Protein AF-0000000066935089 (afdb_homodimer)

Solvent-accessible surface area (backbone atoms only — not comparable to full-atom values): 57295 Å² total; per-residue (Å²): 132,79,81,62,76,50,26,33,34,59,46,14,50,44,38,32,64,67,64,48,69,61,46,70,82,61,66,73,55,67,68,45,55,60,48,58,78,60,52,41,53,31,62,72,82,40,58,59,60,66,89,52,32,62,53,59,51,23,47,38,30,21,49,51,43,51,36,40,41,48,39,36,50,42,25,19,66,72,67,73,44,64,66,49,42,40,36,31,28,44,53,54,31,38,52,53,38,47,36,53,79,55,26,24,44,86,85,35,43,61,85,33,65,86,49,37,59,75,40,49,83,29,39,74,33,48,48,80,41,50,59,40,44,60,40,46,37,39,38,52,19,52,75,71,40,46,28,34,40,38,17,75,67,46,28,60,55,56,29,57,74,59,72,43,77,92,73,51,78,90,37,55,47,80,88,31,43,67,60,43,42,47,54,50,41,57,48,43,34,74,35,42,45,69,55,52,35,45,47,30,40,38,42,56,63,31,33,51,31,48,49,26,42,51,69,57,24,52,67,36,76,36,36,55,46,46,70,73,51,61,65,46,49,80,42,84,36,63,70,84,27,50,49,46,77,81,57,88,67,97,51,92,40,43,36,50,32,38,72,39,30,34,38,35,42,44,56,75,46,28,42,28,36,20,51,28,52,39,9,30,33,32,22,48,30,41,30,57,34,41,91,89,45,58,56,65,68,45,42,60,47,44,24,32,24,35,45,24,16,63,44,53,58,90,39,69,70,40,33,50,48,50,52,58,48,55,74,68,34,39,32,41,41,40,34,52,56,70,64,50,51,36,76,60,20,61,28,69,70,40,51,52,47,51,20,57,75,67,59,41,40,37,35,40,36,39,41,46,21,58,31,92,50,51,83,54,29,68,42,59,58,42,51,69,42,26,32,24,38,57,9,52,10,36,53,39,12,46,62,74,73,41,98,48,44,18,70,64,57,52,60,45,50,24,44,50,36,6,46,50,47,35,38,51,47,52,51,46,52,52,44,20,40,73,65,18,12,23,30,47,30,46,40,18,30,30,34,41,50,53,52,50,58,69,72,43,61,57,52,70,67,50,41,51,52,16,44,66,54,32,76,80,67,77,81,48,42,64,54,49,55,72,60,38,36,50,43,52,54,54,35,43,43,69,63,52,27,55,44,89,89,31,67,45,18,68,83,50,43,41,72,41,54,31,49,70,84,48,84,90,34,48,29,39,30,66,36,74,50,66,22,55,45,46,32,29,84,86,64,46,70,67,47,46,63,46,60,92,41,32,22,44,33,83,43,73,39,71,86,66,79,75,88,126,131,78,81,63,76,48,27,33,34,60,46,13,50,44,40,32,64,68,64,48,69,60,44,68,82,60,66,71,55,66,69,46,55,60,47,58,77,61,52,42,54,32,60,72,82,40,58,59,58,66,89,50,32,61,53,58,49,22,48,37,30,22,49,51,45,51,38,38,40,50,39,35,50,44,26,19,66,74,65,72,44,65,65,48,42,40,36,31,28,42,52,54,31,38,51,52,38,48,36,54,78,54,26,23,44,85,86,34,42,59,84,34,63,86,49,38,59,75,38,50,83,30,38,74,32,48,48,82,41,50,58,40,44,60,40,45,35,39,37,51,20,52,74,70,40,44,28,34,42,39,18,74,68,45,29,62,57,56,29,56,74,59,71,47,76,92,74,50,80,91,37,55,49,79,89,32,44,65,61,44,41,48,54,50,41,57,47,44,35,73,35,42,44,69,55,52,33,46,46,30,41,38,43,57,64,31,33,52,31,48,50,27,41,51,70,56,23,50,68,36,77,36,36,55,48,44,70,73,51,61,67,44,46,81,41,83,36,63,72,84,27,50,51,48,77,81,56,87,64,98,49,92,40,44,36,52,32,37,73,39,30,33,38,34,41,43,57,74,46,28,40,27,36,19,50,28,52,40,8,30,32,33,21,48,29,42,29,56,33,39,92,89,46,60,57,62,68,45,42,60,46,45,24,31,25,35,45,23,17,62,45,53,58,89,39,68,71,41,33,49,48,50,52,59,49,54,72,67,35,40,32,40,40,40,35,52,57,67,63,50,51,36,76,61,20,62,27,71,70,41,52,51,48,49,19,59,76,67,58,39,39,35,37,40,35,40,42,47,21,57,29,92,51,50,84,54,30,69,42,57,59,43,51,67,42,23,32,25,38,58,9,51,10,37,52,40,12,46,63,72,74,41,98,46,45,17,70,61,55,52,60,43,49,24,43,48,37,6,46,50,47,35,38,51,48,52,51,46,53,51,44,20,39,74,66,18,12,22,30,46,30,46,40,19,29,30,34,42,51,54,51,51,57,70,72,43,62,57,52,71,68,49,42,52,52,16,44,67,52,33,73,80,68,77,80,49,43,64,54,49,54,71,60,37,37,50,42,52,54,56,36,44,43,69,63,50,27,54,46,88,89,28,67,47,17,67,83,52,42,42,72,40,54,32,50,70,86,48,84,90,34,49,30,38,30,65,37,72,51,66,22,53,46,46,30,29,84,85,66,45,70,67,46,46,61,46,56,90,44,34,22,45,34,83,43,73,38,71,86,66,80,78,88,125

Sequence (1128 aa):
MEDLKGSLCKGAAQVLLDHLITIKELDLPEEVVQGAKQVTFVPKNACTFLPTSLRMAESSAALWAAIGLFAGQISSHRYDLPPQSVTIDVYSATLFLMSSFLFKSQGKTIADPHLVNRCLPMDLGKIRETYRGPATNIYRARDAKFYHLHGSLNTTPILRMLGLPQHRPDLEGRENYDRVRQIYRDAVAQHDSTWLDIESNEYWRSAGTICYTPEEFQETSHGKVISQEPLYTVNLVSPELPPVPWVTVDDDRRRPLAGVRVLDLSRVVAGPTISSVLALLGAEVLRISSDKLPDTVLLYDTQIGKRDTRLHLKNPEEKGKLKRLVEEADVLVDAYRPGALERLGFGRRELQEIAKRRNKGIVHVRENCYGWKGEWSHRSGWQQIADAVSGVTWVQGEFLGLKEPIIPLLPNSDYQTGLIGAMAICQALWKRHRVGGSYNVDISLTQYNLWLMKLGIHDQETCGKIRSLNPRFKARHDTELPSLLTQVKEESKISLGVGPGKLWDPARFTTSKMRWGFPDEEASHLDWRTIISFESSHGAKEVALGYDRGSCAPGSDEPIWLTGMEDLKGSLCKGAAQVLLDHLITIKELDLPEEVVQGAKQVTFVPKNACTFLPTSLRMAESSAALWAAIGLFAGQISSHRYDLPPQSVTIDVYSATLFLMSSFLFKSQGKTIADPHLVNRCLPMDLGKIRETYRGPATNIYRARDAKFYHLHGSLNTTPILRMLGLPQHRPDLEGRENYDRVRQIYRDAVAQHDSTWLDIESNEYWRSAGTICYTPEEFQETSHGKVISQEPLYTVNLVSPELPPVPWVTVDDDRRRPLAGVRVLDLSRVVAGPTISSVLALLGAEVLRISSDKLPDTVLLYDTQIGKRDTRLHLKNPEEKGKLKRLVEEADVLVDAYRPGALERLGFGRRELQEIAKRRNKGIVHVRENCYGWKGEWSHRSGWQQIADAVSGVTWVQGEFLGLKEPIIPLLPNSDYQTGLIGAMAICQALWKRHRVGGSYNVDISLTQYNLWLMKLGIHDQETCGKIRSLNPRFKARHDTELPSLLTQVKEESKISLGVGPGKLWDPARFTTSKMRWGFPDEEASHLDWRTIISFESSHGAKEVALGYDRGSCAPGSDEPIWLTG

Foldseek 3Di:
DPCCAQWLFVLLLCCQLPQPLPPVQLVFDPQLNVLSVQEAEDDRRDGDFALAQFSLLSLLLNLVSLLQSLFQVLLCVQVVAFRKHKYFYSLLSNVLLFFLQFKDFPRHTLPDCVLAVLQVLQLPQVCVFLLQVLQAFWEQAQVRFIKGGHCPSHNQLVCVLLVHDSDDPVQGDPVNNVVSNVVVNVSRHDHDQVCVCCCACPVSLHDMHTQDALVRLCPDQLVVPCLPDAQKHKDFDPLVFAFDAQDDDPDQQSFSNAPAEEEQEDADFQRLLLVVVSLLSHYAYEYEDESVHHHGSSLQRSQFQYHFAYADLVDPVSVVLVVVSLLPHAEYEAEDQPCPVVVSPDDPVSSQVSCVVSSAAHEYEYEAAR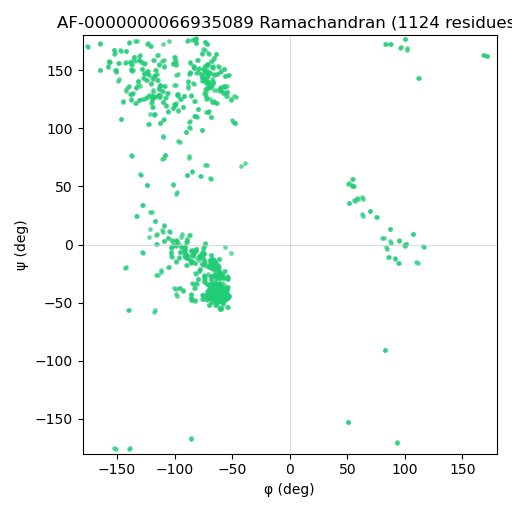WCDGDCNRGHDALQSLCRSNNVQCSRCVLVVHRAGAGRQGSSLSNSLSSVSNSSSSSNSVCCNVRNGYIYMYHYSNSVVSSSVVSPTRDPVSSVVNCVLQVPQDDDSGDDNVNSNVSSVVSLCVSQHCDPPTSNDLVQKDKFAEASPDPRIMMITGDSQNRMFIARPVGDRSHGTDRPHHRYDHNPDDSDDDDD/DPCCAQWLFVLLLCCQLPQPLPPVQLVFDPQLNVLSVQEAEDDRRDGHFALAQFSLLSLLLNLVSLLQSLFQVLLCVQVVAFRKHKYFYSLLSNVLLFFLQFKDFPRHTLPDCVLAVLQVLQLPQVCVFLLQVLQAFWEQAQVRFIKGGHCPSHNQLVCVLLVHDSDDPVQGDPVNNVVSNVVVNVSRHDHDQVCVCCCACPVSLHDMHTQDALVRLCPDQLVVPCLPDAQKHKDFDPLVFAFDAQDDDDDQQSFSNAPAEEEQEAADFQRLLLVVVSLLSHYAYEYEDESVHHHGSSLQRSQFQYHFAYADLVDPVSVVLVVVSLLPHAEYEAEDQPCPVVVSPDDPVSSQVSCVVSSAAHEYEYEAARWCDGDCNRGHDALQSLCRSNNVQCSRCVLVVHRAGAGRQGSSLSNSLSSVSNSSSSSQSVCCNVRNGYIYMYHYSNSVVSSSVVSPTRDPVSSVVNCVLQVPQDDDSGDDNVNSNVSSVVSLCVRQHCDPPTSNDLVQKDKFAEASPDPRIMMITGDSQNRMFIARPVGDRSHGTDRPHHRYDHNPDDSDDDDD

Structure (mmCIF, N/CA/C/O backbone):
data_AF-0000000066935089-model_v1
#
loop_
_entity.id
_entity.type
_entity.pdbx_description
1 polymer 'Uncharacterized protein'
#
loop_
_atom_site.group_PDB
_atom_site.id
_atom_site.type_symbol
_atom_site.label_atom_id
_atom_site.label_alt_id
_atom_site.label_comp_id
_atom_site.label_asym_id
_atom_site.label_entity_id
_atom_site.label_seq_id
_atom_site.pdbx_PDB_ins_code
_atom_site.Cartn_x
_atom_site.Cartn_y
_atom_site.Cartn_z
_atom_site.occupancy
_atom_site.B_iso_or_equiv
_atom_site.auth_seq_id
_atom_site.auth_comp_id
_atom_site.auth_asym_id
_atom_site.auth_atom_id
_atom_site.pdbx_PDB_model_num
ATOM 1 N N . MET A 1 1 ? -2.635 58.656 -0.502 1 25.3 1 MET A N 1
ATOM 2 C CA . MET A 1 1 ? -2.834 57.312 -1.021 1 25.3 1 MET A CA 1
ATOM 3 C C . MET A 1 1 ? -1.858 56.344 -0.378 1 25.3 1 MET A C 1
ATOM 5 O O . MET A 1 1 ? -0.651 56.406 -0.612 1 25.3 1 MET A O 1
ATOM 9 N N . GLU A 1 2 ? -2.01 55.969 0.896 1 36.09 2 GLU A N 1
ATOM 10 C CA . GLU A 1 2 ? -1.146 55.375 1.925 1 36.09 2 GLU A CA 1
ATOM 11 C C . GLU A 1 2 ? -0.403 54.156 1.403 1 36.09 2 GLU A C 1
ATOM 13 O O . GLU A 1 2 ? -0.976 53.344 0.685 1 36.09 2 GLU A O 1
ATOM 18 N N . ASP A 1 3 ? 0.779 54.219 1.144 1 39.56 3 ASP A N 1
ATOM 19 C CA . ASP A 1 3 ? 1.782 53.312 0.576 1 39.56 3 ASP A CA 1
ATOM 20 C C . ASP A 1 3 ? 1.582 51.875 1.071 1 39.56 3 ASP A C 1
ATOM 22 O O . ASP A 1 3 ? 1.802 51.594 2.248 1 39.56 3 ASP A O 1
ATOM 26 N N . LEU A 1 4 ? 0.475 51.156 0.632 1 44.5 4 LEU A N 1
ATOM 27 C CA . LEU A 1 4 ? -0.163 49.875 0.775 1 44.5 4 LEU A CA 1
ATOM 28 C C . LEU A 1 4 ? 0.842 48.75 0.549 1 44.5 4 LEU A C 1
ATOM 30 O O . LEU A 1 4 ? 0.505 47.562 0.694 1 44.5 4 LEU A O 1
ATOM 34 N N . LYS A 1 5 ? 2.023 49.125 0.129 1 57.59 5 LYS A N 1
ATOM 35 C CA . LYS A 1 5 ? 3.105 48.188 -0.115 1 57.59 5 LYS A CA 1
ATOM 36 C C . LYS A 1 5 ? 3.68 47.656 1.197 1 57.59 5 LYS A C 1
ATOM 38 O O . LYS A 1 5 ? 3.949 48.438 2.119 1 57.59 5 LYS A O 1
ATOM 43 N N . GLY A 1 6 ? 3.549 46.469 1.46 1 68.69 6 GLY A N 1
ATOM 44 C CA . GLY A 1 6 ? 4.047 45.781 2.645 1 68.69 6 GLY A CA 1
ATOM 45 C C . GLY A 1 6 ? 2.977 45.562 3.697 1 68.69 6 GLY A C 1
ATOM 46 O O . GLY A 1 6 ? 3.252 45.031 4.762 1 68.69 6 GLY A O 1
ATOM 47 N N . SER A 1 7 ? 1.763 46.094 3.324 1 87.5 7 SER A N 1
ATOM 48 C CA . SER A 1 7 ? 0.672 45.875 4.27 1 87.5 7 SER A CA 1
ATOM 49 C C . SER A 1 7 ? 0.266 44.406 4.32 1 87.5 7 SER A C 1
ATOM 51 O O . SER A 1 7 ? -0.091 43.844 3.299 1 87.5 7 SER A O 1
ATOM 53 N N . LEU A 1 8 ? 0.307 43.938 5.477 1 95.75 8 LEU A N 1
ATOM 54 C CA . LEU A 1 8 ? -0.075 42.531 5.691 1 95.75 8 LEU A CA 1
ATOM 55 C C . LEU A 1 8 ? -1.562 42.344 5.422 1 95.75 8 LEU A C 1
ATOM 57 O O . LEU A 1 8 ? -1.959 41.312 4.828 1 95.75 8 LEU A O 1
ATOM 61 N N . CYS A 1 9 ? -2.43 43.281 5.754 1 97.12 9 CYS A N 1
ATOM 62 C CA . CYS A 1 9 ? -3.873 43.188 5.566 1 97.12 9 CYS A CA 1
ATOM 63 C C . CYS A 1 9 ? -4.234 43.188 4.086 1 97.12 9 CYS A C 1
ATOM 65 O O . CYS A 1 9 ? -5.07 42.406 3.635 1 97.12 9 CYS A O 1
ATOM 67 N N . LYS A 1 10 ? -3.633 44.094 3.377 1 95.75 10 LYS A N 1
ATOM 68 C CA . LYS A 1 10 ? -3.887 44.156 1.941 1 95.75 10 LYS A CA 1
ATOM 69 C C . LYS A 1 10 ? -3.428 42.875 1.251 1 95.75 10 LYS A C 1
ATOM 71 O O . LYS A 1 10 ? -4.102 42.375 0.346 1 95.75 10 LYS A O 1
ATOM 76 N N . GLY A 1 11 ? -2.232 42.438 1.677 1 96.5 11 GLY A N 1
ATOM 77 C CA . GLY A 1 11 ? -1.749 41.188 1.129 1 96.5 11 GLY A CA 1
ATOM 78 C C . GLY A 1 11 ? -2.674 40 1.41 1 96.5 11 GLY A C 1
ATOM 79 O O . GLY A 1 11 ? -2.916 39.188 0.533 1 96.5 11 GLY A O 1
ATOM 80 N N . ALA A 1 12 ? -3.154 39.938 2.625 1 98.25 12 ALA A N 1
ATOM 81 C CA . ALA A 1 12 ? -4.07 38.844 3.014 1 98.25 12 ALA A CA 1
ATOM 82 C C . ALA A 1 12 ? -5.359 38.906 2.195 1 98.25 12 ALA A C 1
ATOM 84 O O . ALA A 1 12 ? -5.859 37.875 1.747 1 98.25 12 ALA A O 1
ATOM 85 N N . ALA A 1 13 ? -5.891 40.062 2.02 1 97.88 13 ALA A N 1
ATOM 86 C CA . ALA A 1 13 ? -7.094 40.25 1.214 1 97.88 13 ALA A CA 1
ATOM 87 C C . ALA A 1 13 ? -6.863 39.812 -0.229 1 97.88 13 ALA A C 1
ATOM 89 O O . ALA A 1 13 ? -7.723 39.188 -0.836 1 97.88 13 ALA A O 1
ATOM 90 N N . GLN A 1 14 ? -5.73 40.219 -0.754 1 97.5 14 GLN A N 1
ATOM 91 C CA . GLN A 1 14 ? -5.387 39.812 -2.117 1 97.5 14 GLN A CA 1
ATOM 92 C C . GLN A 1 14 ? -5.309 38.312 -2.256 1 97.5 14 GLN A C 1
ATOM 94 O O . GLN A 1 14 ? -5.793 37.719 -3.238 1 97.5 14 GLN A O 1
ATOM 99 N N . VAL A 1 15 ? -4.645 37.656 -1.301 1 98.31 15 VAL A N 1
ATOM 100 C CA . VAL A 1 15 ? -4.531 36.219 -1.344 1 98.31 15 VAL A CA 1
ATOM 101 C C . VAL A 1 15 ? -5.922 35.562 -1.32 1 98.31 15 VAL A C 1
ATOM 103 O O . VAL A 1 15 ? -6.215 34.656 -2.102 1 98.31 15 VAL A O 1
ATOM 106 N N . LEU A 1 16 ? -6.785 36.031 -0.434 1 98.62 16 LEU A N 1
ATOM 107 C CA . LEU A 1 16 ? -8.133 35.5 -0.312 1 98.62 16 LEU A CA 1
ATOM 108 C C . LEU A 1 16 ? -8.914 35.688 -1.606 1 98.62 16 LEU A C 1
ATOM 110 O O . LEU A 1 16 ? -9.477 34.719 -2.146 1 98.62 16 LEU A O 1
ATOM 114 N N . LEU A 1 17 ? -8.898 36.906 -2.18 1 98.19 17 LEU A N 1
ATOM 115 C CA . LEU A 1 17 ? -9.797 37.312 -3.252 1 98.19 17 LEU A CA 1
ATOM 116 C C . LEU A 1 17 ? -9.258 36.875 -4.609 1 98.19 17 LEU A C 1
ATOM 118 O O . LEU A 1 17 ? -10.023 36.531 -5.504 1 98.19 17 LEU A O 1
ATOM 122 N N . ASP A 1 18 ? -7.945 36.875 -4.758 1 97.75 18 ASP A N 1
ATOM 123 C CA . ASP A 1 18 ? -7.383 36.656 -6.09 1 97.75 18 ASP A CA 1
ATOM 124 C C . ASP A 1 18 ? -6.797 35.25 -6.234 1 97.75 18 ASP A C 1
ATOM 126 O O . ASP A 1 18 ? -6.637 34.75 -7.348 1 97.75 18 ASP A O 1
ATOM 130 N N . HIS A 1 19 ? -6.504 34.594 -5.113 1 97.88 19 HIS A N 1
ATOM 131 C CA . HIS A 1 19 ? -5.703 33.375 -5.25 1 97.88 19 HIS A CA 1
ATOM 132 C C . HIS A 1 19 ? -6.363 32.188 -4.551 1 97.88 19 HIS A C 1
ATOM 134 O O . HIS A 1 19 ? -5.902 31.062 -4.676 1 97.88 19 HIS A O 1
ATOM 140 N N . LEU A 1 20 ? -7.41 32.406 -3.834 1 98.31 20 LEU A N 1
ATOM 141 C CA . LEU A 1 20 ? -8.039 31.297 -3.141 1 98.31 20 LEU A CA 1
ATOM 142 C C . LEU A 1 20 ? -9.461 31.078 -3.65 1 98.31 20 LEU A C 1
ATOM 144 O O . LEU A 1 20 ? -9.75 30.031 -4.25 1 98.31 20 LEU A O 1
ATOM 148 N N . ILE A 1 21 ? -10.344 32.094 -3.598 1 97.25 21 ILE A N 1
ATOM 149 C CA . ILE A 1 21 ? -11.758 31.891 -3.908 1 97.25 21 ILE A CA 1
ATOM 150 C C . ILE A 1 21 ? -11.945 31.828 -5.422 1 97.25 21 ILE A C 1
ATOM 152 O O . ILE A 1 21 ? -13.023 31.453 -5.906 1 97.25 21 ILE A O 1
ATOM 156 N N . THR A 1 22 ? -10.922 32.156 -6.184 1 96.19 22 THR A N 1
ATOM 157 C CA . THR A 1 22 ? -10.992 32.156 -7.641 1 96.19 22 THR A CA 1
ATOM 158 C C . THR A 1 22 ? -10.602 30.781 -8.203 1 96.19 22 THR A C 1
ATOM 160 O O . THR A 1 22 ? -10.719 30.547 -9.406 1 96.19 22 THR A O 1
ATOM 163 N N . ILE A 1 23 ? -10.086 29.906 -7.371 1 97.12 23 ILE A N 1
ATOM 164 C CA . ILE A 1 23 ? -9.742 28.578 -7.844 1 97.12 23 ILE A CA 1
ATOM 165 C C . ILE A 1 23 ? -11.008 27.797 -8.195 1 97.12 23 ILE A C 1
ATOM 167 O O . ILE A 1 23 ? -11.703 27.297 -7.309 1 97.12 23 ILE A O 1
ATOM 171 N N . LYS A 1 24 ? -11.242 27.562 -9.422 1 95.81 24 LYS A N 1
ATOM 172 C CA . LYS A 1 24 ? -12.492 26.984 -9.914 1 95.81 24 LYS A CA 1
ATOM 173 C C . LYS A 1 24 ? -12.656 25.547 -9.438 1 95.81 24 LYS A C 1
ATOM 175 O O . LYS A 1 24 ? -13.766 25.109 -9.109 1 95.81 24 LYS A O 1
ATOM 180 N N . GLU A 1 25 ? -11.516 24.844 -9.352 1 96.06 25 GLU A N 1
ATOM 181 C CA . GLU A 1 25 ? -11.531 23.422 -9.031 1 96.06 25 GLU A CA 1
ATOM 182 C C . GLU A 1 25 ? -12.008 23.172 -7.602 1 96.06 25 GLU A C 1
ATOM 184 O O . GLU A 1 25 ? -12.422 22.062 -7.262 1 96.06 25 GLU A O 1
ATOM 189 N N . LEU A 1 26 ? -11.969 24.203 -6.77 1 97.38 26 LEU A N 1
ATOM 190 C CA . LEU A 1 26 ? -12.391 24.016 -5.383 1 97.38 26 LEU A CA 1
ATOM 191 C C . LEU A 1 26 ? -13.906 24 -5.273 1 97.38 26 LEU A C 1
ATOM 193 O O . LEU A 1 26 ? -14.453 23.5 -4.285 1 97.38 26 LEU A O 1
ATOM 197 N N . ASP A 1 27 ? -14.609 24.531 -6.219 1 96.25 27 ASP A N 1
ATOM 198 C CA . ASP A 1 27 ? -16.062 24.531 -6.262 1 96.25 27 ASP A CA 1
ATOM 199 C C . ASP A 1 27 ? -16.656 25.047 -4.957 1 96.25 27 ASP A C 1
ATOM 201 O O . ASP A 1 27 ? -17.484 24.391 -4.324 1 96.25 27 ASP A O 1
ATOM 205 N N . LEU A 1 28 ? -16.188 26.25 -4.535 1 97.12 28 LEU A N 1
ATOM 206 C CA . LEU A 1 28 ? -16.641 26.844 -3.287 1 97.12 28 LEU A CA 1
ATOM 207 C C . LEU A 1 28 ? -18.078 27.312 -3.406 1 97.12 28 LEU A C 1
ATOM 209 O O . LEU A 1 28 ? -18.5 27.766 -4.473 1 97.12 28 LEU A O 1
ATOM 213 N N . PRO A 1 29 ? -18.875 27.25 -2.35 1 94.19 29 PRO A N 1
ATOM 214 C CA . PRO A 1 29 ? -20.234 27.781 -2.379 1 94.19 29 PRO A CA 1
ATOM 215 C C . PRO A 1 29 ? -20.281 29.266 -2.676 1 94.19 29 PRO A C 1
ATOM 217 O O . PRO A 1 29 ? -19.422 30.031 -2.205 1 94.19 29 PRO A O 1
ATOM 220 N N . GLU A 1 30 ? -21.359 29.625 -3.322 1 93.38 30 GLU A N 1
ATOM 221 C CA . GLU A 1 30 ? -21.516 31.031 -3.725 1 93.38 30 GLU A CA 1
ATOM 222 C C . GLU A 1 30 ? -21.531 31.953 -2.512 1 93.38 30 GLU A C 1
ATOM 224 O O . GLU A 1 30 ? -21.016 33.062 -2.572 1 93.38 30 GLU A O 1
ATOM 229 N N . GLU A 1 31 ? -22.094 31.516 -1.461 1 91 31 GLU A N 1
ATOM 230 C CA . GLU A 1 31 ? -22.203 32.344 -0.25 1 91 31 GLU A CA 1
ATOM 231 C C . GLU A 1 31 ? -20.812 32.656 0.316 1 91 31 GLU A C 1
ATOM 233 O O . GLU A 1 31 ? -20.594 33.75 0.825 1 91 31 GLU A O 1
ATOM 238 N N . VAL A 1 32 ? -19.953 31.672 0.23 1 94 32 VAL A N 1
ATOM 239 C CA . VAL A 1 32 ? -18.594 31.859 0.729 1 94 32 VAL A CA 1
ATOM 240 C C . VAL A 1 32 ? -17.828 32.812 -0.18 1 94 32 VAL A C 1
ATOM 242 O O . VAL A 1 32 ? -17.141 33.719 0.3 1 94 32 VAL A O 1
ATOM 245 N N . VAL A 1 33 ? -18.016 32.688 -1.493 1 95.88 33 VAL A N 1
ATOM 246 C CA . VAL A 1 33 ? -17.328 33.531 -2.469 1 95.88 33 VAL A CA 1
ATOM 247 C C . VAL A 1 33 ? -17.797 34.969 -2.309 1 95.88 33 VAL A C 1
ATOM 249 O O . VAL A 1 33 ? -16.984 35.906 -2.291 1 95.88 33 VAL A O 1
ATOM 252 N N . GLN A 1 34 ? -19.047 35.219 -2.113 1 94.19 34 GLN A N 1
ATOM 253 C CA . GLN A 1 34 ? -19.594 36.562 -1.943 1 94.19 34 GLN A CA 1
ATOM 254 C C . GLN A 1 34 ? -19.172 37.156 -0.608 1 94.19 34 GLN A C 1
ATOM 256 O O . GLN A 1 34 ? -18.875 38.344 -0.526 1 94.19 34 GLN A O 1
ATOM 261 N N . GLY A 1 35 ? -19.156 36.312 0.393 1 94.81 35 GLY A N 1
ATOM 262 C CA . GLY A 1 35 ? -18.734 36.781 1.708 1 94.81 35 GLY A CA 1
ATOM 263 C C . GLY A 1 35 ? -17.297 37.219 1.757 1 94.81 35 GLY A C 1
ATOM 264 O O . GLY A 1 35 ? -16.922 38.094 2.566 1 94.81 35 GLY A O 1
ATOM 265 N N . ALA A 1 36 ? -16.469 36.625 0.94 1 97 36 ALA A N 1
ATOM 266 C CA . ALA A 1 36 ? -15.039 36.906 0.931 1 97 36 ALA A CA 1
ATOM 267 C C . ALA A 1 36 ? -14.773 38.406 0.683 1 97 36 ALA A C 1
ATOM 269 O O . ALA A 1 36 ? -13.805 38.969 1.212 1 97 36 ALA A O 1
ATOM 270 N N . LYS A 1 37 ? -15.617 39.062 -0.003 1 94.25 37 LYS A N 1
ATOM 271 C CA . LYS A 1 37 ? -15.445 40.469 -0.356 1 94.25 37 LYS A CA 1
ATOM 272 C C . LYS A 1 37 ? -15.672 41.375 0.852 1 94.25 37 LYS A C 1
ATOM 274 O O . LYS A 1 37 ? -15.289 42.531 0.84 1 94.25 37 LYS A O 1
ATOM 279 N N . GLN A 1 38 ? -16.25 40.812 1.875 1 93.94 38 GLN A N 1
ATOM 280 C CA . GLN A 1 38 ? -16.625 41.625 3.033 1 93.94 38 GLN A CA 1
ATOM 281 C C . GLN A 1 38 ? -15.734 41.312 4.234 1 93.94 38 GLN A C 1
ATOM 283 O O . GLN A 1 38 ? -15.945 41.844 5.324 1 93.94 38 GLN A O 1
ATOM 288 N N . VAL A 1 39 ? -14.781 40.469 4.055 1 97.69 39 VAL A N 1
ATOM 289 C CA . VAL A 1 39 ? -13.898 40.094 5.156 1 97.69 39 VAL A CA 1
ATOM 290 C C . VAL A 1 39 ? -13.008 41.281 5.516 1 97.69 39 VAL A C 1
ATOM 292 O O . VAL A 1 39 ? -12.508 42 4.633 1 97.69 39 VAL A O 1
ATOM 295 N N . THR A 1 40 ? -12.867 41.531 6.773 1 97.44 40 THR A N 1
ATOM 296 C CA . THR A 1 40 ? -11.977 42.594 7.266 1 97.44 40 THR A CA 1
ATOM 297 C C . THR A 1 40 ? -10.75 41.969 7.934 1 97.44 40 THR A C 1
ATOM 299 O O . THR A 1 40 ? -10.859 41 8.695 1 97.44 40 THR A O 1
ATOM 302 N N . PHE A 1 41 ? -9.594 42.562 7.609 1 98.06 41 PHE A N 1
ATOM 303 C CA . PHE A 1 41 ? -8.344 42.156 8.242 1 98.06 41 PHE A CA 1
ATOM 304 C C . PHE A 1 41 ? -7.824 43.25 9.156 1 98.06 41 PHE A C 1
ATOM 306 O O . PHE A 1 41 ? -7.828 44.438 8.789 1 98.06 41 PHE A O 1
ATOM 313 N N . VAL A 1 42 ? -7.441 42.875 10.383 1 97.12 42 VAL A N 1
ATOM 314 C CA . VAL A 1 42 ? -6.992 43.844 11.383 1 97.12 42 VAL A CA 1
ATOM 315 C C . VAL A 1 42 ? -5.742 43.312 12.078 1 97.12 42 VAL A C 1
ATOM 317 O O . VAL A 1 42 ? -5.504 42.094 12.109 1 97.12 42 VAL A O 1
ATOM 320 N N . PRO A 1 43 ? -4.934 44.219 12.695 1 95.5 43 PRO A N 1
ATOM 321 C CA . PRO A 1 43 ? -5.035 45.656 12.609 1 95.5 43 PRO A CA 1
ATOM 322 C C . PRO A 1 43 ? -4.613 46.219 11.25 1 95.5 43 PRO A C 1
ATOM 324 O O . PRO A 1 43 ? -3.744 45.625 10.594 1 95.5 43 PRO A O 1
ATOM 327 N N . LYS A 1 44 ? -5.078 47.281 10.883 1 92.5 44 LYS A N 1
ATOM 328 C CA . LYS A 1 44 ? -4.922 47.812 9.531 1 92.5 44 LYS A CA 1
ATOM 329 C C . LYS A 1 44 ? -3.479 48.219 9.258 1 92.5 44 LYS A C 1
ATOM 331 O O . LYS A 1 44 ? -3.014 48.156 8.117 1 92.5 44 LYS A O 1
ATOM 336 N N . ASN A 1 45 ? -2.75 48.562 10.258 1 89.31 45 ASN A N 1
ATOM 337 C CA . ASN A 1 45 ? -1.395 49.062 10.086 1 89.31 45 ASN A CA 1
ATOM 338 C C . ASN A 1 45 ? -0.356 47.969 10.203 1 89.31 45 ASN A C 1
ATOM 340 O O . ASN A 1 45 ? 0.846 48.219 10.242 1 89.31 45 ASN A O 1
ATOM 344 N N . ALA A 1 46 ? -0.837 46.75 10.25 1 92.75 46 ALA A N 1
ATOM 345 C CA . ALA A 1 46 ? 0.103 45.625 10.367 1 92.75 46 ALA A CA 1
ATOM 346 C C . ALA A 1 46 ? 0.973 45.5 9.117 1 92.75 46 ALA A C 1
ATOM 348 O O . ALA A 1 46 ? 0.469 45.594 7.996 1 92.75 46 ALA A O 1
ATOM 349 N N . CYS A 1 47 ? 2.268 45.344 9.289 1 89.38 47 CYS A N 1
ATOM 350 C CA . CYS A 1 47 ? 3.197 45.156 8.18 1 89.38 47 CYS A CA 1
ATOM 351 C C . CYS A 1 47 ? 3.73 43.719 8.141 1 89.38 47 CYS A C 1
ATOM 353 O O . CYS A 1 47 ? 3.717 43.031 9.148 1 89.38 47 CYS A O 1
ATOM 355 N N . THR A 1 48 ? 4.168 43.438 6.98 1 90.81 48 THR A N 1
ATOM 356 C CA . THR A 1 48 ? 4.832 42.125 6.836 1 90.81 48 THR A CA 1
ATOM 357 C C . THR A 1 48 ? 6.18 42.125 7.551 1 90.81 48 THR A C 1
ATOM 359 O O . THR A 1 48 ? 6.934 43.094 7.465 1 90.81 48 THR A O 1
ATOM 362 N N . PHE A 1 49 ? 6.488 40.969 8.297 1 93.88 49 PHE A N 1
ATOM 363 C CA . PHE A 1 49 ? 7.668 41.094 9.141 1 93.88 49 PHE A CA 1
ATOM 364 C C . PHE A 1 49 ? 8.453 39.781 9.164 1 93.88 49 PHE A C 1
ATOM 366 O O . PHE A 1 49 ? 9.609 39.75 9.578 1 93.88 49 PHE A O 1
ATOM 373 N N . LEU A 1 50 ? 7.84 38.625 8.812 1 96.38 50 LEU A N 1
ATOM 374 C CA . LEU A 1 50 ? 8.562 37.375 8.875 1 96.38 50 LEU A CA 1
ATOM 375 C C . LEU A 1 50 ? 9.789 37.406 7.969 1 96.38 50 LEU A C 1
ATOM 377 O O . LEU A 1 50 ? 9.703 37.844 6.82 1 96.38 50 LEU A O 1
ATOM 381 N N . PRO A 1 51 ? 10.914 36.938 8.438 1 96.69 51 PRO A N 1
ATOM 382 C CA . PRO A 1 51 ? 12.133 37 7.629 1 96.69 51 PRO A CA 1
ATOM 383 C C . PRO A 1 51 ? 12.141 36 6.48 1 96.69 51 PRO A C 1
ATOM 385 O O . PRO A 1 51 ? 13 35.125 6.43 1 96.69 51 PRO A O 1
ATOM 388 N N . THR A 1 52 ? 11.32 36.219 5.559 1 97.38 52 THR A N 1
ATOM 389 C CA . THR A 1 52 ? 11.156 35.406 4.355 1 97.38 52 THR A CA 1
ATOM 390 C C . THR A 1 52 ? 10.5 36.219 3.246 1 97.38 52 THR A C 1
ATOM 392 O O . THR A 1 52 ? 9.836 37.219 3.516 1 97.38 52 THR A O 1
ATOM 395 N N . SER A 1 53 ? 10.758 35.875 2 1 97 53 SER A N 1
ATOM 396 C CA . SER A 1 53 ? 10.078 36.5 0.875 1 97 53 SER A CA 1
ATOM 397 C C . SER A 1 53 ? 8.734 35.844 0.599 1 97 53 SER A C 1
ATOM 399 O O . SER A 1 53 ? 7.938 36.344 -0.197 1 97 53 SER A O 1
ATOM 401 N N . LEU A 1 54 ? 8.461 34.719 1.259 1 97.62 54 LEU A N 1
ATOM 402 C CA . LEU A 1 54 ? 7.219 33.969 1.066 1 97.62 54 LEU A CA 1
ATOM 403 C C . LEU A 1 54 ? 6.059 34.656 1.789 1 97.62 54 LEU A C 1
ATOM 405 O O . LEU A 1 54 ? 6.238 35.188 2.881 1 97.62 54 LEU A O 1
ATOM 409 N N . ARG A 1 55 ? 4.922 34.562 1.241 1 97.5 55 ARG A N 1
ATOM 410 C CA . ARG A 1 55 ? 3.744 35.219 1.798 1 97.5 55 ARG A CA 1
ATOM 411 C C . ARG A 1 55 ? 3.039 34.312 2.805 1 97.5 55 ARG A C 1
ATOM 413 O O . ARG A 1 55 ? 1.84 34.062 2.684 1 97.5 55 ARG A O 1
ATOM 420 N N . MET A 1 56 ? 3.781 33.938 3.844 1 97.81 56 MET A N 1
ATOM 421 C CA . MET A 1 56 ? 3.316 33 4.848 1 97.81 56 MET A CA 1
ATOM 422 C C . MET A 1 56 ? 2.238 33.625 5.73 1 97.81 56 MET A C 1
ATOM 424 O O . MET A 1 56 ? 1.206 33 5.988 1 97.81 56 MET A O 1
ATOM 428 N N . ALA A 1 57 ? 2.449 34.844 6.156 1 97.75 57 ALA A N 1
ATOM 429 C CA . ALA A 1 57 ? 1.483 35.5 7.023 1 97.75 57 ALA A CA 1
ATOM 430 C C . ALA A 1 57 ? 0.186 35.781 6.277 1 97.75 57 ALA A C 1
ATOM 432 O O . ALA A 1 57 ? -0.906 35.594 6.816 1 97.75 57 ALA A O 1
ATOM 433 N N . GLU A 1 58 ? 0.322 36.25 5.043 1 98.06 58 GLU A N 1
ATOM 434 C CA . GLU A 1 58 ? -0.839 36.562 4.219 1 98.06 58 GLU A CA 1
ATOM 435 C C . GLU A 1 58 ? -1.688 35.344 3.939 1 98.06 58 GLU A C 1
ATOM 437 O O . GLU A 1 58 ? -2.916 35.375 4.031 1 98.06 58 GLU A O 1
ATOM 442 N N . SER A 1 59 ? -1.001 34.25 3.613 1 98.62 59 SER A N 1
ATOM 443 C CA . SER A 1 59 ? -1.733 33.031 3.312 1 98.62 59 SER A CA 1
ATOM 444 C C . SER A 1 59 ? -2.426 32.469 4.555 1 98.62 59 SER A C 1
ATOM 446 O O . SER A 1 59 ? -3.555 31.984 4.48 1 98.62 59 SER A O 1
ATOM 448 N N . SER A 1 60 ? -1.76 32.531 5.711 1 98.75 60 SER A N 1
ATOM 449 C CA . SER A 1 60 ? -2.379 32.094 6.957 1 98.75 60 SER A CA 1
ATOM 450 C C . SER A 1 60 ? -3.656 32.875 7.246 1 98.75 60 SER A C 1
ATOM 452 O O . SER A 1 60 ? -4.699 32.281 7.539 1 98.75 60 SER A O 1
ATOM 454 N N . ALA A 1 61 ? -3.592 34.188 7.129 1 98.81 61 ALA A N 1
ATOM 455 C CA . ALA A 1 61 ? -4.75 35.031 7.379 1 98.81 61 ALA A CA 1
ATOM 456 C C . ALA A 1 61 ? -5.879 34.719 6.395 1 98.81 61 ALA A C 1
ATOM 458 O O . ALA A 1 61 ? -7.047 34.656 6.785 1 98.81 61 ALA A O 1
ATOM 459 N N . ALA A 1 62 ? -5.527 34.562 5.156 1 98.81 62 ALA A N 1
ATOM 460 C CA . ALA A 1 62 ? -6.523 34.281 4.125 1 98.81 62 ALA A CA 1
ATOM 461 C C . ALA A 1 62 ? -7.223 32.938 4.387 1 98.81 62 ALA A C 1
ATOM 463 O O . ALA A 1 62 ? -8.438 32.844 4.203 1 98.81 62 ALA A O 1
ATOM 464 N N . LEU A 1 63 ? -6.461 31.938 4.754 1 98.94 63 LEU A N 1
ATOM 465 C CA . LEU A 1 63 ? -7.043 30.625 5.016 1 98.94 63 LEU A CA 1
ATOM 466 C C . LEU A 1 63 ? -7.941 30.672 6.246 1 98.94 63 LEU A C 1
ATOM 468 O O . LEU A 1 63 ? -9.008 30.047 6.262 1 98.94 63 LEU A O 1
ATOM 472 N N . TRP A 1 64 ? -7.539 31.406 7.262 1 98.88 64 TRP A N 1
ATOM 473 C CA . TRP A 1 64 ? -8.406 31.594 8.414 1 98.88 64 TRP A CA 1
ATOM 474 C C . TRP A 1 64 ? -9.68 32.344 8.016 1 98.88 64 TRP A C 1
ATOM 476 O O . TRP A 1 64 ? -10.758 32.062 8.547 1 98.88 64 TRP A O 1
ATOM 486 N N . ALA A 1 65 ? -9.539 33.312 7.117 1 98.81 65 ALA A N 1
ATOM 487 C CA . ALA A 1 65 ? -10.719 34 6.609 1 98.81 65 ALA A CA 1
ATOM 488 C C . ALA A 1 65 ? -11.688 33.031 5.949 1 98.81 65 ALA A C 1
ATOM 490 O O . ALA A 1 65 ? -12.898 33.094 6.172 1 98.81 65 ALA A O 1
ATOM 491 N N . ALA A 1 66 ? -11.141 32.156 5.141 1 98.56 66 ALA A N 1
ATOM 492 C CA . ALA A 1 66 ? -11.977 31.172 4.469 1 98.56 66 ALA A CA 1
ATOM 493 C C . ALA A 1 66 ? -12.688 30.281 5.48 1 98.56 66 ALA A C 1
ATOM 495 O O . ALA A 1 66 ? -13.875 29.969 5.324 1 98.56 66 ALA A O 1
ATOM 496 N N . ILE A 1 67 ? -12 29.828 6.488 1 98.5 67 ILE A N 1
ATOM 497 C CA . ILE A 1 67 ? -12.594 29.016 7.551 1 98.5 67 ILE A CA 1
ATOM 498 C C . ILE A 1 67 ? -13.703 29.812 8.242 1 98.5 67 ILE A C 1
ATOM 500 O O . ILE A 1 67 ? -14.781 29.281 8.508 1 98.5 67 ILE A O 1
ATOM 504 N N . GLY A 1 68 ? -13.414 31.109 8.523 1 97.88 68 GLY A N 1
ATOM 505 C CA . GLY A 1 68 ? -14.422 31.969 9.125 1 97.88 68 GLY A CA 1
ATOM 506 C C . GLY A 1 68 ? -15.672 32.094 8.273 1 97.88 68 GLY A C 1
ATOM 507 O O . GLY A 1 68 ? -16.781 32.125 8.797 1 97.88 68 GLY A O 1
ATOM 508 N N . LEU A 1 69 ? -15.477 32.25 7.008 1 97.19 69 LEU A N 1
ATOM 509 C CA . LEU A 1 69 ? -16.594 32.375 6.086 1 97.19 69 LEU A CA 1
ATOM 510 C C . LEU A 1 69 ? -17.469 31.125 6.105 1 97.19 69 LEU A C 1
ATOM 512 O O . LEU A 1 69 ? -18.688 31.203 6.18 1 97.19 69 LEU A O 1
ATOM 516 N N . PHE A 1 70 ? -16.844 29.953 6.047 1 97 70 PHE A N 1
ATOM 517 C CA . PHE A 1 70 ? -17.594 28.703 6.145 1 97 70 PHE A CA 1
ATOM 518 C C . PHE A 1 70 ? -18.312 28.609 7.484 1 97 70 PHE A C 1
ATOM 520 O O . PHE A 1 70 ? -19.5 28.281 7.535 1 97 70 PHE A O 1
ATOM 527 N N . ALA A 1 71 ? -17.562 28.875 8.531 1 96.25 71 ALA A N 1
ATOM 528 C CA . ALA A 1 71 ? -18.125 28.812 9.875 1 96.25 71 ALA A CA 1
ATOM 529 C C . ALA A 1 71 ? -19.328 29.75 10.023 1 96.25 71 ALA A C 1
ATOM 531 O O . ALA A 1 71 ? -20.359 29.359 10.586 1 96.25 71 ALA A O 1
ATOM 532 N N . GLY A 1 72 ? -19.156 30.969 9.562 1 93.75 72 GLY A N 1
ATOM 533 C CA . GLY A 1 72 ? -20.234 31.938 9.609 1 93.75 72 GLY A CA 1
ATOM 534 C C . GLY A 1 72 ? -21.469 31.484 8.852 1 93.75 72 GLY A C 1
ATOM 535 O O . GLY A 1 72 ? -22.594 31.672 9.32 1 93.75 72 GLY A O 1
ATOM 536 N N . GLN A 1 73 ? -21.219 30.953 7.703 1 92.5 73 GLN A N 1
ATOM 537 C CA . GLN A 1 73 ? -22.328 30.469 6.883 1 92.5 73 GLN A CA 1
ATOM 538 C C . GLN A 1 73 ? -23.031 29.297 7.555 1 92.5 73 GLN A C 1
ATOM 540 O O . GLN A 1 73 ? -24.266 29.219 7.559 1 92.5 73 GLN A O 1
ATOM 545 N N . ILE A 1 74 ? -22.312 28.359 8.07 1 94.81 74 ILE A N 1
ATOM 546 C CA . ILE A 1 74 ? -22.875 27.203 8.758 1 94.81 74 ILE A CA 1
ATOM 547 C C . ILE A 1 74 ? -23.688 27.656 9.961 1 94.81 74 ILE A C 1
ATOM 549 O O . ILE A 1 74 ? -24.828 27.219 10.156 1 94.81 74 ILE A O 1
ATOM 553 N N . SER A 1 75 ? -23.141 28.562 10.719 1 92.75 75 SER A N 1
ATOM 554 C CA . SER A 1 75 ? -23.828 29.047 11.914 1 92.75 75 SER A CA 1
ATOM 555 C C . SER A 1 75 ? -25.109 29.797 11.547 1 92.75 75 SER A C 1
ATOM 557 O O . SER A 1 75 ? -26.141 29.641 12.211 1 92.75 75 SER A O 1
ATOM 559 N N . SER A 1 76 ? -25 30.625 10.5 1 90.25 76 SER A N 1
ATOM 560 C CA . SER A 1 76 ? -26.188 31.359 10.062 1 90.25 76 SER A CA 1
ATOM 561 C C . SER A 1 76 ? -27.312 30.406 9.68 1 90.25 76 SER A C 1
ATOM 563 O O . SER A 1 76 ? -28.469 30.641 10.055 1 90.25 76 SER A O 1
ATOM 565 N N . HIS A 1 77 ? -27 29.453 9.016 1 89.31 77 HIS A N 1
ATOM 566 C CA . HIS A 1 77 ? -27.984 28.484 8.57 1 89.31 77 HIS A CA 1
ATOM 567 C C . HIS A 1 77 ? -28.484 27.625 9.727 1 89.31 77 HIS A C 1
ATOM 569 O O . HIS A 1 77 ? -29.688 27.391 9.852 1 89.31 77 HIS A O 1
ATOM 575 N N . ARG A 1 78 ? -27.609 27.219 10.508 1 91.81 78 ARG A N 1
ATOM 576 C CA . ARG A 1 78 ? -27.891 26.297 11.602 1 91.81 78 ARG A CA 1
ATOM 577 C C . ARG A 1 78 ? -28.734 26.969 12.68 1 91.81 78 ARG A C 1
ATOM 579 O O . ARG A 1 78 ? -29.641 26.359 13.25 1 91.81 78 ARG A O 1
ATOM 586 N N . TYR A 1 79 ? -28.5 28.188 12.922 1 90.81 79 TYR A N 1
ATOM 587 C CA . TYR A 1 79 ? -29.094 28.844 14.078 1 90.81 79 TYR A CA 1
ATOM 588 C C . TYR A 1 79 ? -30.047 29.969 13.633 1 90.81 79 TYR A C 1
ATOM 590 O O . TYR A 1 79 ? -30.484 30.766 14.461 1 90.81 79 TYR A O 1
ATOM 598 N N . ASP A 1 80 ? -30.281 30.031 12.336 1 89.38 80 ASP A N 1
ATOM 599 C CA . ASP A 1 80 ? -31.188 31.047 11.766 1 89.38 80 ASP A CA 1
ATOM 600 C C . ASP A 1 80 ? -30.75 32.438 12.156 1 89.38 80 ASP A C 1
ATOM 602 O O . ASP A 1 80 ? -31.531 33.219 12.711 1 89.38 80 ASP A O 1
ATOM 606 N N . LEU A 1 81 ? -29.5 32.719 11.938 1 89.75 81 LEU A N 1
ATOM 607 C CA . LEU A 1 81 ? -28.906 34.031 12.219 1 89.75 81 LEU A CA 1
ATOM 608 C C . LEU A 1 81 ? -28.766 34.844 10.938 1 89.75 81 LEU A C 1
ATOM 610 O O . LEU A 1 81 ? -28.656 34.281 9.844 1 89.75 81 LEU A O 1
ATOM 614 N N . PRO A 1 82 ? -28.75 36.125 11.156 1 87.88 82 PRO A N 1
ATOM 615 C CA . PRO A 1 82 ? -28.375 36.938 10 1 87.88 82 PRO A CA 1
ATOM 616 C C . PRO A 1 82 ? -26.953 36.688 9.523 1 87.88 82 PRO A C 1
ATOM 618 O O . PRO A 1 82 ? -26.156 36.094 10.242 1 87.88 82 PRO A O 1
ATOM 621 N N . PRO A 1 83 ? -26.719 37.156 8.305 1 84 83 PRO A N 1
ATOM 622 C CA . PRO A 1 83 ? -25.359 36.969 7.785 1 84 83 PRO A CA 1
ATOM 623 C C . PRO A 1 83 ? -24.297 37.562 8.703 1 84 83 PRO A C 1
ATOM 625 O O . PRO A 1 83 ? -24.484 38.625 9.273 1 84 83 PRO A O 1
ATOM 628 N N . GLN A 1 84 ? -23.234 36.781 8.906 1 87.75 84 GLN A N 1
ATOM 629 C CA . GLN A 1 84 ? -22.125 37.188 9.781 1 87.75 84 GLN A CA 1
ATOM 630 C C . GLN A 1 84 ? -20.984 37.781 8.977 1 87.75 84 GLN A C 1
ATOM 632 O O . GLN A 1 84 ? -20.531 37.219 7.984 1 87.75 84 GLN A O 1
ATOM 637 N N . SER A 1 85 ? -20.578 38.938 9.383 1 91.19 85 SER A N 1
ATOM 638 C CA . SER A 1 85 ? -19.297 39.438 8.867 1 91.19 85 SER A CA 1
ATOM 639 C C . SER A 1 85 ? -18.125 38.812 9.602 1 91.19 85 SER A C 1
ATOM 641 O O . SER A 1 85 ? -18.219 38.5 10.789 1 91.19 85 SER A O 1
ATOM 643 N N . VAL A 1 86 ? -17.031 38.656 8.859 1 96.56 86 VAL A N 1
ATOM 644 C CA . VAL A 1 86 ? -15.852 37.969 9.406 1 96.56 86 VAL A CA 1
ATOM 645 C C . VAL A 1 86 ? -14.695 38.969 9.508 1 96.56 86 VAL A C 1
ATOM 647 O O . VAL A 1 86 ? -14.391 39.688 8.539 1 96.56 86 VAL A O 1
ATOM 650 N N . THR A 1 87 ? -14.094 39.062 10.625 1 97.5 87 THR A N 1
ATOM 651 C CA . THR A 1 87 ? -12.883 39.844 10.844 1 97.5 87 THR A CA 1
ATOM 652 C C . THR A 1 87 ? -11.727 38.969 11.289 1 97.5 87 THR A C 1
ATOM 654 O O . THR A 1 87 ? -11.891 38.125 12.195 1 97.5 87 THR A O 1
ATOM 657 N N . ILE A 1 88 ? -10.578 39.125 10.664 1 98.5 88 ILE A N 1
ATOM 658 C CA . ILE A 1 88 ? -9.414 38.312 10.945 1 98.5 88 ILE A CA 1
ATOM 659 C C . ILE A 1 88 ? -8.32 39.156 11.594 1 98.5 88 ILE A C 1
ATOM 661 O O . ILE A 1 88 ? -7.922 40.188 11.055 1 98.5 88 ILE A O 1
ATOM 665 N N . ASP A 1 89 ? -7.824 38.719 12.711 1 98.31 89 ASP A N 1
ATOM 666 C CA . ASP A 1 89 ? -6.625 39.312 13.297 1 98.31 89 ASP A CA 1
ATOM 667 C C . ASP A 1 89 ? -5.363 38.719 12.68 1 98.31 89 ASP A C 1
ATOM 669 O O . ASP A 1 89 ? -4.996 37.562 12.969 1 98.31 89 ASP A O 1
ATOM 673 N N . VAL A 1 90 ? -4.645 39.5 11.914 1 98.12 90 VAL A N 1
ATOM 674 C CA . VAL A 1 90 ? -3.547 38.969 11.109 1 98.12 90 VAL A CA 1
ATOM 675 C C . VAL A 1 90 ? -2.35 38.656 12 1 98.12 90 VAL A C 1
ATOM 677 O O . VAL A 1 90 ? -1.514 37.812 11.656 1 98.12 90 VAL A O 1
ATOM 680 N N . TYR A 1 91 ? -2.213 39.344 13.164 1 97.69 91 TYR A N 1
ATOM 681 C CA . TYR A 1 91 ? -1.131 39.062 14.094 1 97.69 91 TYR A CA 1
ATOM 682 C C . TYR A 1 91 ? -1.325 37.688 14.727 1 97.69 91 TYR A C 1
ATOM 684 O O . TYR A 1 91 ? -0.417 36.844 14.703 1 97.69 91 TYR A O 1
ATOM 692 N N . SER A 1 92 ? -2.516 37.438 15.219 1 98.19 92 SER A N 1
ATOM 693 C CA . SER A 1 92 ? -2.818 36.125 15.805 1 98.19 92 SER A CA 1
ATOM 694 C C . SER A 1 92 ? -2.717 35 14.758 1 98.19 92 SER A C 1
ATOM 696 O O . SER A 1 92 ? -2.23 33.906 15.047 1 98.19 92 SER A O 1
ATOM 698 N N . ALA A 1 93 ? -3.17 35.312 13.539 1 98.69 93 ALA A N 1
ATOM 699 C CA . ALA A 1 93 ? -3.092 34.344 12.445 1 98.69 93 ALA A CA 1
ATOM 700 C C . ALA A 1 93 ? -1.641 34 12.125 1 98.69 93 ALA A C 1
ATOM 702 O O . ALA A 1 93 ? -1.336 32.875 11.719 1 98.69 93 ALA A O 1
ATOM 703 N N . THR A 1 94 ? -0.731 34.938 12.242 1 98.06 94 THR A N 1
ATOM 704 C CA . THR A 1 94 ? 0.688 34.719 11.992 1 98.06 94 THR A CA 1
ATOM 705 C C . THR A 1 94 ? 1.315 33.938 13.141 1 98.06 94 THR A C 1
ATOM 707 O O . THR A 1 94 ? 2.059 32.969 12.914 1 98.06 94 THR A O 1
ATOM 710 N N . LEU A 1 95 ? 0.993 34.312 14.406 1 98 95 LEU A N 1
ATOM 711 C CA . LEU A 1 95 ? 1.53 33.625 15.57 1 98 95 LEU A CA 1
ATOM 712 C C . LEU A 1 95 ? 1.069 32.188 15.602 1 98 95 LEU A C 1
ATOM 714 O O . LEU A 1 95 ? 1.785 31.312 16.094 1 98 95 LEU A O 1
ATOM 718 N N . PHE A 1 96 ? -0.077 31.969 14.984 1 98.25 96 PHE A N 1
ATOM 719 C CA . PHE A 1 96 ? -0.614 30.609 14.844 1 98.25 96 PHE A CA 1
ATOM 720 C C . PHE A 1 96 ? 0.416 29.688 14.203 1 98.25 96 PHE A C 1
ATOM 722 O O . PHE A 1 96 ? 0.52 28.516 14.578 1 98.25 96 PHE A O 1
ATOM 729 N N . LEU A 1 97 ? 1.26 30.172 13.398 1 98.12 97 LEU A N 1
ATOM 730 C CA . LEU A 1 97 ? 2.221 29.375 12.641 1 98.12 97 LEU A CA 1
ATOM 731 C C . LEU A 1 97 ? 3.35 28.875 13.539 1 98.12 97 LEU A C 1
ATOM 733 O O . LEU A 1 97 ? 4.156 28.047 13.125 1 98.12 97 LEU A O 1
ATOM 737 N N . MET A 1 98 ? 3.418 29.297 14.75 1 96.56 98 MET A N 1
ATOM 738 C CA . MET A 1 98 ? 4.395 28.781 15.711 1 96.56 98 MET A CA 1
ATOM 739 C C . MET A 1 98 ? 3.725 28.438 17.031 1 96.56 98 MET A C 1
ATOM 741 O O . MET A 1 98 ? 4.363 28.469 18.094 1 96.56 98 MET A O 1
ATOM 745 N N . SER A 1 99 ? 2.441 28.156 17 1 97.44 99 SER A N 1
ATOM 746 C CA . SER A 1 99 ? 1.594 28 18.172 1 97.44 99 SER A CA 1
ATOM 747 C C . SER A 1 99 ? 2.176 26.984 19.141 1 97.44 99 SER A C 1
ATOM 749 O O . SER A 1 99 ? 2.26 27.234 20.344 1 97.44 99 SER A O 1
ATOM 751 N N . SER A 1 100 ? 2.615 25.844 18.656 1 96.56 100 SER A N 1
ATOM 752 C CA . SER A 1 100 ? 3.111 24.766 19.516 1 96.56 100 SER A CA 1
ATOM 753 C C . SER A 1 100 ? 4.32 25.219 20.328 1 96.56 100 SER A C 1
ATOM 755 O O . SER A 1 100 ? 4.535 24.766 21.453 1 96.56 100 SER A O 1
ATOM 757 N N . PHE A 1 101 ? 5.031 26.172 19.781 1 95.75 101 PHE A N 1
ATOM 758 C CA . PHE A 1 101 ? 6.273 26.609 20.422 1 95.75 101 PHE A CA 1
ATOM 759 C C . PHE A 1 101 ? 6.016 27.75 21.391 1 95.75 101 PHE A C 1
ATOM 761 O O . PHE A 1 101 ? 6.93 28.188 22.094 1 95.75 101 PHE A O 1
ATOM 768 N N . LEU A 1 102 ? 4.77 28.156 21.469 1 97.38 102 LEU A N 1
ATOM 769 C CA . LEU A 1 102 ? 4.387 29.219 22.406 1 97.38 102 LEU A CA 1
ATOM 770 C C . LEU A 1 102 ? 3.695 28.641 23.625 1 97.38 102 LEU A C 1
ATOM 772 O O . LEU A 1 102 ? 3.354 29.375 24.562 1 97.38 102 LEU A O 1
ATOM 776 N N . PHE A 1 103 ? 3.514 27.328 23.641 1 97.88 103 PHE A N 1
ATOM 777 C CA . PHE A 1 103 ? 2.844 26.641 24.75 1 97.88 103 PHE A CA 1
ATOM 778 C C . PHE A 1 103 ? 3.727 26.625 25.984 1 97.88 103 PHE A C 1
ATOM 780 O O . PHE A 1 103 ? 4.926 26.344 25.906 1 97.88 103 PHE A O 1
ATOM 787 N N . LYS A 1 104 ? 3.119 26.938 27.109 1 97.19 104 LYS A N 1
ATOM 788 C CA . LYS A 1 104 ? 3.82 26.875 28.391 1 97.19 104 LYS A CA 1
ATOM 789 C C . LYS A 1 104 ? 2.953 26.234 29.469 1 97.19 104 LYS A C 1
ATOM 791 O O . LYS A 1 104 ? 1.724 26.297 29.406 1 97.19 104 LYS A O 1
ATOM 796 N N . SER A 1 105 ? 3.562 25.641 30.344 1 95.62 105 SER A N 1
ATOM 797 C CA . SER A 1 105 ? 2.957 25.203 31.594 1 95.62 105 SER A CA 1
ATOM 798 C C . SER A 1 105 ? 3.762 25.672 32.781 1 95.62 105 SER A C 1
ATOM 800 O O . SER A 1 105 ? 4.973 25.453 32.875 1 95.62 105 SER A O 1
ATOM 802 N N . GLN A 1 106 ? 3.041 26.375 33.688 1 91.12 106 GLN A N 1
ATOM 803 C CA . GLN A 1 106 ? 3.691 26.953 34.875 1 91.12 106 GLN A CA 1
ATOM 804 C C . GLN A 1 106 ? 4.91 27.781 34.469 1 91.12 106 GLN A C 1
ATOM 806 O O . GLN A 1 106 ? 5.984 27.641 35.062 1 91.12 106 GLN A O 1
ATOM 811 N N . GLY A 1 107 ? 4.766 28.406 33.375 1 92.06 107 GLY A N 1
ATOM 812 C CA . GLY A 1 107 ? 5.805 29.312 32.906 1 92.06 107 GLY A CA 1
ATOM 813 C C . GLY A 1 107 ? 6.914 28.609 32.156 1 92.06 107 GLY A C 1
ATOM 814 O O . GLY A 1 107 ? 7.828 29.25 31.641 1 92.06 107 GLY A O 1
ATOM 815 N N . LYS A 1 108 ? 6.836 27.344 32.062 1 95.25 108 LYS A N 1
ATOM 816 C CA . LYS A 1 108 ? 7.879 26.578 31.406 1 95.25 108 LYS A CA 1
ATOM 817 C C . LYS A 1 108 ? 7.477 26.203 29.969 1 95.25 108 LYS A C 1
ATOM 819 O O . LYS A 1 108 ? 6.332 25.828 29.719 1 95.25 108 LYS A O 1
ATOM 824 N N . THR A 1 109 ? 8.477 26.344 29.062 1 95.38 109 THR A N 1
ATOM 825 C CA . THR A 1 109 ? 8.211 26.078 27.656 1 95.38 109 THR A CA 1
ATOM 826 C C . THR A 1 109 ? 8.273 24.578 27.359 1 95.38 109 THR A C 1
ATOM 828 O O . THR A 1 109 ? 8.648 23.797 28.234 1 95.38 109 THR A O 1
ATOM 831 N N . ILE A 1 110 ? 8.008 24.156 26.141 1 95.12 110 ILE A N 1
ATOM 832 C CA . ILE A 1 110 ? 7.961 22.766 25.75 1 95.12 110 ILE A CA 1
ATOM 833 C C . ILE A 1 110 ? 9.383 22.203 25.641 1 95.12 110 ILE A C 1
ATOM 835 O O . ILE A 1 110 ? 9.57 21 25.516 1 95.12 110 ILE A O 1
ATOM 839 N N . ALA A 1 111 ? 10.391 23.078 25.672 1 92.31 111 ALA A N 1
ATOM 840 C CA . ALA A 1 111 ? 11.781 22.641 25.641 1 92.31 111 ALA A CA 1
ATOM 841 C C . ALA A 1 111 ? 12.289 22.344 27.047 1 92.31 111 ALA A C 1
ATOM 843 O O . ALA A 1 111 ? 13.344 21.719 27.219 1 92.31 111 ALA A O 1
ATOM 844 N N . ASP A 1 112 ? 11.539 22.766 28.094 1 94.5 112 ASP A N 1
ATOM 845 C CA . ASP A 1 112 ? 11.953 22.578 29.484 1 94.5 112 ASP A CA 1
ATOM 846 C C . ASP A 1 112 ? 11.766 21.125 29.922 1 94.5 112 ASP A C 1
ATOM 848 O O . ASP A 1 112 ? 10.773 20.484 29.562 1 94.5 112 ASP A O 1
ATOM 852 N N . PRO A 1 113 ? 12.68 20.625 30.688 1 93.19 113 PRO A N 1
ATOM 853 C CA . PRO A 1 113 ? 12.578 19.25 31.172 1 93.19 113 PRO A CA 1
ATOM 854 C C . PRO A 1 113 ? 11.258 18.969 31.891 1 93.19 113 PRO A C 1
ATOM 856 O O . PRO A 1 113 ? 10.789 17.828 31.891 1 93.19 113 PRO A O 1
ATOM 859 N N . HIS A 1 114 ? 10.664 20 32.469 1 91.75 114 HIS A N 1
ATOM 860 C CA . HIS A 1 114 ? 9.375 19.859 33.125 1 91.75 114 HIS A CA 1
ATOM 861 C C . HIS A 1 114 ? 8.336 19.266 32.188 1 91.75 114 HIS A C 1
ATOM 863 O O . HIS A 1 114 ? 7.523 18.438 32.594 1 91.75 114 HIS A O 1
ATOM 869 N N . LEU A 1 115 ? 8.328 19.625 30.984 1 94.75 115 LEU A N 1
ATOM 870 C CA . LEU A 1 115 ? 7.367 19.141 30 1 94.75 115 LEU A CA 1
ATOM 871 C C . LEU A 1 115 ? 7.969 18.031 29.156 1 94.75 115 LEU A C 1
ATOM 873 O O . LEU A 1 115 ? 7.312 17.016 28.891 1 94.75 115 LEU A O 1
ATOM 877 N N . VAL A 1 116 ? 9.227 18.156 28.828 1 93.88 116 VAL A N 1
ATOM 878 C CA . VAL A 1 116 ? 9.875 17.234 27.906 1 93.88 116 VAL A CA 1
ATOM 879 C C . VAL A 1 116 ? 9.922 15.836 28.516 1 93.88 116 VAL A C 1
ATOM 881 O O . VAL A 1 116 ? 9.68 14.844 27.828 1 93.88 116 VAL A O 1
ATOM 884 N N . ASN A 1 117 ? 10.219 15.703 29.719 1 92.94 117 ASN A N 1
ATOM 885 C CA . ASN A 1 117 ? 10.422 14.414 30.375 1 92.94 117 ASN A CA 1
ATOM 886 C C . ASN A 1 117 ? 9.125 13.602 30.422 1 92.94 117 ASN A C 1
ATOM 888 O O . ASN A 1 117 ? 9.164 12.367 30.422 1 92.94 117 ASN A O 1
ATOM 892 N N . ARG A 1 118 ? 8.016 14.281 30.406 1 92.94 118 ARG A N 1
ATOM 893 C CA . ARG A 1 118 ? 6.723 13.609 30.469 1 92.94 118 ARG A CA 1
ATOM 894 C C . ARG A 1 118 ? 6.398 12.938 29.141 1 92.94 118 ARG A C 1
ATOM 896 O O . ARG A 1 118 ? 5.547 12.047 29.078 1 92.94 118 ARG A O 1
ATOM 903 N N . CYS A 1 119 ? 7.09 13.344 28.109 1 94.06 119 CYS A N 1
ATOM 904 C CA . CYS A 1 119 ? 6.848 12.789 26.781 1 94.06 119 CYS A CA 1
ATOM 905 C C . CYS A 1 119 ? 7.914 11.766 26.406 1 94.06 119 CYS A C 1
ATOM 907 O O . CYS A 1 119 ? 7.871 11.18 25.328 1 94.06 119 CYS A O 1
ATOM 909 N N . LEU A 1 120 ? 8.867 11.445 27.328 1 93.31 120 LEU A N 1
ATOM 910 C CA . LEU A 1 120 ? 9.984 10.555 27.031 1 93.31 120 LEU A CA 1
ATOM 911 C C . LEU A 1 120 ? 9.492 9.148 26.703 1 93.31 120 LEU A C 1
ATOM 913 O O . LEU A 1 120 ? 10.055 8.477 25.844 1 93.31 120 LEU A O 1
ATOM 917 N N . PRO A 1 121 ? 8.422 8.703 27.391 1 93.94 121 PRO A N 1
ATOM 918 C CA . PRO A 1 121 ? 7.934 7.355 27.078 1 93.94 121 PRO A CA 1
ATOM 919 C C . PRO A 1 121 ? 7.441 7.238 25.641 1 93.94 121 PRO A C 1
ATOM 921 O O . PRO A 1 121 ? 7.391 6.133 25.078 1 93.94 121 PRO A O 1
ATOM 924 N N . MET A 1 122 ? 7.152 8.336 24.984 1 95.19 122 MET A N 1
ATOM 925 C CA . MET A 1 122 ? 6.645 8.336 23.625 1 95.19 122 MET A CA 1
ATOM 926 C C . MET A 1 122 ? 7.789 8.43 22.609 1 95.19 122 MET A C 1
ATOM 928 O O . MET A 1 122 ? 7.57 8.32 21.406 1 95.19 122 MET A O 1
ATOM 932 N N . ASP A 1 123 ? 9.023 8.633 23.109 1 95.94 123 ASP A N 1
ATOM 933 C CA . ASP A 1 123 ? 10.188 8.742 22.234 1 95.94 123 ASP A CA 1
ATOM 934 C C . ASP A 1 123 ? 10.742 7.359 21.891 1 95.94 123 ASP A C 1
ATOM 936 O O . ASP A 1 123 ? 11.922 7.09 22.109 1 95.94 123 ASP A O 1
ATOM 940 N N . LEU A 1 124 ? 9.969 6.57 21.25 1 95.12 124 LEU A N 1
ATOM 941 C CA . LEU A 1 124 ? 10.305 5.184 20.938 1 95.12 124 LEU A CA 1
ATOM 942 C C . LEU A 1 124 ? 11.445 5.117 19.938 1 95.12 124 LEU A C 1
ATOM 944 O O . LEU A 1 124 ? 12.195 4.137 19.906 1 95.12 124 LEU A O 1
ATOM 948 N N . GLY A 1 125 ? 11.617 6.148 19.094 1 93.81 125 GLY A N 1
ATOM 949 C CA . GLY A 1 125 ? 12.664 6.188 18.078 1 93.81 125 GLY A CA 1
ATOM 950 C C . GLY A 1 125 ? 13.922 6.906 18.547 1 93.81 125 GLY A C 1
ATOM 951 O O . GLY A 1 125 ? 14.859 7.09 17.766 1 93.81 125 GLY A O 1
ATOM 952 N N . LYS A 1 126 ? 13.883 7.434 19.812 1 93.31 126 LYS A N 1
ATOM 953 C CA . LYS A 1 126 ? 15.016 8.047 20.484 1 93.31 126 LYS A CA 1
ATOM 954 C C . LYS A 1 126 ? 15.5 9.289 19.75 1 93.31 126 LYS A C 1
ATOM 956 O O . LYS A 1 126 ? 16.703 9.508 19.594 1 93.31 126 LYS A O 1
ATOM 961 N N . ILE A 1 127 ? 14.625 10.031 19.297 1 93.69 127 ILE A N 1
ATOM 962 C CA . ILE A 1 127 ? 14.961 11.203 18.5 1 93.69 127 ILE A CA 1
ATOM 963 C C . ILE A 1 127 ? 15.484 12.312 19.406 1 93.69 127 ILE A C 1
ATOM 965 O O . ILE A 1 127 ? 16.031 13.305 18.922 1 93.69 127 ILE A O 1
ATOM 969 N N . ARG A 1 128 ? 15.422 12.18 20.719 1 91.94 128 ARG A N 1
ATOM 970 C CA . ARG A 1 128 ? 15.852 13.203 21.672 1 91.94 128 ARG A CA 1
ATOM 971 C C . ARG A 1 128 ? 17.344 13.117 21.938 1 91.94 128 ARG A C 1
ATOM 973 O O . ARG A 1 128 ? 17.938 14.039 22.516 1 91.94 128 ARG A O 1
ATOM 980 N N . GLU A 1 129 ? 17.922 11.984 21.531 1 94.69 129 GLU A N 1
ATOM 981 C CA . GLU A 1 129 ? 19.375 11.898 21.641 1 94.69 129 GLU A CA 1
ATOM 982 C C . GLU A 1 129 ? 20.047 12.977 20.797 1 94.69 129 GLU A C 1
ATOM 984 O O . GLU A 1 129 ? 19.703 13.172 19.641 1 94.69 129 GLU A O 1
ATOM 989 N N . THR A 1 130 ? 21.047 13.664 21.453 1 95.44 130 THR A N 1
ATOM 990 C CA . THR A 1 130 ? 21.75 14.734 20.75 1 95.44 130 THR A CA 1
ATOM 991 C C . THR A 1 130 ? 22.344 14.227 19.438 1 95.44 130 THR A C 1
ATOM 993 O O . THR A 1 130 ? 22.266 14.914 18.406 1 95.44 130 THR A O 1
ATOM 996 N N . TYR A 1 131 ? 22.844 13 19.5 1 96.75 131 TYR A N 1
ATOM 997 C CA . TYR A 1 131 ? 23.5 12.352 18.375 1 96.75 131 TYR A CA 1
ATOM 998 C C . TYR A 1 131 ? 22.531 12.141 17.219 1 96.75 131 TYR A C 1
ATOM 1000 O O . TYR A 1 131 ? 22.938 12.156 16.047 1 96.75 131 TYR A O 1
ATOM 1008 N N . ARG A 1 132 ? 21.219 12.031 17.469 1 97 132 ARG A N 1
ATOM 1009 C CA . ARG A 1 132 ? 20.219 11.641 16.469 1 97 132 ARG A CA 1
ATOM 1010 C C . ARG A 1 132 ? 19.516 12.859 15.906 1 97 132 ARG A C 1
ATOM 1012 O O . ARG A 1 132 ? 18.906 12.789 14.828 1 97 132 ARG A O 1
ATOM 1019 N N . GLY A 1 133 ? 19.641 14.023 16.547 1 94.12 133 GLY A N 1
ATOM 1020 C CA . GLY A 1 133 ? 18.953 15.234 16.156 1 94.12 133 GLY A CA 1
ATOM 1021 C C . GLY A 1 133 ? 19.312 15.695 14.75 1 94.12 133 GLY A C 1
ATOM 1022 O O . GLY A 1 133 ? 18.422 15.867 13.906 1 94.12 133 GLY A O 1
ATOM 1023 N N . PRO A 1 134 ? 20.625 15.703 14.461 1 95.75 134 PRO A N 1
ATOM 1024 C CA . PRO A 1 134 ? 21.078 16.25 13.18 1 95.75 134 PRO A CA 1
ATOM 1025 C C . PRO A 1 134 ? 20.766 15.328 12.008 1 95.75 134 PRO A C 1
ATOM 1027 O O . PRO A 1 134 ? 21.047 15.672 10.852 1 95.75 134 PRO A O 1
ATOM 1030 N N . ALA A 1 135 ? 20.109 14.18 12.32 1 96.94 135 ALA A N 1
ATOM 1031 C CA . ALA A 1 135 ? 19.625 13.336 11.234 1 96.94 135 ALA A CA 1
ATOM 1032 C C . ALA A 1 135 ? 18.516 14.031 10.453 1 96.94 135 ALA A C 1
ATOM 1034 O O . ALA A 1 135 ? 18.156 13.602 9.359 1 96.94 135 ALA A O 1
ATOM 1035 N N . THR A 1 136 ? 17.984 15.062 10.992 1 96.81 136 THR A N 1
ATOM 1036 C CA . THR A 1 136 ? 17 15.898 10.312 1 96.81 136 THR A CA 1
ATOM 1037 C C . THR A 1 136 ? 17.609 17.266 9.961 1 96.81 136 THR A C 1
ATOM 1039 O O . THR A 1 136 ? 17.578 18.188 10.773 1 96.81 136 THR A O 1
ATOM 1042 N N . ASN A 1 137 ? 18.125 17.312 8.773 1 97.25 137 ASN A N 1
ATOM 1043 C CA . ASN A 1 137 ? 18.797 18.531 8.344 1 97.25 137 ASN A CA 1
ATOM 1044 C C . ASN A 1 137 ? 19.234 18.438 6.887 1 97.25 137 ASN A C 1
ATOM 1046 O O . ASN A 1 137 ? 19.141 17.375 6.27 1 97.25 137 ASN A O 1
ATOM 1050 N N . ILE A 1 138 ? 19.688 19.594 6.324 1 98.5 138 ILE A N 1
ATOM 1051 C CA . ILE A 1 138 ? 20.156 19.656 4.945 1 98.5 138 ILE A CA 1
ATOM 1052 C C . ILE A 1 138 ? 21.672 19.547 4.906 1 98.5 138 ILE A C 1
ATOM 1054 O O . ILE A 1 138 ? 22.375 20.281 5.629 1 98.5 138 ILE A O 1
ATOM 1058 N N . TYR A 1 139 ? 22.203 18.703 4.129 1 98.5 139 TYR A N 1
ATOM 1059 C CA . TYR A 1 139 ? 23.641 18.516 3.945 1 98.5 139 TYR A CA 1
ATOM 1060 C C . TYR A 1 139 ? 24 18.484 2.467 1 98.5 139 TYR A C 1
ATOM 1062 O O . TYR A 1 139 ? 23.125 18.281 1.612 1 98.5 139 TYR A O 1
ATOM 1070 N N . ARG A 1 140 ? 25.234 18.75 2.17 1 98.31 140 ARG A N 1
ATOM 1071 C CA . ARG A 1 140 ? 25.719 18.656 0.799 1 98.31 140 ARG A CA 1
ATOM 1072 C C . ARG A 1 140 ? 26.156 17.234 0.472 1 98.31 140 ARG A C 1
ATOM 1074 O O . ARG A 1 140 ? 26.953 16.625 1.21 1 98.31 140 ARG A O 1
ATOM 1081 N N . ALA A 1 141 ? 25.641 16.719 -0.632 1 98.56 141 ALA A N 1
ATOM 1082 C CA . ALA A 1 141 ? 25.984 15.375 -1.087 1 98.56 141 ALA A CA 1
ATOM 1083 C C . ALA A 1 141 ? 27.266 15.383 -1.896 1 98.56 141 ALA A C 1
ATOM 1085 O O . ALA A 1 141 ? 27.875 16.438 -2.113 1 98.56 141 ALA A O 1
ATOM 1086 N N . ARG A 1 142 ? 27.688 14.203 -2.283 1 98.31 142 ARG A N 1
ATOM 1087 C CA . ARG A 1 142 ? 28.938 14.055 -3.02 1 98.31 142 ARG A CA 1
ATOM 1088 C C . ARG A 1 142 ? 28.875 14.805 -4.348 1 98.31 142 ARG A C 1
ATOM 1090 O O . ARG A 1 142 ? 29.891 15.367 -4.785 1 98.31 142 ARG A O 1
ATOM 1097 N N . ASP A 1 143 ? 27.766 14.883 -5.027 1 98.06 143 ASP A N 1
ATOM 1098 C CA . ASP A 1 143 ? 27.594 15.516 -6.328 1 98.06 143 ASP A CA 1
ATOM 1099 C C . ASP A 1 143 ? 27.312 17.016 -6.184 1 98.06 143 ASP A C 1
ATOM 1101 O O . ASP A 1 143 ? 26.797 17.641 -7.105 1 98.06 143 ASP A O 1
ATOM 1105 N N . ALA A 1 144 ? 27.422 17.562 -4.988 1 97.25 144 ALA A N 1
ATOM 1106 C CA . ALA A 1 144 ? 27.344 18.984 -4.664 1 97.25 144 ALA A CA 1
ATOM 1107 C C . ALA A 1 144 ? 25.891 19.453 -4.598 1 97.25 144 ALA A C 1
ATOM 1109 O O . ALA A 1 144 ? 25.641 20.656 -4.422 1 97.25 144 ALA A O 1
ATOM 1110 N N . LYS A 1 145 ? 25.016 18.516 -4.719 1 98.31 145 LYS A N 1
ATOM 1111 C CA . LYS A 1 145 ? 23.625 18.859 -4.477 1 98.31 145 LYS A CA 1
ATOM 1112 C C . LYS A 1 145 ? 23.297 18.828 -2.988 1 98.31 145 LYS A C 1
ATOM 1114 O O . LYS A 1 145 ? 23.984 18.156 -2.211 1 98.31 145 LYS A O 1
ATOM 1119 N N . PHE A 1 146 ? 22.328 19.594 -2.652 1 98.81 146 PHE A N 1
ATOM 1120 C CA . PHE A 1 146 ? 21.859 19.578 -1.269 1 98.81 146 PHE A CA 1
ATOM 1121 C C . PHE A 1 146 ? 20.781 18.516 -1.068 1 98.81 146 PHE A C 1
ATOM 1123 O O . PHE A 1 146 ? 19.922 18.328 -1.925 1 98.81 146 PHE A O 1
ATOM 1130 N N . TYR A 1 147 ? 20.906 17.766 0.005 1 98.75 147 TYR A N 1
ATOM 1131 C CA . TYR A 1 147 ? 19.953 16.719 0.367 1 98.75 147 TYR A CA 1
ATOM 1132 C C . TYR A 1 147 ? 19.406 16.953 1.771 1 98.75 147 TYR A C 1
ATOM 1134 O O . TYR A 1 147 ? 20.172 17.156 2.717 1 98.75 147 TYR A O 1
ATOM 1142 N N . HIS A 1 148 ? 18.109 16.984 1.915 1 98.69 148 HIS A N 1
ATOM 1143 C CA . HIS A 1 148 ? 17.469 17.062 3.229 1 98.69 148 HIS A CA 1
ATOM 1144 C C . HIS A 1 148 ? 17.266 15.664 3.816 1 98.69 148 HIS A C 1
ATOM 1146 O O . HIS A 1 148 ? 16.281 14.992 3.492 1 98.69 148 HIS A O 1
ATOM 1152 N N . LEU A 1 149 ? 18.109 15.328 4.676 1 97.69 149 LEU A N 1
ATOM 1153 C CA . LEU A 1 149 ? 17.938 14.125 5.484 1 97.69 149 LEU A CA 1
ATOM 1154 C C . LEU A 1 149 ? 16.828 14.32 6.516 1 97.69 149 LEU A C 1
ATOM 1156 O O . LEU A 1 149 ? 16.688 15.406 7.082 1 97.69 149 LEU A O 1
ATOM 1160 N N . HIS A 1 150 ? 16.078 13.258 6.777 1 97.69 150 HIS A N 1
ATOM 1161 C CA . HIS A 1 150 ? 15.062 13.398 7.816 1 97.69 150 HIS A CA 1
ATOM 1162 C C . HIS A 1 150 ? 15.016 12.156 8.703 1 97.69 150 HIS A C 1
ATOM 1164 O O . HIS A 1 150 ? 14.75 11.055 8.227 1 97.69 150 HIS A O 1
ATOM 1170 N N . GLY A 1 151 ? 15.164 12.367 9.977 1 96.31 151 GLY A N 1
ATOM 1171 C CA . GLY A 1 151 ? 15.219 11.273 10.938 1 96.31 151 GLY A CA 1
ATOM 1172 C C . GLY A 1 151 ? 13.844 10.797 11.367 1 96.31 151 GLY A C 1
ATOM 1173 O O . GLY A 1 151 ? 13.719 9.766 12.031 1 96.31 151 GLY A O 1
ATOM 1174 N N . SER A 1 152 ? 12.82 11.492 10.977 1 95.31 152 SER A N 1
ATOM 1175 C CA . SER A 1 152 ? 11.445 11.148 11.328 1 95.31 152 SER A CA 1
ATOM 1176 C C . SER A 1 152 ? 11.289 10.922 12.828 1 95.31 152 SER A C 1
ATOM 1178 O O . SER A 1 152 ? 11.914 11.625 13.633 1 95.31 152 SER A O 1
ATOM 1180 N N . LEU A 1 153 ? 10.312 10.094 13.305 1 96.06 153 LEU A N 1
ATOM 1181 C CA . LEU A 1 153 ? 10.117 9.797 14.719 1 96.06 153 LEU A CA 1
ATOM 1182 C C . LEU A 1 153 ? 10.945 8.586 15.133 1 96.06 153 LEU A C 1
ATOM 1184 O O . LEU A 1 153 ? 10.859 8.133 16.281 1 96.06 153 LEU A O 1
ATOM 1188 N N . ASN A 1 154 ? 11.68 8.062 14.227 1 96.06 154 ASN A N 1
ATOM 1189 C CA . ASN A 1 154 ? 12.633 6.969 14.406 1 96.06 154 ASN A CA 1
ATOM 1190 C C . ASN A 1 154 ? 13.836 7.117 13.477 1 96.06 154 ASN A C 1
ATOM 1192 O O . ASN A 1 154 ? 13.766 6.781 12.297 1 96.06 154 ASN A O 1
ATOM 1196 N N . THR A 1 155 ? 14.969 7.453 14.031 1 97.12 155 THR A N 1
ATOM 1197 C CA . THR A 1 155 ? 16.156 7.816 13.266 1 97.12 155 THR A CA 1
ATOM 1198 C C . THR A 1 155 ? 16.953 6.574 12.875 1 97.12 155 THR A C 1
ATOM 1200 O O . THR A 1 155 ? 17.891 6.652 12.07 1 97.12 155 THR A O 1
ATOM 1203 N N . THR A 1 156 ? 16.609 5.402 13.312 1 97.19 156 THR A N 1
ATOM 1204 C CA . THR A 1 156 ? 17.375 4.172 13.195 1 97.19 156 THR A CA 1
ATOM 1205 C C . THR A 1 156 ? 17.641 3.838 11.727 1 97.19 156 THR A C 1
ATOM 1207 O O . THR A 1 156 ? 18.781 3.553 11.344 1 97.19 156 THR A O 1
ATOM 1210 N N . PRO A 1 157 ? 16.641 3.936 10.867 1 96.44 157 PRO A N 1
ATOM 1211 C CA . PRO A 1 157 ? 16.906 3.57 9.469 1 96.44 157 PRO A CA 1
ATOM 1212 C C . PRO A 1 157 ? 17.922 4.488 8.805 1 96.44 157 PRO A C 1
ATOM 1214 O O . PRO A 1 157 ? 18.734 4.031 7.984 1 96.44 157 PRO A O 1
ATOM 1217 N N . ILE A 1 158 ? 17.906 5.762 9.133 1 97.44 158 ILE A N 1
ATOM 1218 C CA . ILE A 1 158 ? 18.828 6.719 8.531 1 97.44 158 ILE A CA 1
ATOM 1219 C C . ILE A 1 158 ? 20.266 6.414 8.984 1 97.44 158 ILE A C 1
ATOM 1221 O O . ILE A 1 158 ? 21.203 6.484 8.188 1 97.44 158 ILE A O 1
ATOM 1225 N N . LEU A 1 159 ? 20.406 6.117 10.273 1 98.19 159 LEU A N 1
ATOM 1226 C CA . LEU A 1 159 ? 21.719 5.77 10.797 1 98.19 159 LEU A CA 1
ATOM 1227 C C . LEU A 1 159 ? 22.25 4.508 10.125 1 98.19 159 LEU A C 1
ATOM 1229 O O . LEU A 1 159 ? 23.438 4.438 9.773 1 98.19 159 LEU A O 1
ATOM 1233 N N . ARG A 1 160 ? 21.422 3.529 9.906 1 96.94 160 ARG A N 1
ATOM 1234 C CA . ARG A 1 160 ? 21.812 2.314 9.195 1 96.94 160 ARG A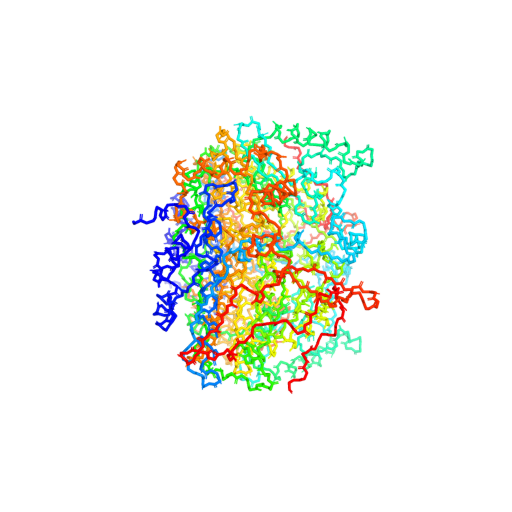 CA 1
ATOM 1235 C C . ARG A 1 160 ? 22.219 2.621 7.758 1 96.94 160 ARG A C 1
ATOM 1237 O O . ARG A 1 160 ? 23.234 2.125 7.27 1 96.94 160 ARG A O 1
ATOM 1244 N N . MET A 1 161 ? 21.422 3.436 7.113 1 97.19 161 MET A N 1
ATOM 1245 C CA . MET A 1 161 ? 21.688 3.814 5.727 1 97.19 161 MET A CA 1
ATOM 1246 C C . MET A 1 161 ? 23.062 4.441 5.578 1 97.19 161 MET A C 1
ATOM 1248 O O . MET A 1 161 ? 23.781 4.148 4.625 1 97.19 161 MET A O 1
ATOM 1252 N N . LEU A 1 162 ? 23.453 5.23 6.562 1 98.12 162 LEU A N 1
ATOM 1253 C CA . LEU A 1 162 ? 24.688 5.996 6.484 1 98.12 162 LEU A CA 1
ATOM 1254 C C . LEU A 1 162 ? 25.844 5.219 7.09 1 98.12 162 LEU A C 1
ATOM 1256 O O . LEU A 1 162 ? 26.984 5.707 7.121 1 98.12 162 LEU A O 1
ATOM 1260 N N . GLY A 1 163 ? 25.594 4.043 7.633 1 96.44 163 GLY A N 1
ATOM 1261 C CA . GLY A 1 163 ? 26.625 3.242 8.258 1 96.44 163 GLY A CA 1
ATOM 1262 C C . GLY A 1 163 ? 27.125 3.832 9.562 1 96.44 163 GLY A C 1
ATOM 1263 O O . GLY A 1 163 ? 28.312 3.695 9.898 1 96.44 163 GLY A O 1
ATOM 1264 N N . LEU A 1 164 ? 26.25 4.551 10.234 1 98.06 164 LEU A N 1
ATOM 1265 C CA . LEU A 1 164 ? 26.625 5.211 11.477 1 98.06 164 LEU A CA 1
ATOM 1266 C C . LEU A 1 164 ? 26.172 4.395 12.688 1 98.06 164 LEU A C 1
ATOM 1268 O O . LEU A 1 164 ? 25.188 3.662 12.609 1 98.06 164 LEU A O 1
ATOM 1272 N N . PRO A 1 165 ? 26.859 4.562 13.867 1 97.62 165 PRO A N 1
ATOM 1273 C CA . PRO A 1 165 ? 26.422 3.881 15.086 1 97.62 165 PRO A CA 1
ATOM 1274 C C . PRO A 1 165 ? 25.016 4.309 15.516 1 97.62 165 PRO A C 1
ATOM 1276 O O . PRO A 1 165 ? 24.625 5.465 15.32 1 97.62 165 PRO A O 1
ATOM 1279 N N . GLN A 1 166 ? 24.375 3.402 16.203 1 96.38 166 GLN A N 1
ATOM 1280 C CA . GLN A 1 166 ? 23 3.664 16.609 1 96.38 166 GLN A CA 1
ATOM 1281 C C . GLN A 1 166 ? 22.953 4.523 17.875 1 96.38 166 GLN A C 1
ATOM 1283 O O . GLN A 1 166 ? 21.938 5.156 18.156 1 96.38 166 GLN A O 1
ATOM 1288 N N . HIS A 1 167 ? 24.016 4.473 18.656 1 96.19 167 HIS A N 1
ATOM 1289 C CA . HIS A 1 167 ? 24.094 5.227 19.906 1 96.19 167 HIS A CA 1
ATOM 1290 C C . HIS A 1 167 ? 25.5 5.809 20.109 1 96.19 167 HIS A C 1
ATOM 1292 O O . HIS A 1 167 ? 26.5 5.156 19.797 1 96.19 167 HIS A O 1
ATOM 1298 N N . ARG A 1 168 ? 25.484 7.043 20.516 1 97.19 168 ARG A N 1
ATOM 1299 C CA . ARG A 1 168 ? 26.719 7.719 20.859 1 97.19 168 ARG A CA 1
ATOM 1300 C C . ARG A 1 168 ? 26.578 8.539 22.141 1 97.19 168 ARG A C 1
ATOM 1302 O O . ARG A 1 168 ? 26.531 9.773 22.078 1 97.19 168 ARG A O 1
ATOM 1309 N N . PRO A 1 169 ? 26.578 7.887 23.281 1 96.25 169 PRO A N 1
ATOM 1310 C CA . PRO A 1 169 ? 26.422 8.602 24.547 1 96.25 169 PRO A CA 1
ATOM 1311 C C . PRO A 1 169 ? 27.531 9.609 24.797 1 96.25 169 PRO A C 1
ATOM 1313 O O . PRO A 1 169 ? 27.344 10.586 25.531 1 96.25 169 PRO A O 1
ATOM 1316 N N . ASP A 1 170 ? 28.688 9.406 24.203 1 97.12 170 ASP A N 1
ATOM 1317 C CA . ASP A 1 170 ? 29.844 10.289 24.344 1 97.12 170 ASP A CA 1
ATOM 1318 C C . ASP A 1 170 ? 29.578 11.656 23.734 1 97.12 170 ASP A C 1
ATOM 1320 O O . ASP A 1 170 ? 30.281 12.625 24.016 1 97.12 170 ASP A O 1
ATOM 1324 N N . LEU A 1 171 ? 28.531 11.734 22.938 1 97.62 171 LEU A N 1
ATOM 1325 C CA . LEU A 1 171 ? 28.25 12.969 22.219 1 97.62 171 LEU A CA 1
ATOM 1326 C C . LEU A 1 171 ? 27 13.648 22.781 1 97.62 171 LEU A C 1
ATOM 1328 O O . LEU A 1 171 ? 26.469 14.57 22.156 1 97.62 171 LEU A O 1
ATOM 1332 N N . GLU A 1 172 ? 26.531 13.188 23.891 1 96 172 GLU A N 1
ATOM 1333 C CA . GLU A 1 172 ? 25.344 13.797 24.5 1 96 172 GLU A CA 1
ATOM 1334 C C . GLU A 1 172 ? 25.625 15.219 24.969 1 96 172 GLU A C 1
ATOM 1336 O O . GLU A 1 172 ? 26.703 15.5 25.5 1 96 172 GLU A O 1
ATOM 1341 N N . GLY A 1 173 ? 24.625 16.172 24.781 1 93 173 GLY A N 1
ATOM 1342 C CA . GLY A 1 173 ? 24.766 17.547 25.219 1 93 173 GLY A CA 1
ATOM 1343 C C . GLY A 1 173 ? 24.859 18.531 24.078 1 93 173 GLY A C 1
ATOM 1344 O O . GLY A 1 173 ? 25.469 18.234 23.047 1 93 173 GLY A O 1
ATOM 1345 N N . ARG A 1 174 ? 24.266 19.672 24.266 1 87.88 174 ARG A N 1
ATOM 1346 C CA . ARG A 1 174 ? 24.203 20.703 23.25 1 87.88 174 ARG A CA 1
ATOM 1347 C C . ARG A 1 174 ? 25.594 21.141 22.797 1 87.88 174 ARG A C 1
ATOM 1349 O O . ARG A 1 174 ? 25.781 21.562 21.656 1 87.88 174 ARG A O 1
ATOM 1356 N N . GLU A 1 175 ? 26.547 21.016 23.656 1 93.31 175 GLU A N 1
ATOM 1357 C CA . GLU A 1 175 ? 27.922 21.422 23.359 1 93.31 175 GLU A CA 1
ATOM 1358 C C . GLU A 1 175 ? 28.531 20.562 22.25 1 93.31 175 GLU A C 1
ATOM 1360 O O . GLU A 1 175 ? 29.5 20.969 21.609 1 93.31 175 GLU A O 1
ATOM 1365 N N . ASN A 1 176 ? 27.969 19.406 22.031 1 95.25 176 ASN A N 1
ATOM 1366 C CA . ASN A 1 176 ? 28.516 18.484 21.047 1 95.25 176 ASN A CA 1
ATOM 1367 C C . ASN A 1 176 ? 27.766 18.562 19.734 1 95.25 176 ASN A C 1
ATOM 1369 O O . ASN A 1 176 ? 28.062 17.812 18.797 1 95.25 176 ASN A O 1
ATOM 1373 N N . TYR A 1 177 ? 26.875 19.438 19.672 1 92.56 177 TYR A N 1
ATOM 1374 C CA . TYR A 1 177 ? 25.969 19.484 18.531 1 92.56 177 TYR A CA 1
ATOM 1375 C C . TYR A 1 177 ? 26.75 19.703 17.234 1 92.56 177 TYR A C 1
ATOM 1377 O O . TYR A 1 177 ? 26.453 19.094 16.203 1 92.56 177 TYR A O 1
ATOM 1385 N N . ASP A 1 178 ? 27.719 20.562 17.219 1 94.31 178 ASP A N 1
ATOM 1386 C CA . ASP A 1 178 ? 28.516 20.844 16.031 1 94.31 178 ASP A CA 1
ATOM 1387 C C . ASP A 1 178 ? 29.328 19.609 15.609 1 94.31 178 ASP A C 1
ATOM 1389 O O . ASP A 1 178 ? 29.469 19.344 14.414 1 94.31 178 ASP A O 1
ATOM 1393 N N . ARG A 1 179 ? 29.812 18.953 16.578 1 96.81 179 ARG A N 1
ATOM 1394 C CA . ARG A 1 179 ? 30.547 17.719 16.297 1 96.81 179 ARG A CA 1
ATOM 1395 C C . ARG A 1 179 ? 29.641 16.672 15.648 1 96.81 179 ARG A C 1
ATOM 1397 O O . ARG A 1 179 ? 30.062 16 14.703 1 96.81 179 ARG A O 1
ATOM 1404 N N . VAL A 1 180 ? 28.5 16.578 16.172 1 97.56 180 VAL A N 1
ATOM 1405 C CA . VAL A 1 180 ? 27.547 15.609 15.633 1 97.56 180 VAL A CA 1
ATOM 1406 C C . VAL A 1 180 ? 27.172 16 14.203 1 97.56 180 VAL A C 1
ATOM 1408 O O . VAL A 1 180 ? 27.125 15.148 13.312 1 97.56 180 VAL A O 1
ATOM 1411 N N . ARG A 1 181 ? 26.906 17.266 13.961 1 96.94 181 ARG A N 1
ATOM 1412 C CA . ARG A 1 181 ? 26.578 17.734 12.625 1 96.94 181 ARG A CA 1
ATOM 1413 C C . ARG A 1 181 ? 27.672 17.391 11.625 1 96.94 181 ARG A C 1
ATOM 1415 O O . ARG A 1 181 ? 27.391 17.031 10.484 1 96.94 181 ARG A O 1
ATOM 1422 N N . GLN A 1 182 ? 28.922 17.516 12.07 1 97.94 182 GLN A N 1
ATOM 1423 C CA . GLN A 1 182 ? 30.047 17.188 11.203 1 97.94 182 GLN A CA 1
ATOM 1424 C C . GLN A 1 182 ? 30.047 15.719 10.805 1 97.94 182 GLN A C 1
ATOM 1426 O O . GLN A 1 182 ? 30.375 15.375 9.672 1 97.94 182 GLN A O 1
ATOM 1431 N N . ILE A 1 183 ? 29.672 14.875 11.734 1 98.38 183 ILE A N 1
ATOM 1432 C CA . ILE A 1 183 ? 29.578 13.445 11.453 1 98.38 183 ILE A CA 1
ATOM 1433 C C . ILE A 1 183 ? 28.594 13.211 10.312 1 98.38 183 ILE A C 1
ATOM 1435 O O . ILE A 1 183 ? 28.891 12.469 9.375 1 98.38 183 ILE A O 1
ATOM 1439 N N . TYR A 1 184 ? 27.453 13.828 10.359 1 98.38 184 TYR A N 1
ATOM 1440 C CA . TYR A 1 184 ? 26.438 13.664 9.328 1 98.38 184 TYR A CA 1
ATOM 1441 C C . TYR A 1 184 ? 26.875 14.297 8.016 1 98.38 184 TYR A C 1
ATOM 1443 O O . TYR A 1 184 ? 26.625 13.75 6.934 1 98.38 184 TYR A O 1
ATOM 1451 N N . ARG A 1 185 ? 27.547 15.5 8.109 1 98.19 185 ARG A N 1
ATOM 1452 C CA . ARG A 1 185 ? 28.094 16.141 6.918 1 98.19 185 ARG A CA 1
ATOM 1453 C C . ARG A 1 185 ? 29.031 15.211 6.172 1 98.19 185 ARG A C 1
ATOM 1455 O O . ARG A 1 185 ? 28.922 15.055 4.953 1 98.19 185 ARG A O 1
ATOM 1462 N N . ASP A 1 186 ? 29.922 14.578 6.934 1 98.5 186 ASP A N 1
ATOM 1463 C CA . ASP A 1 186 ? 30.922 13.688 6.348 1 98.5 186 ASP A CA 1
ATOM 1464 C C . ASP A 1 186 ? 30.266 12.453 5.746 1 98.5 186 ASP A C 1
ATOM 1466 O O . ASP A 1 186 ? 30.656 11.992 4.668 1 98.5 186 ASP A O 1
ATOM 1470 N N . ALA A 1 187 ? 29.297 11.938 6.438 1 98.69 187 ALA A N 1
ATOM 1471 C CA . ALA A 1 187 ? 28.625 10.719 5.984 1 98.69 187 ALA A CA 1
ATOM 1472 C C . ALA A 1 187 ? 27.844 10.969 4.707 1 98.69 187 ALA A C 1
ATOM 1474 O O . ALA A 1 187 ? 27.906 10.172 3.764 1 98.69 187 ALA A O 1
ATOM 1475 N N . VAL A 1 188 ? 27.062 12.07 4.617 1 98.69 188 VAL A N 1
ATOM 1476 C CA . VAL A 1 188 ? 26.234 12.391 3.469 1 98.69 188 VAL A CA 1
ATOM 1477 C C . VAL A 1 188 ? 27.109 12.695 2.258 1 98.69 188 VAL A C 1
ATOM 1479 O O . VAL A 1 188 ? 26.781 12.312 1.131 1 98.69 188 VAL A O 1
ATOM 1482 N N . ALA A 1 189 ? 28.234 13.297 2.496 1 98.5 189 ALA A N 1
ATOM 1483 C CA . ALA A 1 189 ? 29.141 13.719 1.435 1 98.5 189 ALA A CA 1
ATOM 1484 C C . ALA A 1 189 ? 29.766 12.516 0.74 1 98.5 189 ALA A C 1
ATOM 1486 O O . ALA A 1 189 ? 30.391 12.648 -0.311 1 98.5 189 ALA A O 1
ATOM 1487 N N . GLN A 1 190 ? 29.578 11.32 1.261 1 98.25 190 GLN A N 1
ATOM 1488 C CA . GLN A 1 190 ? 30.141 10.109 0.667 1 98.25 190 GLN A CA 1
ATOM 1489 C C . GLN A 1 190 ? 29.234 9.562 -0.427 1 98.25 190 GLN A C 1
ATOM 1491 O O . GLN A 1 190 ? 29.641 8.672 -1.179 1 98.25 190 GLN A O 1
ATOM 1496 N N . HIS A 1 191 ? 28.031 10.133 -0.547 1 97.88 191 HIS A N 1
ATOM 1497 C CA . HIS A 1 191 ? 27.047 9.539 -1.444 1 97.88 191 HIS A CA 1
ATOM 1498 C C . HIS A 1 191 ? 26.484 10.578 -2.404 1 97.88 191 HIS A C 1
ATOM 1500 O O . HIS A 1 191 ? 26.391 11.766 -2.061 1 97.88 191 HIS A O 1
ATOM 1506 N N . ASP A 1 192 ? 26.078 10.133 -3.578 1 97.31 192 ASP A N 1
ATOM 1507 C CA . ASP A 1 192 ? 25.359 11 -4.504 1 97.31 192 ASP A CA 1
ATOM 1508 C C . ASP A 1 192 ? 23.922 11.234 -4.035 1 97.31 192 ASP A C 1
ATOM 1510 O O . ASP A 1 192 ? 23.328 10.359 -3.4 1 97.31 192 ASP A O 1
ATOM 1514 N N . SER A 1 193 ? 23.391 12.398 -4.383 1 98.19 193 SER A N 1
ATOM 1515 C CA . SER A 1 193 ? 22.047 12.758 -3.951 1 98.19 193 SER A CA 1
ATOM 1516 C C . SER A 1 193 ? 21.016 11.758 -4.457 1 98.19 193 SER A C 1
ATOM 1518 O O . SER A 1 193 ? 20.047 11.445 -3.752 1 98.19 193 SER A O 1
ATOM 1520 N N . THR A 1 194 ? 21.203 11.266 -5.66 1 95.69 194 THR A N 1
ATOM 1521 C CA . THR A 1 194 ? 20.25 10.305 -6.223 1 95.69 194 THR A CA 1
ATOM 1522 C C . THR A 1 194 ? 20.297 8.992 -5.449 1 95.69 194 THR A C 1
ATOM 1524 O O . THR A 1 194 ? 19.266 8.344 -5.262 1 95.69 194 THR A O 1
ATOM 1527 N N . TRP A 1 195 ? 21.5 8.586 -5.02 1 96.06 195 TRP A N 1
ATOM 1528 C CA . TRP A 1 195 ? 21.625 7.395 -4.188 1 96.06 195 TRP A CA 1
ATOM 1529 C C . TRP A 1 195 ? 20.906 7.59 -2.85 1 96.06 195 TRP A C 1
ATOM 1531 O O . TRP A 1 195 ? 20.141 6.73 -2.414 1 96.06 195 TRP A O 1
ATOM 1541 N N . LEU A 1 196 ? 21.156 8.695 -2.248 1 98.12 196 LEU A N 1
ATOM 1542 C CA . LEU A 1 196 ? 20.516 9 -0.967 1 98.12 196 LEU A CA 1
ATOM 1543 C C . LEU A 1 196 ? 19 8.953 -1.08 1 98.12 196 LEU A C 1
ATOM 1545 O O . LEU A 1 196 ? 18.328 8.375 -0.22 1 98.12 196 LEU A O 1
ATOM 1549 N N . ASP A 1 197 ? 18.547 9.539 -2.146 1 98.06 197 ASP A N 1
ATOM 1550 C CA . ASP A 1 197 ? 17.109 9.672 -2.326 1 98.06 197 ASP A CA 1
ATOM 1551 C C . ASP A 1 197 ? 16.438 8.305 -2.465 1 98.06 197 ASP A C 1
ATOM 1553 O O . ASP A 1 197 ? 15.438 8.023 -1.806 1 98.06 197 ASP A O 1
ATOM 1557 N N . ILE A 1 198 ? 16.953 7.461 -3.275 1 96.81 198 ILE A N 1
ATOM 1558 C CA . ILE A 1 198 ? 16.375 6.145 -3.521 1 96.81 198 ILE A CA 1
ATOM 1559 C C . ILE A 1 198 ? 16.562 5.262 -2.291 1 96.81 198 ILE A C 1
ATOM 1561 O O . ILE A 1 198 ? 15.625 4.605 -1.838 1 96.81 198 ILE A O 1
ATOM 1565 N N . GLU A 1 199 ? 17.812 5.258 -1.717 1 97 199 GLU A N 1
ATOM 1566 C CA . GLU A 1 199 ? 18.094 4.418 -0.559 1 97 199 GLU A CA 1
ATOM 1567 C C . GLU A 1 199 ? 17.203 4.777 0.623 1 97 199 GLU A C 1
ATOM 1569 O O . GLU A 1 199 ? 16.656 3.895 1.293 1 97 199 GLU A O 1
ATOM 1574 N N . SER A 1 200 ? 17 6.043 0.848 1 97.94 200 SER A N 1
ATOM 1575 C CA . SER A 1 200 ? 16.203 6.492 1.981 1 97.94 200 SER A CA 1
ATOM 1576 C C . SER A 1 200 ? 14.727 6.164 1.783 1 97.94 200 SER A C 1
ATOM 1578 O O . SER A 1 200 ? 14.102 5.535 2.643 1 97.94 200 SER A O 1
ATOM 1580 N N . ASN A 1 201 ? 14.172 6.555 0.638 1 98 201 ASN A N 1
ATOM 1581 C CA . ASN A 1 201 ? 12.727 6.523 0.438 1 98 201 ASN A CA 1
ATOM 1582 C C . ASN A 1 201 ? 12.25 5.133 0.029 1 98 201 ASN A C 1
ATOM 1584 O O . ASN A 1 201 ? 11.156 4.711 0.413 1 98 201 ASN A O 1
ATOM 1588 N N . GLU A 1 202 ? 13.039 4.438 -0.791 1 97 202 GLU A N 1
ATOM 1589 C CA . GLU A 1 202 ? 12.555 3.203 -1.399 1 97 202 GLU A CA 1
ATOM 1590 C C . GLU A 1 202 ? 13.031 1.978 -0.626 1 97 202 GLU A C 1
ATOM 1592 O O . GLU A 1 202 ? 12.25 1.073 -0.335 1 97 202 GLU A O 1
ATOM 1597 N N . TYR A 1 203 ? 14.352 1.912 -0.194 1 97 203 TYR A N 1
ATOM 1598 C CA . TYR A 1 203 ? 14.891 0.751 0.5 1 97 203 TYR A CA 1
ATOM 1599 C C . TYR A 1 203 ? 14.609 0.825 1.995 1 97 203 TYR A C 1
ATOM 1601 O O . TYR A 1 203 ? 14.094 -0.129 2.584 1 97 203 TYR A O 1
ATOM 1609 N N . TRP A 1 204 ? 14.875 1.979 2.611 1 96.94 204 TRP A N 1
ATOM 1610 C CA . TRP A 1 204 ? 14.742 2.1 4.059 1 96.94 204 TRP A CA 1
ATOM 1611 C C . TRP A 1 204 ? 13.383 2.678 4.434 1 96.94 204 TRP A C 1
ATOM 1613 O O . TRP A 1 204 ? 13.008 2.691 5.609 1 96.94 204 TRP A O 1
ATOM 1623 N N . ARG A 1 205 ? 12.617 3.193 3.482 1 94.81 205 ARG A N 1
ATOM 1624 C CA . ARG A 1 205 ? 11.281 3.74 3.672 1 94.81 205 ARG A CA 1
ATOM 1625 C C . ARG A 1 205 ? 11.297 4.887 4.68 1 94.81 205 ARG A C 1
ATOM 1627 O O . ARG A 1 205 ? 10.445 4.949 5.566 1 94.81 205 ARG A O 1
ATOM 1634 N N . SER A 1 206 ? 12.312 5.672 4.578 1 95.94 206 SER A N 1
ATOM 1635 C CA . SER A 1 206 ? 12.445 6.855 5.418 1 95.94 206 SER A CA 1
ATOM 1636 C C . SER A 1 206 ? 12.43 8.133 4.586 1 95.94 206 SER A C 1
ATOM 1638 O O . SER A 1 206 ? 12.945 8.156 3.465 1 95.94 206 SER A O 1
ATOM 1640 N N . ALA A 1 207 ? 11.953 9.156 5.184 1 97.62 207 ALA A N 1
ATOM 1641 C CA . ALA A 1 207 ? 11.75 10.406 4.457 1 97.62 207 ALA A CA 1
ATOM 1642 C C . ALA A 1 207 ? 13.086 11.062 4.121 1 97.62 207 ALA A C 1
ATOM 1644 O O . ALA A 1 207 ? 14.047 10.953 4.883 1 97.62 207 ALA A O 1
ATOM 1645 N N . GLY A 1 208 ? 13.18 11.773 3.047 1 98.31 208 GLY A N 1
ATOM 1646 C CA . GLY A 1 208 ? 14.281 12.578 2.543 1 98.31 208 GLY A CA 1
ATOM 1647 C C . GLY A 1 208 ? 14.086 13.023 1.104 1 98.31 208 GLY A C 1
ATOM 1648 O O . GLY A 1 208 ? 13.203 12.523 0.41 1 98.31 208 GLY A O 1
ATOM 1649 N N . THR A 1 209 ? 14.875 14.023 0.73 1 98.69 209 THR A N 1
ATOM 1650 C CA . THR A 1 209 ? 14.719 14.445 -0.656 1 98.69 209 THR A CA 1
ATOM 1651 C C . THR A 1 209 ? 15.898 15.32 -1.088 1 98.69 209 THR A C 1
ATOM 1653 O O . THR A 1 209 ? 16.531 15.977 -0.257 1 98.69 209 THR A O 1
ATOM 1656 N N . ILE A 1 210 ? 16.172 15.234 -2.301 1 98.75 210 ILE A N 1
ATOM 1657 C CA . ILE A 1 210 ? 17 16.266 -2.922 1 98.75 210 ILE A CA 1
ATOM 1658 C C . ILE A 1 210 ? 16.328 17.625 -2.803 1 98.75 210 ILE A C 1
ATOM 1660 O O . ILE A 1 210 ? 15.109 17.734 -2.99 1 98.75 210 ILE A O 1
ATOM 1664 N N . CYS A 1 211 ? 17.094 18.625 -2.426 1 98.88 211 CYS A N 1
ATOM 1665 C CA . CYS A 1 211 ? 16.562 19.969 -2.422 1 98.88 211 CYS A CA 1
ATOM 1666 C C . CYS A 1 211 ? 16.484 20.531 -3.836 1 98.88 211 CYS A C 1
ATOM 1668 O O . CYS A 1 211 ? 17.453 21.109 -4.336 1 98.88 211 CYS A O 1
ATOM 1670 N N . TYR A 1 212 ? 15.336 20.469 -4.41 1 98.75 212 TYR A N 1
ATOM 1671 C CA . TYR A 1 212 ? 15.141 20.969 -5.77 1 98.75 212 TYR A CA 1
ATOM 1672 C C . TYR A 1 212 ? 14.82 22.453 -5.762 1 98.75 212 TYR A C 1
ATOM 1674 O O . TYR A 1 212 ? 14.172 22.953 -4.84 1 98.75 212 TYR A O 1
ATOM 1682 N N . THR A 1 213 ? 15.266 23.156 -6.805 1 98.5 213 THR A N 1
ATOM 1683 C CA . THR A 1 213 ? 14.68 24.469 -7.078 1 98.5 213 THR A CA 1
ATOM 1684 C C . THR A 1 213 ? 13.25 24.312 -7.598 1 98.5 213 THR A C 1
ATOM 1686 O O . THR A 1 213 ? 12.836 23.234 -7.996 1 98.5 213 THR A O 1
ATOM 1689 N N . PRO A 1 214 ? 12.516 25.438 -7.57 1 98 214 PRO A N 1
ATOM 1690 C CA . PRO A 1 214 ? 11.164 25.344 -8.125 1 98 214 PRO A CA 1
ATOM 1691 C C . PRO A 1 214 ? 11.156 24.844 -9.57 1 98 214 PRO A C 1
ATOM 1693 O O . PRO A 1 214 ? 10.312 24.031 -9.945 1 98 214 PRO A O 1
ATOM 1696 N N . GLU A 1 215 ? 12.102 25.266 -10.391 1 97.94 215 GLU A N 1
ATOM 1697 C CA . GLU A 1 215 ? 12.18 24.875 -11.797 1 97.94 215 GLU A CA 1
ATOM 1698 C C . GLU A 1 215 ? 12.539 23.406 -11.945 1 97.94 215 GLU A C 1
ATOM 1700 O O . GLU A 1 215 ? 11.945 22.688 -12.75 1 97.94 215 GLU A O 1
ATOM 1705 N N . GLU A 1 216 ? 13.516 22.984 -11.133 1 98.19 216 GLU A N 1
ATOM 1706 C CA . GLU A 1 216 ? 13.93 21.578 -11.18 1 98.19 216 GLU A CA 1
ATOM 1707 C C . GLU A 1 216 ? 12.773 20.656 -10.797 1 98.19 216 GLU A C 1
ATOM 1709 O O . GLU A 1 216 ? 12.586 19.609 -11.422 1 98.19 216 GLU A O 1
ATOM 1714 N N . PHE A 1 217 ? 12.07 21.016 -9.781 1 98.25 217 PHE A N 1
ATOM 1715 C CA . PHE A 1 217 ? 10.945 20.203 -9.336 1 98.25 217 PHE A CA 1
ATOM 1716 C C . PHE A 1 217 ? 9.914 20.047 -10.445 1 98.25 217 PHE A C 1
ATOM 1718 O O . PHE A 1 217 ? 9.406 18.953 -10.68 1 98.25 217 PHE A O 1
ATOM 1725 N N . GLN A 1 218 ? 9.555 21.094 -11.141 1 97.19 218 GLN A N 1
ATOM 1726 C CA . GLN A 1 218 ? 8.547 21.094 -12.195 1 97.19 218 GLN A CA 1
ATOM 1727 C C . GLN A 1 218 ? 8.953 20.188 -13.344 1 97.19 218 GLN A C 1
ATOM 1729 O O . GLN A 1 218 ? 8.109 19.719 -14.109 1 97.19 218 GLN A O 1
ATOM 1734 N N . GLU A 1 219 ? 10.227 19.906 -13.414 1 97.62 219 GLU A N 1
ATOM 1735 C CA . GLU A 1 219 ? 10.734 19.078 -14.5 1 97.62 219 GLU A CA 1
ATOM 1736 C C . GLU A 1 219 ? 10.719 17.609 -14.117 1 97.62 219 GLU A C 1
ATOM 1738 O O . GLU A 1 219 ? 10.836 16.734 -14.984 1 97.62 219 GLU A O 1
ATOM 1743 N N . THR A 1 220 ? 10.625 17.328 -12.828 1 97.12 220 THR A N 1
ATOM 1744 C CA . THR A 1 220 ? 10.555 15.93 -12.414 1 97.12 220 THR A CA 1
ATOM 1745 C C . THR A 1 220 ? 9.242 15.297 -12.867 1 97.12 220 THR A C 1
ATOM 1747 O O . THR A 1 220 ? 8.266 16 -13.148 1 97.12 220 THR A O 1
ATOM 1750 N N . SER A 1 221 ? 9.227 13.984 -12.961 1 95.56 221 SER A N 1
ATOM 1751 C CA . SER A 1 221 ? 8.008 13.273 -13.328 1 95.56 221 SER A CA 1
ATOM 1752 C C . SER A 1 221 ? 6.895 13.523 -12.312 1 95.56 221 SER A C 1
ATOM 1754 O O . SER A 1 221 ? 5.73 13.688 -12.688 1 95.56 221 SER A O 1
ATOM 1756 N N . HIS A 1 222 ? 7.246 13.625 -11.062 1 97.69 222 HIS A N 1
ATOM 1757 C CA . HIS A 1 222 ? 6.258 13.859 -10.016 1 97.69 222 HIS A CA 1
ATOM 1758 C C . HIS A 1 222 ? 5.73 15.289 -10.062 1 97.69 222 HIS A C 1
ATOM 1760 O O . HIS A 1 222 ? 4.523 15.516 -9.953 1 97.69 222 HIS A O 1
ATOM 1766 N N . GLY A 1 223 ? 6.648 16.266 -10.18 1 98.25 223 GLY A N 1
ATOM 1767 C CA . GLY A 1 223 ? 6.246 17.656 -10.25 1 98.25 223 GLY A CA 1
ATOM 1768 C C . GLY A 1 223 ? 5.273 17.938 -11.375 1 98.25 223 GLY A C 1
ATOM 1769 O O . GLY A 1 223 ? 4.316 18.703 -11.203 1 98.25 223 GLY A O 1
ATOM 1770 N N . LYS A 1 224 ? 5.445 17.297 -12.539 1 98.06 224 LYS A N 1
ATOM 1771 C CA . LYS A 1 224 ? 4.582 17.484 -13.703 1 98.06 224 LYS A CA 1
ATOM 1772 C C . LYS A 1 224 ? 3.162 17 -13.414 1 98.06 224 LYS A C 1
ATOM 1774 O O . LYS A 1 224 ? 2.191 17.609 -13.867 1 98.06 224 LYS A O 1
ATOM 1779 N N . VAL A 1 225 ? 3.078 16.016 -12.609 1 98 225 VAL A N 1
ATOM 1780 C CA . VAL A 1 225 ? 1.775 15.43 -12.312 1 98 225 VAL A CA 1
ATOM 1781 C C . VAL A 1 225 ? 1.069 16.25 -11.234 1 98 225 VAL A C 1
ATOM 1783 O O . VAL A 1 225 ? -0.078 16.672 -11.414 1 98 225 VAL A O 1
ATOM 1786 N N . ILE A 1 226 ? 1.727 16.578 -10.188 1 97.5 226 ILE A N 1
ATOM 1787 C CA . ILE A 1 226 ? 1.071 17.141 -9.008 1 97.5 226 ILE A CA 1
ATOM 1788 C C . ILE A 1 226 ? 0.771 18.609 -9.234 1 97.5 226 ILE A C 1
ATOM 1790 O O . ILE A 1 226 ? -0.14 19.172 -8.617 1 97.5 226 ILE A O 1
ATOM 1794 N N . SER A 1 227 ? 1.502 19.234 -10.133 1 96.94 227 SER A N 1
ATOM 1795 C CA . SER A 1 227 ? 1.264 20.641 -10.438 1 96.94 227 SER A CA 1
ATOM 1796 C C . SER A 1 227 ? -0.084 20.828 -11.125 1 96.94 227 SER A C 1
ATOM 1798 O O . SER A 1 227 ? -0.606 21.953 -11.172 1 96.94 227 SER A O 1
ATOM 1800 N N . GLN A 1 228 ? -0.67 19.766 -11.656 1 96.88 228 GLN A N 1
ATOM 1801 C CA . GLN A 1 228 ? -1.96 19.844 -12.328 1 96.88 228 GLN A CA 1
ATOM 1802 C C . GLN A 1 228 ? -3.109 19.625 -11.352 1 96.88 228 GLN A C 1
ATOM 1804 O O . GLN A 1 228 ? -4.277 19.812 -11.703 1 96.88 228 GLN A O 1
ATOM 1809 N N . GLU A 1 229 ? -2.834 19.25 -10.172 1 97.5 229 GLU A N 1
ATOM 1810 C CA . GLU A 1 229 ? -3.855 19 -9.156 1 97.5 229 GLU A CA 1
ATOM 1811 C C . GLU A 1 229 ? -4.223 20.281 -8.422 1 97.5 229 GLU A C 1
ATOM 1813 O O . GLU A 1 229 ? -3.381 21.172 -8.242 1 97.5 229 GLU A O 1
ATOM 1818 N N . PRO A 1 230 ? -5.461 20.422 -7.992 1 97.69 230 PRO A N 1
ATOM 1819 C CA . PRO A 1 230 ? -5.863 21.609 -7.223 1 97.69 230 PRO A CA 1
ATOM 1820 C C . PRO A 1 230 ? -5.289 21.609 -5.809 1 97.69 230 PRO A C 1
ATOM 1822 O O . PRO A 1 230 ? -4.664 20.641 -5.387 1 97.69 230 PRO A O 1
ATOM 1825 N N . LEU A 1 231 ? -5.492 22.734 -5.129 1 98.5 231 LEU A N 1
ATOM 1826 C CA . LEU A 1 231 ? -5.023 22.922 -3.76 1 98.5 231 LEU A CA 1
ATOM 1827 C C . LEU A 1 231 ? -5.5 21.797 -2.859 1 98.5 231 LEU A C 1
ATOM 1829 O O . LEU A 1 231 ? -4.738 21.297 -2.027 1 98.5 231 LEU A O 1
ATOM 1833 N N . TYR A 1 232 ? -6.75 21.406 -2.977 1 98.62 232 TYR A N 1
ATOM 1834 C CA . TYR A 1 232 ? -7.336 20.234 -2.346 1 98.62 232 TYR A CA 1
ATOM 1835 C C . TYR A 1 232 ? -8.508 19.703 -3.162 1 98.62 232 TYR A C 1
ATOM 1837 O O . TYR A 1 232 ? -8.945 20.344 -4.117 1 98.62 232 TYR A O 1
ATOM 1845 N N . THR A 1 233 ? -8.977 18.5 -2.844 1 98.44 233 THR A N 1
ATOM 1846 C CA . THR A 1 233 ? -10.148 17.953 -3.525 1 98.44 233 THR A CA 1
ATOM 1847 C C . THR A 1 233 ? -11.234 17.578 -2.52 1 98.44 233 THR A C 1
ATOM 1849 O O . THR A 1 233 ? -10.93 17.156 -1.403 1 98.44 233 THR A O 1
ATOM 1852 N N . VAL A 1 234 ? -12.461 17.812 -2.84 1 98.5 234 VAL A N 1
ATOM 1853 C CA . VAL A 1 234 ? -13.656 17.328 -2.162 1 98.5 234 VAL A CA 1
ATOM 1854 C C . VAL A 1 234 ? -14.531 16.547 -3.145 1 98.5 234 VAL A C 1
ATOM 1856 O O . VAL A 1 234 ? -15.273 17.141 -3.934 1 98.5 234 VAL A O 1
ATOM 1859 N N . ASN A 1 235 ? -14.5 15.219 -3.037 1 98.19 235 ASN A N 1
ATOM 1860 C CA . ASN A 1 235 ? -15.18 14.375 -4.016 1 98.19 235 ASN A CA 1
ATOM 1861 C C . ASN A 1 235 ? -16.391 13.688 -3.406 1 98.19 235 ASN A C 1
ATOM 1863 O O . ASN A 1 235 ? -16.281 12.977 -2.404 1 98.19 235 ASN A O 1
ATOM 1867 N N . LEU A 1 236 ? -17.562 13.914 -4.012 1 98.25 236 LEU A N 1
ATOM 1868 C CA . LEU A 1 236 ? -18.781 13.227 -3.613 1 98.25 236 LEU A CA 1
ATOM 1869 C C . LEU A 1 236 ? -18.703 11.734 -3.936 1 98.25 236 LEU A C 1
ATOM 1871 O O . LEU A 1 236 ? -18.391 11.359 -5.07 1 98.25 236 LEU A O 1
ATOM 1875 N N . VAL A 1 237 ? -18.875 11.016 -2.9 1 97.06 237 VAL A N 1
ATOM 1876 C CA . VAL A 1 237 ? -19.016 9.578 -3.062 1 97.06 237 VAL A CA 1
ATOM 1877 C C . VAL A 1 237 ? -20.297 9.094 -2.391 1 97.06 237 VAL A C 1
ATOM 1879 O O . VAL A 1 237 ? -20.875 9.805 -1.564 1 97.06 237 VAL A O 1
ATOM 1882 N N . SER A 1 238 ? -20.859 7.996 -2.779 1 96.5 238 SER A N 1
ATOM 1883 C CA . SER A 1 238 ? -22.125 7.457 -2.279 1 96.5 238 SER A CA 1
ATOM 1884 C C . SER A 1 238 ? -23.25 8.477 -2.404 1 96.5 238 SER A C 1
ATOM 1886 O O . SER A 1 238 ? -23.922 8.789 -1.42 1 96.5 238 SER A O 1
ATOM 1888 N N . PRO A 1 239 ? -23.516 8.984 -3.545 1 97.31 239 PRO A N 1
ATOM 1889 C CA . PRO A 1 239 ? -24.516 10.039 -3.744 1 97.31 239 PRO A CA 1
ATOM 1890 C C . PRO A 1 239 ? -25.922 9.609 -3.352 1 97.31 239 PRO A C 1
ATOM 1892 O O . PRO A 1 239 ? -26.828 10.445 -3.238 1 97.31 239 PRO A O 1
ATOM 1895 N N . GLU A 1 240 ? -26.125 8.336 -3.133 1 97.12 240 GLU A N 1
ATOM 1896 C CA . GLU A 1 240 ? -27.438 7.812 -2.789 1 97.12 240 GLU A CA 1
ATOM 1897 C C . GLU A 1 240 ? -27.797 8.117 -1.337 1 97.12 240 GLU A C 1
ATOM 1899 O O . GLU A 1 240 ? -28.953 8.008 -0.939 1 97.12 240 GLU A O 1
ATOM 1904 N N . LEU A 1 241 ? -26.875 8.477 -0.465 1 98.56 241 LEU A N 1
ATOM 1905 C CA . LEU A 1 241 ? -27.125 8.758 0.944 1 98.56 241 LEU A CA 1
ATOM 1906 C C . LEU A 1 241 ? -27.828 10.102 1.108 1 98.56 241 LEU A C 1
ATOM 1908 O O . LEU A 1 241 ? -27.5 11.07 0.418 1 98.56 241 LEU A O 1
ATOM 1912 N N . PRO A 1 242 ? -28.734 10.281 1.967 1 98.38 242 PRO A N 1
ATOM 1913 C CA . PRO A 1 242 ? -29.516 11.508 2.123 1 98.38 242 PRO A CA 1
ATOM 1914 C C . PRO A 1 242 ? -28.75 12.625 2.812 1 98.38 242 PRO A C 1
ATOM 1916 O O . PRO A 1 242 ? -27.703 12.367 3.434 1 98.38 242 PRO A O 1
ATOM 1919 N N . PRO A 1 243 ? -29.266 13.852 2.703 1 98.31 243 PRO A N 1
ATOM 1920 C CA . PRO A 1 243 ? -28.688 14.953 3.477 1 98.31 243 PRO A CA 1
ATOM 1921 C C . PRO A 1 243 ? -28.672 14.68 4.98 1 98.31 243 PRO A C 1
ATOM 1923 O O . PRO A 1 243 ? -29.594 14.031 5.496 1 98.31 243 PRO A O 1
ATOM 1926 N N . VAL A 1 244 ? -27.703 15.125 5.652 1 97.75 244 VAL A N 1
ATOM 1927 C CA . VAL A 1 244 ? -27.578 14.945 7.094 1 97.75 244 VAL A CA 1
ATOM 1928 C C . VAL A 1 244 ? -27.875 16.266 7.809 1 97.75 244 VAL A C 1
ATOM 1930 O O . VAL A 1 244 ? -27.109 17.219 7.688 1 97.75 244 VAL A O 1
ATOM 1933 N N . PRO A 1 245 ? -28.891 16.359 8.547 1 95.69 245 PRO A N 1
ATOM 1934 C CA . PRO A 1 245 ? -29.203 17.594 9.273 1 95.69 245 PRO A CA 1
ATOM 1935 C C . PRO A 1 245 ? -28.172 17.906 10.352 1 95.69 245 PRO A C 1
ATOM 1937 O O . PRO A 1 245 ? -27.531 17 10.898 1 95.69 245 PRO A O 1
ATOM 1940 N N . TRP A 1 246 ? -28.031 19.203 10.625 1 93.88 246 TRP A N 1
ATOM 1941 C CA . TRP A 1 246 ? -27.203 19.594 11.758 1 93.88 246 TRP A CA 1
ATOM 1942 C C . TRP A 1 246 ? -27.812 19.156 13.078 1 93.88 246 TRP A C 1
ATOM 1944 O O . TRP A 1 246 ? -29.031 19.219 13.258 1 93.88 246 TRP A O 1
ATOM 1954 N N . VAL A 1 247 ? -27 18.703 13.93 1 88.88 247 VAL A N 1
ATOM 1955 C CA . VAL A 1 247 ? -27.469 18.266 15.242 1 88.88 247 VAL A CA 1
ATOM 1956 C C . VAL A 1 247 ? -27.812 19.484 16.094 1 88.88 247 VAL A C 1
ATOM 1958 O O . VAL A 1 247 ? -27.078 20.469 16.109 1 88.88 247 VAL A O 1
ATOM 1961 N N . THR A 1 248 ? -28.906 19.453 16.719 1 85.5 248 THR A N 1
ATOM 1962 C CA . THR A 1 248 ? -29.312 20.516 17.625 1 85.5 248 THR A CA 1
ATOM 1963 C C . THR A 1 248 ? -28.609 20.359 18.984 1 85.5 248 THR A C 1
ATOM 1965 O O . THR A 1 248 ? -28.688 19.281 19.594 1 85.5 248 THR A O 1
ATOM 1968 N N . VAL A 1 249 ? -27.828 21.359 19.25 1 82.5 249 VAL A N 1
ATOM 1969 C CA . VAL A 1 249 ? -27.141 21.297 20.547 1 82.5 249 VAL A CA 1
ATOM 1970 C C . VAL A 1 249 ? -27.469 22.562 21.359 1 82.5 249 VAL A C 1
ATOM 1972 O O . VAL A 1 249 ? -27.797 23.609 20.781 1 82.5 249 VAL A O 1
ATOM 1975 N N . ASP A 1 250 ? -27.469 22.359 22.656 1 80.69 250 ASP A N 1
ATOM 1976 C CA . ASP A 1 250 ? -27.641 23.484 23.562 1 80.69 250 ASP A CA 1
ATOM 1977 C C . ASP A 1 250 ? -26.297 24.141 23.891 1 80.69 250 ASP A C 1
ATOM 1979 O O . ASP A 1 250 ? -25.703 23.844 24.938 1 80.69 250 ASP A O 1
ATOM 1983 N N . ASP A 1 251 ? -25.812 24.859 23.031 1 77.12 251 ASP A N 1
ATOM 1984 C CA . ASP A 1 251 ? -24.562 25.594 23.172 1 77.12 251 ASP A CA 1
ATOM 1985 C C . ASP A 1 251 ? -24.781 27.094 23 1 77.12 251 ASP A C 1
ATOM 1987 O O . ASP A 1 251 ? -25.078 27.547 21.891 1 77.12 251 ASP A O 1
ATOM 1991 N N . ASP A 1 252 ? -24.625 27.875 24.047 1 82.19 252 ASP A N 1
ATOM 1992 C CA . ASP A 1 252 ? -24.875 29.328 24.031 1 82.19 252 ASP A CA 1
ATOM 1993 C C . ASP A 1 252 ? -23.891 30.031 23.094 1 82.19 252 ASP A C 1
ATOM 1995 O O . ASP A 1 252 ? -24.156 31.156 22.656 1 82.19 252 ASP A O 1
ATOM 1999 N N . ARG A 1 253 ? -22.859 29.375 22.703 1 85.62 253 ARG A N 1
ATOM 2000 C CA . ARG A 1 253 ? -21.859 30 21.844 1 85.62 253 ARG A CA 1
ATOM 2001 C C . ARG A 1 253 ? -22.25 29.875 20.375 1 85.62 253 ARG A C 1
ATOM 2003 O O . ARG A 1 253 ? -21.719 30.594 19.531 1 85.62 253 ARG A O 1
ATOM 2010 N N . ARG A 1 254 ? -23.203 28.984 20.125 1 91.75 254 ARG A N 1
ATOM 2011 C CA . ARG A 1 254 ? -23.688 28.781 18.766 1 91.75 254 ARG A CA 1
ATOM 2012 C C . ARG A 1 254 ? -22.547 28.469 17.812 1 91.75 254 ARG A C 1
ATOM 2014 O O . ARG A 1 254 ? -22.422 29.109 16.766 1 91.75 254 ARG A O 1
ATOM 2021 N N . ARG A 1 255 ? -21.734 27.516 18.188 1 94 255 ARG A N 1
ATOM 2022 C CA . ARG A 1 255 ? -20.562 27.172 17.391 1 94 255 ARG A CA 1
ATOM 2023 C C . ARG A 1 255 ? -20.953 26.375 16.156 1 94 255 ARG A C 1
ATOM 2025 O O . ARG A 1 255 ? -21.844 25.516 16.203 1 94 255 ARG A O 1
ATOM 2032 N N . PRO A 1 256 ? -20.266 26.609 15.094 1 95.12 256 PRO A N 1
ATOM 2033 C CA . PRO A 1 256 ? -20.672 26.094 13.781 1 95.12 256 PRO A CA 1
ATOM 2034 C C . PRO A 1 256 ? -20.703 24.562 13.742 1 95.12 256 PRO A C 1
ATOM 2036 O O . PRO A 1 256 ? -21.578 23.969 13.102 1 95.12 256 PRO A O 1
ATOM 2039 N N . LEU A 1 257 ? -19.797 23.828 14.5 1 97 257 LEU A N 1
ATOM 2040 C CA . LEU A 1 257 ? -19.703 22.391 14.328 1 97 257 LEU A CA 1
ATOM 2041 C C . LEU A 1 257 ? -20.094 21.656 15.609 1 97 257 LEU A C 1
ATOM 2043 O O . LEU A 1 257 ? -19.688 20.516 15.828 1 97 257 LEU A O 1
ATOM 2047 N N . ALA A 1 258 ? -20.828 22.391 16.453 1 95.31 258 ALA A N 1
ATOM 2048 C CA . ALA A 1 258 ? -21.328 21.719 17.656 1 95.31 258 ALA A CA 1
ATOM 2049 C C . ALA A 1 258 ? -22.109 20.469 17.297 1 95.31 258 ALA A C 1
ATOM 2051 O O . ALA A 1 258 ? -22.984 20.484 16.422 1 95.31 258 ALA A O 1
ATOM 2052 N N . GLY A 1 259 ? -21.703 19.359 17.953 1 94.12 259 GLY A N 1
ATOM 2053 C CA . GLY A 1 259 ? -22.406 18.109 17.719 1 94.12 259 GLY A CA 1
ATOM 2054 C C . GLY A 1 259 ? -21.766 17.234 16.656 1 94.12 259 GLY A C 1
ATOM 2055 O O . GLY A 1 259 ? -22.094 16.062 16.516 1 94.12 259 GLY A O 1
ATOM 2056 N N . VAL A 1 260 ? -20.875 17.781 15.828 1 97.19 260 VAL A N 1
ATOM 2057 C CA . VAL A 1 260 ? -20.156 17.016 14.82 1 97.19 260 VAL A CA 1
ATOM 2058 C C . VAL A 1 260 ? -19.109 16.125 15.484 1 97.19 260 VAL A C 1
ATOM 2060 O O . VAL A 1 260 ? -18.344 16.594 16.344 1 97.19 260 VAL A O 1
ATOM 2063 N N . ARG A 1 261 ? -19.062 14.891 15.156 1 98.31 261 ARG A N 1
ATOM 2064 C CA . ARG A 1 261 ? -18.125 13.938 15.742 1 98.31 261 ARG A CA 1
ATOM 2065 C C . ARG A 1 261 ? -16.938 13.695 14.812 1 98.31 261 ARG A C 1
ATOM 2067 O O . ARG A 1 261 ? -17.109 13.219 13.688 1 98.31 261 ARG A O 1
ATOM 2074 N N . VAL A 1 262 ? -15.734 13.977 15.312 1 98.81 262 VAL A N 1
ATOM 2075 C CA . VAL A 1 262 ? -14.516 13.875 14.523 1 98.81 262 VAL A CA 1
ATOM 2076 C C . VAL A 1 262 ? -13.57 12.859 15.156 1 98.81 262 VAL A C 1
ATOM 2078 O O . VAL A 1 262 ? -13.211 12.984 16.328 1 98.81 262 VAL A O 1
ATOM 2081 N N . LEU A 1 263 ? -13.195 11.852 14.406 1 98.88 263 LEU A N 1
ATOM 2082 C CA . LEU A 1 263 ? -12.117 10.945 14.781 1 98.88 263 LEU A CA 1
ATOM 2083 C C . LEU A 1 263 ? -10.789 11.422 14.211 1 98.88 263 LEU A C 1
ATOM 2085 O O . LEU A 1 263 ? -10.68 11.68 13.008 1 98.88 263 LEU A O 1
ATOM 2089 N N . ASP A 1 264 ? -9.828 11.523 15.07 1 98.75 264 ASP A N 1
ATOM 2090 C CA . ASP A 1 264 ? -8.523 12.047 14.688 1 98.75 264 ASP A CA 1
ATOM 2091 C C . ASP A 1 264 ? -7.457 10.953 14.766 1 98.75 264 ASP A C 1
ATOM 2093 O O . ASP A 1 264 ? -7.016 10.586 15.852 1 98.75 264 ASP A O 1
ATOM 2097 N N . LEU A 1 265 ? -7.059 10.453 13.617 1 98.38 265 LEU A N 1
ATOM 2098 C CA . LEU A 1 265 ? -5.926 9.539 13.523 1 98.38 265 LEU A CA 1
ATOM 2099 C C . LEU A 1 265 ? -4.73 10.227 12.867 1 98.38 265 LEU A C 1
ATOM 2101 O O . LEU A 1 265 ? -4.457 10.008 11.68 1 98.38 265 LEU A O 1
ATOM 2105 N N . SER A 1 266 ? -4.086 11.016 13.586 1 96.38 266 SER A N 1
ATOM 2106 C CA . SER A 1 266 ? -2.977 11.828 13.086 1 96.38 266 SER A CA 1
ATOM 2107 C C . SER A 1 266 ? -1.918 12.031 14.164 1 96.38 266 SER A C 1
ATOM 2109 O O . SER A 1 266 ? -2.131 11.68 15.328 1 96.38 266 SER A O 1
ATOM 2111 N N . ARG A 1 267 ? -0.768 12.508 13.695 1 93.69 267 ARG A N 1
ATOM 2112 C CA . ARG A 1 267 ? 0.332 12.812 14.602 1 93.69 267 ARG A CA 1
ATOM 2113 C C . ARG A 1 267 ? 1.081 14.062 14.164 1 93.69 267 ARG A C 1
ATOM 2115 O O . ARG A 1 267 ? 0.967 14.484 13.016 1 93.69 267 ARG A O 1
ATOM 2122 N N . VAL A 1 268 ? 1.726 14.664 15.078 1 94.06 268 VAL A N 1
ATOM 2123 C CA . VAL A 1 268 ? 2.754 15.688 14.922 1 94.06 268 VAL A CA 1
ATOM 2124 C C . VAL A 1 268 ? 2.102 17.062 14.727 1 94.06 268 VAL A C 1
ATOM 2126 O O . VAL A 1 268 ? 1.691 17.688 15.703 1 94.06 268 VAL A O 1
ATOM 2129 N N . VAL A 1 269 ? 1.802 17.531 13.383 1 97.44 269 VAL A N 1
ATOM 2130 C CA . VAL A 1 269 ? 1.344 18.922 13.344 1 97.44 269 VAL A CA 1
ATOM 2131 C C . VAL A 1 269 ? 0.211 19.062 12.336 1 97.44 269 VAL A C 1
ATOM 2133 O O . VAL A 1 269 ? -0.902 19.453 12.688 1 97.44 269 VAL A O 1
ATOM 2136 N N . ALA A 1 270 ? 0.362 18.703 11.055 1 98.25 270 ALA A N 1
ATOM 2137 C CA . ALA A 1 270 ? -0.62 19 10.016 1 98.25 270 ALA A CA 1
ATOM 2138 C C . ALA A 1 270 ? -1.963 18.344 10.328 1 98.25 270 ALA A C 1
ATOM 2140 O O . ALA A 1 270 ? -2.988 19.031 10.414 1 98.25 270 ALA A O 1
ATOM 2141 N N . GLY A 1 271 ? -1.92 17.062 10.547 1 97.94 271 GLY A N 1
ATOM 2142 C CA . GLY A 1 271 ? -3.135 16.328 10.883 1 97.94 271 GLY A CA 1
ATOM 2143 C C . GLY A 1 271 ? -3.801 16.844 12.148 1 97.94 271 GLY A C 1
ATOM 2144 O O . GLY A 1 271 ? -4.965 17.25 12.125 1 97.94 271 GLY A O 1
ATOM 2145 N N . PRO A 1 272 ? -3.059 16.891 13.234 1 98 272 PRO A N 1
ATOM 2146 C CA . PRO A 1 272 ? -3.633 17.344 14.5 1 98 272 PRO A CA 1
ATOM 2147 C C . PRO A 1 272 ? -4.156 18.781 14.422 1 98 272 PRO A C 1
ATOM 2149 O O . PRO A 1 272 ? -5.105 19.125 15.125 1 98 272 PRO A O 1
ATOM 2152 N N . THR A 1 273 ? -3.541 19.578 13.562 1 98.56 273 THR A N 1
ATOM 2153 C CA . THR A 1 273 ? -4.035 20.953 13.375 1 98.56 273 THR A CA 1
ATOM 2154 C C . THR A 1 273 ? -5.441 20.938 12.781 1 98.56 273 THR A C 1
ATOM 2156 O O . THR A 1 273 ? -6.297 21.719 13.188 1 98.56 273 THR A O 1
ATOM 2159 N N . ILE A 1 274 ? -5.695 20.031 11.859 1 98.81 274 ILE A N 1
ATOM 2160 C CA . ILE A 1 274 ? -7.027 19.906 11.266 1 98.81 274 ILE A CA 1
ATOM 2161 C C . ILE A 1 274 ? -8.062 19.75 12.375 1 98.81 274 ILE A C 1
ATOM 2163 O O . ILE A 1 274 ? -9.008 20.531 12.469 1 98.81 274 ILE A O 1
ATOM 2167 N N . SER A 1 275 ? -7.848 18.797 13.219 1 98.56 275 SER A N 1
ATOM 2168 C CA . SER A 1 275 ? -8.852 18.422 14.203 1 98.56 275 SER A CA 1
ATOM 2169 C C . SER A 1 275 ? -8.938 19.438 15.328 1 98.56 275 SER A C 1
ATOM 2171 O O . SER A 1 275 ? -10 19.656 15.914 1 98.56 275 SER A O 1
ATOM 2173 N N . SER A 1 276 ? -7.836 20.125 15.617 1 98.5 276 SER A N 1
ATOM 2174 C CA . SER A 1 276 ? -7.879 21.188 16.625 1 98.5 276 SER A CA 1
ATOM 2175 C C . SER A 1 276 ? -8.711 22.375 16.141 1 98.5 276 SER A C 1
ATOM 2177 O O . SER A 1 276 ? -9.422 23 16.938 1 98.5 276 SER A O 1
ATOM 2179 N N . VAL A 1 277 ? -8.57 22.688 14.898 1 98.81 277 VAL A N 1
ATOM 2180 C CA . VAL A 1 277 ? -9.383 23.766 14.344 1 98.81 277 VAL A CA 1
ATOM 2181 C C . VAL A 1 277 ? -10.859 23.375 14.383 1 98.81 277 VAL A C 1
ATOM 2183 O O . VAL A 1 277 ? -11.719 24.188 14.727 1 98.81 277 VAL A O 1
ATOM 2186 N N . LEU A 1 278 ? -11.148 22.109 14.062 1 98.81 278 LEU A N 1
ATOM 2187 C CA . LEU A 1 278 ? -12.531 21.641 14.109 1 98.81 278 LEU A CA 1
ATOM 2188 C C . LEU A 1 278 ? -13.07 21.688 15.539 1 98.81 278 LEU A C 1
ATOM 2190 O O . LEU A 1 278 ? -14.234 22.016 15.758 1 98.81 278 LEU A O 1
ATOM 2194 N N . ALA A 1 279 ? -12.234 21.359 16.469 1 98.5 279 ALA A N 1
ATOM 2195 C CA . ALA A 1 279 ? -12.625 21.469 17.875 1 98.5 279 ALA A CA 1
ATOM 2196 C C . ALA A 1 279 ? -12.93 22.906 18.25 1 98.5 279 ALA A C 1
ATOM 2198 O O . ALA A 1 279 ? -13.875 23.188 19 1 98.5 279 ALA A O 1
ATOM 2199 N N . LEU A 1 280 ? -12.117 23.812 17.766 1 98.19 280 LEU A N 1
ATOM 2200 C CA . LEU A 1 280 ? -12.328 25.234 17.984 1 98.19 280 LEU A CA 1
ATOM 2201 C C . LEU A 1 280 ? -13.703 25.656 17.484 1 98.19 280 LEU A C 1
ATOM 2203 O O . LEU A 1 280 ? -14.352 26.516 18.078 1 98.19 280 LEU A O 1
ATOM 2207 N N . LEU A 1 281 ? -14.125 25.031 16.406 1 97.75 281 LEU A N 1
ATOM 2208 C CA . LEU A 1 281 ? -15.414 25.344 15.805 1 97.75 281 LEU A CA 1
ATOM 2209 C C . LEU A 1 281 ? -16.547 24.609 16.516 1 97.75 281 LEU A C 1
ATOM 2211 O O . LEU A 1 281 ? -17.719 24.766 16.141 1 97.75 281 LEU A O 1
ATOM 2215 N N . GLY A 1 282 ? -16.203 23.734 17.469 1 96.5 282 GLY A N 1
ATOM 2216 C CA . GLY A 1 282 ? -17.234 23.172 18.312 1 96.5 282 GLY A CA 1
ATOM 2217 C C . GLY A 1 282 ? -17.375 21.656 18.156 1 96.5 282 GLY A C 1
ATOM 2218 O O . GLY A 1 282 ? -18.156 21.031 18.875 1 96.5 282 GLY A O 1
ATOM 2219 N N . ALA A 1 283 ? -16.641 21.047 17.312 1 97.5 283 ALA A N 1
ATOM 2220 C CA . ALA A 1 283 ? -16.75 19.609 17.078 1 97.5 283 ALA A CA 1
ATOM 2221 C C . ALA A 1 283 ? -16.25 18.812 18.281 1 97.5 283 ALA A C 1
ATOM 2223 O O . ALA A 1 283 ? -15.375 19.266 19 1 97.5 283 ALA A O 1
ATOM 2224 N N . GLU A 1 284 ? -16.844 17.688 18.5 1 97.44 284 GLU A N 1
ATOM 2225 C CA . GLU A 1 284 ? -16.281 16.703 19.438 1 97.44 284 GLU A CA 1
ATOM 2226 C C . GLU A 1 284 ? -15.188 15.867 18.781 1 97.44 284 GLU A C 1
ATOM 2228 O O . GLU A 1 284 ? -15.469 15.039 17.906 1 97.44 284 GLU A O 1
ATOM 2233 N N . VAL A 1 285 ? -13.977 16.094 19.219 1 98.69 285 VAL A N 1
ATOM 2234 C CA . VAL A 1 285 ? -12.844 15.414 18.578 1 98.69 285 VAL A CA 1
ATOM 2235 C C . VAL A 1 285 ? -12.297 14.344 19.531 1 98.69 285 VAL A C 1
ATOM 2237 O O . VAL A 1 285 ? -12 14.625 20.688 1 98.69 285 VAL A O 1
ATOM 2240 N N . LEU A 1 286 ? -12.195 13.156 19.078 1 98.81 286 LEU A N 1
ATOM 2241 C CA . LEU A 1 286 ? -11.547 12.047 19.766 1 98.81 286 LEU A CA 1
ATOM 2242 C C . LEU A 1 286 ? -10.344 11.531 18.984 1 98.81 286 LEU A C 1
ATOM 2244 O O . LEU A 1 286 ? -10.5 11.023 17.859 1 98.81 286 LEU A O 1
ATOM 2248 N N . ARG A 1 287 ? -9.195 11.719 19.5 1 98.62 287 ARG A N 1
ATOM 2249 C CA . ARG A 1 287 ? -7.965 11.227 18.875 1 98.62 287 ARG A CA 1
ATOM 2250 C C . ARG A 1 287 ? -7.656 9.805 19.328 1 98.62 287 ARG A C 1
ATOM 2252 O O . ARG A 1 287 ? -7.867 9.453 20.484 1 98.62 287 ARG A O 1
ATOM 2259 N N . ILE A 1 288 ? -7.18 8.984 18.375 1 98.56 288 ILE A N 1
ATOM 2260 C CA . ILE A 1 288 ? -6.746 7.621 18.641 1 98.56 288 ILE A CA 1
ATOM 2261 C C . ILE A 1 288 ? -5.227 7.574 18.766 1 98.56 288 ILE A C 1
ATOM 2263 O O . ILE A 1 288 ? -4.512 7.926 17.828 1 98.56 288 ILE A O 1
ATOM 2267 N N . SER A 1 289 ? -4.781 7.16 19.891 1 96.75 289 SER A N 1
ATOM 2268 C CA . SER A 1 289 ? -3.346 7.035 20.109 1 96.75 289 SER A CA 1
ATOM 2269 C C . SER A 1 289 ? -2.963 5.602 20.469 1 96.75 289 SER A C 1
ATOM 2271 O O . SER A 1 289 ? -3.83 4.73 20.562 1 96.75 289 SER A O 1
ATOM 2273 N N . SER A 1 290 ? -1.657 5.309 20.516 1 96.06 290 SER A N 1
ATOM 2274 C CA . SER A 1 290 ? -1.109 4.023 20.938 1 96.06 290 SER A CA 1
ATOM 2275 C C . SER A 1 290 ? 0.25 4.191 21.594 1 96.06 290 SER A C 1
ATOM 2277 O O . SER A 1 290 ? 1.067 5.004 21.156 1 96.06 290 SER A O 1
ATOM 2279 N N . ASP A 1 291 ? 0.462 3.42 22.625 1 94.5 291 ASP A N 1
ATOM 2280 C CA . ASP A 1 291 ? 1.762 3.465 23.281 1 94.5 291 ASP A CA 1
ATOM 2281 C C . ASP A 1 291 ? 2.826 2.748 22.453 1 94.5 291 ASP A C 1
ATOM 2283 O O . ASP A 1 291 ? 4.008 2.771 22.797 1 94.5 291 ASP A O 1
ATOM 2287 N N . LYS A 1 292 ? 2.373 2.203 21.359 1 94.44 292 LYS A N 1
ATOM 2288 C CA . LYS A 1 292 ? 3.305 1.513 20.484 1 94.44 292 LYS A CA 1
ATOM 2289 C C . LYS A 1 292 ? 3.725 2.408 19.312 1 94.44 292 LYS A C 1
ATOM 2291 O O . LYS A 1 292 ? 4.531 2.006 18.469 1 94.44 292 LYS A O 1
ATOM 2296 N N . LEU A 1 293 ? 3.211 3.553 19.281 1 94.38 293 LEU A N 1
ATOM 2297 C CA . LEU A 1 293 ? 3.564 4.535 18.266 1 94.38 293 LEU A CA 1
ATOM 2298 C C . LEU A 1 293 ? 4.281 5.73 18.891 1 94.38 293 LEU A C 1
ATOM 2300 O O . LEU A 1 293 ? 3.875 6.219 19.938 1 94.38 293 LEU A O 1
ATOM 2304 N N . PRO A 1 294 ? 5.359 6.129 18.266 1 95.56 294 PRO A N 1
ATOM 2305 C CA . PRO A 1 294 ? 6.059 7.301 18.797 1 95.56 294 PRO A CA 1
ATOM 2306 C C . PRO A 1 294 ? 5.281 8.602 18.578 1 95.56 294 PRO A C 1
ATOM 2308 O O . PRO A 1 294 ? 4.43 8.68 17.688 1 95.56 294 PRO A O 1
ATOM 2311 N N . ASP A 1 295 ? 5.523 9.562 19.391 1 94.56 295 ASP A N 1
ATOM 2312 C CA . ASP A 1 295 ? 4.984 10.914 19.281 1 94.56 295 ASP A CA 1
ATOM 2313 C C . ASP A 1 295 ? 5.93 11.938 19.891 1 94.56 295 ASP A C 1
ATOM 2315 O O . ASP A 1 295 ? 7.055 11.609 20.266 1 94.56 295 ASP A O 1
ATOM 2319 N N . THR A 1 296 ? 5.473 13.234 19.906 1 93.56 296 THR A N 1
ATOM 2320 C CA . THR A 1 296 ? 6.395 14.297 20.297 1 93.56 296 THR A CA 1
ATOM 2321 C C . THR A 1 296 ? 5.742 15.242 21.312 1 93.56 296 THR A C 1
ATOM 2323 O O . THR A 1 296 ? 4.547 15.117 21.594 1 93.56 296 THR A O 1
ATOM 2326 N N . VAL A 1 297 ? 6.508 16.188 21.812 1 94.94 297 VAL A N 1
ATOM 2327 C CA . VAL A 1 297 ? 6.105 17.188 22.797 1 94.94 297 VAL A CA 1
ATOM 2328 C C . VAL A 1 297 ? 5.129 18.172 22.172 1 94.94 297 VAL A C 1
ATOM 2330 O O . VAL A 1 297 ? 4.402 18.875 22.875 1 94.94 297 VAL A O 1
ATOM 2333 N N . LEU A 1 298 ? 5.02 18.156 20.891 1 95.62 298 LEU A N 1
ATOM 2334 C CA . LEU A 1 298 ? 4.129 19.078 20.203 1 95.62 298 LEU A CA 1
ATOM 2335 C C . LEU A 1 298 ? 2.67 18.781 20.531 1 95.62 298 LEU A C 1
ATOM 2337 O O . LEU A 1 298 ? 1.795 19.625 20.312 1 95.62 298 LEU A O 1
ATOM 2341 N N . LEU A 1 299 ? 2.428 17.641 21.141 1 94.88 299 LEU A N 1
ATOM 2342 C CA . LEU A 1 299 ? 1.084 17.203 21.516 1 94.88 299 LEU A CA 1
ATOM 2343 C C . LEU A 1 299 ? 0.45 18.172 22.516 1 94.88 299 LEU A C 1
ATOM 2345 O O . LEU A 1 299 ? -0.773 18.312 22.547 1 94.88 299 LEU A O 1
ATOM 2349 N N . TYR A 1 300 ? 1.288 18.812 23.297 1 97.19 300 TYR A N 1
ATOM 2350 C CA . TYR A 1 300 ? 0.743 19.703 24.312 1 97.19 300 TYR A CA 1
ATOM 2351 C C . TYR A 1 300 ? -0.198 20.734 23.703 1 97.19 300 TYR A C 1
ATOM 2353 O O . TYR A 1 300 ? -1.279 20.984 24.234 1 97.19 300 TYR A O 1
ATOM 2361 N N . ASP A 1 301 ? 0.213 21.25 22.625 1 97.44 301 ASP A N 1
ATOM 2362 C CA . ASP A 1 301 ? -0.583 22.266 21.953 1 97.44 301 ASP A CA 1
ATOM 2363 C C . ASP A 1 301 ? -1.632 21.641 21.031 1 97.44 301 ASP A C 1
ATOM 2365 O O . ASP A 1 301 ? -2.797 22.047 21.047 1 97.44 301 ASP A O 1
ATOM 2369 N N . THR A 1 302 ? -1.285 20.625 20.281 1 96.81 302 THR A N 1
ATOM 2370 C CA . THR A 1 302 ? -2.152 20.094 19.234 1 96.81 302 THR A CA 1
ATOM 2371 C C . THR A 1 302 ? -3.283 19.266 19.828 1 96.81 302 THR A C 1
ATOM 2373 O O . THR A 1 302 ? -4.242 18.922 19.125 1 96.81 302 THR A O 1
ATOM 2376 N N . GLN A 1 303 ? -3.23 19.031 21.141 1 97.62 303 GLN A N 1
ATOM 2377 C CA . GLN A 1 303 ? -4.27 18.25 21.797 1 97.62 303 GLN A CA 1
ATOM 2378 C C . GLN A 1 303 ? -5.336 19.156 22.406 1 97.62 303 GLN A C 1
ATOM 2380 O O . GLN A 1 303 ? -6.348 18.672 22.938 1 97.62 303 GLN A O 1
ATOM 2385 N N . ILE A 1 304 ? -5.125 20.438 22.391 1 97.69 304 ILE A N 1
ATOM 2386 C CA . ILE A 1 304 ? -6.094 21.359 22.969 1 97.69 304 ILE A CA 1
ATOM 2387 C C . ILE A 1 304 ? -7.453 21.172 22.297 1 97.69 304 ILE A C 1
ATOM 2389 O O . ILE A 1 304 ? -7.547 21.141 21.062 1 97.69 304 ILE A O 1
ATOM 2393 N N . GLY A 1 305 ? -8.453 21.031 23.062 1 97.5 305 GLY A N 1
ATOM 2394 C CA . GLY A 1 305 ? -9.82 20.906 22.594 1 97.5 305 GLY A CA 1
ATOM 2395 C C . GLY A 1 305 ? -10.219 19.484 22.281 1 97.5 305 GLY A C 1
ATOM 2396 O O . GLY A 1 305 ? -11.367 19.219 21.922 1 97.5 305 GLY A O 1
ATOM 2397 N N . LYS A 1 306 ? -9.32 18.516 22.516 1 98.19 306 LYS A N 1
ATOM 2398 C CA . LYS A 1 306 ? -9.586 17.141 22.078 1 98.19 306 LYS A CA 1
ATOM 2399 C C . LYS A 1 306 ? -9.633 16.188 23.266 1 98.19 306 LYS A C 1
ATOM 2401 O O . LYS A 1 306 ? -9.18 16.531 24.359 1 98.19 306 LYS A O 1
ATOM 2406 N N . ARG A 1 307 ? -10.258 15.07 23.062 1 98.25 307 ARG A N 1
ATOM 2407 C CA . ARG A 1 307 ? -10.07 13.875 23.891 1 98.25 307 ARG A CA 1
ATOM 2408 C C . ARG A 1 307 ? -9.125 12.891 23.203 1 98.25 307 ARG A C 1
ATOM 2410 O O . ARG A 1 307 ? -8.891 12.984 22 1 98.25 307 ARG A O 1
ATOM 2417 N N . ASP A 1 308 ? -8.562 12.031 24.031 1 98.25 308 ASP A N 1
ATOM 2418 C CA . ASP A 1 308 ? -7.617 11.055 23.484 1 98.25 308 ASP A CA 1
ATOM 2419 C C . ASP A 1 308 ? -7.824 9.68 24.109 1 98.25 308 ASP A C 1
ATOM 2421 O O . ASP A 1 308 ? -7.914 9.555 25.344 1 98.25 308 ASP A O 1
ATOM 2425 N N . THR A 1 309 ? -7.938 8.68 23.266 1 98.44 309 THR A N 1
ATOM 2426 C CA . THR A 1 309 ? -8.055 7.312 23.781 1 98.44 309 THR A CA 1
ATOM 2427 C C . THR A 1 309 ? -7.004 6.41 23.156 1 98.44 309 THR A C 1
ATOM 2429 O O . THR A 1 309 ? -6.609 6.609 22 1 98.44 309 THR A O 1
ATOM 2432 N N . ARG A 1 310 ? -6.547 5.434 23.938 1 97.81 310 ARG A N 1
ATOM 2433 C CA . ARG A 1 310 ? -5.523 4.508 23.469 1 97.81 310 ARG A CA 1
ATOM 2434 C C . ARG A 1 310 ? -6.156 3.256 22.859 1 97.81 310 ARG A C 1
ATOM 2436 O O . ARG A 1 310 ? -6.879 2.529 23.547 1 97.81 310 ARG A O 1
ATOM 2443 N N . LEU A 1 311 ? -5.887 3.049 21.562 1 98.25 311 LEU A N 1
ATOM 2444 C CA . LEU A 1 311 ? -6.273 1.825 20.875 1 98.25 311 LEU A CA 1
ATOM 2445 C C . LEU A 1 311 ? -5.117 1.289 20.031 1 98.25 311 LEU A C 1
ATOM 2447 O O . LEU A 1 311 ? -4.559 2.01 19.203 1 98.25 311 LEU A O 1
ATOM 2451 N N . HIS A 1 312 ? -4.738 0.064 20.328 1 97.19 312 HIS A N 1
ATOM 2452 C CA . HIS A 1 312 ? -3.783 -0.63 19.469 1 97.19 312 HIS A CA 1
ATOM 2453 C C . HIS A 1 312 ? -4.488 -1.351 18.328 1 97.19 312 HIS A C 1
ATOM 2455 O O . HIS A 1 312 ? -5.02 -2.449 18.5 1 97.19 312 HIS A O 1
ATOM 2461 N N . LEU A 1 313 ? -4.398 -0.838 17.109 1 96.88 313 LEU A N 1
ATOM 2462 C CA . LEU A 1 313 ? -5.293 -1.209 16.031 1 96.88 313 LEU A CA 1
ATOM 2463 C C . LEU A 1 313 ? -4.844 -2.51 15.367 1 96.88 313 LEU A C 1
ATOM 2465 O O . LEU A 1 313 ? -5.559 -3.07 14.539 1 96.88 313 LEU A O 1
ATOM 2469 N N . LYS A 1 314 ? -3.664 -3.076 15.742 1 94.31 314 LYS A N 1
ATOM 2470 C CA . LYS A 1 314 ? -3.27 -4.406 15.289 1 94.31 314 LYS A CA 1
ATOM 2471 C C . LYS A 1 314 ? -3.922 -5.492 16.141 1 94.31 314 LYS A C 1
ATOM 2473 O O . LYS A 1 314 ? -3.902 -6.672 15.766 1 94.31 314 LYS A O 1
ATOM 2478 N N . ASN A 1 315 ? -4.426 -5.078 17.281 1 95.44 315 ASN A N 1
ATOM 2479 C CA . ASN A 1 315 ? -5.242 -5.961 18.109 1 95.44 315 ASN A CA 1
ATOM 2480 C C . ASN A 1 315 ? -6.695 -5.988 17.625 1 95.44 315 ASN A C 1
ATOM 2482 O O . ASN A 1 315 ? -7.371 -4.957 17.625 1 95.44 315 ASN A O 1
ATOM 2486 N N . PRO A 1 316 ? -7.238 -7.156 17.312 1 94.31 316 PRO A N 1
ATOM 2487 C CA . PRO A 1 316 ? -8.578 -7.23 16.734 1 94.31 316 PRO A CA 1
ATOM 2488 C C . PRO A 1 316 ? -9.656 -6.668 17.641 1 94.31 316 PRO A C 1
ATOM 2490 O O . PRO A 1 316 ? -10.625 -6.062 17.172 1 94.31 316 PRO A O 1
ATOM 2493 N N . GLU A 1 317 ? -9.562 -6.883 18.938 1 95.62 317 GLU A N 1
ATOM 2494 C CA . GLU A 1 317 ? -10.562 -6.371 19.875 1 95.62 317 GLU A CA 1
ATOM 2495 C C . GLU A 1 317 ? -10.547 -4.844 19.906 1 95.62 317 GLU A C 1
ATOM 2497 O O . GLU A 1 317 ? -11.609 -4.211 19.922 1 95.62 317 GLU A O 1
ATOM 2502 N N . GLU A 1 318 ? -9.391 -4.25 19.953 1 97.56 318 GLU A N 1
ATOM 2503 C CA . GLU A 1 318 ? -9.258 -2.797 19.969 1 97.56 318 GLU A CA 1
ATOM 2504 C C . GLU A 1 318 ? -9.633 -2.189 18.625 1 97.56 318 GLU A C 1
ATOM 2506 O O . GLU A 1 318 ? -10.203 -1.098 18.562 1 97.56 318 GLU A O 1
ATOM 2511 N N . LYS A 1 319 ? -9.32 -2.928 17.594 1 97.25 319 LYS A N 1
ATOM 2512 C CA . LYS A 1 319 ? -9.773 -2.545 16.25 1 97.25 319 LYS A CA 1
ATOM 2513 C C . LYS A 1 319 ? -11.297 -2.469 16.188 1 97.25 319 LYS A C 1
ATOM 2515 O O . LYS A 1 319 ? -11.852 -1.565 15.562 1 97.25 319 LYS A O 1
ATOM 2520 N N . GLY A 1 320 ? -11.969 -3.426 16.844 1 97.31 320 GLY A N 1
ATOM 2521 C CA . GLY A 1 320 ? -13.422 -3.42 16.922 1 97.31 320 GLY A CA 1
ATOM 2522 C C . GLY A 1 320 ? -13.977 -2.197 17.641 1 97.31 320 GLY A C 1
ATOM 2523 O O . GLY A 1 320 ? -15.031 -1.679 17.266 1 97.31 320 GLY A O 1
ATOM 2524 N N . LYS A 1 321 ? -13.273 -1.75 18.656 1 98.06 321 LYS A N 1
ATOM 2525 C CA . LYS A 1 321 ? -13.688 -0.538 19.359 1 98.06 321 LYS A CA 1
ATOM 2526 C C . LYS A 1 321 ? -13.633 0.676 18.438 1 98.06 321 LYS A C 1
ATOM 2528 O O . LYS A 1 321 ? -14.539 1.515 18.453 1 98.06 321 LYS A O 1
ATOM 2533 N N . LEU A 1 322 ? -12.586 0.767 17.641 1 98.56 322 LEU A N 1
ATOM 2534 C CA . LEU A 1 322 ? -12.516 1.862 16.688 1 98.56 322 LEU A CA 1
ATOM 2535 C C . LEU A 1 322 ? -13.664 1.787 15.68 1 98.56 322 LEU A C 1
ATOM 2537 O O . LEU A 1 322 ? -14.242 2.812 15.312 1 98.56 322 LEU A O 1
ATOM 2541 N N . LYS A 1 323 ? -13.93 0.572 15.188 1 97.94 323 LYS A N 1
ATOM 2542 C CA . LYS A 1 323 ? -15.016 0.408 14.227 1 97.94 323 LYS A CA 1
ATOM 2543 C C . LYS A 1 323 ? -16.328 0.96 14.781 1 97.94 323 LYS A C 1
ATOM 2545 O O . LYS A 1 323 ? -17.062 1.647 14.07 1 97.94 323 LYS A O 1
ATOM 2550 N N . ARG A 1 324 ? -16.641 0.695 16.078 1 97.75 324 ARG A N 1
ATOM 2551 C CA . ARG A 1 324 ? -17.844 1.208 16.703 1 97.75 324 ARG A CA 1
ATOM 2552 C C . ARG A 1 324 ? -17.828 2.732 16.75 1 97.75 324 ARG A C 1
ATOM 2554 O O . ARG A 1 324 ? -18.859 3.371 16.547 1 97.75 324 ARG A O 1
ATOM 2561 N N . LEU A 1 325 ? -16.719 3.303 17.016 1 98.56 325 LEU A N 1
ATOM 2562 C CA . LEU A 1 325 ? -16.594 4.758 17.016 1 98.56 325 LEU A CA 1
ATOM 2563 C C . LEU A 1 325 ? -16.828 5.328 15.633 1 98.56 325 LEU A C 1
ATOM 2565 O O . LEU A 1 325 ? -17.5 6.355 15.484 1 98.56 325 LEU A O 1
ATOM 2569 N N . VAL A 1 326 ? -16.297 4.668 14.586 1 98.56 326 VAL A N 1
ATOM 2570 C CA . VAL A 1 326 ? -16.438 5.121 13.211 1 98.56 326 VAL A CA 1
ATOM 2571 C C . VAL A 1 326 ? -17.922 5.098 12.812 1 98.56 326 VAL A C 1
ATOM 2573 O O . VAL A 1 326 ? -18.375 5.965 12.07 1 98.56 326 VAL A O 1
ATOM 2576 N N . GLU A 1 327 ? -18.656 4.164 13.312 1 97.94 327 GLU A N 1
ATOM 2577 C CA . GLU A 1 327 ? -20.078 4.004 12.992 1 97.94 327 GLU A CA 1
ATOM 2578 C C . GLU A 1 327 ? -20.875 5.23 13.406 1 97.94 327 GLU A C 1
ATOM 2580 O O . GLU A 1 327 ? -21.969 5.469 12.891 1 97.94 327 GLU A O 1
ATOM 2585 N N . GLU A 1 328 ? -20.297 6.008 14.305 1 97.5 328 GLU A N 1
ATOM 2586 C CA . GLU A 1 328 ? -21.016 7.176 14.789 1 97.5 328 GLU A CA 1
ATOM 2587 C C . GLU A 1 328 ? -20.312 8.469 14.391 1 97.5 328 GLU A C 1
ATOM 2589 O O . GLU A 1 328 ? -20.797 9.562 14.695 1 97.5 328 GLU A O 1
ATOM 2594 N N . ALA A 1 329 ? -19.25 8.391 13.711 1 98.44 329 ALA A N 1
ATOM 2595 C CA . ALA A 1 329 ? -18.438 9.562 13.398 1 98.44 329 ALA A CA 1
ATOM 2596 C C . ALA A 1 329 ? -18.984 10.305 12.188 1 98.44 329 ALA A C 1
ATOM 2598 O O . ALA A 1 329 ? -19.594 9.695 11.297 1 98.44 329 ALA A O 1
ATOM 2599 N N . ASP A 1 330 ? -18.766 11.586 12.117 1 98.62 330 ASP A N 1
ATOM 2600 C CA . ASP A 1 330 ? -19.062 12.422 10.961 1 98.62 330 ASP A CA 1
ATOM 2601 C C . ASP A 1 330 ? -17.828 12.602 10.078 1 98.62 330 ASP A C 1
ATOM 2603 O O . ASP A 1 330 ? -17.938 12.719 8.859 1 98.62 330 ASP A O 1
ATOM 2607 N N . VAL A 1 331 ? -16.703 12.719 10.68 1 98.88 331 VAL A N 1
ATOM 2608 C CA . VAL A 1 331 ? -15.445 12.992 10 1 98.88 331 VAL A CA 1
ATOM 2609 C C . VAL A 1 331 ? -14.367 12.047 10.516 1 98.88 331 VAL A C 1
ATOM 2611 O O . VAL A 1 331 ? -14.281 11.781 11.719 1 98.88 331 VAL A O 1
ATOM 2614 N N . LEU A 1 332 ? -13.594 11.484 9.664 1 98.88 332 LEU A N 1
ATOM 2615 C CA . LEU A 1 332 ? -12.383 10.734 9.992 1 98.88 332 LEU A CA 1
ATOM 2616 C C . LEU A 1 332 ? -11.156 11.375 9.352 1 98.88 332 LEU A C 1
ATOM 2618 O O . LEU A 1 332 ? -11.07 11.469 8.125 1 98.88 332 LEU A O 1
ATOM 2622 N N . VAL A 1 333 ? -10.227 11.82 10.156 1 98.81 333 VAL A N 1
ATOM 2623 C CA . VAL A 1 333 ? -8.984 12.43 9.703 1 98.81 333 VAL A CA 1
ATOM 2624 C C . VAL A 1 333 ? -7.867 11.383 9.695 1 98.81 333 VAL A C 1
ATOM 2626 O O . VAL A 1 333 ? -7.5 10.852 10.75 1 98.81 333 VAL A O 1
ATOM 2629 N N . ASP A 1 334 ? -7.391 11.109 8.492 1 98.12 334 ASP A N 1
ATOM 2630 C CA . ASP A 1 334 ? -6.309 10.156 8.273 1 98.12 334 ASP A CA 1
ATOM 2631 C C . ASP A 1 334 ? -5.023 10.875 7.863 1 98.12 334 ASP A C 1
ATOM 2633 O O . ASP A 1 334 ? -4.895 11.328 6.723 1 98.12 334 ASP A O 1
ATOM 2637 N N . ALA A 1 335 ? -4.047 10.914 8.773 1 96.81 335 ALA A N 1
ATOM 2638 C CA . ALA A 1 335 ? -2.758 11.523 8.445 1 96.81 335 ALA A CA 1
ATOM 2639 C C . ALA A 1 335 ? -1.606 10.578 8.781 1 96.81 335 ALA A C 1
ATOM 2641 O O . ALA A 1 335 ? -0.564 11.008 9.281 1 96.81 335 ALA A O 1
ATOM 2642 N N . TYR A 1 336 ? -1.832 9.25 8.625 1 94.88 336 TYR A N 1
ATOM 2643 C CA . TYR A 1 336 ? -0.778 8.242 8.625 1 94.88 336 TYR A CA 1
ATOM 2644 C C . TYR A 1 336 ? -0.098 8.156 7.266 1 94.88 336 TYR A C 1
ATOM 2646 O O . TYR A 1 336 ? -0.499 8.836 6.32 1 94.88 336 TYR A O 1
ATOM 2654 N N . ARG A 1 337 ? 0.984 7.352 7.207 1 94.19 337 ARG A N 1
ATOM 2655 C CA . ARG A 1 337 ? 1.618 7.082 5.918 1 94.19 337 ARG A CA 1
ATOM 2656 C C . ARG A 1 337 ? 0.602 6.574 4.902 1 94.19 337 ARG A C 1
ATOM 2658 O O . ARG A 1 337 ? -0.342 5.867 5.262 1 94.19 337 ARG A O 1
ATOM 2665 N N . PRO A 1 338 ? 0.803 6.938 3.654 1 94.38 338 PRO A N 1
ATOM 2666 C CA . PRO A 1 338 ? -0.152 6.484 2.639 1 94.38 338 PRO A CA 1
ATOM 2667 C C . PRO A 1 338 ? -0.402 4.977 2.695 1 94.38 338 PRO A C 1
ATOM 2669 O O . PRO A 1 338 ? 0.548 4.191 2.701 1 94.38 338 PRO A O 1
ATOM 2672 N N . GLY A 1 339 ? -1.707 4.613 2.826 1 93.25 339 GLY A N 1
ATOM 2673 C CA . GLY A 1 339 ? -2.111 3.217 2.777 1 93.25 339 GLY A CA 1
ATOM 2674 C C . GLY A 1 339 ? -2.141 2.555 4.145 1 93.25 339 GLY A C 1
ATOM 2675 O O . GLY A 1 339 ? -2.68 1.457 4.293 1 93.25 339 GLY A O 1
ATOM 2676 N N . ALA A 1 340 ? -1.597 3.162 5.18 1 94.56 340 ALA A N 1
ATOM 2677 C CA . ALA A 1 340 ? -1.457 2.537 6.492 1 94.56 340 ALA A CA 1
ATOM 2678 C C . ALA A 1 340 ? -2.822 2.242 7.105 1 94.56 340 ALA A C 1
ATOM 2680 O O . ALA A 1 340 ? -3.066 1.135 7.59 1 94.56 340 ALA A O 1
ATOM 2681 N N . LEU A 1 341 ? -3.723 3.195 7.125 1 96.25 341 LEU A N 1
ATOM 2682 C CA . LEU A 1 341 ? -5.035 2.992 7.73 1 96.25 341 LEU A CA 1
ATOM 2683 C C . LEU A 1 341 ? -5.848 1.979 6.934 1 96.25 341 LEU A C 1
ATOM 2685 O O . LEU A 1 341 ? -6.629 1.215 7.508 1 96.25 341 LEU A O 1
ATOM 2689 N N . GLU A 1 342 ? -5.656 1.995 5.613 1 94.31 342 GLU A N 1
ATOM 2690 C CA . GLU A 1 342 ? -6.305 1.005 4.762 1 94.31 342 GLU A CA 1
ATOM 2691 C C . GLU A 1 342 ? -5.879 -0.412 5.137 1 94.31 342 GLU A C 1
ATOM 2693 O O . GLU A 1 342 ? -6.711 -1.319 5.203 1 94.31 342 GLU A O 1
ATOM 2698 N N . ARG A 1 343 ? -4.633 -0.607 5.395 1 93.69 343 ARG A N 1
ATOM 2699 C CA . ARG A 1 343 ? -4.102 -1.918 5.754 1 93.69 343 ARG A CA 1
ATOM 2700 C C . ARG A 1 343 ? -4.617 -2.363 7.121 1 93.69 343 ARG A C 1
ATOM 2702 O O . ARG A 1 343 ? -4.613 -3.555 7.434 1 93.69 343 ARG A O 1
ATOM 2709 N N . LEU A 1 344 ? -5.078 -1.384 7.91 1 96 344 LEU A N 1
ATOM 2710 C CA . LEU A 1 344 ? -5.637 -1.691 9.227 1 96 344 LEU A CA 1
ATOM 2711 C C . LEU A 1 344 ? -7.141 -1.926 9.133 1 96 344 LEU A C 1
ATOM 2713 O O . LEU A 1 344 ? -7.789 -2.197 10.148 1 96 344 LEU A O 1
ATOM 2717 N N . GLY A 1 345 ? -7.707 -1.726 7.949 1 96.38 345 GLY A N 1
ATOM 2718 C CA . GLY A 1 345 ? -9.102 -2.088 7.742 1 96.38 345 GLY A CA 1
ATOM 2719 C C . GLY A 1 345 ? -10.023 -0.885 7.652 1 96.38 345 GLY A C 1
ATOM 2720 O O . GLY A 1 345 ? -11.242 -1.033 7.625 1 96.38 345 GLY A O 1
ATOM 2721 N N . PHE A 1 346 ? -9.43 0.279 7.594 1 97.69 346 PHE A N 1
ATOM 2722 C CA . PHE A 1 346 ? -10.242 1.487 7.602 1 97.69 346 PHE A CA 1
ATOM 2723 C C . PHE A 1 346 ? -9.945 2.35 6.383 1 97.69 346 PHE A C 1
ATOM 2725 O O . PHE A 1 346 ? -9.688 3.549 6.512 1 97.69 346 PHE A O 1
ATOM 2732 N N . GLY A 1 347 ? -10 1.69 5.238 1 95.38 347 GLY A N 1
ATOM 2733 C CA . GLY A 1 347 ? -9.898 2.404 3.977 1 95.38 347 GLY A CA 1
ATOM 2734 C C . GLY A 1 347 ? -11.219 3.016 3.527 1 95.38 347 GLY A C 1
ATOM 2735 O O . GLY A 1 347 ? -12.25 2.82 4.172 1 95.38 347 GLY A O 1
ATOM 2736 N N . ARG A 1 348 ? -11.211 3.713 2.477 1 96.44 348 ARG A N 1
ATOM 2737 C CA . ARG A 1 348 ? -12.359 4.461 1.98 1 96.44 348 ARG A CA 1
ATOM 2738 C C . ARG A 1 348 ? -13.516 3.525 1.645 1 96.44 348 ARG A C 1
ATOM 2740 O O . ARG A 1 348 ? -14.68 3.865 1.866 1 96.44 348 ARG A O 1
ATOM 2747 N N . ARG A 1 349 ? -13.227 2.34 1.137 1 94.12 349 ARG A N 1
ATOM 2748 C CA . ARG A 1 349 ? -14.289 1.408 0.786 1 94.12 349 ARG A CA 1
ATOM 2749 C C . ARG A 1 349 ? -15.039 0.936 2.029 1 94.12 349 ARG A C 1
ATOM 2751 O O . ARG A 1 349 ? -16.266 0.854 2.027 1 94.12 349 ARG A O 1
ATOM 2758 N N . GLU A 1 350 ? -14.281 0.611 3.057 1 96 350 GLU A N 1
ATOM 2759 C CA . GLU A 1 350 ? -14.898 0.231 4.324 1 96 350 GLU A CA 1
ATOM 2760 C C . GLU A 1 350 ? -15.719 1.382 4.906 1 96 350 GLU A C 1
ATOM 2762 O O . GLU A 1 350 ? -16.828 1.177 5.375 1 96 350 GLU A O 1
ATOM 2767 N N . LEU A 1 351 ? -15.219 2.559 4.855 1 97.94 351 LEU A N 1
ATOM 2768 C CA . LEU A 1 351 ? -15.898 3.727 5.402 1 97.94 351 LEU A CA 1
ATOM 2769 C C . LEU A 1 351 ? -17.188 4.004 4.645 1 97.94 351 LEU A C 1
ATOM 2771 O O . LEU A 1 351 ? -18.203 4.352 5.246 1 97.94 351 LEU A O 1
ATOM 2775 N N . GLN A 1 352 ? -17.156 3.902 3.328 1 95.88 352 GLN A N 1
ATOM 2776 C CA . GLN A 1 352 ? -18.359 4.094 2.51 1 95.88 352 GLN A CA 1
ATOM 2777 C C . GLN A 1 352 ? -19.422 3.062 2.854 1 95.88 352 GLN A C 1
ATOM 2779 O O . GLN A 1 352 ? -20.609 3.389 2.908 1 95.88 352 GLN A O 1
ATOM 2784 N N . GLU A 1 353 ? -18.938 1.891 3.09 1 95.25 353 GLU A N 1
ATOM 2785 C CA . GLU A 1 353 ? -19.891 0.843 3.439 1 95.25 353 GLU A CA 1
ATOM 2786 C C . GLU A 1 353 ? -20.531 1.11 4.797 1 95.25 353 GLU A C 1
ATOM 2788 O O . GLU A 1 353 ? -21.734 0.907 4.973 1 95.25 353 GLU A O 1
ATOM 2793 N N . ILE A 1 354 ? -19.75 1.489 5.758 1 96.94 354 ILE A N 1
ATOM 2794 C CA . ILE A 1 354 ? -20.281 1.847 7.066 1 96.94 354 ILE A CA 1
ATOM 2795 C C . ILE A 1 354 ? -21.312 2.963 6.918 1 96.94 354 ILE A C 1
ATOM 2797 O O . ILE A 1 354 ? -22.391 2.906 7.516 1 96.94 354 ILE A O 1
ATOM 2801 N N . ALA A 1 355 ? -21.016 3.965 6.121 1 98.31 355 ALA A N 1
ATOM 2802 C CA . ALA A 1 355 ? -21.938 5.078 5.871 1 98.31 355 ALA A CA 1
ATOM 2803 C C . ALA A 1 355 ? -23.25 4.59 5.266 1 98.31 355 ALA A C 1
ATOM 2805 O O . ALA A 1 355 ? -24.328 5.012 5.684 1 98.31 355 ALA A O 1
ATOM 2806 N N . LYS A 1 356 ? -23.125 3.717 4.309 1 96.5 356 LYS A N 1
ATOM 2807 C CA . LYS A 1 356 ? -24.312 3.166 3.654 1 96.5 356 LYS A CA 1
ATOM 2808 C C . LYS A 1 356 ? -25.188 2.408 4.648 1 96.5 356 LYS A C 1
ATOM 2810 O O . LYS A 1 356 ? -26.406 2.584 4.672 1 96.5 356 LYS A O 1
ATOM 2815 N N . ARG A 1 357 ? -24.562 1.644 5.461 1 95.19 357 ARG A N 1
ATOM 2816 C CA . ARG A 1 357 ? -25.281 0.812 6.414 1 95.19 357 ARG A CA 1
ATOM 2817 C C . ARG A 1 357 ? -26.016 1.668 7.445 1 95.19 357 ARG A C 1
ATOM 2819 O O . ARG A 1 357 ? -27.109 1.326 7.875 1 95.19 357 ARG A O 1
ATOM 2826 N N . ARG A 1 358 ? -25.406 2.756 7.805 1 96.75 358 ARG A N 1
ATOM 2827 C CA . ARG A 1 358 ? -26.031 3.604 8.812 1 96.75 358 ARG A CA 1
ATOM 2828 C C . ARG A 1 358 ? -26.875 4.699 8.156 1 96.75 358 ARG A C 1
ATOM 2830 O O . ARG A 1 358 ? -27.469 5.531 8.852 1 96.75 358 ARG A O 1
ATOM 2837 N N . ASN A 1 359 ? -26.875 4.73 6.805 1 97.56 359 ASN A N 1
ATOM 2838 C CA . ASN A 1 359 ? -27.641 5.684 6.008 1 97.56 359 ASN A CA 1
ATOM 2839 C C . ASN A 1 359 ? -27.297 7.125 6.371 1 97.56 359 ASN A C 1
ATOM 2841 O O . ASN A 1 359 ? -28.172 7.969 6.516 1 97.56 359 ASN A O 1
ATOM 2845 N N . LYS A 1 360 ? -26.078 7.367 6.641 1 98.25 360 LYS A N 1
ATOM 2846 C CA . LYS A 1 360 ? -25.516 8.672 6.992 1 98.25 360 LYS A CA 1
ATOM 2847 C C . LYS A 1 360 ? -24.109 8.844 6.43 1 98.25 360 LYS A C 1
ATOM 2849 O O . LYS A 1 360 ? -23.219 8.062 6.746 1 98.25 360 LYS A O 1
ATOM 2854 N N . GLY A 1 361 ? -23.922 9.852 5.664 1 98.62 361 GLY A N 1
ATOM 2855 C CA . GLY A 1 361 ? -22.641 10.078 5.004 1 98.62 361 GLY A CA 1
ATOM 2856 C C . GLY A 1 361 ? -21.516 10.406 5.969 1 98.62 361 GLY A C 1
ATOM 2857 O O . GLY A 1 361 ? -21.766 10.969 7.039 1 98.62 361 GLY A O 1
ATOM 2858 N N . ILE A 1 362 ? -20.281 10.094 5.555 1 98.75 362 ILE A N 1
ATOM 2859 C CA . ILE A 1 362 ? -19.094 10.375 6.332 1 98.75 362 ILE A CA 1
ATOM 2860 C C . ILE A 1 362 ? -18.109 11.195 5.492 1 98.75 362 ILE A C 1
ATOM 2862 O O . ILE A 1 362 ? -18.125 11.117 4.262 1 98.75 362 ILE A O 1
ATOM 2866 N N . VAL A 1 363 ? -17.359 12.055 6.078 1 98.88 363 VAL A N 1
ATOM 2867 C CA . VAL A 1 363 ? -16.266 12.789 5.445 1 98.88 363 VAL A CA 1
ATOM 2868 C C . VAL A 1 363 ? -14.93 12.148 5.824 1 98.88 363 VAL A C 1
ATOM 2870 O O . VAL A 1 363 ? -14.586 12.062 7.008 1 98.88 363 VAL A O 1
ATOM 2873 N N . HIS A 1 364 ? -14.227 11.656 4.867 1 98.81 364 HIS A N 1
ATOM 2874 C CA . HIS A 1 364 ? -12.898 11.109 5.074 1 98.81 364 HIS A CA 1
ATOM 2875 C C . HIS A 1 364 ? -11.82 12.023 4.5 1 98.81 364 HIS A C 1
ATOM 2877 O O . HIS A 1 364 ? -11.805 12.289 3.295 1 98.81 364 HIS A O 1
ATOM 2883 N N . VAL A 1 365 ? -10.93 12.5 5.32 1 98.75 365 VAL A N 1
ATOM 2884 C CA . VAL A 1 365 ? -9.844 13.367 4.879 1 98.75 365 VAL A CA 1
ATOM 2885 C C . VAL A 1 365 ? -8.508 12.648 5.047 1 98.75 365 VAL A C 1
ATOM 2887 O O . VAL A 1 365 ? -8.234 12.078 6.105 1 98.75 365 VAL A O 1
ATOM 2890 N N . ARG A 1 366 ? -7.777 12.641 4 1 98.44 366 ARG A N 1
ATOM 2891 C CA . ARG A 1 366 ? -6.426 12.109 4.121 1 98.44 366 ARG A CA 1
ATOM 2892 C C . ARG A 1 366 ? -5.383 13.156 3.75 1 98.44 366 ARG A C 1
ATOM 2894 O O . ARG A 1 366 ? -5.605 13.961 2.846 1 98.44 366 ARG A O 1
ATOM 2901 N N . GLU A 1 367 ? -4.336 13.195 4.523 1 98.44 367 GLU A N 1
ATOM 2902 C CA . GLU A 1 367 ? -3.236 14.148 4.402 1 98.44 367 GLU A CA 1
ATOM 2903 C C . GLU A 1 367 ? -1.902 13.438 4.215 1 98.44 367 GLU A C 1
ATOM 2905 O O . GLU A 1 367 ? -1.62 12.445 4.895 1 98.44 367 GLU A O 1
ATOM 2910 N N . ASN A 1 368 ? -1.104 13.836 3.135 1 98.25 368 ASN A N 1
ATOM 2911 C CA . ASN A 1 368 ? 0.244 13.297 2.996 1 98.25 368 ASN A CA 1
ATOM 2912 C C . ASN A 1 368 ? 1.237 14.367 2.559 1 98.25 368 ASN A C 1
ATOM 2914 O O . ASN A 1 368 ? 0.924 15.562 2.592 1 98.25 368 ASN A O 1
ATOM 2918 N N . CYS A 1 369 ? 2.453 14.008 2.311 1 98.5 369 CYS A N 1
ATOM 2919 C CA . CYS A 1 369 ? 3.523 14.945 1.991 1 98.5 369 CYS A CA 1
ATOM 2920 C C . CYS A 1 369 ? 3.541 15.266 0.501 1 98.5 369 CYS A C 1
ATOM 2922 O O . CYS A 1 369 ? 3.389 16.422 0.108 1 98.5 369 CYS A O 1
ATOM 2924 N N . TYR A 1 370 ? 3.443 14.336 -0.399 1 98.56 370 TYR A N 1
ATOM 2925 C CA . TYR A 1 370 ? 3.848 14.477 -1.793 1 98.56 370 TYR A CA 1
ATOM 2926 C C . TYR A 1 370 ? 2.635 14.664 -2.697 1 98.56 370 TYR A C 1
ATOM 2928 O O . TYR A 1 370 ? 2.779 14.93 -3.893 1 98.56 370 TYR A O 1
ATOM 2936 N N . GLY A 1 371 ? 1.437 14.531 -2.148 1 98.38 371 GLY A N 1
ATOM 2937 C CA . GLY A 1 371 ? 0.241 14.477 -2.975 1 98.38 371 GLY A CA 1
ATOM 2938 C C . GLY A 1 371 ? -0.218 13.055 -3.26 1 98.38 371 GLY A C 1
ATOM 2939 O O . GLY A 1 371 ? 0.509 12.094 -2.994 1 98.38 371 GLY A O 1
ATOM 2940 N N . TRP A 1 372 ? -1.362 12.898 -3.801 1 97.62 372 TRP A N 1
ATOM 2941 C CA . TRP A 1 372 ? -1.993 11.586 -3.881 1 97.62 372 TRP A CA 1
ATOM 2942 C C . TRP A 1 372 ? -1.931 11.039 -5.305 1 97.62 372 TRP A C 1
ATOM 2944 O O . TRP A 1 372 ? -2.553 10.016 -5.609 1 97.62 372 TRP A O 1
ATOM 2954 N N . LYS A 1 373 ? -1.251 11.727 -6.18 1 97 373 LYS A N 1
ATOM 2955 C CA . LYS A 1 373 ? -0.921 11.266 -7.523 1 97 373 LYS A CA 1
ATOM 2956 C C . LYS A 1 373 ? 0.57 11.422 -7.809 1 97 373 LYS A C 1
ATOM 2958 O O . LYS A 1 373 ? 1.263 12.18 -7.121 1 97 373 LYS A O 1
ATOM 2963 N N . GLY A 1 374 ? 1.019 10.625 -8.766 1 95.81 374 GLY A N 1
ATOM 2964 C CA . GLY A 1 374 ? 2.402 10.758 -9.188 1 95.81 374 GLY A CA 1
ATOM 2965 C C . GLY A 1 374 ? 3.316 9.703 -8.586 1 95.81 374 GLY A C 1
ATOM 2966 O O . GLY A 1 374 ? 2.91 8.961 -7.688 1 95.81 374 GLY A O 1
ATOM 2967 N N . GLU A 1 375 ? 4.562 9.734 -8.977 1 93.75 375 GLU A N 1
ATOM 2968 C CA . GLU A 1 375 ? 5.555 8.695 -8.734 1 93.75 375 GLU A CA 1
ATOM 2969 C C . GLU A 1 375 ? 5.914 8.609 -7.254 1 93.75 375 GLU A C 1
ATOM 2971 O O . GLU A 1 375 ? 6.203 7.523 -6.742 1 93.75 375 GLU A O 1
ATOM 2976 N N . TRP A 1 376 ? 5.848 9.758 -6.492 1 97.19 376 TRP A N 1
ATOM 2977 C CA . TRP A 1 376 ? 6.359 9.805 -5.125 1 97.19 376 TRP A CA 1
ATOM 2978 C C . TRP A 1 376 ? 5.215 9.789 -4.117 1 97.19 376 TRP A C 1
ATOM 2980 O O . TRP A 1 376 ? 5.434 9.961 -2.918 1 97.19 376 TRP A O 1
ATOM 2990 N N . SER A 1 377 ? 3.945 9.484 -4.598 1 96.88 377 SER A N 1
ATOM 2991 C CA . SER A 1 377 ? 2.758 9.609 -3.758 1 96.88 377 SER A CA 1
ATOM 2992 C C . SER A 1 377 ? 2.795 8.625 -2.598 1 96.88 377 SER A C 1
ATOM 2994 O O . SER A 1 377 ? 2.152 8.844 -1.567 1 96.88 377 SER A O 1
ATOM 2996 N N . HIS A 1 378 ? 3.615 7.547 -2.66 1 95.12 378 HIS A N 1
ATOM 2997 C CA . HIS A 1 378 ? 3.656 6.508 -1.642 1 95.12 378 HIS A CA 1
ATOM 2998 C C . HIS A 1 378 ? 4.688 6.832 -0.564 1 95.12 378 HIS A C 1
ATOM 3000 O O . HIS A 1 378 ? 4.715 6.188 0.488 1 95.12 378 HIS A O 1
ATOM 3006 N N . ARG A 1 379 ? 5.527 7.832 -0.784 1 97 379 ARG A N 1
ATOM 3007 C CA . ARG A 1 379 ? 6.648 8.141 0.104 1 97 379 ARG A CA 1
ATOM 3008 C C . ARG A 1 379 ? 6.16 8.781 1.398 1 97 379 ARG A C 1
ATOM 3010 O O . ARG A 1 379 ? 5.141 9.477 1.408 1 97 379 ARG A O 1
ATOM 3017 N N . SER A 1 380 ? 6.914 8.484 2.455 1 95.62 380 SER A N 1
ATOM 3018 C CA . SER A 1 380 ? 6.723 9.234 3.693 1 95.62 380 SER A CA 1
ATOM 3019 C C . SER A 1 380 ? 7.289 10.648 3.574 1 95.62 380 SER A C 1
ATOM 3021 O O . SER A 1 380 ? 8.156 10.906 2.74 1 95.62 380 SER A O 1
ATOM 3023 N N . GLY A 1 381 ? 6.664 11.484 4.406 1 96.12 381 GLY A N 1
ATOM 3024 C CA . GLY A 1 381 ? 7.203 12.828 4.34 1 96.12 381 GLY A CA 1
ATOM 3025 C C . GLY A 1 381 ? 6.773 13.703 5.508 1 96.12 381 GLY A C 1
ATOM 3026 O O . GLY A 1 381 ? 5.977 13.273 6.344 1 96.12 381 GLY A O 1
ATOM 3027 N N . TRP A 1 382 ? 7.348 14.875 5.543 1 97.06 382 TRP A N 1
ATOM 3028 C CA . TRP A 1 382 ? 7.215 15.93 6.543 1 97.06 382 TRP A CA 1
ATOM 3029 C C . TRP A 1 382 ? 7.227 17.312 5.887 1 97.06 382 TRP A C 1
ATOM 3031 O O . TRP A 1 382 ? 7.527 17.438 4.699 1 97.06 382 TRP A O 1
ATOM 3041 N N . GLN A 1 383 ? 6.848 18.312 6.637 1 97.12 383 GLN A N 1
ATOM 3042 C CA . GLN A 1 383 ? 6.852 19.656 6.07 1 97.12 383 GLN A CA 1
ATOM 3043 C C . GLN A 1 383 ? 8.211 20 5.461 1 97.12 383 GLN A C 1
ATOM 3045 O O . GLN A 1 383 ? 8.281 20.547 4.359 1 97.12 383 GLN A O 1
ATOM 3050 N N . GLN A 1 384 ? 9.336 19.672 6.184 1 97.44 384 GLN A N 1
ATOM 3051 C CA . GLN A 1 384 ? 10.656 20.047 5.699 1 97.44 384 GLN A CA 1
ATOM 3052 C C . GLN A 1 384 ? 10.961 19.391 4.355 1 97.44 384 GLN A C 1
ATOM 3054 O O . GLN A 1 384 ? 11.641 19.984 3.51 1 97.44 384 GLN A O 1
ATOM 3059 N N . ILE A 1 385 ? 10.461 18.172 4.258 1 98.44 385 ILE A N 1
ATOM 3060 C CA . ILE A 1 385 ? 10.656 17.422 3.016 1 98.44 385 ILE A CA 1
ATOM 3061 C C . ILE A 1 385 ? 9.828 18.078 1.902 1 98.44 385 ILE A C 1
ATOM 3063 O O . ILE A 1 385 ? 10.32 18.266 0.787 1 98.44 385 ILE A O 1
ATOM 3067 N N . ALA A 1 386 ? 8.617 18.438 2.211 1 98.69 386 ALA A N 1
ATOM 3068 C CA . ALA A 1 386 ? 7.781 19.125 1.235 1 98.69 386 ALA A CA 1
ATOM 3069 C C . ALA A 1 386 ? 8.398 20.453 0.822 1 98.69 386 ALA A C 1
ATOM 3071 O O . ALA A 1 386 ? 8.367 20.828 -0.355 1 98.69 386 ALA A O 1
ATOM 3072 N N . ASP A 1 387 ? 8.969 21.188 1.782 1 98.62 387 ASP A N 1
ATOM 3073 C CA . ASP A 1 387 ? 9.617 22.469 1.505 1 98.62 387 ASP A CA 1
ATOM 3074 C C . ASP A 1 387 ? 10.812 22.281 0.575 1 98.62 387 ASP A C 1
ATOM 3076 O O . ASP A 1 387 ? 11 23.062 -0.363 1 98.62 387 ASP A O 1
ATOM 3080 N N . ALA A 1 388 ? 11.57 21.266 0.851 1 98.69 388 ALA A N 1
ATOM 3081 C CA . ALA A 1 388 ? 12.797 21.031 0.101 1 98.69 388 ALA A CA 1
ATOM 3082 C C . ALA A 1 388 ? 12.492 20.547 -1.313 1 98.69 388 ALA A C 1
ATOM 3084 O O . ALA A 1 388 ? 13.117 20.984 -2.277 1 98.69 388 ALA A O 1
ATOM 3085 N N . VAL A 1 389 ? 11.492 19.672 -1.428 1 98.62 389 VAL A N 1
ATOM 3086 C CA . VAL A 1 389 ? 11.234 19.047 -2.723 1 98.62 389 VAL A CA 1
ATOM 3087 C C . VAL A 1 389 ? 10.57 20.062 -3.656 1 98.62 389 VAL A C 1
ATOM 3089 O O . VAL A 1 389 ? 10.812 20.047 -4.867 1 98.62 389 VAL A O 1
ATOM 3092 N N . SER A 1 390 ? 9.758 20.984 -3.127 1 98.31 390 SER A N 1
ATOM 3093 C CA . SER A 1 390 ? 8.961 21.891 -3.947 1 98.31 390 SER A CA 1
ATOM 3094 C C . SER A 1 390 ? 9.734 23.156 -4.289 1 98.31 390 SER A C 1
ATOM 3096 O O . SER A 1 390 ? 9.266 23.984 -5.066 1 98.31 390 SER A O 1
ATOM 3098 N N . GLY A 1 391 ? 10.875 23.375 -3.658 1 98.44 391 GLY A N 1
ATOM 3099 C CA . GLY A 1 391 ? 11.711 24.516 -3.988 1 98.44 391 GLY A CA 1
ATOM 3100 C C . GLY A 1 391 ? 11.57 25.656 -3.008 1 98.44 391 GLY A C 1
ATOM 3101 O O . GLY A 1 391 ? 12.289 26.656 -3.098 1 98.44 391 GLY A O 1
ATOM 3102 N N . VAL A 1 392 ? 10.781 25.547 -2.021 1 98.5 392 VAL A N 1
ATOM 3103 C CA . VAL A 1 392 ? 10.539 26.594 -1.028 1 98.5 392 VAL A CA 1
ATOM 3104 C C . VAL A 1 392 ? 11.836 26.906 -0.287 1 98.5 392 VAL A C 1
ATOM 3106 O O . VAL A 1 392 ? 12.102 28.062 0.033 1 98.5 392 VAL A O 1
ATOM 3109 N N . THR A 1 393 ? 12.656 25.906 -0.061 1 98.56 393 THR A N 1
ATOM 3110 C CA . THR A 1 393 ? 13.891 26.109 0.689 1 98.56 393 THR A CA 1
ATOM 3111 C C . THR A 1 393 ? 14.859 26.984 -0.09 1 98.56 393 THR A C 1
ATOM 3113 O O . THR A 1 393 ? 15.594 27.781 0.5 1 98.56 393 THR A O 1
ATOM 3116 N N . TRP A 1 394 ? 14.883 26.844 -1.394 1 98.56 394 TRP A N 1
ATOM 3117 C CA . TRP A 1 394 ? 15.766 27.672 -2.215 1 98.56 394 TRP A CA 1
ATOM 3118 C C . TRP A 1 394 ? 15.289 29.125 -2.23 1 98.56 394 TRP A C 1
ATOM 3120 O O . TRP A 1 394 ? 16.094 30.047 -2.221 1 98.56 394 TRP A O 1
ATOM 3130 N N . VAL A 1 395 ? 13.984 29.297 -2.25 1 98.19 395 VAL A N 1
ATOM 3131 C CA . VAL A 1 395 ? 13.422 30.641 -2.193 1 98.19 395 VAL A CA 1
ATOM 3132 C C . VAL A 1 395 ? 13.828 31.312 -0.888 1 98.19 395 VAL A C 1
ATOM 3134 O O . VAL A 1 395 ? 14.188 32.5 -0.878 1 98.19 395 VAL A O 1
ATOM 3137 N N . GLN A 1 396 ? 13.773 30.578 0.176 1 97.94 396 GLN A N 1
ATOM 3138 C CA . GLN A 1 396 ? 14.195 31.109 1.472 1 97.94 396 GLN A CA 1
ATOM 3139 C C . GLN A 1 396 ? 15.68 31.469 1.468 1 97.94 396 GLN A C 1
ATOM 3141 O O . GLN A 1 396 ? 16.078 32.469 2.033 1 97.94 396 GLN A O 1
ATOM 3146 N N . GLY A 1 397 ? 16.5 30.578 0.887 1 98.19 397 GLY A N 1
ATOM 3147 C CA . GLY A 1 397 ? 17.922 30.891 0.753 1 98.19 397 GLY A CA 1
ATOM 3148 C C . GLY A 1 397 ? 18.188 32.156 -0.024 1 98.19 397 GLY A C 1
ATOM 3149 O O . GLY A 1 397 ? 19.016 32.969 0.376 1 98.19 397 GLY A O 1
ATOM 3150 N N . GLU A 1 398 ? 17.484 32.344 -1.106 1 97.56 398 GLU A N 1
ATOM 3151 C CA . GLU A 1 398 ? 17.625 33.531 -1.951 1 97.56 398 GLU A CA 1
ATOM 3152 C C . GLU A 1 398 ? 17.25 34.812 -1.19 1 97.56 398 GLU A C 1
ATOM 3154 O O . GLU A 1 398 ? 17.875 35.844 -1.377 1 97.56 398 GLU A O 1
ATOM 3159 N N . PHE A 1 399 ? 16.234 34.75 -0.404 1 97.25 399 PHE A N 1
ATOM 3160 C CA . PHE A 1 399 ? 15.844 35.906 0.425 1 97.25 399 PHE A CA 1
ATOM 3161 C C . PHE A 1 399 ? 17.016 36.375 1.273 1 97.25 399 PHE A C 1
ATOM 3163 O O . PHE A 1 399 ? 17.172 37.594 1.491 1 97.25 399 PHE A O 1
ATOM 3170 N N . LEU A 1 400 ? 17.781 35.406 1.726 1 96.5 400 LEU A N 1
ATOM 3171 C CA . LEU A 1 400 ? 18.891 35.75 2.604 1 96.5 400 LEU A CA 1
ATOM 3172 C C . LEU A 1 400 ? 20.141 36.031 1.796 1 96.5 400 LEU A C 1
ATOM 3174 O O . LEU A 1 400 ? 21.234 36.219 2.363 1 96.5 400 LEU A O 1
ATOM 3178 N N . GLY A 1 401 ? 20.031 36.031 0.478 1 96.25 401 GLY A N 1
ATOM 3179 C CA . GLY A 1 401 ? 21.156 36.312 -0.401 1 96.25 401 GLY A CA 1
ATOM 3180 C C . GLY A 1 401 ? 22.141 35.156 -0.509 1 96.25 401 GLY A C 1
ATOM 3181 O O . GLY A 1 401 ? 23.328 35.375 -0.793 1 96.25 401 GLY A O 1
ATOM 3182 N N . LEU A 1 402 ? 21.672 33.969 -0.237 1 97.25 402 LEU A N 1
ATOM 3183 C CA . LEU A 1 402 ? 22.547 32.812 -0.23 1 97.25 402 LEU A CA 1
ATOM 3184 C C . LEU A 1 402 ? 22.25 31.906 -1.41 1 97.25 402 LEU A C 1
ATOM 3186 O O . LEU A 1 402 ? 21.125 31.891 -1.916 1 97.25 402 LEU A O 1
ATOM 3190 N N . LYS A 1 403 ? 23.266 31.156 -1.839 1 96.88 403 LYS A N 1
ATOM 3191 C CA . LYS A 1 403 ? 23.109 30.156 -2.885 1 96.88 403 LYS A CA 1
ATOM 3192 C C . LYS A 1 403 ? 23.031 28.75 -2.289 1 96.88 403 LYS A C 1
ATOM 3194 O O . LYS A 1 403 ? 23.797 27.859 -2.674 1 96.88 403 LYS A O 1
ATOM 3199 N N . GLU A 1 404 ? 22.172 28.578 -1.367 1 98.12 404 GLU A N 1
ATOM 3200 C CA . GLU A 1 404 ? 21.891 27.297 -0.7 1 98.12 404 GLU A CA 1
ATOM 3201 C C . GLU A 1 404 ? 20.453 27.25 -0.2 1 98.12 404 GLU A C 1
ATOM 3203 O O . GLU A 1 404 ? 19.844 28.297 0.049 1 98.12 404 GLU A O 1
ATOM 3208 N N . PRO A 1 405 ? 19.875 26.094 -0.148 1 98.62 405 PRO A N 1
ATOM 3209 C CA . PRO A 1 405 ? 18.531 25.969 0.418 1 98.62 405 PRO A CA 1
ATOM 3210 C C . PRO A 1 405 ? 18.5 26.125 1.937 1 98.62 405 PRO A C 1
ATOM 3212 O O . PRO A 1 405 ? 19.422 25.672 2.621 1 98.62 405 PRO A O 1
ATOM 3215 N N . ILE A 1 406 ? 17.531 26.781 2.436 1 97.88 406 ILE A N 1
ATOM 3216 C CA . ILE A 1 406 ? 17.297 26.969 3.863 1 97.88 406 ILE A CA 1
ATOM 3217 C C . ILE A 1 406 ? 15.844 26.641 4.199 1 97.88 406 ILE A C 1
ATOM 3219 O O . ILE A 1 406 ? 14.922 27.141 3.553 1 97.88 406 ILE A O 1
ATOM 3223 N N . ILE A 1 407 ? 15.672 25.703 5.156 1 94 407 ILE A N 1
ATOM 3224 C CA . ILE A 1 407 ? 14.297 25.375 5.52 1 94 407 ILE A CA 1
ATOM 3225 C C . ILE A 1 407 ? 13.57 26.641 5.98 1 94 407 ILE A C 1
ATOM 3227 O O . ILE A 1 407 ? 14.18 27.547 6.551 1 94 407 ILE A O 1
ATOM 3231 N N . PRO A 1 408 ? 12.266 26.641 5.758 1 85.69 408 PRO A N 1
ATOM 3232 C CA . PRO A 1 408 ? 11.547 27.828 6.23 1 85.69 408 PRO A CA 1
ATOM 3233 C C . PRO A 1 408 ? 11.562 27.969 7.75 1 85.69 408 PRO A C 1
ATOM 3235 O O . PRO A 1 408 ? 11.812 26.984 8.461 1 85.69 408 PRO A O 1
ATOM 3238 N N . LEU A 1 409 ? 11.312 29.109 8.242 1 91.25 409 LEU A N 1
ATOM 3239 C CA . LEU A 1 409 ? 11.586 29.547 9.602 1 91.25 409 LEU A CA 1
ATOM 3240 C C . LEU A 1 409 ? 10.523 29.016 10.562 1 91.25 409 LEU A C 1
ATOM 3242 O O . LEU A 1 409 ? 10.719 29.031 11.781 1 91.25 409 LEU A O 1
ATOM 3246 N N . LEU A 1 410 ? 9.391 28.5 10.062 1 93.94 410 LEU A N 1
ATOM 3247 C CA . LEU A 1 410 ? 8.281 28.016 10.867 1 93.94 410 LEU A CA 1
ATOM 3248 C C . LEU A 1 410 ? 7.715 26.719 10.305 1 93.94 410 LEU A C 1
ATOM 3250 O O . LEU A 1 410 ? 7.973 26.375 9.148 1 93.94 410 LEU A O 1
ATOM 3254 N N . PRO A 1 411 ? 7.02 25.922 11.203 1 96.44 411 PRO A N 1
ATOM 3255 C CA . PRO A 1 411 ? 6.25 24.812 10.633 1 96.44 411 PRO A CA 1
ATOM 3256 C C . PRO A 1 411 ? 5.043 25.281 9.82 1 96.44 411 PRO A C 1
ATOM 3258 O O . PRO A 1 411 ? 3.92 24.828 10.062 1 96.44 411 PRO A O 1
ATOM 3261 N N . ASN A 1 412 ? 5.359 26.094 8.852 1 97.12 412 ASN A N 1
ATOM 3262 C CA . ASN A 1 412 ? 4.379 26.828 8.055 1 97.12 412 ASN A CA 1
ATOM 3263 C C . ASN A 1 412 ? 3.5 25.891 7.242 1 97.12 412 ASN A C 1
ATOM 3265 O O . ASN A 1 412 ? 2.271 25.953 7.316 1 97.12 412 ASN A O 1
ATOM 3269 N N . SER A 1 413 ? 4.105 24.984 6.484 1 98.06 413 SER A N 1
ATOM 3270 C CA . SER A 1 413 ? 3.34 24.094 5.621 1 98.06 413 SER A CA 1
ATOM 3271 C C . SER A 1 413 ? 2.465 23.156 6.438 1 98.06 413 SER A C 1
ATOM 3273 O O . SER A 1 413 ? 1.354 22.812 6.023 1 98.06 413 SER A O 1
ATOM 3275 N N . ASP A 1 414 ? 2.955 22.719 7.586 1 98.31 414 ASP A N 1
ATOM 3276 C CA . ASP A 1 414 ? 2.174 21.859 8.469 1 98.31 414 ASP A CA 1
ATOM 3277 C C . ASP A 1 414 ? 0.891 22.562 8.914 1 98.31 414 ASP A C 1
ATOM 3279 O O . ASP A 1 414 ? -0.209 22.047 8.688 1 98.31 414 ASP A O 1
ATOM 3283 N N . TYR A 1 415 ? 1.041 23.719 9.492 1 98.69 415 TYR A N 1
ATOM 3284 C CA . TYR A 1 415 ? -0.103 24.422 10.055 1 98.69 415 TYR A CA 1
ATOM 3285 C C . TYR A 1 415 ? -1.087 24.812 8.961 1 98.69 415 TYR A C 1
ATOM 3287 O O . TYR A 1 415 ? -2.301 24.672 9.133 1 98.69 415 TYR A O 1
ATOM 3295 N N . GLN A 1 416 ? -0.574 25.266 7.895 1 98.81 416 GLN A N 1
ATOM 3296 C CA . GLN A 1 416 ? -1.487 25.797 6.891 1 98.81 416 GLN A CA 1
ATOM 3297 C C . GLN A 1 416 ? -2.127 24.688 6.07 1 98.81 416 GLN A C 1
ATOM 3299 O O . GLN A 1 416 ? -3.254 24.828 5.59 1 98.81 416 GLN A O 1
ATOM 3304 N N . THR A 1 417 ? -1.408 23.562 5.895 1 98.88 417 THR A N 1
ATOM 3305 C CA . THR A 1 417 ? -2.105 22.391 5.375 1 98.88 417 THR A CA 1
ATOM 3306 C C . THR A 1 417 ? -3.221 21.969 6.324 1 98.88 417 THR A C 1
ATOM 3308 O O . THR A 1 417 ? -4.285 21.531 5.879 1 98.88 417 THR A O 1
ATOM 3311 N N . GLY A 1 418 ? -2.971 22.078 7.617 1 98.81 418 GLY A N 1
ATOM 3312 C CA . GLY A 1 418 ? -4.027 21.844 8.594 1 98.81 418 GLY A CA 1
ATOM 3313 C C . GLY A 1 418 ? -5.23 22.75 8.391 1 98.81 418 GLY A C 1
ATOM 3314 O O . GLY A 1 418 ? -6.375 22.297 8.469 1 98.81 418 GLY A O 1
ATOM 3315 N N . LEU A 1 419 ? -5 24.031 8.102 1 98.94 419 LEU A N 1
ATOM 3316 C CA . LEU A 1 419 ? -6.086 24.969 7.836 1 98.94 419 LEU A CA 1
ATOM 3317 C C . LEU A 1 419 ? -6.867 24.547 6.59 1 98.94 419 LEU A C 1
ATOM 3319 O O . LEU A 1 419 ? -8.102 24.609 6.578 1 98.94 419 LEU A O 1
ATOM 3323 N N . ILE A 1 420 ? -6.129 24.141 5.598 1 98.88 420 ILE A N 1
ATOM 3324 C CA . ILE A 1 420 ? -6.758 23.703 4.352 1 98.88 420 ILE A CA 1
ATOM 3325 C C . ILE A 1 420 ? -7.652 22.5 4.617 1 98.88 420 ILE A C 1
ATOM 3327 O O . ILE A 1 420 ? -8.773 22.422 4.102 1 98.88 420 ILE A O 1
ATOM 3331 N N . GLY A 1 421 ? -7.141 21.578 5.398 1 98.88 421 GLY A N 1
ATOM 3332 C CA . GLY A 1 421 ? -7.949 20.422 5.77 1 98.88 421 GLY A CA 1
ATOM 3333 C C . GLY A 1 421 ? -9.234 20.812 6.484 1 98.88 421 GLY A C 1
ATOM 3334 O O . GLY A 1 421 ? -10.305 20.297 6.156 1 98.88 421 GLY A O 1
ATOM 3335 N N . ALA A 1 422 ? -9.141 21.688 7.434 1 98.88 422 ALA A N 1
ATOM 3336 C CA . ALA A 1 422 ? -10.32 22.125 8.18 1 98.88 422 ALA A CA 1
ATOM 3337 C C . ALA A 1 422 ? -11.32 22.828 7.258 1 98.88 422 ALA A C 1
ATOM 3339 O O . ALA A 1 422 ? -12.523 22.578 7.336 1 98.88 422 ALA A O 1
ATOM 3340 N N . MET A 1 423 ? -10.797 23.688 6.402 1 98.69 423 MET A N 1
ATOM 3341 C CA . MET A 1 423 ? -11.633 24.375 5.43 1 98.69 423 MET A CA 1
ATOM 3342 C C . MET A 1 423 ? -12.359 23.391 4.531 1 98.69 423 MET A C 1
ATOM 3344 O O . MET A 1 423 ? -13.57 23.5 4.32 1 98.69 423 MET A O 1
ATOM 3348 N N . ALA A 1 424 ? -11.633 22.406 4.035 1 98.88 424 ALA A N 1
ATOM 3349 C CA . ALA A 1 424 ? -12.188 21.406 3.133 1 98.88 424 ALA A CA 1
ATOM 3350 C C . ALA A 1 424 ? -13.25 20.562 3.834 1 98.88 424 ALA A C 1
ATOM 3352 O O . ALA A 1 424 ? -14.242 20.172 3.223 1 98.88 424 ALA A O 1
ATOM 3353 N N . ILE A 1 425 ? 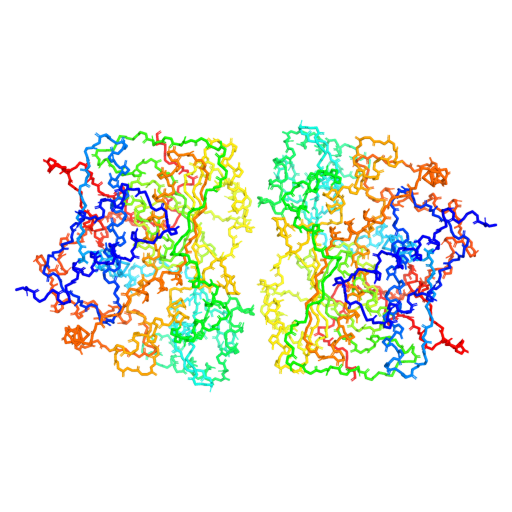-13.031 20.25 5.102 1 98.88 425 ILE A N 1
ATOM 3354 C CA . ILE A 1 425 ? -14 19.484 5.875 1 98.88 425 ILE A CA 1
ATOM 3355 C C . ILE A 1 425 ? -15.273 20.312 6.07 1 98.88 425 ILE A C 1
ATOM 3357 O O . ILE A 1 425 ? -16.375 19.781 5.938 1 98.88 425 ILE A O 1
ATOM 3361 N N . CYS A 1 426 ? -15.156 21.609 6.414 1 98.69 426 CYS A N 1
ATOM 3362 C CA . CYS A 1 426 ? -16.328 22.469 6.527 1 98.69 426 CYS A CA 1
ATOM 3363 C C . CYS A 1 426 ? -17.125 22.469 5.23 1 98.69 426 CYS A C 1
ATOM 3365 O O . CYS A 1 426 ? -18.359 22.391 5.254 1 98.69 426 CYS A O 1
ATOM 3367 N N . GLN A 1 427 ? -16.422 22.547 4.137 1 98.62 427 GLN A N 1
ATOM 3368 C CA . GLN A 1 427 ? -17.078 22.5 2.832 1 98.62 427 GLN A CA 1
ATOM 3369 C C . GLN A 1 427 ? -17.812 21.172 2.627 1 98.62 427 GLN A C 1
ATOM 3371 O O . GLN A 1 427 ? -18.953 21.156 2.168 1 98.62 427 GLN A O 1
ATOM 3376 N N . ALA A 1 428 ? -17.094 20.094 2.955 1 98.81 428 ALA A N 1
ATOM 3377 C CA . ALA A 1 428 ? -17.688 18.766 2.787 1 98.81 428 ALA A CA 1
ATOM 3378 C C . ALA A 1 428 ? -18.922 18.609 3.654 1 98.81 428 ALA A C 1
ATOM 3380 O O . ALA A 1 428 ? -19.938 18.062 3.203 1 98.81 428 ALA A O 1
ATOM 3381 N N . LEU A 1 429 ? -18.844 19.047 4.906 1 98.56 429 LEU A N 1
ATOM 3382 C CA . LEU A 1 429 ? -19.984 18.938 5.816 1 98.56 429 LEU A CA 1
ATOM 3383 C C . LEU A 1 429 ? -21.156 19.797 5.324 1 98.56 429 LEU A C 1
ATOM 3385 O O . LEU A 1 429 ? -22.312 19.422 5.473 1 98.56 429 LEU A O 1
ATOM 3389 N N . TRP A 1 430 ? -20.859 20.969 4.785 1 97.62 430 TRP A N 1
ATOM 3390 C CA . TRP A 1 430 ? -21.875 21.844 4.191 1 97.62 430 TRP A CA 1
ATOM 3391 C C . TRP A 1 430 ? -22.594 21.125 3.053 1 97.62 430 TRP A C 1
ATOM 3393 O O . TRP A 1 430 ? -23.828 21.109 2.998 1 97.62 430 TRP A O 1
ATOM 3403 N N . LYS A 1 431 ? -21.828 20.531 2.15 1 97.69 431 LYS A N 1
ATOM 3404 C CA . LYS A 1 431 ? -22.391 19.797 1.028 1 97.69 431 LYS A CA 1
ATOM 3405 C C . LYS A 1 431 ? -23.203 18.594 1.516 1 97.69 431 LYS A C 1
ATOM 3407 O O . LYS A 1 431 ? -24.266 18.312 0.983 1 97.69 431 LYS A O 1
ATOM 3412 N N . ARG A 1 432 ? -22.641 17.891 2.514 1 98.12 432 ARG A N 1
ATOM 3413 C CA . ARG A 1 432 ? -23.328 16.719 3.07 1 98.12 432 ARG A CA 1
ATOM 3414 C C . ARG A 1 432 ? -24.703 17.125 3.625 1 98.12 432 ARG A C 1
ATOM 3416 O O . ARG A 1 432 ? -25.672 16.375 3.477 1 98.12 432 ARG A O 1
ATOM 3423 N N . HIS A 1 433 ? -24.781 18.234 4.27 1 97.06 433 HIS A N 1
ATOM 3424 C CA . HIS A 1 433 ? -26.031 18.75 4.84 1 97.06 433 HIS A CA 1
ATOM 3425 C C . HIS A 1 433 ? -27.031 19.094 3.746 1 97.06 433 HIS A C 1
ATOM 3427 O O . HIS A 1 433 ? -28.234 18.844 3.904 1 97.06 433 HIS A O 1
ATOM 3433 N N . ARG A 1 434 ? -26.625 19.578 2.666 1 95.62 434 ARG A N 1
ATOM 3434 C CA . ARG A 1 434 ? -27.5 20.125 1.641 1 95.62 434 ARG A CA 1
ATOM 3435 C C . ARG A 1 434 ? -27.859 19.062 0.601 1 95.62 434 ARG A C 1
ATOM 3437 O O . ARG A 1 434 ? -29 19.016 0.125 1 95.62 434 ARG A O 1
ATOM 3444 N N . VAL A 1 435 ? -26.859 18.25 0.255 1 96.56 435 VAL A N 1
ATOM 3445 C CA . VAL A 1 435 ? -27 17.391 -0.912 1 96.56 435 VAL A CA 1
ATOM 3446 C C . VAL A 1 435 ? -27 15.922 -0.475 1 96.56 435 VAL A C 1
ATOM 3448 O O . VAL A 1 435 ? -27.578 15.062 -1.155 1 96.56 435 VAL A O 1
ATOM 3451 N N . GLY A 1 436 ? -26.391 15.656 0.612 1 98.38 436 GLY A N 1
ATOM 3452 C CA . GLY A 1 436 ? -26.234 14.281 1.051 1 98.38 436 GLY A CA 1
ATOM 3453 C C . GLY A 1 436 ? -24.922 13.664 0.588 1 98.38 436 GLY A C 1
ATOM 3454 O O . GLY A 1 436 ? -23.984 14.375 0.23 1 98.38 436 GLY A O 1
ATOM 3455 N N . GLY A 1 437 ? -24.766 12.344 0.759 1 98.5 437 GLY A N 1
ATOM 3456 C CA . GLY A 1 437 ? -23.594 11.617 0.296 1 98.5 437 GLY A CA 1
ATOM 3457 C C . GLY A 1 437 ? -22.453 11.602 1.308 1 98.5 437 GLY A C 1
ATOM 3458 O O . GLY A 1 437 ? -22.578 12.188 2.389 1 98.5 437 GLY A O 1
ATOM 3459 N N . SER A 1 438 ? -21.422 10.828 1.004 1 98.69 438 SER A N 1
ATOM 3460 C CA . SER A 1 438 ? -20.109 10.859 1.667 1 98.69 438 SER A CA 1
ATOM 3461 C C . SER A 1 438 ? -19.094 11.641 0.848 1 98.69 438 SER A C 1
ATOM 3463 O O . SER A 1 438 ? -19.312 11.906 -0.336 1 98.69 438 SER A O 1
ATOM 3465 N N . TYR A 1 439 ? -18.031 12.047 1.485 1 98.81 439 TYR A N 1
ATOM 3466 C CA . TYR A 1 439 ? -17.047 12.875 0.787 1 98.81 439 TYR A CA 1
ATOM 3467 C C . TYR A 1 439 ? -15.633 12.422 1.099 1 98.81 439 TYR A C 1
ATOM 3469 O O . TYR A 1 439 ? -15.297 12.18 2.258 1 98.81 439 TYR A O 1
ATOM 3477 N N . ASN A 1 440 ? -14.867 12.234 0.032 1 98.69 440 ASN A N 1
ATOM 3478 C CA . ASN A 1 440 ? -13.422 12.047 0.122 1 98.69 440 ASN A CA 1
ATOM 3479 C C . ASN A 1 440 ? -12.672 13.359 -0.064 1 98.69 440 ASN A C 1
ATOM 3481 O O . ASN A 1 440 ? -12.844 14.039 -1.075 1 98.69 440 ASN A O 1
ATOM 3485 N N . VAL A 1 441 ? -11.844 13.664 0.92 1 98.81 441 VAL A N 1
ATOM 3486 C CA . VAL A 1 441 ? -11.055 14.898 0.889 1 98.81 441 VAL A CA 1
ATOM 3487 C C . VAL A 1 441 ? -9.57 14.562 0.857 1 98.81 441 VAL A C 1
ATOM 3489 O O . VAL A 1 441 ? -9.078 13.789 1.69 1 98.81 441 VAL A O 1
ATOM 3492 N N . ASP A 1 442 ? -8.852 15.125 -0.128 1 98.75 442 ASP A N 1
ATOM 3493 C CA . ASP A 1 442 ? -7.414 14.914 -0.243 1 98.75 442 ASP A CA 1
ATOM 3494 C C . ASP A 1 442 ? -6.648 16.234 -0.128 1 98.75 442 ASP A C 1
ATOM 3496 O O . ASP A 1 442 ? -6.953 17.188 -0.832 1 98.75 442 ASP A O 1
ATOM 3500 N N . ILE A 1 443 ? -5.68 16.25 0.772 1 98.81 443 ILE A N 1
ATOM 3501 C CA . ILE A 1 443 ? -4.805 17.406 0.935 1 98.81 443 ILE A CA 1
ATOM 3502 C C . ILE A 1 443 ? -3.357 16.938 1.067 1 98.81 443 ILE A C 1
ATOM 3504 O O . ILE A 1 443 ? -3.096 15.766 1.326 1 98.81 443 ILE A O 1
ATOM 3508 N N . SER A 1 444 ? -2.379 17.844 0.844 1 98.69 444 SER A N 1
ATOM 3509 C CA . SER A 1 444 ? -0.977 17.469 1.011 1 98.69 444 SER A CA 1
ATOM 3510 C C . SER A 1 444 ? -0.11 18.703 1.271 1 98.69 444 SER A C 1
ATOM 3512 O O . SER A 1 444 ? -0.487 19.812 0.915 1 98.69 444 SER A O 1
ATOM 3514 N N . LEU A 1 445 ? 0.992 18.469 1.852 1 98.75 445 LEU A N 1
ATOM 3515 C CA . LEU A 1 445 ? 1.961 19.516 2.154 1 98.75 445 LEU A CA 1
ATOM 3516 C C . LEU A 1 445 ? 2.508 20.141 0.872 1 98.75 445 LEU A C 1
ATOM 3518 O O . LEU A 1 445 ? 2.631 21.359 0.772 1 98.75 445 LEU A O 1
ATOM 3522 N N . THR A 1 446 ? 2.779 19.312 -0.098 1 98.75 446 THR A N 1
ATOM 3523 C CA . THR A 1 446 ? 3.383 19.812 -1.329 1 98.75 446 THR A CA 1
ATOM 3524 C C . THR A 1 446 ? 2.375 20.625 -2.139 1 98.75 446 THR A C 1
ATOM 3526 O O . THR A 1 446 ? 2.736 21.609 -2.785 1 98.75 446 THR A O 1
ATOM 3529 N N . GLN A 1 447 ? 1.104 20.25 -2.092 1 98.56 447 GLN A N 1
ATOM 3530 C CA . GLN A 1 447 ? 0.086 21.047 -2.775 1 98.56 447 GLN A CA 1
ATOM 3531 C C . GLN A 1 447 ? -0.027 22.438 -2.168 1 98.56 447 GLN A C 1
ATOM 3533 O O . GLN A 1 447 ? -0.199 23.422 -2.889 1 98.56 447 GLN A O 1
ATOM 3538 N N . TYR A 1 448 ? 0.018 22.484 -0.916 1 98.69 448 TYR A N 1
ATOM 3539 C CA . TYR A 1 448 ? 0.039 23.797 -0.281 1 98.69 448 TYR A CA 1
ATOM 3540 C C . TYR A 1 448 ? 1.23 24.609 -0.762 1 98.69 448 TYR A C 1
ATOM 3542 O O . TYR A 1 448 ? 1.087 25.781 -1.098 1 98.69 448 TYR A O 1
ATOM 3550 N N . ASN A 1 449 ? 2.412 24 -0.701 1 98.75 449 ASN A N 1
ATOM 3551 C CA . ASN A 1 449 ? 3.621 24.719 -1.093 1 98.75 449 ASN A CA 1
ATOM 3552 C C . ASN A 1 449 ? 3.527 25.234 -2.527 1 98.75 449 ASN A C 1
ATOM 3554 O O . ASN A 1 449 ? 3.982 26.328 -2.826 1 98.75 449 ASN A O 1
ATOM 3558 N N . LEU A 1 450 ? 2.979 24.406 -3.396 1 98.56 450 LEU A N 1
ATOM 3559 C CA . LEU A 1 450 ? 2.803 24.844 -4.777 1 98.56 450 LEU A CA 1
ATOM 3560 C C . LEU A 1 450 ? 1.868 26.047 -4.848 1 98.56 450 LEU A C 1
ATOM 3562 O O . LEU A 1 450 ? 2.111 26.984 -5.609 1 98.56 450 LEU A O 1
ATOM 3566 N N . TRP A 1 451 ? 0.824 26.016 -4.078 1 98.56 451 TRP A N 1
ATOM 3567 C CA . TRP A 1 451 ? -0.087 27.156 -4 1 98.56 451 TRP A CA 1
ATOM 3568 C C . TRP A 1 451 ? 0.615 28.375 -3.42 1 98.56 451 TRP A C 1
ATOM 3570 O O . TRP A 1 451 ? 0.47 29.5 -3.936 1 98.56 451 TRP A O 1
ATOM 3580 N N . LEU A 1 452 ? 1.381 28.188 -2.377 1 98.44 452 LEU A N 1
ATOM 3581 C CA . LEU A 1 452 ? 2.143 29.266 -1.755 1 98.44 452 LEU A CA 1
ATOM 3582 C C . LEU A 1 452 ? 3.057 29.953 -2.771 1 98.44 452 LEU A C 1
ATOM 3584 O O . LEU A 1 452 ? 3.137 31.172 -2.82 1 98.44 452 LEU A O 1
ATOM 3588 N N . MET A 1 453 ? 3.682 29.125 -3.57 1 97.5 453 MET A N 1
ATOM 3589 C CA . MET A 1 453 ? 4.586 29.641 -4.59 1 97.5 453 MET A CA 1
ATOM 3590 C C . MET A 1 453 ? 3.814 30.438 -5.648 1 97.5 453 MET A C 1
ATOM 3592 O O . MET A 1 453 ? 4.324 31.406 -6.191 1 97.5 453 MET A O 1
ATOM 3596 N N . LYS A 1 454 ? 2.646 30.047 -5.922 1 96.94 454 LYS A N 1
ATOM 3597 C CA . LYS A 1 454 ? 1.814 30.719 -6.922 1 96.94 454 LYS A CA 1
ATOM 3598 C C . LYS A 1 454 ? 1.366 32.094 -6.434 1 96.94 454 LYS A C 1
ATOM 3600 O O . LYS A 1 454 ? 0.975 32.938 -7.234 1 96.94 454 LYS A O 1
ATOM 3605 N N . LEU A 1 455 ? 1.413 32.344 -5.172 1 97.62 455 LEU A N 1
ATOM 3606 C CA . LEU A 1 455 ? 1.047 33.656 -4.621 1 97.62 455 LEU A CA 1
ATOM 3607 C C . LEU A 1 455 ? 2.07 34.719 -5.008 1 97.62 455 LEU A C 1
ATOM 3609 O O . LEU A 1 455 ? 1.807 35.906 -4.879 1 97.62 455 LEU A O 1
ATOM 3613 N N . GLY A 1 456 ? 3.205 34.25 -5.434 1 96.12 456 GLY A N 1
ATOM 3614 C CA . GLY A 1 456 ? 4.328 35.125 -5.633 1 96.12 456 GLY A CA 1
ATOM 3615 C C . GLY A 1 456 ? 5.102 35.406 -4.359 1 96.12 456 GLY A C 1
ATOM 3616 O O . GLY A 1 456 ? 4.699 34.969 -3.275 1 96.12 456 GLY A O 1
ATOM 3617 N N . ILE A 1 457 ? 6.215 36.062 -4.492 1 95.88 457 ILE A N 1
ATOM 3618 C CA . ILE A 1 457 ? 7.047 36.406 -3.348 1 95.88 457 ILE A CA 1
ATOM 3619 C C . ILE A 1 457 ? 7.078 37.938 -3.182 1 95.88 457 ILE A C 1
ATOM 3621 O O . ILE A 1 457 ? 6.703 38.688 -4.094 1 95.88 457 ILE A O 1
ATOM 3625 N N . HIS A 1 458 ? 7.473 38.375 -2.049 1 96.06 458 HIS A N 1
ATOM 3626 C CA . HIS A 1 458 ? 7.59 39.812 -1.81 1 96.06 458 HIS A CA 1
ATOM 3627 C C . HIS A 1 458 ? 8.641 40.438 -2.721 1 96.06 458 HIS A C 1
ATOM 3629 O O . HIS A 1 458 ? 9.672 39.812 -3.008 1 96.06 458 HIS A O 1
ATOM 3635 N N . ASP A 1 459 ? 8.375 41.688 -3.096 1 94.38 459 ASP A N 1
ATOM 3636 C CA . ASP A 1 459 ? 9.328 42.375 -3.955 1 94.38 459 ASP A CA 1
ATOM 3637 C C . ASP A 1 459 ? 10.578 42.781 -3.172 1 94.38 459 ASP A C 1
ATOM 3639 O O . ASP A 1 459 ? 10.617 42.656 -1.946 1 94.38 459 ASP A O 1
ATOM 3643 N N . GLN A 1 460 ? 11.516 43.281 -3.852 1 94.69 460 GLN A N 1
ATOM 3644 C CA . GLN A 1 460 ? 12.828 43.562 -3.279 1 94.69 460 GLN A CA 1
ATOM 3645 C C . GLN A 1 460 ? 12.742 44.625 -2.207 1 94.69 460 GLN A C 1
ATOM 3647 O O . GLN A 1 460 ? 13.469 44.594 -1.207 1 94.69 460 GLN A O 1
ATOM 3652 N N . GLU A 1 461 ? 11.961 45.562 -2.438 1 94.5 461 GLU A N 1
ATOM 3653 C CA . GLU A 1 461 ? 11.805 46.625 -1.456 1 94.5 461 GLU A CA 1
ATOM 3654 C C . GLU A 1 461 ? 11.227 46.094 -0.148 1 94.5 461 GLU A C 1
ATOM 3656 O O . GLU A 1 461 ? 11.734 46.406 0.933 1 94.5 461 GLU A O 1
ATOM 3661 N N . THR A 1 462 ? 10.172 45.375 -0.277 1 94.75 462 THR A N 1
ATOM 3662 C CA . THR A 1 462 ? 9.555 44.75 0.894 1 94.75 462 THR A CA 1
ATOM 3663 C C . THR A 1 462 ? 10.539 43.844 1.598 1 94.75 462 THR A C 1
ATOM 3665 O O . THR A 1 462 ? 10.633 43.844 2.826 1 94.75 462 THR A O 1
ATOM 3668 N N . CYS A 1 463 ? 11.258 43.062 0.849 1 96.12 463 CYS A N 1
ATOM 3669 C CA . CYS A 1 463 ? 12.25 42.156 1.419 1 96.12 463 CYS A CA 1
ATOM 3670 C C . CYS A 1 463 ? 13.32 42.938 2.182 1 96.12 463 CYS A C 1
ATOM 3672 O O . CYS A 1 463 ? 13.758 42.531 3.25 1 96.12 463 CYS A O 1
ATOM 3674 N N . GLY A 1 464 ? 13.727 44.031 1.563 1 95.31 464 GLY A N 1
ATOM 3675 C CA . GLY A 1 464 ? 14.68 44.875 2.254 1 95.31 464 GLY A CA 1
ATOM 3676 C C . GLY A 1 464 ? 14.172 45.375 3.596 1 95.31 464 GLY A C 1
ATOM 3677 O O . GLY A 1 464 ? 14.922 45.375 4.578 1 95.31 464 GLY A O 1
ATOM 3678 N N . LYS A 1 465 ? 12.961 45.812 3.654 1 94.69 465 LYS A N 1
ATOM 3679 C CA . LYS A 1 465 ? 12.344 46.281 4.895 1 94.69 465 LYS A CA 1
ATOM 3680 C C . LYS A 1 465 ? 12.266 45.125 5.922 1 94.69 465 LYS A C 1
ATOM 3682 O O . LYS A 1 465 ? 12.523 45.344 7.109 1 94.69 465 LYS A O 1
ATOM 3687 N N . ILE A 1 466 ? 11.922 43.969 5.445 1 96.12 466 ILE A N 1
ATOM 3688 C CA . ILE A 1 466 ? 11.828 42.812 6.32 1 96.12 466 ILE A CA 1
ATOM 3689 C C . ILE A 1 466 ? 13.195 42.5 6.922 1 96.12 466 ILE A C 1
ATOM 3691 O O . ILE A 1 466 ? 13.312 42.25 8.125 1 96.12 466 ILE A O 1
ATOM 3695 N N . ARG A 1 467 ? 14.219 42.562 6.109 1 96.06 467 ARG A N 1
ATOM 3696 C CA . ARG A 1 467 ? 15.57 42.312 6.602 1 96.06 467 ARG A CA 1
ATOM 3697 C C . ARG A 1 467 ? 15.977 43.344 7.629 1 96.06 467 ARG A C 1
ATOM 3699 O O . ARG A 1 467 ? 16.625 43.031 8.625 1 96.06 467 ARG A O 1
ATOM 3706 N N . SER A 1 468 ? 15.555 44.531 7.41 1 95 468 SER A N 1
ATOM 3707 C CA . SER A 1 468 ? 15.875 45.625 8.336 1 95 468 SER A CA 1
ATOM 3708 C C . SER A 1 468 ? 15.18 45.438 9.68 1 95 468 SER A C 1
ATOM 3710 O O . SER A 1 468 ? 15.719 45.781 10.727 1 95 468 SER A O 1
ATOM 3712 N N . LEU A 1 469 ? 14 44.875 9.625 1 94.12 469 LEU A N 1
ATOM 3713 C CA . LEU A 1 469 ? 13.242 44.625 10.844 1 94.12 469 LEU A CA 1
ATOM 3714 C C . LEU A 1 469 ? 13.836 43.438 11.609 1 94.12 469 LEU A C 1
ATOM 3716 O O . LEU A 1 469 ? 13.539 43.25 12.789 1 94.12 469 LEU A O 1
ATOM 3720 N N . ASN A 1 470 ? 14.664 42.625 10.953 1 95.44 470 ASN A N 1
ATOM 3721 C CA . ASN A 1 470 ? 15.242 41.438 11.516 1 95.44 470 ASN A CA 1
ATOM 3722 C C . ASN A 1 470 ? 16.75 41.375 11.312 1 95.44 470 ASN A C 1
ATOM 3724 O O . ASN A 1 470 ? 17.281 40.406 10.758 1 95.44 470 ASN A O 1
ATOM 3728 N N . PRO A 1 471 ? 17.406 42.281 11.805 1 94.12 471 PRO A N 1
ATOM 3729 C CA . PRO A 1 471 ? 18.844 42.375 11.477 1 94.12 471 PRO A CA 1
ATOM 3730 C C . PRO A 1 471 ? 19.656 41.219 12.016 1 94.12 471 PRO A C 1
ATOM 3732 O O . PRO A 1 471 ? 20.75 40.938 11.5 1 94.12 471 PRO A O 1
ATOM 3735 N N . ARG A 1 472 ? 19.219 40.469 13 1 94.81 472 ARG A N 1
ATOM 3736 C CA . ARG A 1 472 ? 20.016 39.406 13.602 1 94.81 472 ARG A CA 1
ATOM 3737 C C . ARG A 1 472 ? 19.578 38.062 13.094 1 94.81 472 ARG A C 1
ATOM 3739 O O . ARG A 1 472 ? 20.141 37.031 13.484 1 94.81 472 ARG A O 1
ATOM 3746 N N . PHE A 1 473 ? 18.578 38 12.258 1 95.62 473 PHE A N 1
ATOM 3747 C CA . PHE A 1 473 ? 18.156 36.719 11.719 1 95.62 473 PHE A CA 1
ATOM 3748 C C . PHE A 1 473 ? 19.172 36.188 10.734 1 95.62 473 PHE A C 1
ATOM 3750 O O . PHE A 1 473 ? 19.469 36.812 9.711 1 95.62 473 PHE A O 1
ATOM 3757 N N . LYS A 1 474 ? 19.797 35.094 11.078 1 94.81 474 LYS A N 1
ATOM 3758 C CA . LYS A 1 474 ? 20.781 34.406 10.25 1 94.81 474 LYS A CA 1
ATOM 3759 C C . LYS A 1 474 ? 20.5 32.906 10.172 1 94.81 474 LYS A C 1
ATOM 3761 O O . LYS A 1 474 ? 20.094 32.312 11.164 1 94.81 474 LYS A O 1
ATOM 3766 N N . ALA A 1 475 ? 20.688 32.375 9.016 1 96.12 475 ALA A N 1
ATOM 3767 C CA . ALA A 1 475 ? 20.453 30.953 8.828 1 96.12 475 ALA A CA 1
ATOM 3768 C C . ALA A 1 475 ? 21.344 30.406 7.723 1 96.12 475 ALA A C 1
ATOM 3770 O O . ALA A 1 475 ? 21.734 31.125 6.809 1 96.12 475 ALA A O 1
ATOM 3771 N N . ARG A 1 476 ? 21.734 29.141 7.848 1 96.38 476 ARG A N 1
ATOM 3772 C CA . ARG A 1 476 ? 22.391 28.344 6.832 1 96.38 476 ARG A CA 1
ATOM 3773 C C . ARG A 1 476 ? 21.594 27.062 6.539 1 96.38 476 ARG A C 1
ATOM 3775 O O . ARG A 1 476 ? 20.609 26.781 7.215 1 96.38 476 ARG A O 1
ATOM 3782 N N . HIS A 1 477 ? 22.078 26.359 5.512 1 96.94 477 HIS A N 1
ATOM 3783 C CA . HIS A 1 477 ? 21.328 25.203 5.066 1 96.94 477 HIS A CA 1
ATOM 3784 C C . HIS A 1 477 ? 21.172 24.188 6.195 1 96.94 477 HIS A C 1
ATOM 3786 O O . HIS A 1 477 ? 20.219 23.391 6.195 1 96.94 477 HIS A O 1
ATOM 3792 N N . ASP A 1 478 ? 22.062 24.172 7.168 1 95.38 478 ASP A N 1
ATOM 3793 C CA . ASP A 1 478 ? 22.016 23.172 8.227 1 95.38 478 ASP A CA 1
ATOM 3794 C C . ASP A 1 478 ? 21.594 23.797 9.562 1 95.38 478 ASP A C 1
ATOM 3796 O O . ASP A 1 478 ? 21.891 23.25 10.625 1 95.38 478 ASP A O 1
ATOM 3800 N N . THR A 1 479 ? 21 25.047 9.516 1 94.81 479 THR A N 1
ATOM 3801 C CA . THR A 1 479 ? 20.375 25.594 10.711 1 94.81 479 THR A CA 1
ATOM 3802 C C . THR A 1 479 ? 19.047 24.891 11 1 94.81 479 THR A C 1
ATOM 3804 O O . THR A 1 479 ? 18.188 24.781 10.117 1 94.81 479 THR A O 1
ATOM 3807 N N . GLU A 1 480 ? 18.875 24.422 12.195 1 91.19 480 GLU A N 1
ATOM 3808 C CA . GLU A 1 480 ? 17.703 23.625 12.547 1 91.19 480 GLU A CA 1
ATOM 3809 C C . GLU A 1 480 ? 16.5 24.516 12.805 1 91.19 480 GLU A C 1
ATOM 3811 O O . GLU A 1 480 ? 16.641 25.656 13.234 1 91.19 480 GLU A O 1
ATOM 3816 N N . LEU A 1 481 ? 15.359 23.969 12.711 1 91.31 481 LEU A N 1
ATOM 3817 C CA . LEU A 1 481 ? 14.086 24.672 12.805 1 91.31 481 LEU A CA 1
ATOM 3818 C C . LEU A 1 481 ? 13.922 25.312 14.18 1 91.31 481 LEU A C 1
ATOM 3820 O O . LEU A 1 481 ? 13.516 26.469 14.281 1 91.31 481 LEU A O 1
ATOM 3824 N N . PRO A 1 482 ? 14.25 24.625 15.312 1 89.38 482 PRO A N 1
ATOM 3825 C CA . PRO A 1 482 ? 14.078 25.266 16.609 1 89.38 482 PRO A CA 1
ATOM 3826 C C . PRO A 1 482 ? 14.906 26.547 16.75 1 89.38 482 PRO A C 1
ATOM 3828 O O . PRO A 1 482 ? 14.469 27.5 17.391 1 89.38 482 PRO A O 1
ATOM 3831 N N . SER A 1 483 ? 16.094 26.484 16.156 1 92.19 483 SER A N 1
ATOM 3832 C CA . SER A 1 483 ? 16.938 27.672 16.172 1 92.19 483 SER A CA 1
ATOM 3833 C C . SER A 1 483 ? 16.312 28.812 15.375 1 92.19 483 SER A C 1
ATOM 3835 O O . SER A 1 483 ? 16.328 29.969 15.805 1 92.19 483 SER A O 1
ATOM 3837 N N . LEU A 1 484 ? 15.789 28.484 14.273 1 95.44 484 LEU A N 1
ATOM 3838 C CA . LEU A 1 484 ? 15.148 29.484 13.438 1 95.44 484 LEU A CA 1
ATOM 3839 C C . LEU A 1 484 ? 13.93 30.078 14.125 1 95.44 484 LEU A C 1
ATOM 3841 O O . LEU A 1 484 ? 13.727 31.297 14.102 1 95.44 484 LEU A O 1
ATOM 3845 N N . LEU A 1 485 ? 13.195 29.281 14.727 1 95 485 LEU A N 1
ATOM 3846 C CA . LEU A 1 485 ? 12 29.703 15.445 1 95 485 LEU A CA 1
ATOM 3847 C C . LEU A 1 485 ? 12.359 30.656 16.578 1 95 485 LEU A C 1
ATOM 3849 O O . LEU A 1 485 ? 11.672 31.656 16.797 1 95 485 LEU A O 1
ATOM 3853 N N . THR A 1 486 ? 13.359 30.344 17.266 1 94.5 486 THR A N 1
ATOM 3854 C CA . THR A 1 486 ? 13.82 31.188 18.359 1 94.5 486 THR A CA 1
ATOM 3855 C C . THR A 1 486 ? 14.227 32.562 17.844 1 94.5 486 THR A C 1
ATOM 3857 O O . THR A 1 486 ? 13.891 33.594 18.453 1 94.5 486 THR A O 1
ATOM 3860 N N . GLN A 1 487 ? 14.906 32.562 16.734 1 96.19 487 GLN A N 1
ATOM 3861 C CA . GLN A 1 487 ? 15.32 33.812 16.141 1 96.19 487 GLN A CA 1
ATOM 3862 C C . GLN A 1 487 ? 14.117 34.656 15.75 1 96.19 487 GLN A C 1
ATOM 3864 O O . GLN A 1 487 ? 14.078 35.875 16.031 1 96.19 487 GLN A O 1
ATOM 3869 N N . VAL A 1 488 ? 13.133 34.031 15.141 1 96.38 488 VAL A N 1
ATOM 3870 C CA . VAL A 1 488 ? 11.945 34.75 14.695 1 96.38 488 VAL A CA 1
ATOM 3871 C C . VAL A 1 488 ? 11.211 35.312 15.898 1 96.38 488 VAL A C 1
ATOM 3873 O O . VAL A 1 488 ? 10.781 36.469 15.875 1 96.38 488 VAL A O 1
ATOM 3876 N N . LYS A 1 489 ? 11.086 34.562 16.922 1 95.38 489 LYS A N 1
ATOM 3877 C CA . LYS A 1 489 ? 10.391 34.969 18.125 1 95.38 489 LYS A CA 1
ATOM 3878 C C . LYS A 1 489 ? 11.078 36.188 18.766 1 95.38 489 LYS A C 1
ATOM 3880 O O . LYS A 1 489 ? 10.438 37.188 19.047 1 95.38 489 LYS A O 1
ATOM 3885 N N . GLU A 1 490 ? 12.359 36.125 18.906 1 95.31 490 GLU A N 1
ATOM 3886 C CA . GLU A 1 490 ? 13.117 37.156 19.578 1 95.31 490 GLU A CA 1
ATOM 3887 C C . GLU A 1 490 ? 13.148 38.438 18.734 1 95.31 490 GLU A C 1
ATOM 3889 O O . GLU A 1 490 ? 12.938 39.531 19.25 1 95.31 490 GLU A O 1
ATOM 3894 N N . GLU A 1 491 ? 13.375 38.25 17.484 1 94.88 491 GLU A N 1
ATOM 3895 C CA . GLU A 1 491 ? 13.461 39.438 16.594 1 94.88 491 GLU A CA 1
ATOM 3896 C C . GLU A 1 491 ? 12.117 40.125 16.484 1 94.88 491 GLU A C 1
ATOM 3898 O O . GLU A 1 491 ? 12.055 41.375 16.422 1 94.88 491 GLU A O 1
ATOM 3903 N N . SER A 1 492 ? 11.07 39.406 16.453 1 95.44 492 SER A N 1
ATOM 3904 C CA . SER A 1 492 ? 9.758 40 16.281 1 95.44 492 SER A CA 1
ATOM 3905 C C . SER A 1 492 ? 9.289 40.688 17.547 1 95.44 492 SER A C 1
ATOM 3907 O O . SER A 1 492 ? 8.539 41.688 17.5 1 95.44 492 SER A O 1
ATOM 3909 N N . LYS A 1 493 ? 9.695 40.219 18.719 1 95.88 493 LYS A N 1
ATOM 3910 C CA . LYS A 1 493 ? 9.414 40.938 19.953 1 95.88 493 LYS A CA 1
ATOM 3911 C C . LYS A 1 493 ? 10.047 42.312 19.969 1 95.88 493 LYS A C 1
ATOM 3913 O O . LYS A 1 493 ? 9.453 43.281 20.469 1 95.88 493 LYS A O 1
ATOM 3918 N N . ILE A 1 494 ? 11.203 42.312 19.391 1 95.38 494 ILE A N 1
ATOM 3919 C CA . ILE A 1 494 ? 11.938 43.562 19.359 1 95.38 494 ILE A CA 1
ATOM 3920 C C . ILE A 1 494 ? 11.328 44.5 18.312 1 95.38 494 ILE A C 1
ATOM 3922 O O . ILE A 1 494 ? 11.055 45.688 18.594 1 95.38 494 ILE A O 1
ATOM 3926 N N . SER A 1 495 ? 11.078 44 17.172 1 93.75 495 SER A N 1
ATOM 3927 C CA . SER A 1 495 ? 10.703 44.844 16.047 1 93.75 495 SER A CA 1
ATOM 3928 C C . SER A 1 495 ? 9.227 45.219 16.094 1 93.75 495 SER A C 1
ATOM 3930 O O . SER A 1 495 ? 8.836 46.312 15.648 1 93.75 495 SER A O 1
ATOM 3932 N N . LEU A 1 496 ? 8.398 44.312 16.609 1 93.88 496 LEU A N 1
ATOM 3933 C CA . LEU A 1 496 ? 6.961 44.531 16.531 1 93.88 496 LEU A CA 1
ATOM 3934 C C . LEU A 1 496 ? 6.371 44.781 17.922 1 93.88 496 LEU A C 1
ATOM 3936 O O . LEU A 1 496 ? 5.234 45.25 18.047 1 93.88 496 LEU A O 1
ATOM 3940 N N . GLY A 1 497 ? 7.055 44.312 18.984 1 93.69 497 GLY A N 1
ATOM 3941 C CA . GLY A 1 497 ? 6.746 44.781 20.328 1 93.69 497 GLY A CA 1
ATOM 3942 C C . GLY A 1 497 ? 5.918 43.781 21.125 1 93.69 497 GLY A C 1
ATOM 3943 O O . GLY A 1 497 ? 5.406 42.812 20.562 1 93.69 497 GLY A O 1
ATOM 3944 N N . VAL A 1 498 ? 5.688 43.844 22.531 1 93.5 498 VAL A N 1
ATOM 3945 C CA . VAL A 1 498 ? 5.027 42.938 23.469 1 93.5 498 VAL A CA 1
ATOM 3946 C C . VAL A 1 498 ? 3.869 43.688 24.156 1 93.5 498 VAL A C 1
ATOM 3948 O O . VAL A 1 498 ? 3.076 43.062 24.859 1 93.5 498 VAL A O 1
ATOM 3951 N N . GLY A 1 499 ? 3.389 44.75 23.828 1 91.94 499 GLY A N 1
ATOM 3952 C CA . GLY A 1 499 ? 2.383 45.531 24.531 1 91.94 499 GLY A CA 1
ATOM 3953 C C . GLY A 1 499 ? 1.041 45.562 23.828 1 91.94 499 GLY A C 1
ATOM 3954 O O . GLY A 1 499 ? 0.872 44.938 22.781 1 91.94 499 GLY A O 1
ATOM 3955 N N . PRO A 1 500 ? 0.079 46.125 24.5 1 93.69 500 PRO A N 1
ATOM 3956 C CA . PRO A 1 500 ? -1.271 46.188 23.938 1 93.69 500 PRO A CA 1
ATOM 3957 C C . PRO A 1 500 ? -1.283 46.656 22.469 1 93.69 500 PRO A C 1
ATOM 3959 O O . PRO A 1 500 ? -0.693 47.656 22.125 1 93.69 500 PRO A O 1
ATOM 3962 N N . GLY A 1 501 ? -1.932 45.812 21.734 1 92.25 501 GLY A N 1
ATOM 3963 C CA . GLY A 1 501 ? -2.098 46.156 20.328 1 92.25 501 GLY A CA 1
ATOM 3964 C C . GLY A 1 501 ? -0.925 45.719 19.469 1 92.25 501 GLY A C 1
ATOM 3965 O O . GLY A 1 501 ? -0.998 45.75 18.234 1 92.25 501 GLY A O 1
ATOM 3966 N N . LYS A 1 502 ? 0.153 45.312 20.047 1 95.69 502 LYS A N 1
ATOM 3967 C CA . LYS A 1 502 ? 1.34 44.875 19.312 1 95.69 502 LYS A CA 1
ATOM 3968 C C . LYS A 1 502 ? 1.277 43.406 19.016 1 95.69 502 LYS A C 1
ATOM 3970 O O . LYS A 1 502 ? 0.319 42.719 19.391 1 95.69 502 LYS A O 1
ATOM 3975 N N . LEU A 1 503 ? 2.26 42.969 18.281 1 96.31 503 LEU A N 1
ATOM 3976 C CA . LEU A 1 503 ? 2.27 41.562 17.875 1 96.31 503 LEU A CA 1
ATOM 3977 C C . LEU A 1 503 ? 2.213 40.656 19.078 1 96.31 503 LEU A C 1
ATOM 3979 O O . LEU A 1 503 ? 1.417 39.719 19.125 1 96.31 503 LEU A O 1
ATOM 3983 N N . TRP A 1 504 ? 3.062 40.969 20.047 1 97.56 504 TRP A N 1
ATOM 3984 C CA . TRP A 1 504 ? 3.172 40.125 21.234 1 97.56 504 TRP A CA 1
ATOM 3985 C C . TRP A 1 504 ? 2.359 40.688 22.391 1 97.56 504 TRP A C 1
ATOM 3987 O O . TRP A 1 504 ? 2.85 40.75 23.516 1 97.56 504 TRP A O 1
ATOM 3997 N N . ASP A 1 505 ? 1.154 41.094 22.078 1 97.19 505 ASP A N 1
ATOM 3998 C CA . ASP A 1 505 ? 0.153 41.469 23.062 1 97.19 505 ASP A CA 1
ATOM 3999 C C . ASP A 1 505 ? -0.241 40.281 23.938 1 97.19 505 ASP A C 1
ATOM 4001 O O . ASP A 1 505 ? -0.734 39.281 23.438 1 97.19 505 ASP A O 1
ATOM 4005 N N . PRO A 1 506 ? -0.074 40.375 25.281 1 96.19 506 PRO A N 1
ATOM 4006 C CA . PRO A 1 506 ? -0.468 39.281 26.156 1 96.19 506 PRO A CA 1
ATOM 4007 C C . PRO A 1 506 ? -1.935 38.875 26 1 96.19 506 PRO A C 1
ATOM 4009 O O . PRO A 1 506 ? -2.309 37.75 26.281 1 96.19 506 PRO A O 1
ATOM 4012 N N . ALA A 1 507 ? -2.742 39.75 25.516 1 96.69 507 ALA A N 1
ATOM 4013 C CA . ALA A 1 507 ? -4.168 39.5 25.328 1 96.69 507 ALA A CA 1
ATOM 4014 C C . ALA A 1 507 ? -4.402 38.469 24.25 1 96.69 507 ALA A C 1
ATOM 4016 O O . ALA A 1 507 ? -5.504 37.906 24.141 1 96.69 507 ALA A O 1
ATOM 4017 N N . ARG A 1 508 ? -3.389 38.188 23.453 1 97.5 508 ARG A N 1
ATOM 4018 C CA . ARG A 1 508 ? -3.504 37.156 22.422 1 97.5 508 ARG A CA 1
ATOM 4019 C C . ARG A 1 508 ? -3.301 35.781 23 1 97.5 508 ARG A C 1
ATOM 4021 O O . ARG A 1 508 ? -3.416 34.781 22.281 1 97.5 508 ARG A O 1
ATOM 4028 N N . PHE A 1 509 ? -3.002 35.594 24.188 1 97.62 509 PHE A N 1
ATOM 4029 C CA . PHE A 1 509 ? -2.775 34.344 24.875 1 97.62 509 PHE A CA 1
ATOM 4030 C C . PHE A 1 509 ? -3.863 34.094 25.922 1 97.62 509 PHE A C 1
ATOM 4032 O O . PHE A 1 509 ? -4.543 35.031 26.359 1 97.62 509 PHE A O 1
ATOM 4039 N N . THR A 1 510 ? -4.055 32.875 26.203 1 97.56 510 THR A N 1
ATOM 4040 C CA . THR A 1 510 ? -5.035 32.469 27.203 1 97.56 510 THR A CA 1
ATOM 4041 C C . THR A 1 510 ? -4.492 31.328 28.062 1 97.56 510 THR A C 1
ATOM 4043 O O . THR A 1 510 ? -3.357 30.891 27.859 1 97.56 510 THR A O 1
ATOM 4046 N N . THR A 1 511 ? -5.227 30.953 29.062 1 96.69 511 THR A N 1
ATOM 4047 C CA . THR A 1 511 ? -4.871 29.844 29.938 1 96.69 511 THR A CA 1
ATOM 4048 C C . THR A 1 511 ? -5.969 28.797 29.953 1 96.69 511 THR A C 1
ATOM 4050 O O . THR A 1 511 ? -7.141 29.109 29.734 1 96.69 511 THR A O 1
ATOM 4053 N N . SER A 1 512 ? -5.57 27.625 30.078 1 96.06 512 SER A N 1
ATOM 4054 C CA . SER A 1 512 ? -6.516 26.516 30.188 1 96.06 512 SER A CA 1
ATOM 4055 C C . SER A 1 512 ? -5.953 25.391 31.062 1 96.06 512 SER A C 1
ATOM 4057 O O . SER A 1 512 ? -4.738 25.297 31.234 1 96.06 512 SER A O 1
ATOM 4059 N N . LYS A 1 513 ? -6.875 24.609 31.625 1 95.56 513 LYS A N 1
ATOM 4060 C CA . LYS A 1 513 ? -6.457 23.438 32.375 1 95.56 513 LYS A CA 1
ATOM 4061 C C . LYS A 1 513 ? -5.91 22.359 31.438 1 95.56 513 LYS A C 1
ATOM 4063 O O . LYS A 1 513 ? -6.434 22.156 30.344 1 95.56 513 LYS A O 1
ATOM 4068 N N . MET A 1 514 ? -4.906 21.734 31.828 1 96.38 514 MET A N 1
ATOM 4069 C CA . MET A 1 514 ? -4.383 20.625 31.047 1 96.38 514 MET A CA 1
ATOM 4070 C C . MET A 1 514 ? -4.414 19.328 31.844 1 96.38 514 MET A C 1
ATOM 4072 O O . MET A 1 514 ? -4.223 19.328 33.062 1 96.38 514 MET A O 1
ATOM 4076 N N . ARG A 1 515 ? -4.703 18.203 31.25 1 96.06 515 ARG A N 1
ATOM 4077 C CA . ARG A 1 515 ? -4.82 16.891 31.859 1 96.06 515 ARG A CA 1
ATOM 4078 C C . ARG A 1 515 ? -3.656 15.992 31.453 1 96.06 515 ARG A C 1
ATOM 4080 O O . ARG A 1 515 ? -3.838 15.047 30.688 1 96.06 515 ARG A O 1
ATOM 4087 N N . TRP A 1 516 ? -2.543 16.25 32 1 95.44 516 TRP A N 1
ATOM 4088 C CA . TRP A 1 516 ? -1.328 15.516 31.672 1 95.44 516 TRP A CA 1
ATOM 4089 C C . TRP A 1 516 ? -0.749 14.852 32.906 1 95.44 516 TRP A C 1
ATOM 4091 O O . TRP A 1 516 ? 0.471 14.758 33.062 1 95.44 516 TRP A O 1
ATOM 4101 N N . GLY A 1 517 ? -1.593 14.531 33.844 1 87.25 517 GLY A N 1
ATOM 4102 C CA . GLY A 1 517 ? -1.163 13.711 34.969 1 87.25 517 GLY A CA 1
ATOM 4103 C C . GLY A 1 517 ? -1.104 14.477 36.25 1 87.25 517 GLY A C 1
ATOM 4104 O O . GLY A 1 517 ? -1.013 13.867 37.344 1 87.25 517 GLY A O 1
ATOM 4105 N N . PHE A 1 518 ? -1.126 15.812 36.281 1 87.81 518 PHE A N 1
ATOM 4106 C CA . PHE A 1 518 ? -1.101 16.594 37.5 1 87.81 518 PHE A CA 1
ATOM 4107 C C . PHE A 1 518 ? -2.422 17.328 37.719 1 87.81 518 PHE A C 1
ATOM 4109 O O . PHE A 1 518 ? -2.953 17.938 36.781 1 87.81 518 PHE A O 1
ATOM 4116 N N . PRO A 1 519 ? -2.807 17.266 38.906 1 88.44 519 PRO A N 1
ATOM 4117 C CA . PRO A 1 519 ? -4.082 17.922 39.188 1 88.44 519 PRO A CA 1
ATOM 4118 C C . PRO A 1 519 ? -3.996 19.438 39.062 1 88.44 519 PRO A C 1
ATOM 4120 O O . PRO A 1 519 ? -2.988 20.047 39.438 1 88.44 519 PRO A O 1
ATOM 4123 N N . ASP A 1 520 ? -4.887 20.078 38.469 1 89 520 ASP A N 1
ATOM 4124 C CA . ASP A 1 520 ? -5.129 21.516 38.375 1 89 520 ASP A CA 1
ATOM 4125 C C . ASP A 1 520 ? -3.977 22.234 37.688 1 89 520 ASP A C 1
ATOM 4127 O O . ASP A 1 520 ? -3.654 23.375 38 1 89 520 ASP A O 1
ATOM 4131 N N . GLU A 1 521 ? -3.338 21.438 36.875 1 94.5 521 GLU A N 1
ATOM 4132 C CA . GLU A 1 521 ? -2.279 22.078 36.094 1 94.5 521 GLU A CA 1
ATOM 4133 C C . GLU A 1 521 ? -2.859 22.984 35 1 94.5 521 GLU A C 1
ATOM 4135 O O . GLU A 1 521 ? -3.863 22.656 34.375 1 94.5 521 GLU A O 1
ATOM 4140 N N . GLU A 1 522 ? -2.203 24.172 34.844 1 95.38 522 GLU A N 1
ATOM 4141 C CA . GLU A 1 522 ? -2.656 25.125 33.844 1 95.38 522 GLU A CA 1
ATOM 4142 C C . GLU A 1 522 ? -1.587 25.359 32.781 1 95.38 522 GLU A C 1
ATOM 4144 O O . GLU A 1 522 ? -0.391 25.328 33.062 1 95.38 522 GLU A O 1
ATOM 4149 N N . ALA A 1 523 ? -2.02 25.547 31.656 1 97.12 523 ALA A N 1
ATOM 4150 C CA . ALA A 1 523 ? -1.159 25.906 30.531 1 97.12 523 ALA A CA 1
ATOM 4151 C C . ALA A 1 523 ? -1.483 27.297 30.016 1 97.12 523 ALA A C 1
ATOM 4153 O O . ALA A 1 523 ? -2.625 27.766 30.109 1 97.12 523 ALA A O 1
ATOM 4154 N N . SER A 1 524 ? -0.521 27.969 29.562 1 98 524 SER A N 1
ATOM 4155 C CA . SER A 1 524 ? -0.665 29.188 28.781 1 98 524 SER A CA 1
ATOM 4156 C C . SER A 1 524 ? -0.334 28.938 27.312 1 98 524 SER A C 1
ATOM 4158 O O . SER A 1 524 ? 0.673 28.312 26.984 1 98 524 SER A O 1
ATOM 4160 N N . HIS A 1 525 ? -1.162 29.344 26.438 1 98.25 525 HIS A N 1
ATOM 4161 C CA . HIS A 1 525 ? -0.977 29.109 25.016 1 98.25 525 HIS A CA 1
ATOM 4162 C C . HIS A 1 525 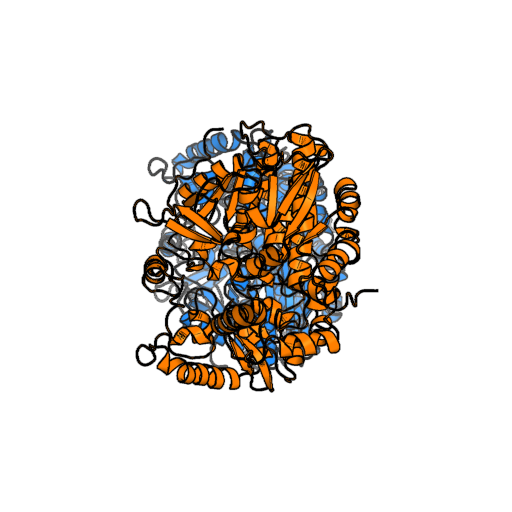? -1.648 30.203 24.188 1 98.25 525 HIS A C 1
ATOM 4164 O O . HIS A 1 525 ? -2.432 30.984 24.703 1 98.25 525 HIS A O 1
ATOM 4170 N N . LEU A 1 526 ? -1.283 30.281 22.906 1 98.31 526 LEU A N 1
ATOM 4171 C CA . LEU A 1 526 ? -1.951 31.219 22 1 98.31 526 LEU A CA 1
ATOM 4172 C C . LEU A 1 526 ? -3.455 30.969 21.969 1 98.31 526 LEU A C 1
ATOM 4174 O O . LEU A 1 526 ? -3.9 29.812 21.953 1 98.31 526 LEU A O 1
ATOM 4178 N N . ASP A 1 527 ? -4.258 32.031 22.016 1 98.12 527 ASP A N 1
ATOM 4179 C CA . ASP A 1 527 ? -5.711 31.938 21.969 1 98.12 527 ASP A CA 1
ATOM 4180 C C . ASP A 1 527 ? -6.223 32 20.531 1 98.12 527 ASP A C 1
ATOM 4182 O O . ASP A 1 527 ? -6.504 33.094 20.016 1 98.12 527 ASP A O 1
ATOM 4186 N N . TRP A 1 528 ? -6.477 30.828 19.953 1 98.06 528 TRP A N 1
ATOM 4187 C CA . TRP A 1 528 ? -6.891 30.781 18.562 1 98.06 528 TRP A CA 1
ATOM 4188 C C . TRP A 1 528 ? -8.258 31.422 18.375 1 98.06 528 TRP A C 1
ATOM 4190 O O . TRP A 1 528 ? -8.641 31.766 17.25 1 98.06 528 TRP A O 1
ATOM 4200 N N . ARG A 1 529 ? -9.086 31.703 19.453 1 96.62 529 ARG A N 1
ATOM 4201 C CA . ARG A 1 529 ? -10.398 32.344 19.391 1 96.62 529 ARG A CA 1
ATOM 4202 C C . ARG A 1 529 ? -10.289 33.781 18.906 1 96.62 529 ARG A C 1
ATOM 4204 O O . ARG A 1 529 ? -11.273 34.344 18.422 1 96.62 529 ARG A O 1
ATOM 4211 N N . THR A 1 530 ? -9.109 34.25 19.109 1 95.69 530 THR A N 1
ATOM 4212 C CA . THR A 1 530 ? -8.945 35.656 18.812 1 95.69 530 THR A CA 1
ATOM 4213 C C . THR A 1 530 ? -8.68 35.875 17.328 1 95.69 530 THR A C 1
ATOM 4215 O O . THR A 1 530 ? -8.633 37.031 16.844 1 95.69 530 THR A O 1
ATOM 4218 N N . ILE A 1 531 ? -8.492 34.844 16.594 1 98.25 531 ILE A N 1
ATOM 4219 C CA . ILE A 1 531 ? -8.086 34.969 15.195 1 98.25 531 ILE A CA 1
ATOM 4220 C C . ILE A 1 531 ? -9.289 35.406 14.344 1 98.25 531 ILE A C 1
ATOM 4222 O O . ILE A 1 531 ? -9.164 36.25 13.477 1 98.25 531 ILE A O 1
ATOM 4226 N N . ILE A 1 532 ? -10.406 34.812 14.586 1 97.75 532 ILE A N 1
ATOM 4227 C CA . ILE A 1 532 ? -11.633 35.125 13.852 1 97.75 532 ILE A CA 1
ATOM 4228 C C . ILE A 1 532 ? -12.648 35.781 14.781 1 97.75 532 ILE A C 1
ATOM 4230 O O . ILE A 1 532 ? -12.898 35.281 15.883 1 97.75 532 ILE A O 1
ATOM 4234 N N . SER A 1 533 ? -13.25 36.75 14.336 1 95.5 533 SER A N 1
ATOM 4235 C CA . SER A 1 533 ? -14.406 37.344 15.016 1 95.5 533 SER A CA 1
ATOM 4236 C C . SER A 1 533 ? -15.594 37.469 14.062 1 95.5 533 SER A C 1
ATOM 4238 O O . SER A 1 533 ? -15.414 37.75 12.875 1 95.5 533 SER A O 1
ATOM 4240 N N . PHE A 1 534 ? -16.734 37.25 14.633 1 94.69 534 PHE A N 1
ATOM 4241 C CA . PHE A 1 534 ? -17.969 37.344 13.867 1 94.69 534 PHE A CA 1
ATOM 4242 C C . PHE A 1 534 ? -18.844 38.469 14.367 1 94.69 534 PHE A C 1
ATOM 4244 O O . PHE A 1 534 ? -18.906 38.75 15.57 1 94.69 534 PHE A O 1
ATOM 4251 N N . GLU A 1 535 ? -19.438 39.094 13.445 1 91 535 GLU A N 1
ATOM 4252 C CA . GLU A 1 535 ? -20.406 40.156 13.766 1 91 535 GLU A CA 1
ATOM 4253 C C . GLU A 1 535 ? -21.594 40.125 12.805 1 91 535 GLU A C 1
ATOM 4255 O O . GLU A 1 535 ? -21.406 40.031 11.594 1 91 535 GLU A O 1
ATOM 4260 N N . SER A 1 536 ? -22.766 40.188 13.477 1 86.12 536 SER A N 1
ATOM 4261 C CA . SER A 1 536 ? -23.969 40.219 12.641 1 86.12 536 SER A CA 1
ATOM 4262 C C . SER A 1 536 ? -24.141 41.594 11.969 1 86.12 536 SER A C 1
ATOM 4264 O O . SER A 1 536 ? -23.469 42.562 12.336 1 86.12 536 SER A O 1
ATOM 4266 N N . SER A 1 537 ? -25.062 41.531 11.008 1 79.19 537 SER A N 1
ATOM 4267 C CA . SER A 1 537 ? -25.375 42.781 10.305 1 79.19 537 SER A CA 1
ATOM 4268 C C . SER A 1 537 ? -25.938 43.844 11.266 1 79.19 537 SER A C 1
ATOM 4270 O O . SER A 1 537 ? -25.859 45.031 11 1 79.19 537 SER A O 1
ATOM 4272 N N . HIS A 1 538 ? -26.469 43.344 12.375 1 81.31 538 HIS A N 1
ATOM 4273 C CA . HIS A 1 538 ? -27.031 44.281 13.344 1 81.31 538 HIS A CA 1
ATOM 4274 C C . HIS A 1 538 ? -26.031 44.594 14.469 1 81.31 538 HIS A C 1
ATOM 4276 O O . HIS A 1 538 ? -26.391 45.219 15.469 1 81.31 538 HIS A O 1
ATOM 4282 N N . GLY A 1 539 ? -24.875 43.969 14.297 1 78.44 539 GLY A N 1
ATOM 4283 C CA . GLY A 1 539 ? -23.797 44.281 15.227 1 78.44 539 GLY A CA 1
ATOM 4284 C C . GLY A 1 539 ? -23.719 43.312 16.391 1 78.44 539 GLY A C 1
ATOM 4285 O O . GLY A 1 539 ? -22.859 43.469 17.266 1 78.44 539 GLY A O 1
ATOM 4286 N N . ALA A 1 540 ? -24.516 42.344 16.359 1 80.94 540 ALA A N 1
ATOM 4287 C CA . ALA A 1 540 ? -24.531 41.375 17.453 1 80.94 540 ALA A CA 1
ATOM 4288 C C . ALA A 1 540 ? -23.453 40.312 17.25 1 80.94 540 ALA A C 1
ATOM 4290 O O . ALA A 1 540 ? -23.172 39.906 16.109 1 80.94 540 ALA A O 1
ATOM 4291 N N . LYS A 1 541 ? -22.797 39.969 18.375 1 83.19 541 LYS A N 1
ATOM 4292 C CA . LYS A 1 541 ? -21.828 38.875 18.375 1 83.19 541 LYS A CA 1
ATOM 4293 C C . LYS A 1 541 ? -22.484 37.594 18.859 1 83.19 541 LYS A C 1
ATOM 4295 O O . LYS A 1 541 ? -22.328 37.219 20.031 1 83.19 541 LYS A O 1
ATOM 4300 N N . GLU A 1 542 ? -23.047 36.875 17.875 1 83.06 542 GLU A N 1
ATOM 4301 C CA . GLU A 1 542 ? -23.891 35.75 18.234 1 83.06 542 GLU A CA 1
ATOM 4302 C C . GLU A 1 542 ? -23.156 34.406 18.031 1 83.06 542 GLU A C 1
ATOM 4304 O O . GLU A 1 542 ? -23.656 33.344 18.391 1 83.06 542 GLU A O 1
ATOM 4309 N N . VAL A 1 543 ? -22.031 34.531 17.391 1 88.75 543 VAL A N 1
ATOM 4310 C CA . VAL A 1 543 ? -21.234 33.344 17.156 1 88.75 543 VAL A CA 1
ATOM 4311 C C . VAL A 1 543 ? -19.859 33.5 17.812 1 88.75 543 VAL A C 1
ATOM 4313 O O . VAL A 1 543 ? -19.188 34.531 17.609 1 88.75 543 VAL A O 1
ATOM 4316 N N . ALA A 1 544 ? -19.5 32.562 18.641 1 88.62 544 ALA A N 1
ATOM 4317 C CA . ALA A 1 544 ? -18.203 32.625 19.297 1 88.62 544 ALA A CA 1
ATOM 4318 C C . ALA A 1 544 ? -17.469 31.281 19.188 1 88.62 544 ALA A C 1
ATOM 4320 O O . ALA A 1 544 ? -18.094 30.219 19.297 1 88.62 544 ALA A O 1
ATOM 4321 N N . LEU A 1 545 ? -16.172 31.344 18.922 1 94.75 545 LEU A N 1
ATOM 4322 C CA . LEU A 1 545 ? -15.32 30.172 18.875 1 94.75 545 LEU A CA 1
ATOM 4323 C C . LEU A 1 545 ? -14.781 29.828 20.266 1 94.75 545 LEU A C 1
ATOM 4325 O O . LEU A 1 545 ? -14.75 30.688 21.156 1 94.75 545 LEU A O 1
ATOM 4329 N N . GLY A 1 546 ? -14.414 28.547 20.422 1 95.06 546 GLY A N 1
ATOM 4330 C CA . GLY A 1 546 ? -13.805 28.188 21.688 1 95.06 546 GLY A CA 1
ATOM 4331 C C . GLY A 1 546 ? -13.625 26.688 21.859 1 95.06 546 GLY A C 1
ATOM 4332 O O . GLY A 1 546 ? -14.273 25.891 21.172 1 95.06 546 GLY A O 1
ATOM 4333 N N . TYR A 1 547 ? -12.773 26.312 22.797 1 95.88 547 TYR A N 1
ATOM 4334 C CA . TYR A 1 547 ? -12.516 24.922 23.141 1 95.88 547 TYR A CA 1
ATOM 4335 C C . TYR A 1 547 ? -13.312 24.516 24.375 1 95.88 547 TYR A C 1
ATOM 4337 O O . TYR A 1 547 ? -13.484 25.297 25.297 1 95.88 547 TYR A O 1
ATOM 4345 N N . ASP A 1 548 ? -13.734 23.266 24.391 1 93.56 548 ASP A N 1
ATOM 4346 C CA . ASP A 1 548 ? -14.461 22.75 25.547 1 93.56 548 ASP A CA 1
ATOM 4347 C C . ASP A 1 548 ? -13.508 22.172 26.578 1 93.56 548 ASP A C 1
ATOM 4349 O O . ASP A 1 548 ? -13.898 21.938 27.734 1 93.56 548 ASP A O 1
ATOM 4353 N N . ARG A 1 549 ? -12.297 22.016 26.203 1 95.75 549 ARG A N 1
ATOM 4354 C CA . ARG A 1 549 ? -11.312 21.391 27.078 1 95.75 549 ARG A CA 1
ATOM 4355 C C . ARG A 1 549 ? -9.898 21.828 26.703 1 95.75 549 ARG A C 1
ATOM 4357 O O . ARG A 1 549 ? -9.656 22.281 25.578 1 95.75 549 ARG A O 1
ATOM 4364 N N . GLY A 1 550 ? -9.039 21.719 27.688 1 96.62 550 GLY A N 1
ATOM 4365 C CA . GLY A 1 550 ? -7.629 21.969 27.438 1 96.62 550 GLY A CA 1
ATOM 4366 C C . GLY A 1 550 ? -6.895 20.75 26.922 1 96.62 550 GLY A C 1
ATOM 4367 O O . GLY A 1 550 ? -7.52 19.797 26.453 1 96.62 550 GLY A O 1
ATOM 4368 N N . SER A 1 551 ? -5.586 20.859 26.938 1 97.75 551 SER A N 1
ATOM 4369 C CA . SER A 1 551 ? -4.719 19.797 26.438 1 97.75 551 SER A CA 1
ATOM 4370 C C . SER A 1 551 ? -4.828 18.547 27.312 1 97.75 551 SER A C 1
ATOM 4372 O O . SER A 1 551 ? -5.047 18.625 28.516 1 97.75 551 SER A O 1
ATOM 4374 N N . CYS A 1 552 ? -4.707 17.422 26.719 1 97.12 552 CYS A N 1
ATOM 4375 C CA . CYS A 1 552 ? -4.77 16.188 27.5 1 97.12 552 CYS A CA 1
ATOM 4376 C C . CYS A 1 552 ? -3.709 15.195 27.031 1 97.12 552 CYS A C 1
ATOM 4378 O O . CYS A 1 552 ? -3.281 15.242 25.875 1 97.12 552 CYS A O 1
ATOM 4380 N N . ALA A 1 553 ? -3.322 14.32 27.906 1 96.62 553 ALA A N 1
ATOM 4381 C CA . ALA A 1 553 ? -2.33 13.297 27.609 1 96.62 553 ALA A CA 1
ATOM 4382 C C . ALA A 1 553 ? -2.934 12.18 26.75 1 96.62 553 ALA A C 1
ATOM 4384 O O . ALA A 1 553 ? -4.137 11.914 26.828 1 96.62 553 ALA A O 1
ATOM 4385 N N . PRO A 1 554 ? -2.105 11.539 25.938 1 96.5 554 PRO A N 1
ATOM 4386 C CA . PRO A 1 554 ? -2.605 10.359 25.219 1 96.5 554 PRO A CA 1
ATOM 4387 C C . PRO A 1 554 ? -3.199 9.312 26.156 1 96.5 554 PRO A C 1
ATOM 4389 O O . PRO A 1 554 ? -2.609 9 27.188 1 96.5 554 PRO A O 1
ATOM 4392 N N . GLY A 1 555 ? -4.387 8.852 25.812 1 96.25 555 GLY A N 1
ATOM 4393 C CA . GLY A 1 555 ? -5.016 7.77 26.562 1 96.25 555 GLY A CA 1
ATOM 4394 C C . GLY A 1 555 ? -5.828 8.258 27.75 1 96.25 555 GLY A C 1
ATOM 4395 O O . GLY A 1 555 ? -6.293 7.457 28.562 1 96.25 555 GLY A O 1
ATOM 4396 N N . SER A 1 556 ? -6.109 9.492 27.859 1 96 556 SER A N 1
ATOM 4397 C CA . SER A 1 556 ? -6.738 10.078 29.031 1 96 556 SER A CA 1
ATOM 4398 C C . SER A 1 556 ? -8.242 9.82 29.047 1 96 556 SER A C 1
ATOM 4400 O O . SER A 1 556 ? -8.914 10.078 30.047 1 96 556 SER A O 1
ATOM 4402 N N . ASP A 1 557 ? -8.82 9.32 27.984 1 97.56 557 ASP A N 1
ATOM 4403 C CA . ASP A 1 557 ? -10.273 9.18 27.875 1 97.56 557 ASP A CA 1
ATOM 4404 C C . ASP A 1 557 ? -10.664 7.781 27.422 1 97.56 557 ASP A C 1
ATOM 4406 O O . ASP A 1 557 ? -9.828 7.035 26.906 1 97.56 557 ASP A O 1
ATOM 4410 N N . GLU A 1 558 ? -11.914 7.434 27.625 1 97.38 558 GLU A N 1
ATOM 4411 C CA . GLU A 1 558 ? -12.469 6.168 27.156 1 97.38 558 GLU A CA 1
ATOM 4412 C C . GLU A 1 558 ? -12.812 6.238 25.672 1 97.38 558 GLU A C 1
ATOM 4414 O O . GLU A 1 558 ? -13.078 7.316 25.141 1 97.38 558 GLU A O 1
ATOM 4419 N N . PRO A 1 559 ? -12.758 5.133 25 1 97.81 559 PRO A N 1
ATOM 4420 C CA . PRO A 1 559 ? -13.086 5.102 23.578 1 97.81 559 PRO A CA 1
ATOM 4421 C C . PRO A 1 559 ? -14.594 5.141 23.312 1 97.81 559 PRO A C 1
ATOM 4423 O O . PRO A 1 559 ? -15.133 4.234 22.688 1 97.81 559 PRO A O 1
ATOM 4426 N N . ILE A 1 560 ? -15.281 6.211 23.781 1 97.5 560 ILE A N 1
ATOM 4427 C CA . ILE A 1 560 ? -16.719 6.391 23.609 1 97.5 560 ILE A CA 1
ATOM 4428 C C . ILE A 1 560 ? -17.016 7.848 23.25 1 97.5 560 ILE A C 1
ATOM 4430 O O . ILE A 1 560 ? -16.25 8.742 23.594 1 97.5 560 ILE A O 1
ATOM 4434 N N . TRP A 1 561 ? -18.078 8.016 22.516 1 96.56 561 TRP A N 1
ATOM 4435 C CA . TRP A 1 561 ? -18.578 9.367 22.297 1 96.56 561 TRP A CA 1
ATOM 4436 C C . TRP A 1 561 ? -19.297 9.883 23.547 1 96.56 561 TRP A C 1
ATOM 4438 O O . TRP A 1 561 ? -19.922 9.109 24.281 1 96.56 561 TRP A O 1
ATOM 4448 N N . LEU A 1 562 ? -19.141 11.094 23.75 1 89.38 562 LEU A N 1
ATOM 4449 C CA . LEU A 1 562 ? -19.844 11.695 24.875 1 89.38 562 LEU A CA 1
ATOM 4450 C C . LEU A 1 562 ? -21.328 11.82 24.578 1 89.38 562 LEU A C 1
ATOM 4452 O O . LEU A 1 562 ? -21.734 11.977 23.438 1 89.38 562 LEU A O 1
ATOM 4456 N N . THR A 1 563 ? -22.234 11.266 25.453 1 68.62 563 THR A N 1
ATOM 4457 C CA . THR A 1 563 ? -23.672 11.25 25.297 1 68.62 563 THR A CA 1
ATOM 4458 C C . THR A 1 563 ? -24.203 12.633 24.906 1 68.62 563 THR A C 1
ATOM 4460 O O . THR A 1 563 ? -23.781 13.641 25.484 1 68.62 563 THR A O 1
ATOM 4463 N N . GLY A 1 564 ? -24.609 12.898 23.609 1 51.09 564 GLY A N 1
ATOM 4464 C CA . GLY A 1 564 ? -25.422 14.047 23.25 1 51.09 564 GLY A CA 1
ATOM 4465 C C . GLY A 1 564 ? -26.859 13.938 23.75 1 51.09 564 GLY A C 1
ATOM 4466 O O . GLY A 1 564 ? -27.328 12.844 24.047 1 51.09 564 GLY A O 1
ATOM 4467 N N . MET B 1 1 ? -12.438 -38.594 -43 1 26.02 1 MET B N 1
ATOM 4468 C CA . MET B 1 1 ? -12.055 -37.312 -42.375 1 26.02 1 MET B CA 1
ATOM 4469 C C . MET B 1 1 ? -12.203 -37.375 -40.875 1 26.02 1 MET B C 1
ATOM 4471 O O . MET B 1 1 ? -13.305 -37.531 -40.344 1 26.02 1 MET B O 1
ATOM 4475 N N . GLU B 1 2 ? -11.305 -37.969 -40.125 1 36.97 2 GLU B N 1
ATOM 4476 C CA . GLU B 1 2 ? -11.344 -38.5 -38.781 1 36.97 2 GLU B CA 1
ATOM 4477 C C . GLU B 1 2 ? -11.914 -37.5 -37.781 1 36.97 2 GLU B C 1
ATOM 4479 O O . GLU B 1 2 ? -11.602 -36.312 -37.844 1 36.97 2 GLU B O 1
ATOM 4484 N N . ASP B 1 3 ? -13.008 -37.688 -37.344 1 40.53 3 ASP B N 1
ATOM 4485 C CA . ASP B 1 3 ? -13.891 -36.906 -36.438 1 40.53 3 ASP B CA 1
ATOM 4486 C C . ASP B 1 3 ? -13.109 -36.312 -35.281 1 40.53 3 ASP B C 1
ATOM 4488 O O . ASP B 1 3 ? -12.688 -37.031 -34.375 1 40.53 3 ASP B O 1
ATOM 4492 N N . LEU B 1 4 ? -12.18 -35.312 -35.5 1 47.47 4 LEU B N 1
ATOM 4493 C CA . LEU B 1 4 ? -11.195 -34.5 -34.812 1 47.47 4 LEU B CA 1
ATOM 4494 C C . LEU B 1 4 ? -11.852 -33.75 -33.656 1 47.47 4 LEU B C 1
ATOM 4496 O O . LEU B 1 4 ? -11.188 -32.969 -32.969 1 47.47 4 LEU B O 1
ATOM 4500 N N . LYS B 1 5 ? -13.172 -33.969 -33.562 1 60.62 5 LYS B N 1
ATOM 4501 C CA . LYS B 1 5 ? -13.961 -33.375 -32.469 1 60.62 5 LYS B CA 1
ATOM 4502 C C . LYS B 1 5 ? -13.625 -34.031 -31.125 1 60.62 5 LYS B C 1
ATOM 4504 O O . LYS B 1 5 ? -13.586 -35.281 -31.031 1 60.62 5 LYS B O 1
ATOM 4509 N N . GLY B 1 6 ? -13.086 -33.344 -30.266 1 69.5 6 GLY B N 1
ATOM 4510 C CA . GLY B 1 6 ? -12.695 -33.781 -28.938 1 69.5 6 GLY B CA 1
ATOM 4511 C C . GLY B 1 6 ? -11.219 -34.125 -28.844 1 69.5 6 GLY B C 1
ATOM 4512 O O . GLY B 1 6 ? -10.742 -34.531 -27.781 1 69.5 6 GLY B O 1
ATOM 4513 N N . SER B 1 7 ? -10.562 -33.969 -30.031 1 87.81 7 SER B N 1
ATOM 4514 C CA . SER B 1 7 ? -9.125 -34.188 -29.984 1 87.81 7 SER B CA 1
ATOM 4515 C C . SER B 1 7 ? -8.406 -33.156 -29.141 1 87.81 7 SER B C 1
ATOM 4517 O O . SER B 1 7 ? -8.508 -31.953 -29.406 1 87.81 7 SER B O 1
ATOM 4519 N N . LEU B 1 8 ? -7.715 -33.656 -28.203 1 95.81 8 LEU B N 1
ATOM 4520 C CA . LEU B 1 8 ? -6.953 -32.781 -27.328 1 95.81 8 LEU B CA 1
ATOM 4521 C C . LEU B 1 8 ? -5.812 -32.094 -28.078 1 95.81 8 LEU B C 1
ATOM 4523 O O . LEU B 1 8 ? -5.551 -30.906 -27.875 1 95.81 8 LEU B O 1
ATOM 4527 N N . CYS B 1 9 ? -5.152 -32.75 -29.031 1 97.06 9 CYS B N 1
ATOM 4528 C CA . CYS B 1 9 ? -4.035 -32.188 -29.797 1 97.06 9 CYS B CA 1
ATOM 4529 C C . CYS B 1 9 ? -4.5 -31.078 -30.719 1 97.06 9 CYS B C 1
ATOM 4531 O O . CYS B 1 9 ? -3.848 -30.047 -30.828 1 97.06 9 CYS B O 1
ATOM 4533 N N . LYS B 1 10 ? -5.57 -31.344 -31.391 1 95.81 10 LYS B N 1
ATOM 4534 C CA . LYS B 1 10 ? -6.109 -30.312 -32.281 1 95.81 10 LYS B CA 1
ATOM 4535 C C . LYS B 1 10 ? -6.531 -29.078 -31.484 1 95.81 10 LYS B C 1
ATOM 4537 O O . LYS B 1 10 ? -6.316 -27.938 -31.922 1 95.81 10 LYS B O 1
ATOM 4542 N N . GLY B 1 11 ? -7.195 -29.375 -30.344 1 96.5 11 GLY B N 1
ATOM 4543 C CA . GLY B 1 11 ? -7.57 -28.266 -29.484 1 96.5 11 GLY B CA 1
ATOM 4544 C C . GLY B 1 11 ? -6.379 -27.453 -29 1 96.5 11 GLY B C 1
ATOM 4545 O O . GLY B 1 11 ? -6.426 -26.219 -28.984 1 96.5 11 GLY B O 1
ATOM 4546 N N . ALA B 1 12 ? -5.344 -28.141 -28.594 1 98.19 12 ALA B N 1
ATOM 4547 C CA . ALA B 1 12 ? -4.133 -27.484 -28.109 1 98.19 12 ALA B CA 1
ATOM 4548 C C . ALA B 1 12 ? -3.502 -26.625 -29.219 1 98.19 12 ALA B C 1
ATOM 4550 O O . ALA B 1 12 ? -3.07 -25.5 -28.969 1 98.19 12 ALA B O 1
ATOM 4551 N N . ALA B 1 13 ? -3.434 -27.156 -30.391 1 97.81 13 ALA B N 1
ATOM 4552 C CA . ALA B 1 13 ? -2.896 -26.422 -31.547 1 97.81 13 ALA B CA 1
ATOM 4553 C C . ALA B 1 13 ? -3.721 -25.172 -31.828 1 97.81 13 ALA B C 1
ATOM 4555 O O . ALA B 1 13 ? -3.166 -24.109 -32.125 1 97.81 13 ALA B O 1
ATOM 4556 N N . GLN B 1 14 ? -5.012 -25.328 -31.766 1 97.5 14 GLN B N 1
ATOM 4557 C CA . GLN B 1 14 ? -5.898 -24.203 -32 1 97.5 14 GLN B CA 1
ATOM 4558 C C . GLN B 1 14 ? -5.668 -23.109 -30.953 1 97.5 14 GLN B C 1
ATOM 4560 O O . GLN B 1 14 ? -5.625 -21.922 -31.297 1 97.5 14 GLN B O 1
ATOM 4565 N N . VAL B 1 15 ? -5.566 -23.5 -29.703 1 98.25 15 VAL B N 1
ATOM 4566 C CA . VAL B 1 15 ? -5.332 -22.531 -28.641 1 98.25 15 VAL B CA 1
ATOM 4567 C C . VAL B 1 15 ? -4.02 -21.797 -28.906 1 98.25 15 VAL B C 1
ATOM 4569 O O . VAL B 1 15 ? -3.959 -20.562 -28.797 1 98.25 15 VAL B O 1
ATOM 4572 N N . LEU B 1 16 ? -2.971 -22.5 -29.219 1 98.62 16 LEU B N 1
ATOM 4573 C CA . LEU B 1 16 ? -1.663 -21.906 -29.484 1 98.62 16 LEU B CA 1
ATOM 4574 C C . LEU B 1 16 ? -1.724 -20.938 -30.656 1 98.62 16 LEU B C 1
ATOM 4576 O O . LEU B 1 16 ? -1.31 -19.781 -30.531 1 98.62 16 LEU B O 1
ATOM 4580 N N . LEU B 1 17 ? -2.332 -21.359 -31.781 1 98.19 17 LEU B N 1
ATOM 4581 C CA . LEU B 1 17 ? -2.23 -20.656 -33.062 1 98.19 17 LEU B CA 1
ATOM 4582 C C . LEU B 1 17 ? -3.268 -19.547 -33.156 1 98.19 17 LEU B C 1
ATOM 4584 O O . LEU B 1 17 ? -3.004 -18.5 -33.75 1 98.19 17 LEU B O 1
ATOM 4588 N N . ASP B 1 18 ? -4.418 -19.75 -32.562 1 97.69 18 ASP B N 1
ATOM 4589 C CA . ASP B 1 18 ? -5.512 -18.812 -32.781 1 97.69 18 ASP B CA 1
ATOM 4590 C C . ASP B 1 18 ? -5.734 -17.906 -31.562 1 97.69 18 ASP B C 1
ATOM 4592 O O . ASP B 1 18 ? -6.316 -16.828 -31.688 1 97.69 18 ASP B O 1
ATOM 4596 N N . HIS B 1 19 ? -5.238 -18.328 -30.391 1 97.88 19 HIS B N 1
ATOM 4597 C CA . HIS B 1 19 ? -5.684 -17.609 -29.203 1 97.88 19 HIS B CA 1
ATOM 4598 C C . HIS B 1 19 ? -4.496 -17.156 -28.359 1 97.88 19 HIS B C 1
ATOM 4600 O O . HIS B 1 19 ? -4.668 -16.422 -27.375 1 97.88 19 HIS B O 1
ATOM 4606 N N . LEU B 1 20 ? -3.322 -17.547 -28.703 1 98.31 20 LEU B N 1
ATOM 4607 C CA . LEU B 1 20 ? -2.18 -17.141 -27.891 1 98.31 20 LEU B CA 1
ATOM 4608 C C . LEU B 1 20 ? -1.211 -16.281 -28.719 1 98.31 20 LEU B C 1
ATOM 4610 O O . LEU B 1 20 ? -1.029 -15.102 -28.438 1 98.31 20 LEU B O 1
ATOM 4614 N N . ILE B 1 21 ? -0.694 -16.797 -29.844 1 97.25 21 ILE B N 1
ATOM 4615 C CA . ILE B 1 21 ? 0.362 -16.109 -30.578 1 97.25 21 ILE B CA 1
ATOM 4616 C C . ILE B 1 21 ? -0.239 -14.953 -31.391 1 97.25 21 ILE B C 1
ATOM 4618 O O . ILE B 1 21 ? 0.49 -14.109 -31.906 1 97.25 21 ILE B O 1
ATOM 4622 N N . THR B 1 22 ? -1.553 -14.875 -31.453 1 96.19 22 THR B N 1
ATOM 4623 C CA . THR B 1 22 ? -2.232 -13.836 -32.219 1 96.19 22 THR B CA 1
ATOM 4624 C C . THR B 1 22 ? -2.523 -12.625 -31.328 1 96.19 22 THR B C 1
ATOM 4626 O O . THR B 1 22 ? -2.977 -11.586 -31.828 1 96.19 22 THR B O 1
ATOM 4629 N N . ILE B 1 23 ? -2.311 -12.75 -30.047 1 97.12 23 ILE B N 1
ATOM 4630 C CA . ILE B 1 23 ? -2.523 -11.609 -29.156 1 97.12 23 ILE B CA 1
ATOM 4631 C C . ILE B 1 23 ? -1.47 -10.539 -29.438 1 97.12 23 ILE B C 1
ATOM 4633 O O . ILE B 1 23 ? -0.324 -10.656 -29 1 97.12 23 ILE B O 1
ATOM 4637 N N . LYS B 1 24 ? -1.84 -9.453 -30 1 95.88 24 LYS B N 1
ATOM 4638 C CA . LYS B 1 24 ? -0.92 -8.422 -30.469 1 95.88 24 LYS B CA 1
ATOM 4639 C C . LYS B 1 24 ? -0.199 -7.754 -29.297 1 95.88 24 LYS B C 1
ATOM 4641 O O . LYS B 1 24 ? 0.985 -7.426 -29.406 1 95.88 24 LYS B O 1
ATOM 4646 N N . GLU B 1 25 ? -0.929 -7.625 -28.188 1 96.12 25 GLU B N 1
ATOM 4647 C CA . GLU B 1 25 ? -0.41 -6.887 -27.031 1 96.12 25 GLU B CA 1
ATOM 4648 C C . GLU B 1 25 ? 0.766 -7.617 -26.391 1 96.12 25 GLU B C 1
ATOM 4650 O O . GLU B 1 25 ? 1.548 -7.02 -25.656 1 96.12 25 GLU B O 1
ATOM 4655 N N . LEU B 1 26 ? 0.916 -8.891 -26.688 1 97.38 26 LEU B N 1
ATOM 4656 C CA . LEU B 1 26 ? 2.01 -9.648 -26.094 1 97.38 26 LEU B CA 1
ATOM 4657 C C . LEU B 1 26 ? 3.328 -9.352 -26.797 1 97.38 26 LEU B C 1
ATOM 4659 O O . LEU B 1 26 ? 4.402 -9.578 -26.234 1 97.38 26 LEU B O 1
ATOM 4663 N N . ASP B 1 27 ? 3.295 -8.867 -28 1 96.25 27 ASP B N 1
ATOM 4664 C CA . ASP B 1 27 ? 4.477 -8.484 -28.766 1 96.25 27 ASP B CA 1
ATOM 4665 C C . ASP B 1 27 ? 5.504 -9.609 -28.781 1 96.25 27 ASP B C 1
ATOM 4667 O O . ASP B 1 27 ? 6.668 -9.414 -28.422 1 96.25 27 ASP B O 1
ATOM 4671 N N . LEU B 1 28 ? 5.035 -10.82 -29.172 1 97.12 28 LEU B N 1
ATOM 4672 C CA . LEU B 1 28 ? 5.902 -11.992 -29.203 1 97.12 28 LEU B CA 1
ATOM 4673 C C . LEU B 1 28 ? 6.922 -11.875 -30.344 1 97.12 28 LEU B C 1
ATOM 4675 O O . LEU B 1 28 ? 6.617 -11.32 -31.391 1 97.12 28 LEU B O 1
ATOM 4679 N N . PRO B 1 29 ? 8.133 -12.375 -30.172 1 94.19 29 PRO B N 1
ATOM 4680 C CA . PRO B 1 29 ? 9.117 -12.375 -31.25 1 94.19 29 PRO B CA 1
ATOM 4681 C C . PRO B 1 29 ? 8.648 -13.156 -32.469 1 94.19 29 PRO B C 1
ATOM 4683 O O . PRO B 1 29 ? 8.008 -14.203 -32.344 1 94.19 29 PRO B O 1
ATOM 4686 N N . GLU B 1 30 ? 9.117 -12.688 -33.594 1 93.38 30 GLU B N 1
ATOM 4687 C CA . GLU B 1 30 ? 8.711 -13.297 -34.844 1 93.38 30 GLU B CA 1
ATOM 4688 C C . GLU B 1 30 ? 9.125 -14.766 -34.906 1 93.38 30 GLU B C 1
ATOM 4690 O O . GLU B 1 30 ? 8.398 -15.594 -35.469 1 93.38 30 GLU B O 1
ATOM 4695 N N . GLU B 1 31 ? 10.234 -15.078 -34.375 1 91 31 GLU B N 1
ATOM 4696 C CA . GLU B 1 31 ? 10.742 -16.453 -34.406 1 91 31 GLU B CA 1
ATOM 4697 C C . GLU B 1 31 ? 9.812 -17.391 -33.656 1 91 31 GLU B C 1
ATOM 4699 O O . GLU B 1 31 ? 9.625 -18.547 -34.062 1 91 31 GLU B O 1
ATOM 4704 N N . VAL B 1 32 ? 9.289 -16.891 -32.562 1 94 32 VAL B N 1
ATOM 4705 C CA . VAL B 1 32 ? 8.375 -17.688 -31.75 1 94 32 VAL B CA 1
ATOM 4706 C C . VAL B 1 32 ? 7.051 -17.891 -32.5 1 94 32 VAL B C 1
ATOM 4708 O O . VAL B 1 32 ? 6.504 -18.984 -32.531 1 94 32 VAL B O 1
ATOM 4711 N N . VAL B 1 33 ? 6.559 -16.828 -33.125 1 95.81 33 VAL B N 1
ATOM 4712 C CA . VAL B 1 33 ? 5.297 -16.875 -33.875 1 95.81 33 VAL B CA 1
ATOM 4713 C C . VAL B 1 33 ? 5.418 -17.844 -35.031 1 95.81 33 VAL B C 1
ATOM 4715 O O . VAL B 1 33 ? 4.531 -18.672 -35.281 1 95.81 33 VAL B O 1
ATOM 4718 N N . GLN B 1 34 ? 6.492 -17.828 -35.719 1 94.19 34 GLN B N 1
ATOM 4719 C CA . GLN B 1 34 ? 6.711 -18.719 -36.875 1 94.19 34 GLN B CA 1
ATOM 4720 C C . GLN B 1 34 ? 6.895 -20.156 -36.438 1 94.19 34 GLN B C 1
ATOM 4722 O O . GLN B 1 34 ? 6.406 -21.078 -37.062 1 94.19 34 GLN B O 1
ATOM 4727 N N . GLY B 1 35 ? 7.594 -20.312 -35.344 1 94.69 35 GLY B N 1
ATOM 4728 C CA . GLY B 1 35 ? 7.812 -21.656 -34.812 1 94.69 35 GLY B CA 1
ATOM 4729 C C . GLY B 1 35 ? 6.535 -22.328 -34.344 1 94.69 35 GLY B C 1
ATOM 4730 O O . GLY B 1 35 ? 6.441 -23.562 -34.375 1 94.69 35 GLY B O 1
ATOM 4731 N N . ALA B 1 36 ? 5.582 -21.562 -33.938 1 96.94 36 ALA B N 1
ATOM 4732 C CA . ALA B 1 36 ? 4.328 -22.078 -33.406 1 96.94 36 ALA B CA 1
ATOM 4733 C C . ALA B 1 36 ? 3.623 -22.969 -34.406 1 96.94 36 ALA B C 1
ATOM 4735 O O . ALA B 1 36 ? 2.963 -23.938 -34.062 1 96.94 36 ALA B O 1
ATOM 4736 N N . LYS B 1 37 ? 3.814 -22.734 -35.656 1 94.19 37 LYS B N 1
ATOM 4737 C CA . LYS B 1 37 ? 3.15 -23.453 -36.719 1 94.19 37 LYS B CA 1
ATOM 4738 C C . LYS B 1 37 ? 3.738 -24.859 -36.875 1 94.19 37 LYS B C 1
ATOM 4740 O O . LYS B 1 37 ? 3.133 -25.734 -37.531 1 94.19 37 LYS B O 1
ATOM 4745 N N . GLN B 1 38 ? 4.867 -25.078 -36.281 1 93.88 38 GLN B N 1
ATOM 4746 C CA . GLN B 1 38 ? 5.574 -26.344 -36.469 1 93.88 38 GLN B CA 1
ATOM 4747 C C . GLN B 1 38 ? 5.527 -27.188 -35.188 1 93.88 38 GLN B C 1
ATOM 4749 O O . GLN B 1 38 ? 6.129 -28.266 -35.156 1 93.88 38 GLN B O 1
ATOM 4754 N N . VAL B 1 39 ? 4.848 -26.719 -34.188 1 97.62 39 VAL B N 1
ATOM 4755 C CA . VAL B 1 39 ? 4.766 -27.469 -32.938 1 97.62 39 VAL B CA 1
ATOM 4756 C C . VAL B 1 39 ? 3.928 -28.734 -33.156 1 97.62 39 VAL B C 1
ATOM 4758 O O . VAL B 1 39 ? 2.895 -28.688 -33.812 1 97.62 39 VAL B O 1
ATOM 4761 N N . THR B 1 40 ? 4.395 -29.812 -32.625 1 97.38 40 THR B N 1
ATOM 4762 C CA . THR B 1 40 ? 3.654 -31.062 -32.656 1 97.38 40 THR B CA 1
ATOM 4763 C C . THR B 1 40 ? 3.131 -31.422 -31.281 1 97.38 40 THR B C 1
ATOM 4765 O O . THR B 1 40 ? 3.842 -31.281 -30.281 1 97.38 40 THR B O 1
ATOM 4768 N N . PHE B 1 41 ? 1.871 -31.859 -31.25 1 98.06 41 PHE B N 1
ATOM 4769 C CA . PHE B 1 41 ? 1.262 -32.344 -30.016 1 98.06 41 PHE B CA 1
ATOM 4770 C C . PHE B 1 41 ? 1.034 -33.844 -30.078 1 98.06 41 PHE B C 1
ATOM 4772 O O . PHE B 1 41 ? 0.562 -34.375 -31.094 1 98.06 41 PHE B O 1
ATOM 4779 N N . VAL B 1 42 ? 1.444 -34.562 -29.016 1 97.06 42 VAL B N 1
ATOM 4780 C CA . VAL B 1 42 ? 1.349 -36 -28.953 1 97.06 42 VAL B CA 1
ATOM 4781 C C . VAL B 1 42 ? 0.8 -36.438 -27.609 1 97.06 42 VAL B C 1
ATOM 4783 O O . VAL B 1 42 ? 0.916 -35.719 -26.609 1 97.06 42 VAL B O 1
ATOM 4786 N N . PRO B 1 43 ? 0.226 -37.656 -27.531 1 95.56 43 PRO B N 1
ATOM 4787 C CA . PRO B 1 43 ? -0.086 -38.562 -28.641 1 95.56 43 PRO B CA 1
ATOM 4788 C C . PRO B 1 43 ? -1.262 -38.062 -29.484 1 95.56 43 PRO B C 1
ATOM 4790 O O . PRO B 1 43 ? -2.172 -37.438 -28.953 1 95.56 43 PRO B O 1
ATOM 4793 N N . LYS B 1 44 ? -1.32 -38.438 -30.641 1 92.62 44 LYS B N 1
ATOM 4794 C CA . LYS B 1 44 ? -2.27 -37.875 -31.609 1 92.62 44 LYS B CA 1
ATOM 4795 C C . LYS B 1 44 ? -3.695 -38.312 -31.297 1 92.62 44 LYS B C 1
ATOM 4797 O O . LYS B 1 44 ? -4.652 -37.594 -31.594 1 92.62 44 LYS B O 1
ATOM 4802 N N . ASN B 1 45 ? -3.875 -39.406 -30.656 1 89.44 45 ASN B N 1
ATOM 4803 C CA . ASN B 1 45 ? -5.203 -39.969 -30.406 1 89.44 45 ASN B CA 1
ATOM 4804 C C . ASN B 1 45 ? -5.734 -39.531 -29.047 1 89.44 45 ASN B C 1
ATOM 4806 O O . ASN B 1 45 ? -6.773 -40.031 -28.594 1 89.44 45 ASN B O 1
ATOM 4810 N N . ALA B 1 46 ? -5.008 -38.656 -28.406 1 92.94 46 ALA B N 1
ATOM 4811 C CA . ALA B 1 46 ? -5.461 -38.188 -27.094 1 92.94 46 ALA B CA 1
ATOM 4812 C C . ALA B 1 46 ? -6.789 -37.438 -27.188 1 92.94 46 ALA B C 1
ATOM 4814 O O . ALA B 1 46 ? -6.953 -36.562 -28.047 1 92.94 46 ALA B O 1
ATOM 4815 N N . CYS B 1 47 ? -7.738 -37.75 -26.312 1 89.88 47 CYS B N 1
ATOM 4816 C CA . CYS B 1 47 ? -9.023 -37.062 -26.266 1 89.88 47 CYS B CA 1
ATOM 4817 C C . CYS B 1 47 ? -9.148 -36.219 -25.016 1 89.88 47 CYS B C 1
ATOM 4819 O O . CYS B 1 47 ? -8.469 -36.469 -24.016 1 89.88 47 CYS B O 1
ATOM 4821 N N . THR B 1 48 ? -10.008 -35.281 -25.156 1 91 48 THR B N 1
ATOM 4822 C CA . THR B 1 48 ? -10.32 -34.5 -23.984 1 91 48 THR B CA 1
ATOM 4823 C C . THR B 1 48 ? -11.062 -35.312 -22.938 1 91 48 THR B C 1
ATOM 4825 O O . THR B 1 48 ? -11.953 -36.094 -23.281 1 91 48 THR B O 1
ATOM 4828 N N . PHE B 1 49 ? -10.656 -35.156 -21.594 1 93.94 49 PHE B N 1
ATOM 4829 C CA . PHE B 1 49 ? -11.227 -36.094 -20.656 1 93.94 49 PHE B CA 1
ATOM 4830 C C . PHE B 1 49 ? -11.539 -35.438 -19.328 1 93.94 49 PHE B C 1
ATOM 4832 O O . PHE B 1 49 ? -12.273 -36 -18.5 1 93.94 49 PHE B O 1
ATOM 4839 N N . LEU B 1 50 ? -10.953 -34.281 -19 1 96.44 50 LEU B N 1
ATOM 4840 C CA . LEU B 1 50 ? -11.219 -33.625 -17.719 1 96.44 50 LEU B CA 1
ATOM 4841 C C . LEU B 1 50 ? -12.695 -33.312 -17.562 1 96.44 50 LEU B C 1
ATOM 4843 O O . LEU B 1 50 ? -13.328 -32.781 -18.484 1 96.44 50 LEU B O 1
ATOM 4847 N N . PRO B 1 51 ? -13.273 -33.625 -16.438 1 96.69 51 PRO B N 1
ATOM 4848 C CA . PRO B 1 51 ? -14.711 -33.375 -16.266 1 96.69 51 PRO B CA 1
ATOM 4849 C C . PRO B 1 51 ? -15.062 -31.906 -16.125 1 96.69 51 PRO B C 1
ATOM 4851 O O . PRO B 1 51 ? -15.57 -31.484 -15.086 1 96.69 51 PRO B O 1
ATOM 4854 N N . THR B 1 52 ? -14.906 -31.188 -17.141 1 97.38 52 THR B N 1
ATOM 4855 C CA . THR B 1 52 ? -15.195 -29.766 -17.25 1 97.38 52 THR B CA 1
ATOM 4856 C C . THR B 1 52 ? -15.406 -29.375 -18.703 1 97.38 52 THR B C 1
ATOM 4858 O O . THR B 1 52 ? -14.961 -30.078 -19.609 1 97.38 52 THR B O 1
ATOM 4861 N N . SER B 1 53 ? -16.172 -28.328 -18.953 1 96.94 53 SER B N 1
ATOM 4862 C CA . SER B 1 53 ? -16.344 -27.797 -20.297 1 96.94 53 SER B CA 1
ATOM 4863 C C . SER B 1 53 ? -15.211 -26.844 -20.656 1 96.94 53 SER B C 1
ATOM 4865 O O . SER B 1 53 ? -15.086 -26.422 -21.812 1 96.94 53 SER B O 1
ATOM 4867 N N . LEU B 1 54 ? -14.375 -26.484 -19.672 1 97.62 54 LEU B N 1
ATOM 4868 C CA . LEU B 1 54 ? -13.273 -25.547 -19.875 1 97.62 54 LEU B CA 1
ATOM 4869 C C . LEU B 1 54 ? -12.109 -26.234 -20.594 1 97.62 54 LEU B C 1
ATOM 4871 O O . LEU B 1 54 ? -11.828 -27.406 -20.344 1 97.62 54 LEU B O 1
ATOM 4875 N N . ARG B 1 55 ? -11.43 -25.5 -21.375 1 97.5 55 ARG B N 1
ATOM 4876 C CA . ARG B 1 55 ? -10.328 -26.047 -22.156 1 97.5 55 ARG B CA 1
ATOM 4877 C C . ARG B 1 55 ? -9.016 -25.984 -21.391 1 97.5 55 ARG B C 1
ATOM 4879 O O . ARG B 1 55 ? -8.031 -25.438 -21.875 1 97.5 55 ARG B O 1
ATOM 4886 N N . MET B 1 56 ? -9.016 -26.656 -20.25 1 97.81 56 MET B N 1
ATOM 4887 C CA . MET B 1 56 ? -7.891 -26.625 -19.312 1 97.81 56 MET B CA 1
ATOM 4888 C C . MET B 1 56 ? -6.699 -27.391 -19.875 1 97.81 56 MET B C 1
ATOM 4890 O O . MET B 1 56 ? -5.566 -26.906 -19.828 1 97.81 56 MET B O 1
ATOM 4894 N N . ALA B 1 57 ? -6.945 -28.547 -20.406 1 97.75 57 ALA B N 1
ATOM 4895 C CA . ALA B 1 57 ? -5.867 -29.375 -20.938 1 97.75 57 ALA B CA 1
ATOM 4896 C C . ALA B 1 57 ? -5.25 -28.734 -22.172 1 97.75 57 ALA B C 1
ATOM 4898 O O . ALA B 1 57 ? -4.023 -28.734 -22.328 1 97.75 57 ALA B O 1
ATOM 4899 N N . GLU B 1 58 ? -6.102 -28.203 -23.031 1 98 58 GLU B N 1
ATOM 4900 C CA . GLU B 1 58 ? -5.645 -27.578 -24.266 1 98 58 GLU B CA 1
ATOM 4901 C C . GLU B 1 58 ? -4.785 -26.344 -23.969 1 98 58 GLU B C 1
ATOM 4903 O O . GLU B 1 58 ? -3.736 -26.156 -24.594 1 98 58 GLU B O 1
ATOM 4908 N N . SER B 1 59 ? -5.254 -25.547 -23.016 1 98.62 59 SER B N 1
ATOM 4909 C CA . SER B 1 59 ? -4.508 -24.344 -22.688 1 98.62 59 SER B CA 1
ATOM 4910 C C . SER B 1 59 ? -3.17 -24.688 -22.031 1 98.62 59 SER B C 1
ATOM 4912 O O . SER B 1 59 ? -2.158 -24.031 -22.312 1 98.62 59 SER B O 1
ATOM 4914 N N . SER B 1 60 ? -3.141 -25.688 -21.156 1 98.75 60 SER B N 1
ATOM 4915 C CA . SER B 1 60 ? -1.889 -26.125 -20.547 1 98.75 60 SER B CA 1
ATOM 4916 C C . SER B 1 60 ? -0.876 -26.547 -21.609 1 98.75 60 SER B C 1
ATOM 4918 O O . SER B 1 60 ? 0.275 -26.109 -21.578 1 98.75 60 SER B O 1
ATOM 4920 N N . ALA B 1 61 ? -1.305 -27.359 -22.547 1 98.81 61 ALA B N 1
ATOM 4921 C CA . ALA B 1 61 ? -0.427 -27.828 -23.625 1 98.81 61 ALA B CA 1
ATOM 4922 C C . ALA B 1 61 ? 0.075 -26.656 -24.469 1 98.81 61 ALA B C 1
ATOM 4924 O O . ALA B 1 61 ? 1.255 -26.609 -24.828 1 98.81 61 ALA B O 1
ATOM 4925 N N . ALA B 1 62 ? -0.801 -25.766 -24.781 1 98.81 62 ALA B N 1
ATOM 4926 C CA . ALA B 1 62 ? -0.44 -24.609 -25.609 1 98.81 62 ALA B CA 1
ATOM 4927 C C . ALA B 1 62 ? 0.592 -23.734 -24.906 1 98.81 62 ALA B C 1
ATOM 4929 O O . ALA B 1 62 ? 1.529 -23.25 -25.531 1 98.81 62 ALA B O 1
ATOM 4930 N N . LEU B 1 63 ? 0.391 -23.5 -23.625 1 98.94 63 LEU B N 1
ATOM 4931 C CA . LEU B 1 63 ? 1.322 -22.672 -22.859 1 98.94 63 LEU B CA 1
ATOM 4932 C C . LEU B 1 63 ? 2.682 -23.344 -22.75 1 98.94 63 LEU B C 1
ATOM 4934 O O . LEU B 1 63 ? 3.721 -22.688 -22.859 1 98.94 63 LEU B O 1
ATOM 4938 N N . TRP B 1 64 ? 2.691 -24.656 -22.547 1 98.88 64 TRP B N 1
ATOM 4939 C CA . TRP B 1 64 ? 3.953 -25.375 -22.562 1 98.88 64 TRP B CA 1
ATOM 4940 C C . TRP B 1 64 ? 4.625 -25.297 -23.922 1 98.88 64 TRP B C 1
ATOM 4942 O O . TRP B 1 64 ? 5.852 -25.219 -24.016 1 98.88 64 TRP B O 1
ATOM 4952 N N . ALA B 1 65 ? 3.812 -25.344 -24.969 1 98.81 65 ALA B N 1
ATOM 4953 C CA . ALA B 1 65 ? 4.359 -25.172 -26.312 1 98.81 65 ALA B CA 1
ATOM 4954 C C . ALA B 1 65 ? 5.055 -23.812 -26.453 1 98.81 65 ALA B C 1
ATOM 4956 O O . ALA B 1 65 ? 6.156 -23.734 -27 1 98.81 65 ALA B O 1
ATOM 4957 N N . ALA B 1 66 ? 4.402 -22.797 -25.969 1 98.56 66 ALA B N 1
ATOM 4958 C CA . ALA B 1 66 ? 4.988 -21.469 -26.031 1 98.56 66 ALA B CA 1
ATOM 4959 C C . ALA B 1 66 ? 6.309 -21.406 -25.266 1 98.56 66 ALA B C 1
ATOM 4961 O O . ALA B 1 66 ? 7.281 -20.812 -25.734 1 98.56 66 ALA B O 1
ATOM 4962 N N . ILE B 1 67 ? 6.363 -21.984 -24.094 1 98.5 67 ILE B N 1
ATOM 4963 C CA . ILE B 1 67 ? 7.59 -22.047 -23.312 1 98.5 67 ILE B CA 1
ATOM 4964 C C . ILE B 1 67 ? 8.664 -22.797 -24.094 1 98.5 67 ILE B C 1
ATOM 4966 O O . ILE B 1 67 ? 9.82 -22.375 -24.125 1 98.5 67 ILE B O 1
ATOM 4970 N N . GLY B 1 68 ? 8.258 -23.938 -24.703 1 97.88 68 GLY B N 1
ATOM 4971 C CA . GLY B 1 68 ? 9.188 -24.688 -25.531 1 97.88 68 GLY B CA 1
ATOM 4972 C C . GLY B 1 68 ? 9.75 -23.875 -26.688 1 97.88 68 GLY B C 1
ATOM 4973 O O . GLY B 1 68 ? 10.938 -23.984 -27 1 97.88 68 GLY B O 1
ATOM 4974 N N . LEU B 1 69 ? 8.914 -23.125 -27.312 1 97.12 69 LEU B N 1
ATOM 4975 C CA . LEU B 1 69 ? 9.344 -22.297 -28.438 1 97.12 69 LEU B CA 1
ATOM 4976 C C . LEU B 1 69 ? 10.367 -21.266 -27.984 1 97.12 69 LEU B C 1
ATOM 4978 O O . LEU B 1 69 ? 11.398 -21.078 -28.625 1 97.12 69 LEU B O 1
ATOM 4982 N N . PHE B 1 70 ? 10.109 -20.594 -26.875 1 96.94 70 PHE B N 1
ATOM 4983 C CA . PHE B 1 70 ? 11.078 -19.656 -26.328 1 96.94 70 PHE B CA 1
ATOM 4984 C C . PHE B 1 70 ? 12.375 -20.359 -25.969 1 96.94 70 PHE B C 1
ATOM 4986 O O . PHE B 1 70 ? 13.461 -19.891 -26.312 1 96.94 70 PHE B O 1
ATOM 4993 N N . ALA B 1 71 ? 12.227 -21.453 -25.266 1 96.12 71 ALA B N 1
ATOM 4994 C CA . ALA B 1 71 ? 13.391 -22.219 -24.828 1 96.12 71 ALA B CA 1
ATOM 4995 C C . ALA B 1 71 ? 14.227 -22.656 -26.031 1 96.12 71 ALA B C 1
ATOM 4997 O O . ALA B 1 71 ? 15.453 -22.547 -26.016 1 96.12 71 ALA B O 1
ATOM 4998 N N . GLY B 1 72 ? 13.555 -23.203 -27.031 1 93.62 72 GLY B N 1
ATOM 4999 C CA . GLY B 1 72 ? 14.25 -23.609 -28.25 1 93.62 72 GLY B CA 1
ATOM 5000 C C . GLY B 1 72 ? 14.984 -22.484 -28.938 1 93.62 72 GLY B C 1
ATOM 5001 O O . GLY B 1 72 ? 16.109 -22.672 -29.406 1 93.62 72 GLY B O 1
ATOM 5002 N N . GLN B 1 73 ? 14.328 -21.375 -29 1 92.5 73 GLN B N 1
ATOM 5003 C CA . GLN B 1 73 ? 14.945 -20.219 -29.625 1 92.5 73 GLN B CA 1
ATOM 5004 C C . GLN B 1 73 ? 16.156 -19.734 -28.828 1 92.5 73 GLN B C 1
ATOM 5006 O O . GLN B 1 73 ? 17.188 -19.391 -29.406 1 92.5 73 GLN B O 1
ATOM 5011 N N . ILE B 1 74 ? 16.047 -19.641 -27.547 1 94.75 74 ILE B N 1
ATOM 5012 C CA . ILE B 1 74 ? 17.141 -19.203 -26.688 1 94.75 74 ILE B CA 1
ATOM 5013 C C . ILE B 1 74 ? 18.312 -20.172 -26.828 1 94.75 74 ILE B C 1
ATOM 5015 O O . ILE B 1 74 ? 19.469 -19.75 -27 1 94.75 74 ILE B O 1
ATOM 5019 N N . SER B 1 75 ? 18.031 -21.438 -26.797 1 92.62 75 SER B N 1
ATOM 5020 C CA . SER B 1 75 ? 19.094 -22.438 -26.906 1 92.62 75 SER B CA 1
ATOM 5021 C C . SER B 1 75 ? 19.781 -22.375 -28.25 1 92.62 75 SER B C 1
ATOM 5023 O O . SER B 1 75 ? 21 -22.5 -28.344 1 92.62 75 SER B O 1
ATOM 5025 N N . SER B 1 76 ? 18.953 -22.234 -29.297 1 90.06 76 SER B N 1
ATOM 5026 C CA . SER B 1 76 ? 19.531 -22.125 -30.641 1 90.06 76 SER B CA 1
ATOM 5027 C C . SER B 1 76 ? 20.5 -20.953 -30.734 1 90.06 76 SER B C 1
ATOM 5029 O O . SER B 1 76 ? 21.594 -21.094 -31.297 1 90.06 76 SER B O 1
ATOM 5031 N N . HIS B 1 77 ? 20.125 -19.922 -30.234 1 89.25 77 HIS B N 1
ATOM 5032 C CA . HIS B 1 77 ? 20.953 -18.719 -30.281 1 89.25 77 HIS B CA 1
ATOM 5033 C C . HIS B 1 77 ? 22.156 -18.844 -29.375 1 89.25 77 HIS B C 1
ATOM 5035 O O . HIS B 1 77 ? 23.266 -18.484 -29.75 1 89.25 77 HIS B O 1
ATOM 5041 N N . ARG B 1 78 ? 21.938 -19.328 -28.25 1 91.62 78 ARG B N 1
ATOM 5042 C CA . ARG B 1 78 ? 22.953 -19.406 -27.219 1 91.62 78 ARG B CA 1
ATOM 5043 C C . ARG B 1 78 ? 24.031 -20.422 -27.578 1 91.62 78 ARG B C 1
ATOM 5045 O O . ARG B 1 78 ? 25.219 -20.188 -27.328 1 91.62 78 ARG B O 1
ATOM 5052 N N . TYR B 1 79 ? 23.656 -21.469 -28.188 1 90.69 79 TYR B N 1
ATOM 5053 C CA . TYR B 1 79 ? 24.578 -22.578 -28.391 1 90.69 79 TYR B CA 1
ATOM 5054 C C . TYR B 1 79 ? 24.859 -22.797 -29.859 1 90.69 79 TYR B C 1
ATOM 5056 O O . TYR B 1 79 ? 25.453 -23.797 -30.25 1 90.69 79 TYR B O 1
ATOM 5064 N N . ASP B 1 80 ? 24.391 -21.859 -30.672 1 89.19 80 ASP B N 1
ATOM 5065 C CA . ASP B 1 80 ? 24.594 -21.922 -32.125 1 89.19 80 ASP B CA 1
ATOM 5066 C C . ASP B 1 80 ? 24.109 -23.25 -32.688 1 89.19 80 ASP B C 1
ATOM 5068 O O . ASP B 1 80 ? 24.859 -23.969 -33.344 1 89.19 80 ASP B O 1
ATOM 5072 N N . LEU B 1 81 ? 22.891 -23.578 -32.344 1 89.56 81 LEU B N 1
ATOM 5073 C CA . LEU B 1 81 ? 22.234 -24.797 -32.844 1 89.56 81 LEU B CA 1
ATOM 5074 C C . LEU B 1 81 ? 21.266 -24.484 -33.969 1 89.56 81 LEU B C 1
ATOM 5076 O O . LEU B 1 81 ? 20.75 -23.359 -34.062 1 89.56 81 LEU B O 1
ATOM 5080 N N . PRO B 1 82 ? 21.062 -25.516 -34.75 1 87.88 82 PRO B N 1
ATOM 5081 C CA . PRO B 1 82 ? 19.969 -25.328 -35.719 1 87.88 82 PRO B CA 1
ATOM 5082 C C . PRO B 1 82 ? 18.609 -25.156 -35.031 1 87.88 82 PRO B C 1
ATOM 5084 O O . PRO B 1 82 ? 18.469 -25.453 -33.844 1 87.88 82 PRO B O 1
ATOM 5087 N N . PRO B 1 83 ? 17.703 -24.656 -35.844 1 84.31 83 PRO B N 1
ATOM 5088 C CA . PRO B 1 83 ? 16.359 -24.5 -35.281 1 84.31 83 PRO B CA 1
ATOM 5089 C C . PRO B 1 83 ? 15.797 -25.797 -34.688 1 84.31 83 PRO B C 1
ATOM 5091 O O . PRO B 1 83 ? 15.984 -26.859 -35.281 1 84.31 83 PRO B O 1
ATOM 5094 N N . GLN B 1 84 ? 15.195 -25.672 -33.531 1 87.44 84 GLN B N 1
ATOM 5095 C CA . GLN B 1 84 ? 14.633 -26.828 -32.812 1 87.44 84 GLN B CA 1
ATOM 5096 C C . GLN B 1 84 ? 13.133 -26.938 -33.062 1 87.44 84 GLN B C 1
ATOM 5098 O O . GLN B 1 84 ? 12.406 -25.953 -32.906 1 87.44 84 GLN B O 1
ATOM 5103 N N . SER B 1 85 ? 12.727 -28.078 -33.438 1 91 85 SER B N 1
ATOM 5104 C CA . SER B 1 85 ? 11.297 -28.344 -33.406 1 91 85 SER B CA 1
ATOM 5105 C C . SER B 1 85 ? 10.844 -28.734 -32 1 91 85 SER B C 1
ATOM 5107 O O . SER B 1 85 ? 11.609 -29.312 -31.234 1 91 85 SER B O 1
ATOM 5109 N N . VAL B 1 86 ? 9.602 -28.359 -31.688 1 96.5 86 VAL B N 1
ATOM 5110 C CA . VAL B 1 86 ? 9.07 -28.578 -30.344 1 96.5 86 VAL B CA 1
ATOM 5111 C C . VAL B 1 86 ? 7.922 -29.578 -30.406 1 96.5 86 VAL B C 1
ATOM 5113 O O . VAL B 1 86 ? 7.008 -29.453 -31.219 1 96.5 86 VAL B O 1
ATOM 5116 N N . THR B 1 87 ? 7.965 -30.578 -29.609 1 97.38 87 THR B N 1
ATOM 5117 C CA . THR B 1 87 ? 6.887 -31.547 -29.438 1 97.38 87 THR B CA 1
ATOM 5118 C C . THR B 1 87 ? 6.383 -31.531 -28 1 97.38 87 THR B C 1
ATOM 5120 O O . THR B 1 87 ? 7.176 -31.578 -27.047 1 97.38 87 THR B O 1
ATOM 5123 N N . ILE B 1 88 ? 5.066 -31.484 -27.844 1 98.44 88 ILE B N 1
ATOM 5124 C CA . ILE B 1 88 ? 4.453 -31.406 -26.531 1 98.44 88 ILE B CA 1
ATOM 5125 C C . ILE B 1 88 ? 3.674 -32.688 -26.234 1 98.44 88 ILE B C 1
ATOM 5127 O O . ILE B 1 88 ? 2.828 -33.094 -27.031 1 98.44 88 ILE B O 1
ATOM 5131 N N . ASP B 1 89 ? 3.943 -33.312 -25.125 1 98.25 89 ASP B N 1
ATOM 5132 C CA . ASP B 1 89 ? 3.109 -34.406 -24.641 1 98.25 89 ASP B CA 1
ATOM 5133 C C . ASP B 1 89 ? 1.893 -33.875 -23.891 1 98.25 89 ASP B C 1
ATOM 5135 O O . ASP B 1 89 ? 2.016 -33.375 -22.75 1 98.25 89 ASP B O 1
ATOM 5139 N N . VAL B 1 90 ? 0.72 -34.031 -24.453 1 98.12 90 VAL B N 1
ATOM 5140 C CA . VAL B 1 90 ? -0.471 -33.375 -23.922 1 98.12 90 VAL B CA 1
ATOM 5141 C C . VAL B 1 90 ? -0.927 -34.062 -22.641 1 98.12 90 VAL B C 1
ATOM 5143 O O . VAL B 1 90 ? -1.591 -33.469 -21.797 1 98.12 90 VAL B O 1
ATOM 5146 N N . TYR B 1 91 ? -0.613 -35.375 -22.484 1 97.69 91 TYR B N 1
ATOM 5147 C CA . TYR B 1 91 ? -0.96 -36.094 -21.25 1 97.69 91 TYR B CA 1
ATOM 5148 C C . TYR B 1 91 ? -0.147 -35.562 -20.078 1 97.69 91 TYR B C 1
ATOM 5150 O O . TYR B 1 91 ? -0.707 -35.219 -19.031 1 97.69 91 TYR B O 1
ATOM 5158 N N . SER B 1 92 ? 1.157 -35.469 -20.266 1 98.19 92 SER B N 1
ATOM 5159 C CA . SER B 1 92 ? 2.016 -34.938 -19.219 1 98.19 92 SER B CA 1
ATOM 5160 C C . SER B 1 92 ? 1.663 -33.469 -18.906 1 98.19 92 SER B C 1
ATOM 5162 O O . SER B 1 92 ? 1.675 -33.062 -17.75 1 98.19 92 SER B O 1
ATOM 5164 N N . ALA B 1 93 ? 1.343 -32.719 -19.953 1 98.69 93 ALA B N 1
ATOM 5165 C CA . ALA B 1 93 ? 0.954 -31.328 -19.766 1 98.69 93 ALA B CA 1
ATOM 5166 C C . ALA B 1 93 ? -0.329 -31.219 -18.953 1 98.69 93 ALA B C 1
ATOM 5168 O O . ALA B 1 93 ? -0.515 -30.25 -18.203 1 98.69 93 ALA B O 1
ATOM 5169 N N . THR B 1 94 ? -1.247 -32.156 -19.094 1 98.06 94 THR B N 1
ATOM 5170 C CA . THR B 1 94 ? -2.49 -32.156 -18.328 1 98.06 94 THR B CA 1
ATOM 5171 C C . THR B 1 94 ? -2.236 -32.594 -16.891 1 98.06 94 THR B C 1
ATOM 5173 O O . THR B 1 94 ? -2.732 -31.953 -15.945 1 98.06 94 THR B O 1
ATOM 5176 N N . LEU B 1 95 ? -1.413 -33.656 -16.703 1 98 95 LEU B N 1
ATOM 5177 C CA . LEU B 1 95 ? -1.097 -34.156 -15.359 1 98 95 LEU B CA 1
ATOM 5178 C C . LEU B 1 95 ? -0.352 -33.094 -14.555 1 98 95 LEU B C 1
ATOM 5180 O O . LEU B 1 95 ? -0.481 -33.031 -13.336 1 98 95 LEU B O 1
ATOM 5184 N N . PHE B 1 96 ? 0.334 -32.219 -15.297 1 98.25 96 PHE B N 1
ATOM 5185 C CA . PHE B 1 96 ? 1.028 -31.094 -14.695 1 98.25 96 PHE B CA 1
ATOM 5186 C C . PHE B 1 96 ? 0.079 -30.281 -13.836 1 98.25 96 PHE B C 1
ATOM 5188 O O . PHE B 1 96 ? 0.467 -29.781 -12.773 1 98.25 96 PHE B O 1
ATOM 5195 N N . LEU B 1 97 ? -1.15 -30.234 -14.133 1 98.12 97 LEU B N 1
ATOM 5196 C CA . LEU B 1 97 ? -2.141 -29.391 -13.461 1 98.12 97 LEU B CA 1
ATOM 5197 C C . LEU B 1 97 ? -2.496 -29.969 -12.094 1 98.12 97 LEU B C 1
ATOM 5199 O O . LEU B 1 97 ? -3.178 -29.312 -11.305 1 98.12 97 LEU B O 1
ATOM 5203 N N . MET B 1 98 ? -2.021 -31.109 -11.742 1 96.56 98 MET B N 1
ATOM 5204 C CA . MET B 1 98 ? -2.217 -31.672 -10.414 1 96.56 98 MET B CA 1
ATOM 5205 C C . MET B 1 98 ? -0.903 -32.219 -9.852 1 96.56 98 MET B C 1
ATOM 5207 O O . MET B 1 98 ? -0.901 -33.125 -9.023 1 96.56 98 MET B O 1
ATOM 5211 N N . SER B 1 99 ? 0.201 -31.688 -10.344 1 97.44 99 SER B N 1
ATOM 5212 C CA . SER B 1 99 ? 1.54 -32.219 -10.078 1 97.44 99 SER B CA 1
ATOM 5213 C C . SER B 1 99 ? 1.799 -32.344 -8.586 1 97.44 99 SER B C 1
ATOM 5215 O O . SER B 1 99 ? 2.281 -33.375 -8.125 1 97.44 99 SER B O 1
ATOM 5217 N N . SER B 1 100 ? 1.467 -31.359 -7.805 1 96.56 100 SER B N 1
ATOM 5218 C CA . SER B 1 100 ? 1.751 -31.359 -6.371 1 96.56 100 SER B CA 1
ATOM 5219 C C . SER B 1 100 ? 1.056 -32.531 -5.672 1 96.56 100 SER B C 1
ATOM 5221 O O . SER B 1 100 ? 1.566 -33.062 -4.68 1 96.56 100 SER B O 1
ATOM 5223 N N . PHE B 1 101 ? -0.036 -32.969 -6.238 1 95.75 101 PHE B N 1
ATOM 5224 C CA . PHE B 1 101 ? -0.846 -34 -5.598 1 95.75 101 PHE B CA 1
ATOM 5225 C C . PHE B 1 101 ? -0.409 -35.375 -6.043 1 95.75 101 PHE B C 1
ATOM 5227 O O . PHE B 1 101 ? -0.913 -36.375 -5.539 1 95.75 101 PHE B O 1
ATOM 5234 N N . LEU B 1 102 ? 0.567 -35.406 -6.93 1 97.38 102 LEU B N 1
ATOM 5235 C CA . LEU B 1 102 ? 1.099 -36.688 -7.414 1 97.38 102 LEU B CA 1
ATOM 5236 C C . LEU B 1 102 ? 2.434 -37 -6.75 1 97.38 102 LEU B C 1
ATOM 5238 O O . LEU B 1 102 ? 3.006 -38.062 -6.98 1 97.38 102 LEU B O 1
ATOM 5242 N N . PHE B 1 103 ? 2.912 -36.062 -5.918 1 97.81 103 PHE B N 1
ATOM 5243 C CA . PHE B 1 103 ? 4.191 -36.219 -5.23 1 97.81 103 PHE B CA 1
ATOM 5244 C C . PHE B 1 103 ? 4.102 -37.312 -4.152 1 97.81 103 PHE B C 1
ATOM 5246 O O . PHE B 1 103 ? 3.137 -37.344 -3.387 1 97.81 103 PHE B O 1
ATOM 5253 N N . LYS B 1 104 ? 5.105 -38.156 -4.129 1 97.19 104 LYS B N 1
ATOM 5254 C CA . LYS B 1 104 ? 5.195 -39.188 -3.1 1 97.19 104 LYS B CA 1
ATOM 5255 C C . LYS B 1 104 ? 6.613 -39.312 -2.555 1 97.19 104 LYS B C 1
ATOM 5257 O O . LYS B 1 104 ? 7.582 -39 -3.26 1 97.19 104 LYS B O 1
ATOM 5262 N N . SER B 1 105 ? 6.695 -39.656 -1.387 1 95.62 105 SER B N 1
ATOM 5263 C CA . SER B 1 105 ? 7.945 -40.094 -0.769 1 95.62 105 SER B CA 1
ATOM 5264 C C . SER B 1 105 ? 7.781 -41.469 -0.097 1 95.62 105 SER B C 1
ATOM 5266 O O . SER B 1 105 ? 6.875 -41.656 0.717 1 95.62 105 SER B O 1
ATOM 5268 N N . GLN B 1 106 ? 8.672 -42.375 -0.517 1 91.12 106 GLN B N 1
ATOM 5269 C CA . GLN B 1 106 ? 8.602 -43.75 -0.011 1 91.12 106 GLN B CA 1
ATOM 5270 C C . GLN B 1 106 ? 7.191 -44.312 -0.166 1 91.12 106 GLN B C 1
ATOM 5272 O O . GLN B 1 106 ? 6.641 -44.906 0.774 1 91.12 106 GLN B O 1
ATOM 5277 N N . GLY B 1 107 ? 6.598 -43.938 -1.204 1 92.12 107 GLY B N 1
ATOM 5278 C CA . GLY B 1 107 ? 5.285 -44.469 -1.539 1 92.12 107 GLY B CA 1
ATOM 5279 C C . GLY B 1 107 ? 4.152 -43.719 -0.854 1 92.12 107 GLY B C 1
ATOM 5280 O O . GLY B 1 107 ? 2.98 -44.031 -1.093 1 92.12 107 GLY B O 1
ATOM 5281 N N . LYS B 1 108 ? 4.473 -42.812 -0.06 1 95.25 108 LYS B N 1
ATOM 5282 C CA . LYS B 1 108 ? 3.463 -42.062 0.696 1 95.25 108 LYS B CA 1
ATOM 5283 C C . LYS B 1 108 ? 3.148 -40.719 0.035 1 95.25 108 LYS B C 1
ATOM 5285 O O . LYS B 1 108 ? 4.055 -40.031 -0.409 1 95.25 108 LYS B O 1
ATOM 5290 N N . THR B 1 109 ? 1.821 -40.406 -0.007 1 95.38 109 THR B N 1
ATOM 5291 C CA . THR B 1 109 ? 1.378 -39.188 -0.651 1 95.38 109 THR B CA 1
ATOM 5292 C C . THR B 1 109 ? 1.541 -38 0.288 1 95.38 109 THR B C 1
ATOM 5294 O O . THR B 1 109 ? 1.869 -38.156 1.464 1 95.38 109 THR B O 1
ATOM 5297 N N . ILE B 1 110 ? 1.236 -36.781 -0.164 1 95.06 110 ILE B N 1
ATOM 5298 C CA . ILE B 1 110 ? 1.416 -35.562 0.604 1 95.06 110 ILE B CA 1
ATOM 5299 C C . ILE B 1 110 ? 0.322 -35.469 1.665 1 95.06 110 ILE B C 1
ATOM 5301 O O . ILE B 1 110 ? 0.393 -34.594 2.553 1 95.06 110 ILE B O 1
ATOM 5305 N N . ALA B 1 111 ? -0.705 -36.312 1.593 1 92.25 111 ALA B N 1
ATOM 5306 C CA . ALA B 1 111 ? -1.765 -36.344 2.598 1 92.25 111 ALA B CA 1
ATOM 5307 C C . ALA B 1 111 ? -1.391 -37.25 3.77 1 92.25 111 ALA B C 1
ATOM 5309 O O . ALA B 1 111 ? -2.025 -37.188 4.824 1 92.25 111 ALA B O 1
ATOM 5310 N N . ASP B 1 112 ? -0.338 -38.062 3.6 1 94.44 112 ASP B N 1
ATOM 5311 C CA . ASP B 1 112 ? 0.081 -39.031 4.625 1 94.44 112 ASP B CA 1
ATOM 5312 C C . ASP B 1 112 ? 0.802 -38.312 5.77 1 94.44 112 ASP B C 1
ATOM 5314 O O . ASP B 1 112 ? 1.602 -37.406 5.535 1 94.44 112 ASP B O 1
ATOM 5318 N N . PRO B 1 113 ? 0.566 -38.719 6.965 1 93.12 113 PRO B N 1
ATOM 5319 C CA . PRO B 1 113 ? 1.229 -38.125 8.125 1 93.12 113 PRO B CA 1
ATOM 5320 C C . PRO B 1 113 ? 2.75 -38.125 7.996 1 93.12 113 PRO B C 1
ATOM 5322 O O . PRO B 1 113 ? 3.418 -37.25 8.555 1 93.12 113 PRO B O 1
ATOM 5325 N N . HIS B 1 114 ? 3.283 -39.094 7.254 1 91.62 114 HIS B N 1
ATOM 5326 C CA . HIS B 1 114 ? 4.723 -39.156 7.027 1 91.62 114 HIS B CA 1
ATOM 5327 C C . HIS B 1 114 ? 5.242 -37.844 6.441 1 91.62 114 HIS B C 1
ATOM 5329 O O . HIS B 1 114 ? 6.328 -37.375 6.809 1 91.62 114 HIS B O 1
ATOM 5335 N N . LEU B 1 115 ? 4.539 -37.219 5.602 1 94.69 115 LEU B N 1
ATOM 5336 C CA . LEU B 1 115 ? 4.945 -35.969 4.957 1 94.69 115 LEU B CA 1
ATOM 5337 C C . LEU B 1 115 ? 4.281 -34.781 5.625 1 94.69 115 LEU B C 1
ATOM 5339 O O . LEU B 1 115 ? 4.934 -33.75 5.875 1 94.69 115 LEU B O 1
ATOM 5343 N N . VAL B 1 116 ? 3.041 -34.938 6.023 1 93.75 116 VAL B N 1
ATOM 5344 C CA . VAL B 1 116 ? 2.254 -33.844 6.539 1 93.75 116 VAL B CA 1
ATOM 5345 C C . VAL B 1 116 ? 2.865 -33.312 7.848 1 93.75 116 VAL B C 1
ATOM 5347 O O . VAL B 1 116 ? 2.951 -32.125 8.078 1 93.75 116 VAL B O 1
ATOM 5350 N N . ASN B 1 117 ? 3.268 -34.156 8.695 1 92.81 117 ASN B N 1
ATOM 5351 C CA . ASN B 1 117 ? 3.746 -33.781 10.023 1 92.81 117 ASN B CA 1
ATOM 5352 C C . ASN B 1 117 ? 5.031 -32.969 9.953 1 92.81 117 ASN B C 1
ATOM 5354 O O . ASN B 1 117 ? 5.301 -32.156 10.836 1 92.81 117 ASN B O 1
ATOM 5358 N N . ARG B 1 118 ? 5.781 -33.156 8.898 1 92.94 118 ARG B N 1
ATOM 5359 C CA . ARG B 1 118 ? 7.043 -32.438 8.734 1 92.94 118 ARG B CA 1
ATOM 5360 C C . ARG B 1 118 ? 6.797 -30.984 8.375 1 92.94 118 ARG B C 1
ATOM 5362 O O . ARG B 1 118 ? 7.684 -30.141 8.531 1 92.94 118 ARG B O 1
ATOM 5369 N N . CYS B 1 119 ? 5.598 -30.703 7.941 1 94 119 CYS B N 1
ATOM 5370 C CA . CYS B 1 119 ? 5.25 -29.344 7.543 1 94 119 CYS B CA 1
ATOM 5371 C C . CYS B 1 119 ? 4.43 -28.641 8.625 1 94 119 CYS B C 1
ATOM 5373 O O . CYS B 1 119 ? 4.051 -27.484 8.477 1 94 119 CYS B O 1
ATOM 5375 N N . LEU B 1 120 ? 4.184 -29.297 9.797 1 93.31 120 LEU B N 1
ATOM 5376 C CA . LEU B 1 120 ? 3.334 -28.75 10.852 1 93.31 120 LEU B CA 1
ATOM 5377 C C . LEU B 1 120 ? 3.914 -27.469 11.422 1 93.31 120 LEU B C 1
ATOM 5379 O O . LEU B 1 120 ? 3.17 -26.531 11.75 1 93.31 120 LEU B O 1
ATOM 5383 N N . PRO B 1 121 ? 5.262 -27.391 11.531 1 93.88 121 PRO B N 1
ATOM 5384 C CA . PRO B 1 121 ? 5.824 -26.141 12.07 1 93.88 121 PRO B CA 1
ATOM 5385 C C . PRO B 1 121 ? 5.52 -24.938 11.188 1 93.88 121 PRO B C 1
ATOM 5387 O O . PRO B 1 121 ? 5.555 -23.797 11.664 1 93.88 121 PRO B O 1
ATOM 5390 N N . MET B 1 122 ? 5.16 -25.156 9.945 1 95.12 122 MET B N 1
ATOM 5391 C CA . MET B 1 122 ? 4.879 -24.062 9.008 1 95.12 122 MET B CA 1
ATOM 5392 C C . MET B 1 122 ? 3.398 -23.703 9.031 1 95.12 122 MET B C 1
ATOM 5394 O O . MET B 1 122 ? 2.986 -22.719 8.398 1 95.12 122 MET B O 1
ATOM 5398 N N . ASP B 1 123 ? 2.582 -24.484 9.773 1 95.88 123 ASP B N 1
ATOM 5399 C CA . ASP B 1 123 ? 1.15 -24.203 9.852 1 95.88 123 ASP B CA 1
ATOM 5400 C C . ASP B 1 123 ? 0.851 -23.172 10.938 1 95.88 123 ASP B C 1
ATOM 5402 O O . ASP B 1 123 ? 0.059 -23.438 11.844 1 95.88 123 ASP B O 1
ATOM 5406 N N . LEU B 1 124 ? 1.354 -22 10.781 1 95.12 124 LEU B N 1
ATOM 5407 C CA . LEU B 1 124 ? 1.25 -20.938 11.766 1 95.12 124 LEU B CA 1
ATOM 5408 C C . LEU B 1 124 ? -0.192 -20.469 11.898 1 95.12 124 LEU B C 1
ATOM 5410 O O . LEU B 1 124 ? -0.589 -19.969 12.953 1 95.12 124 LEU B O 1
ATOM 5414 N N . GLY B 1 125 ? -1.014 -20.609 10.852 1 93.75 125 GLY B N 1
ATOM 5415 C CA . GLY B 1 125 ? -2.4 -20.172 10.852 1 93.75 125 GLY B CA 1
ATOM 5416 C C . GLY B 1 125 ? -3.373 -21.281 11.219 1 93.75 125 GLY B C 1
ATOM 5417 O O . GLY B 1 125 ? -4.59 -21.094 11.18 1 93.75 125 GLY B O 1
ATOM 5418 N N . LYS B 1 126 ? -2.828 -22.516 11.461 1 93.31 126 LYS B N 1
ATOM 5419 C CA . LYS B 1 126 ? -3.568 -23.672 11.953 1 93.31 126 LYS B CA 1
ATOM 5420 C C . LYS B 1 126 ? -4.645 -24.109 10.953 1 93.31 126 LYS B C 1
ATOM 5422 O O . LYS B 1 126 ? -5.766 -24.422 11.352 1 93.31 126 LYS B O 1
ATOM 5427 N N . ILE B 1 127 ? -4.336 -24.062 9.773 1 93.62 127 ILE B N 1
ATOM 5428 C CA . ILE B 1 127 ? -5.305 -24.375 8.727 1 93.62 127 ILE B CA 1
ATOM 5429 C C . ILE B 1 127 ? -5.543 -25.875 8.664 1 93.62 127 ILE B C 1
ATOM 5431 O O . ILE B 1 127 ? -6.48 -26.344 8.008 1 93.62 127 ILE B O 1
ATOM 5435 N N . ARG B 1 128 ? -4.773 -26.703 9.383 1 91.94 128 ARG B N 1
ATOM 5436 C CA . ARG B 1 128 ? -4.887 -28.156 9.344 1 91.94 128 ARG B CA 1
ATOM 5437 C C . ARG B 1 128 ? -5.961 -28.656 10.305 1 91.94 128 ARG B C 1
ATOM 5439 O O . ARG B 1 128 ? -6.371 -29.812 10.242 1 91.94 128 ARG B O 1
ATOM 5446 N N . GLU B 1 129 ? -6.375 -27.75 11.195 1 94.69 129 GLU B N 1
ATOM 5447 C CA . GLU B 1 129 ? -7.504 -28.109 12.047 1 94.69 129 GLU B CA 1
ATOM 5448 C C . GLU B 1 129 ? -8.75 -28.406 11.219 1 94.69 129 GLU B C 1
ATOM 5450 O O . GLU B 1 129 ? -9.102 -27.641 10.32 1 94.69 129 GLU B O 1
ATOM 5455 N N . THR B 1 130 ? -9.406 -29.562 11.562 1 95.44 130 THR B N 1
ATOM 5456 C CA . THR B 1 130 ? -10.602 -29.969 10.828 1 95.44 130 THR B CA 1
ATOM 5457 C C . THR B 1 130 ? -11.633 -28.844 10.828 1 95.44 130 THR B C 1
ATOM 5459 O O . THR B 1 130 ? -12.266 -28.562 9.805 1 95.44 130 THR B O 1
ATOM 5462 N N . TYR B 1 131 ? -11.727 -28.172 11.977 1 96.75 131 TYR B N 1
ATOM 5463 C CA . TYR B 1 131 ? -12.695 -27.109 12.211 1 96.75 131 TYR B CA 1
ATOM 5464 C C . TYR B 1 131 ? -12.43 -25.922 11.289 1 96.75 131 TYR B C 1
ATOM 5466 O O . TYR B 1 131 ? -13.367 -25.219 10.898 1 96.75 131 TYR B O 1
ATOM 5474 N N . ARG B 1 132 ? -11.188 -25.719 10.828 1 97 132 ARG B N 1
ATOM 5475 C CA . ARG B 1 132 ? -10.781 -24.516 10.109 1 97 132 ARG B CA 1
ATOM 5476 C C . ARG B 1 132 ? -10.773 -24.766 8.602 1 97 132 ARG B C 1
ATOM 5478 O O . ARG B 1 132 ? -10.805 -23.812 7.816 1 97 132 ARG B O 1
ATOM 5485 N N . GLY B 1 133 ? -10.828 -26.031 8.164 1 94.12 133 GLY B N 1
ATOM 5486 C CA . GLY B 1 133 ? -10.75 -26.391 6.758 1 94.12 133 GLY B CA 1
ATOM 5487 C C . GLY B 1 133 ? -11.867 -25.797 5.922 1 94.12 133 GLY B C 1
ATOM 5488 O O . GLY B 1 133 ? -11.617 -25.109 4.941 1 94.12 133 GLY B O 1
ATOM 5489 N N . PRO B 1 134 ? -13.109 -25.922 6.449 1 95.75 134 PRO B N 1
ATOM 5490 C CA . PRO B 1 134 ? -14.266 -25.5 5.66 1 95.75 134 PRO B CA 1
ATOM 5491 C C . PRO B 1 134 ? -14.391 -23.984 5.562 1 95.75 134 PRO B C 1
ATOM 5493 O O . PRO B 1 134 ? -15.297 -23.469 4.902 1 95.75 134 PRO B O 1
ATOM 5496 N N . ALA B 1 135 ? -13.422 -23.281 6.203 1 96.94 135 ALA B N 1
ATOM 5497 C CA . ALA B 1 135 ? -13.367 -21.828 6.008 1 96.94 135 ALA B CA 1
ATOM 5498 C C . ALA B 1 135 ? -13.016 -21.484 4.562 1 96.94 135 ALA B C 1
ATOM 5500 O O . ALA B 1 135 ? -13.18 -20.344 4.137 1 96.94 135 ALA B O 1
ATOM 5501 N N . THR B 1 136 ? -12.547 -22.438 3.842 1 96.81 136 THR B N 1
ATOM 5502 C CA . THR B 1 136 ? -12.297 -22.281 2.412 1 96.81 136 THR B CA 1
ATOM 5503 C C . THR B 1 136 ? -13.297 -23.094 1.597 1 96.81 136 THR B C 1
ATOM 5505 O O . THR B 1 136 ? -13.086 -24.281 1.349 1 96.81 136 THR B O 1
ATOM 5508 N N . ASN B 1 137 ? -14.328 -22.422 1.233 1 97.25 137 ASN B N 1
ATOM 5509 C CA . ASN B 1 137 ? -15.391 -23.094 0.496 1 97.25 137 ASN B CA 1
ATOM 5510 C C . ASN B 1 137 ? -16.484 -22.109 0.058 1 97.25 137 ASN B C 1
ATOM 5512 O O . ASN B 1 137 ? -16.453 -20.938 0.443 1 97.25 137 ASN B O 1
ATOM 5516 N N . ILE B 1 138 ? -17.422 -22.609 -0.798 1 98.5 138 ILE B N 1
ATOM 5517 C CA . ILE B 1 138 ? -18.531 -21.781 -1.288 1 98.5 138 ILE B CA 1
ATOM 5518 C C . ILE B 1 138 ? -19.781 -22.062 -0.461 1 98.5 138 ILE B C 1
ATOM 5520 O O . ILE B 1 138 ? -20.156 -23.219 -0.255 1 98.5 138 ILE B O 1
ATOM 5524 N N . TYR B 1 139 ? -20.406 -21.062 0.024 1 98.5 139 TYR B N 1
ATOM 5525 C CA . TYR B 1 139 ? -21.641 -21.141 0.799 1 98.5 139 TYR B CA 1
ATOM 5526 C C . TYR B 1 139 ? -22.688 -20.172 0.269 1 98.5 139 TYR B C 1
ATOM 5528 O O . TYR B 1 139 ? -22.359 -19.234 -0.468 1 98.5 139 TYR B O 1
ATOM 5536 N N . ARG B 1 140 ? -23.922 -20.438 0.573 1 98.31 140 ARG B N 1
ATOM 5537 C CA . ARG B 1 140 ? -25.016 -19.531 0.211 1 98.31 140 ARG B CA 1
ATOM 5538 C C . ARG B 1 140 ? -25.203 -18.453 1.271 1 98.31 140 ARG B C 1
ATOM 5540 O O . ARG B 1 140 ? -25.328 -18.75 2.459 1 98.31 140 ARG B O 1
ATOM 5547 N N . ALA B 1 141 ? -25.203 -17.203 0.813 1 98.56 141 ALA B N 1
ATOM 5548 C CA . ALA B 1 141 ? -25.391 -16.062 1.706 1 98.56 141 ALA B CA 1
ATOM 5549 C C . ALA B 1 141 ? -26.875 -15.82 1.962 1 98.56 141 ALA B C 1
ATOM 5551 O O . ALA B 1 141 ? -27.734 -16.516 1.418 1 98.56 141 ALA B O 1
ATOM 5552 N N . ARG B 1 142 ? -27.125 -14.852 2.812 1 98.31 142 ARG B N 1
ATOM 5553 C CA . ARG B 1 142 ? -28.5 -14.539 3.195 1 98.31 142 ARG B CA 1
ATOM 5554 C C . ARG B 1 142 ? -29.328 -14.094 1.984 1 98.31 142 ARG B C 1
ATOM 5556 O O . ARG B 1 142 ? -30.516 -14.406 1.887 1 98.31 142 ARG B O 1
ATOM 5563 N N . ASP B 1 143 ? -28.766 -13.406 1.017 1 98.06 143 ASP B N 1
ATOM 5564 C CA . ASP B 1 143 ? -29.453 -12.883 -0.158 1 98.06 143 ASP B CA 1
ATOM 5565 C C . ASP B 1 143 ? -29.5 -13.914 -1.278 1 98.06 143 ASP B C 1
ATOM 5567 O O . ASP B 1 143 ? -29.703 -13.57 -2.445 1 98.06 143 ASP B O 1
ATOM 5571 N N . ALA B 1 144 ? -29.094 -15.141 -1.026 1 97.31 144 ALA B N 1
ATOM 5572 C CA . ALA B 1 144 ? -29.219 -16.312 -1.897 1 97.31 144 ALA B CA 1
ATOM 5573 C C . ALA B 1 144 ? -28.094 -16.328 -2.943 1 97.31 144 ALA B C 1
ATOM 5575 O O . ALA B 1 144 ? -28.094 -17.172 -3.834 1 97.31 144 ALA B O 1
ATOM 5576 N N . LYS B 1 145 ? -27.203 -15.406 -2.793 1 98.31 145 LYS B N 1
ATOM 5577 C CA . LYS B 1 145 ? -26.016 -15.469 -3.629 1 98.31 145 LYS B CA 1
ATOM 5578 C C . LYS B 1 145 ? -24.969 -16.406 -3.035 1 98.31 145 LYS B C 1
ATOM 5580 O O . LYS B 1 145 ? -24.984 -16.672 -1.831 1 98.31 145 LYS B O 1
ATOM 5585 N N . PHE B 1 146 ? -24.172 -16.922 -3.9 1 98.81 146 PHE B N 1
ATOM 5586 C CA . PHE B 1 146 ? -23.078 -17.766 -3.439 1 98.81 146 PHE B CA 1
ATOM 5587 C C . PHE B 1 146 ? -21.844 -16.938 -3.141 1 98.81 146 PHE B C 1
ATOM 5589 O O . PHE B 1 146 ? -21.516 -16 -3.877 1 98.81 146 PHE B O 1
ATOM 5596 N N . TYR B 1 147 ? -21.203 -17.219 -2.039 1 98.75 147 TYR B N 1
ATOM 5597 C CA . TYR B 1 147 ? -19.984 -16.547 -1.613 1 98.75 147 TYR B CA 1
ATOM 5598 C C . TYR B 1 147 ? -18.875 -17.547 -1.355 1 98.75 147 TYR B C 1
ATOM 5600 O O . TYR B 1 147 ? -19.078 -18.531 -0.642 1 98.75 147 TYR B O 1
ATOM 5608 N N . HIS B 1 148 ? -17.734 -17.375 -1.969 1 98.69 148 HIS B N 1
ATOM 5609 C CA . HIS B 1 148 ? -16.562 -18.188 -1.689 1 98.69 148 HIS B CA 1
ATOM 5610 C C . HIS B 1 148 ? -15.758 -17.625 -0.529 1 98.69 148 HIS B C 1
ATOM 5612 O O . HIS B 1 148 ? -14.969 -16.703 -0.715 1 98.69 148 HIS B O 1
ATOM 5618 N N . LEU B 1 149 ? -15.945 -18.203 0.565 1 97.62 149 LEU B N 1
ATOM 5619 C CA . LEU B 1 149 ? -15.094 -17.922 1.718 1 97.62 149 LEU B CA 1
ATOM 5620 C C . LEU B 1 149 ? -13.703 -18.516 1.526 1 97.62 149 LEU B C 1
ATOM 5622 O O . LEU B 1 149 ? -13.562 -19.609 0.969 1 97.62 149 LEU B O 1
ATOM 5626 N N . HIS B 1 150 ? -12.695 -17.797 2.02 1 97.62 150 HIS B N 1
ATOM 5627 C CA . HIS B 1 150 ? -11.359 -18.391 1.921 1 97.62 150 HIS B CA 1
ATOM 5628 C C . HIS B 1 150 ? -10.57 -18.172 3.203 1 97.62 150 HIS B C 1
ATOM 5630 O O . HIS B 1 150 ? -10.328 -17.016 3.604 1 97.62 150 HIS B O 1
ATOM 5636 N N . GLY B 1 151 ? -10.086 -19.219 3.768 1 96.25 151 GLY B N 1
ATOM 5637 C CA . GLY B 1 151 ? -9.375 -19.172 5.035 1 96.25 151 GLY B CA 1
ATOM 5638 C C . GLY B 1 151 ? -7.906 -18.828 4.883 1 96.25 151 GLY B C 1
ATOM 5639 O O . GLY B 1 151 ? -7.219 -18.578 5.871 1 96.25 151 GLY B O 1
ATOM 5640 N N . SER B 1 152 ? -7.434 -18.781 3.68 1 95.38 152 SER B N 1
ATOM 5641 C CA . SER B 1 152 ? -6.039 -18.469 3.387 1 95.38 152 SER B CA 1
ATOM 5642 C C . SER B 1 152 ? -5.094 -19.328 4.211 1 95.38 152 SER B C 1
ATOM 5644 O O . SER B 1 152 ? -5.371 -20.516 4.445 1 95.38 152 SER B O 1
ATOM 5646 N N . LEU B 1 153 ? -3.846 -18.875 4.531 1 96.06 153 LEU B N 1
ATOM 5647 C CA . LEU B 1 153 ? -2.896 -19.641 5.348 1 96.06 153 LEU B CA 1
ATOM 5648 C C . LEU B 1 153 ? -3.07 -19.312 6.828 1 96.06 153 LEU B C 1
ATOM 5650 O O . LEU B 1 153 ? -2.301 -19.781 7.668 1 96.06 153 LEU B O 1
ATOM 5654 N N . ASN B 1 154 ? -4.016 -18.484 7.113 1 96.06 154 ASN B N 1
ATOM 5655 C CA . ASN B 1 154 ? -4.441 -18.109 8.453 1 96.06 154 ASN B CA 1
ATOM 5656 C C . ASN B 1 154 ? -5.945 -17.844 8.516 1 96.06 154 ASN B C 1
ATOM 5658 O O . ASN B 1 154 ? -6.406 -16.766 8.125 1 96.06 154 ASN B O 1
ATOM 5662 N N . THR B 1 155 ? -6.68 -18.734 9.133 1 97.06 155 THR B N 1
ATOM 5663 C CA . THR B 1 155 ? -8.141 -18.719 9.102 1 97.06 155 THR B CA 1
ATOM 5664 C C . THR B 1 155 ? -8.695 -17.797 10.195 1 97.06 155 THR B C 1
ATOM 5666 O O . THR B 1 155 ? -9.891 -17.516 10.219 1 97.06 155 THR B O 1
ATOM 5669 N N . THR B 1 156 ? -7.902 -17.234 11.047 1 97.19 156 THR B N 1
ATOM 5670 C CA . THR B 1 156 ? -8.305 -16.516 12.25 1 97.19 156 THR B CA 1
ATOM 5671 C C . THR B 1 156 ? -9.195 -15.328 11.898 1 97.19 156 THR B C 1
ATOM 5673 O O . THR B 1 156 ? -10.258 -15.148 12.492 1 97.19 156 THR B O 1
ATOM 5676 N N . PRO B 1 157 ? -8.828 -14.547 10.898 1 96.38 157 PRO B N 1
ATOM 5677 C CA . PRO B 1 157 ? -9.672 -13.383 10.594 1 96.38 157 PRO B CA 1
ATOM 5678 C C . PRO B 1 157 ? -11.078 -13.773 10.141 1 96.38 157 PRO B C 1
ATOM 5680 O O . PRO B 1 157 ? -12.047 -13.086 10.469 1 96.38 157 PRO B O 1
ATOM 5683 N N . ILE B 1 158 ? -11.203 -14.859 9.398 1 97.38 158 ILE B N 1
ATOM 5684 C CA . ILE B 1 158 ? -12.5 -15.305 8.898 1 97.38 158 ILE B CA 1
ATOM 5685 C C . ILE B 1 158 ? -13.375 -15.758 10.07 1 97.38 158 ILE B C 1
ATOM 5687 O O . ILE B 1 158 ? -14.57 -15.477 10.102 1 97.38 158 ILE B O 1
ATOM 5691 N N . LEU B 1 159 ? -12.758 -16.5 10.984 1 98.19 159 LEU B N 1
ATOM 5692 C CA . LEU B 1 159 ? -13.5 -16.953 12.156 1 98.19 159 LEU B CA 1
ATOM 5693 C C . LEU B 1 159 ? -13.977 -15.758 12.984 1 98.19 159 LEU B C 1
ATOM 5695 O O . LEU B 1 159 ? -15.117 -15.75 13.461 1 98.19 159 LEU B O 1
ATOM 5699 N N . ARG B 1 160 ? -13.164 -14.75 13.133 1 97 160 ARG B N 1
ATOM 5700 C CA . ARG B 1 160 ? -13.562 -13.539 13.836 1 97 160 ARG B CA 1
ATOM 5701 C C . ARG B 1 160 ? -14.695 -12.828 13.109 1 97 160 ARG B C 1
ATOM 5703 O O . ARG B 1 160 ? -15.672 -12.391 13.734 1 97 160 ARG B O 1
ATOM 5710 N N . MET B 1 161 ? -14.57 -12.727 11.812 1 97.19 161 MET B N 1
ATOM 5711 C CA . MET B 1 161 ? -15.578 -12.07 10.984 1 97.19 161 MET B CA 1
ATOM 5712 C C . MET B 1 161 ? -16.953 -12.719 11.18 1 97.19 161 MET B C 1
ATOM 5714 O O . MET B 1 161 ? -17.953 -12.031 11.281 1 97.19 161 MET B O 1
ATOM 5718 N N . LEU B 1 162 ? -16.953 -14.031 11.312 1 98.06 162 LEU B N 1
ATOM 5719 C CA . LEU B 1 162 ? -18.203 -14.789 11.375 1 98.06 162 LEU B CA 1
ATOM 5720 C C . LEU B 1 162 ? -18.672 -14.969 12.812 1 98.06 162 LEU B C 1
ATOM 5722 O O . LEU B 1 162 ? -19.703 -15.594 13.062 1 98.06 162 LEU B O 1
ATOM 5726 N N . GLY B 1 163 ? -17.891 -14.492 13.773 1 96.44 163 GLY B N 1
ATOM 5727 C CA . GLY B 1 163 ? -18.234 -14.648 15.18 1 96.44 163 GLY B CA 1
ATOM 5728 C C . GLY B 1 163 ? -18.125 -16.078 15.672 1 96.44 163 GLY B C 1
ATOM 5729 O O . GLY B 1 163 ? -18.906 -16.5 16.531 1 96.44 163 GLY B O 1
ATOM 5730 N N . LEU B 1 164 ? -17.234 -16.828 15.047 1 98.06 164 LEU B N 1
ATOM 5731 C CA . LEU B 1 164 ? -17.062 -18.234 15.398 1 98.06 164 LEU B CA 1
ATOM 5732 C C . LEU B 1 164 ? -15.875 -18.422 16.328 1 98.06 164 LEU B C 1
ATOM 5734 O O . LEU B 1 164 ? -14.93 -17.641 16.297 1 98.06 164 LEU B O 1
ATOM 5738 N N . PRO B 1 165 ? -15.883 -19.531 17.156 1 97.62 165 PRO B N 1
ATOM 5739 C CA . PRO B 1 165 ? -14.727 -19.812 18.016 1 97.62 165 PRO B CA 1
ATOM 5740 C C . PRO B 1 165 ? -13.453 -20.078 17.203 1 97.62 165 PRO B C 1
ATOM 5742 O O . PRO B 1 165 ? -13.516 -20.625 16.109 1 97.62 165 PRO B O 1
ATOM 5745 N N . GLN B 1 166 ? -12.352 -19.797 17.828 1 96.38 166 GLN B N 1
ATOM 5746 C CA . GLN B 1 166 ? -11.07 -19.938 17.141 1 96.38 166 GLN B CA 1
ATOM 5747 C C . GLN B 1 166 ? -10.602 -21.391 17.141 1 96.38 166 GLN B C 1
ATOM 5749 O O . GLN B 1 166 ? -9.773 -21.781 16.312 1 96.38 166 GLN B O 1
ATOM 5754 N N . HIS B 1 167 ? -11.062 -22.156 18.125 1 96.25 167 HIS B N 1
ATOM 5755 C CA . HIS B 1 167 ? -10.68 -23.562 18.25 1 96.25 167 HIS B CA 1
ATOM 5756 C C . HIS B 1 167 ? -11.875 -24.422 18.656 1 96.25 167 HIS B C 1
ATOM 5758 O O . HIS B 1 167 ? -12.703 -24 19.469 1 96.25 167 HIS B O 1
ATOM 5764 N N . ARG B 1 168 ? -11.945 -25.531 17.984 1 97.19 168 ARG B N 1
ATOM 5765 C CA . ARG B 1 168 ? -12.969 -26.516 18.328 1 97.19 168 ARG B CA 1
ATOM 5766 C C . ARG B 1 168 ? -12.391 -27.922 18.312 1 97.19 168 ARG B C 1
ATOM 5768 O O . ARG B 1 168 ? -12.672 -28.703 17.391 1 97.19 168 ARG B O 1
ATOM 5775 N N . PRO B 1 169 ? -11.641 -28.297 19.344 1 96.25 169 PRO B N 1
ATOM 5776 C CA . PRO B 1 169 ? -11.031 -29.625 19.391 1 96.25 169 PRO B CA 1
ATOM 5777 C C . PRO B 1 169 ? -12.062 -30.75 19.391 1 96.25 169 PRO B C 1
ATOM 5779 O O . PRO B 1 169 ? -11.766 -31.859 18.953 1 96.25 169 PRO B O 1
ATOM 5782 N N . ASP B 1 170 ? -13.281 -30.453 19.812 1 97.12 170 ASP B N 1
ATOM 5783 C CA . ASP B 1 170 ? -14.359 -31.438 19.859 1 97.12 170 ASP B CA 1
ATOM 5784 C C . ASP B 1 170 ? -14.789 -31.844 18.453 1 97.12 170 ASP B C 1
ATOM 5786 O O . ASP B 1 170 ? -15.445 -32.875 18.266 1 97.12 170 ASP B O 1
ATOM 5790 N N . LEU B 1 171 ? -14.344 -31.094 17.469 1 97.62 171 LEU B N 1
ATOM 5791 C CA . LEU B 1 171 ? -14.773 -31.359 16.109 1 97.62 171 LEU B CA 1
ATOM 5792 C C . LEU B 1 171 ? -13.625 -31.906 15.266 1 97.62 171 LEU B C 1
ATOM 5794 O O . LEU B 1 171 ? -13.711 -31.953 14.039 1 97.62 171 LEU B O 1
ATOM 5798 N N . GLU B 1 172 ? -12.562 -32.281 15.906 1 95.94 172 GLU B N 1
ATOM 5799 C CA . GLU B 1 172 ? -11.422 -32.812 15.172 1 95.94 172 GLU B CA 1
ATOM 5800 C C . GLU B 1 172 ? -11.766 -34.156 14.547 1 95.94 172 GLU B C 1
ATOM 5802 O O . GLU B 1 172 ? -12.453 -35 15.156 1 95.94 172 GLU B O 1
ATOM 5807 N N . GLY B 1 173 ? -11.25 -34.438 13.281 1 92.88 173 GLY B N 1
ATOM 5808 C CA . GLY B 1 173 ? -11.461 -35.719 12.602 1 92.88 173 GLY B CA 1
ATOM 5809 C C . GLY B 1 173 ? -12.367 -35.594 11.391 1 92.88 173 GLY B C 1
ATOM 5810 O O . GLY B 1 173 ? -13.328 -34.812 11.398 1 92.88 173 GLY B O 1
ATOM 5811 N N . ARG B 1 174 ? -12.062 -36.344 10.391 1 87.62 174 ARG B N 1
ATOM 5812 C CA . ARG B 1 174 ? -12.773 -36.312 9.117 1 87.62 174 ARG B CA 1
ATOM 5813 C C . ARG B 1 174 ? -14.258 -36.625 9.297 1 87.62 174 ARG B C 1
ATOM 5815 O O . ARG B 1 174 ? -15.102 -36.156 8.539 1 87.62 174 ARG B O 1
ATOM 5822 N N . GLU B 1 175 ? -14.578 -37.344 10.312 1 93.19 175 GLU B N 1
ATOM 5823 C CA . GLU B 1 175 ? -15.961 -37.75 10.57 1 93.19 175 GLU B CA 1
ATOM 5824 C C . GLU B 1 175 ? -16.828 -36.562 10.938 1 93.19 175 GLU B C 1
ATOM 5826 O O . GLU B 1 175 ? -18.047 -36.594 10.82 1 93.19 175 GLU B O 1
ATOM 5831 N N . ASN B 1 176 ? -16.203 -35.5 11.344 1 95.12 176 ASN B N 1
ATOM 5832 C CA . ASN B 1 176 ? -16.922 -34.312 11.789 1 95.12 176 ASN B CA 1
ATOM 5833 C C . ASN B 1 176 ? -17 -33.25 10.688 1 95.12 176 ASN B C 1
ATOM 5835 O O . ASN B 1 176 ? -17.547 -32.156 10.898 1 95.12 176 ASN B O 1
ATOM 5839 N N . TYR B 1 177 ? -16.5 -33.594 9.594 1 92.38 177 TYR B N 1
ATOM 5840 C CA . TYR B 1 177 ? -16.359 -32.594 8.523 1 92.38 177 TYR B CA 1
ATOM 5841 C C . TYR B 1 177 ? -17.719 -32.031 8.125 1 92.38 177 TYR B C 1
ATOM 5843 O O . TYR B 1 177 ? -17.859 -30.828 7.898 1 92.38 177 TYR B O 1
ATOM 5851 N N . ASP B 1 178 ? -18.734 -32.812 8.031 1 94.19 178 ASP B N 1
ATOM 5852 C CA . ASP B 1 178 ? -20.062 -32.375 7.656 1 94.19 178 ASP B CA 1
ATOM 5853 C C . ASP B 1 178 ? -20.656 -31.438 8.719 1 94.19 178 ASP B C 1
ATOM 5855 O O . ASP B 1 178 ? -21.312 -30.453 8.391 1 94.19 178 ASP B O 1
ATOM 5859 N N . ARG B 1 179 ? -20.406 -31.781 9.922 1 96.75 179 ARG B N 1
ATOM 5860 C CA . ARG B 1 179 ? -20.859 -30.938 11.016 1 96.75 179 ARG B CA 1
ATOM 5861 C C . ARG B 1 179 ? -20.188 -29.562 10.961 1 96.75 179 ARG B C 1
ATOM 5863 O O . ARG B 1 179 ? -20.844 -28.547 11.172 1 96.75 179 ARG B O 1
ATOM 5870 N N . VAL B 1 180 ? -18.953 -29.594 10.711 1 97.56 180 VAL B N 1
ATOM 5871 C CA . VAL B 1 180 ? -18.203 -28.344 10.633 1 97.56 180 VAL B CA 1
ATOM 5872 C C . VAL B 1 180 ? -18.719 -27.516 9.453 1 97.56 180 VAL B C 1
ATOM 5874 O O . VAL B 1 180 ? -18.922 -26.297 9.586 1 97.56 180 VAL B O 1
ATOM 5877 N N . ARG B 1 181 ? -18.938 -28.125 8.312 1 96.88 181 ARG B N 1
ATOM 5878 C CA . ARG B 1 181 ? -19.453 -27.422 7.141 1 96.88 181 ARG B CA 1
ATOM 5879 C C . ARG B 1 181 ? -20.781 -26.75 7.453 1 96.88 181 ARG B C 1
ATOM 5881 O O . ARG B 1 181 ? -21.047 -25.641 6.996 1 96.88 181 ARG B O 1
ATOM 5888 N N . GLN B 1 182 ? -21.609 -27.438 8.234 1 97.88 182 GLN B N 1
ATOM 5889 C CA . GLN B 1 182 ? -22.906 -26.891 8.609 1 97.88 182 GLN B CA 1
ATOM 5890 C C . GLN B 1 182 ? -22.75 -25.609 9.438 1 97.88 182 GLN B C 1
ATOM 5892 O O . GLN B 1 182 ? -23.531 -24.672 9.289 1 97.88 182 GLN B O 1
ATOM 5897 N N . ILE B 1 183 ? -21.766 -25.625 10.305 1 98.38 183 ILE B N 1
ATOM 5898 C CA . ILE B 1 183 ? -21.484 -24.453 11.117 1 98.38 183 ILE B CA 1
ATOM 5899 C C . ILE B 1 183 ? -21.188 -23.25 10.219 1 98.38 183 ILE B C 1
ATOM 5901 O O . ILE B 1 183 ? -21.734 -22.156 10.414 1 98.38 183 ILE B O 1
ATOM 5905 N N . TYR B 1 184 ? -20.391 -23.422 9.219 1 98.38 184 TYR B N 1
ATOM 5906 C CA . TYR B 1 184 ? -20.031 -22.344 8.305 1 98.38 184 TYR B CA 1
ATOM 5907 C C . TYR B 1 184 ? -21.219 -21.953 7.434 1 98.38 184 TYR B C 1
ATOM 5909 O O . TYR B 1 184 ? -21.438 -20.766 7.16 1 98.38 184 TYR B O 1
ATOM 5917 N N . ARG B 1 185 ? -22.016 -22.984 6.98 1 98.19 185 ARG B N 1
ATOM 5918 C CA . ARG B 1 185 ? -23.219 -22.719 6.215 1 98.19 185 ARG B CA 1
ATOM 5919 C C . ARG B 1 185 ? -24.156 -21.781 6.984 1 98.19 185 ARG B C 1
ATOM 5921 O O . ARG B 1 185 ? -24.656 -20.797 6.434 1 98.19 185 ARG B O 1
ATOM 5928 N N . ASP B 1 186 ? -24.344 -22.109 8.258 1 98.5 186 ASP B N 1
ATOM 5929 C CA . ASP B 1 186 ? -25.25 -21.344 9.102 1 98.5 186 ASP B CA 1
ATOM 5930 C C . ASP B 1 186 ? -24.719 -19.922 9.336 1 98.5 186 ASP B C 1
ATOM 5932 O O . ASP B 1 186 ? -25.484 -18.953 9.32 1 98.5 186 ASP B O 1
ATOM 5936 N N . ALA B 1 187 ? -23.453 -19.828 9.555 1 98.69 187 ALA B N 1
ATOM 5937 C CA . ALA B 1 187 ? -22.828 -18.547 9.836 1 98.69 187 ALA B CA 1
ATOM 5938 C C . ALA B 1 187 ? -22.906 -17.625 8.625 1 98.69 187 ALA B C 1
ATOM 5940 O O . ALA B 1 187 ? -23.25 -16.438 8.742 1 98.69 187 ALA B O 1
ATOM 5941 N N . VAL B 1 188 ? -22.578 -18.109 7.41 1 98.69 188 VAL B N 1
ATOM 5942 C CA . VAL B 1 188 ? -22.547 -17.312 6.184 1 98.69 188 VAL B CA 1
ATOM 5943 C C . VAL B 1 188 ? -23.969 -16.891 5.816 1 98.69 188 VAL B C 1
ATOM 5945 O O . VAL B 1 188 ? -24.188 -15.758 5.363 1 98.69 188 VAL B O 1
ATOM 5948 N N . ALA B 1 189 ? -24.922 -17.734 6.086 1 98.5 189 ALA B N 1
ATOM 5949 C CA . ALA B 1 189 ? -26.312 -17.484 5.734 1 98.5 189 ALA B CA 1
ATOM 5950 C C . ALA B 1 189 ? -26.891 -16.344 6.559 1 98.5 189 ALA B C 1
ATOM 5952 O O . ALA B 1 189 ? -27.984 -15.852 6.266 1 98.5 189 ALA B O 1
ATOM 5953 N N . GLN B 1 190 ? -26.188 -15.867 7.559 1 98.25 190 GLN B N 1
ATOM 5954 C CA . GLN B 1 190 ? -26.656 -14.781 8.398 1 98.25 190 GLN B CA 1
ATOM 5955 C C . GLN B 1 190 ? -26.344 -13.422 7.781 1 98.25 190 GLN B C 1
ATOM 5957 O O . GLN B 1 190 ? -26.844 -12.391 8.242 1 98.25 190 GLN B O 1
ATOM 5962 N N . HIS B 1 191 ? -25.547 -13.422 6.707 1 97.88 191 HIS B N 1
ATOM 5963 C CA . HIS B 1 191 ? -25.062 -12.164 6.172 1 97.88 191 HIS B CA 1
ATOM 5964 C C . HIS B 1 191 ? -25.328 -12.055 4.676 1 97.88 191 HIS B C 1
ATOM 5966 O O . HIS B 1 191 ? -25.359 -13.062 3.971 1 97.88 191 HIS B O 1
ATOM 5972 N N . ASP B 1 192 ? -25.5 -10.828 4.203 1 97.31 192 ASP B N 1
ATOM 5973 C CA . ASP B 1 192 ? -25.578 -10.586 2.766 1 97.31 192 ASP B CA 1
ATOM 5974 C C . ASP B 1 192 ? -24.203 -10.727 2.102 1 97.31 192 ASP B C 1
ATOM 5976 O O . ASP B 1 192 ? -23.188 -10.445 2.721 1 97.31 192 ASP B O 1
ATOM 5980 N N . SER B 1 193 ? -24.234 -11.148 0.84 1 98.19 193 SER B N 1
ATOM 5981 C CA . SER B 1 193 ? -22.984 -11.375 0.108 1 98.19 193 SER B CA 1
ATOM 5982 C C . SER B 1 193 ? -22.156 -10.102 0.031 1 98.19 193 SER B C 1
ATOM 5984 O O . SER B 1 193 ? -20.922 -10.148 0.112 1 98.19 193 SER B O 1
ATOM 5986 N N . THR B 1 194 ? -22.797 -8.961 -0.129 1 95.69 194 THR B N 1
ATOM 5987 C CA . THR B 1 194 ? -22.078 -7.695 -0.217 1 95.69 194 THR B CA 1
ATOM 5988 C C . THR B 1 194 ? -21.406 -7.363 1.111 1 95.69 194 THR B C 1
ATOM 5990 O O . THR B 1 194 ? -20.297 -6.82 1.134 1 95.69 194 THR B O 1
ATOM 5993 N N . TRP B 1 195 ? -22.078 -7.688 2.229 1 96.06 195 TRP B N 1
ATOM 5994 C CA . TRP B 1 195 ? -21.469 -7.5 3.539 1 96.06 195 TRP B CA 1
ATOM 5995 C C . TRP B 1 195 ? -20.25 -8.406 3.703 1 96.06 195 TRP B C 1
ATOM 5997 O O . TRP B 1 195 ? -19.188 -7.949 4.133 1 96.06 195 TRP B O 1
ATOM 6007 N N . LEU B 1 196 ? -20.406 -9.625 3.348 1 98.12 196 LEU B N 1
ATOM 6008 C CA . LEU B 1 196 ? -19.312 -10.578 3.447 1 98.12 196 LEU B CA 1
ATOM 6009 C C . LEU B 1 196 ? -18.094 -10.102 2.652 1 98.12 196 LEU B C 1
ATOM 6011 O O . LEU B 1 196 ? -16.969 -10.156 3.141 1 98.12 196 LEU B O 1
ATOM 6015 N N . ASP B 1 197 ? -18.406 -9.633 1.473 1 98.06 197 ASP B N 1
ATOM 6016 C CA . ASP B 1 197 ? -17.328 -9.25 0.554 1 98.06 197 ASP B CA 1
ATOM 6017 C C . ASP B 1 197 ? -16.531 -8.078 1.104 1 98.06 197 ASP B C 1
ATOM 6019 O O . ASP B 1 197 ? -15.297 -8.117 1.121 1 98.06 197 ASP B O 1
ATOM 6023 N N . ILE B 1 198 ? -17.156 -7.059 1.557 1 96.88 198 ILE B N 1
ATOM 6024 C CA . ILE B 1 198 ? -16.5 -5.863 2.066 1 96.88 198 ILE B CA 1
ATOM 6025 C C . ILE B 1 198 ? -15.82 -6.18 3.396 1 96.88 198 ILE B C 1
ATOM 6027 O O . ILE B 1 198 ? -14.648 -5.832 3.602 1 96.88 198 ILE B O 1
ATOM 6031 N N . GLU B 1 199 ? -16.547 -6.887 4.312 1 97 199 GLU B N 1
ATOM 6032 C CA . GLU B 1 199 ? -15.984 -7.207 5.625 1 97 199 GLU B CA 1
ATOM 6033 C C . GLU B 1 199 ? -14.734 -8.062 5.5 1 97 199 GLU B C 1
ATOM 60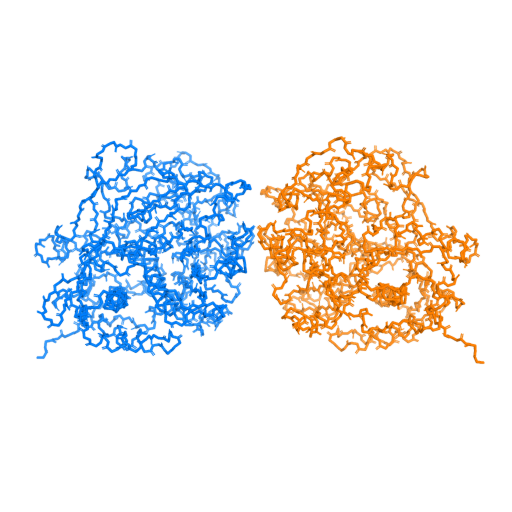35 O O . GLU B 1 199 ? -13.734 -7.816 6.176 1 97 199 GLU B O 1
ATOM 6040 N N . SER B 1 200 ? -14.758 -9.023 4.617 1 97.94 200 SER B N 1
ATOM 6041 C CA . SER B 1 200 ? -13.625 -9.93 4.453 1 97.94 200 SER B CA 1
ATOM 6042 C C . SER B 1 200 ? -12.43 -9.219 3.832 1 97.94 200 SER B C 1
ATOM 6044 O O . SER B 1 200 ? -11.328 -9.258 4.379 1 97.94 200 SER B O 1
ATOM 6046 N N . ASN B 1 201 ? -12.656 -8.547 2.707 1 98 201 ASN B N 1
ATOM 6047 C CA . ASN B 1 201 ? -11.562 -8.039 1.892 1 98 201 ASN B CA 1
ATOM 6048 C C . ASN B 1 201 ? -11.039 -6.703 2.42 1 98 201 ASN B C 1
ATOM 6050 O O . ASN B 1 201 ? -9.844 -6.43 2.355 1 98 201 ASN B O 1
ATOM 6054 N N . GLU B 1 202 ? -11.945 -5.848 2.906 1 97.06 202 GLU B N 1
ATOM 6055 C CA . GLU B 1 202 ? -11.555 -4.473 3.219 1 97.06 202 GLU B CA 1
ATOM 6056 C C . GLU B 1 202 ? -11.273 -4.309 4.707 1 97.06 202 GLU B C 1
ATOM 6058 O O . GLU B 1 202 ? -10.258 -3.715 5.086 1 97.06 202 GLU B O 1
ATOM 6063 N N . TYR B 1 203 ? -12.117 -4.891 5.641 1 97.06 203 TYR B N 1
ATOM 6064 C CA . TYR B 1 203 ? -11.938 -4.727 7.078 1 97.06 203 TYR B CA 1
ATOM 6065 C C . TYR B 1 203 ? -10.953 -5.758 7.625 1 97.06 203 TYR B C 1
ATOM 6067 O O . TYR B 1 203 ? -10 -5.406 8.328 1 97.06 203 TYR B O 1
ATOM 6075 N N . TRP B 1 204 ? -11.125 -7.027 7.262 1 96.94 204 TRP B N 1
ATOM 6076 C CA . TRP B 1 204 ? -10.305 -8.094 7.828 1 96.94 204 TRP B CA 1
ATOM 6077 C C . TRP B 1 204 ? -9.125 -8.422 6.914 1 96.94 204 TRP B C 1
ATOM 6079 O O . TRP B 1 204 ? -8.227 -9.164 7.297 1 96.94 204 TRP B O 1
ATOM 6089 N N . ARG B 1 205 ? -9.109 -7.914 5.684 1 94.81 205 ARG B N 1
ATOM 6090 C CA . ARG B 1 205 ? -8.039 -8.094 4.715 1 94.81 205 ARG B CA 1
ATOM 6091 C C . ARG B 1 205 ? -7.812 -9.578 4.414 1 94.81 205 ARG B C 1
ATOM 6093 O O . ARG B 1 205 ? -6.672 -10.039 4.379 1 94.81 205 ARG B O 1
ATOM 6100 N N . SER B 1 206 ? -8.883 -10.266 4.336 1 95.88 206 SER B N 1
ATOM 6101 C CA . SER B 1 206 ? -8.859 -11.68 3.994 1 95.88 206 SER B CA 1
ATOM 6102 C C . SER B 1 206 ? -9.57 -11.953 2.674 1 95.88 206 SER B C 1
ATOM 6104 O O . SER B 1 206 ? -10.57 -11.297 2.363 1 95.88 206 SER B O 1
ATOM 6106 N N . ALA B 1 207 ? -9.133 -12.945 2.014 1 97.56 207 ALA B N 1
ATOM 6107 C CA . ALA B 1 207 ? -9.641 -13.227 0.672 1 97.56 207 ALA B CA 1
ATOM 6108 C C . ALA B 1 207 ? -11.07 -13.758 0.723 1 97.56 207 ALA B C 1
ATOM 6110 O O . ALA B 1 207 ? -11.453 -14.445 1.67 1 97.56 207 ALA B O 1
ATOM 6111 N N . GLY B 1 208 ? -11.859 -13.492 -0.264 1 98.31 208 GLY B N 1
ATOM 6112 C CA . GLY B 1 208 ? -13.227 -13.945 -0.514 1 98.31 208 GLY B CA 1
ATOM 6113 C C . GLY B 1 208 ? -13.906 -13.188 -1.639 1 98.31 208 GLY B C 1
ATOM 6114 O O . GLY B 1 208 ? -13.414 -12.148 -2.08 1 98.31 208 GLY B O 1
ATOM 6115 N N . THR B 1 209 ? -14.977 -13.781 -2.121 1 98.69 209 THR B N 1
ATOM 6116 C CA . THR B 1 209 ? -15.664 -13.055 -3.189 1 98.69 209 THR B CA 1
ATOM 6117 C C . THR B 1 209 ? -17.062 -13.617 -3.414 1 98.69 209 THR B C 1
ATOM 6119 O O . THR B 1 209 ? -17.312 -14.797 -3.152 1 98.69 209 THR B O 1
ATOM 6122 N N . ILE B 1 210 ? -17.891 -12.773 -3.818 1 98.81 210 ILE B N 1
ATOM 6123 C CA . ILE B 1 210 ? -19.141 -13.219 -4.418 1 98.81 210 ILE B CA 1
ATOM 6124 C C . ILE B 1 210 ? -18.844 -14.055 -5.664 1 98.81 210 ILE B C 1
ATOM 6126 O O . ILE B 1 210 ? -17.969 -13.711 -6.457 1 98.81 210 ILE B O 1
ATOM 6130 N N . CYS B 1 211 ? -19.531 -15.18 -5.781 1 98.88 211 CYS B N 1
ATOM 6131 C CA . CYS B 1 211 ? -19.406 -15.961 -7.008 1 98.88 211 CYS B CA 1
ATOM 6132 C C . CYS B 1 211 ? -20.203 -15.328 -8.141 1 98.88 211 CYS B C 1
ATOM 6134 O O . CYS B 1 211 ? -21.406 -15.586 -8.289 1 98.88 211 CYS B O 1
ATOM 6136 N N . TYR B 1 212 ? -19.531 -14.602 -8.969 1 98.75 212 TYR B N 1
ATOM 6137 C CA . TYR B 1 212 ? -20.188 -13.93 -10.086 1 98.75 212 TYR B CA 1
ATOM 6138 C C . TYR B 1 212 ? -20.266 -14.859 -11.297 1 98.75 212 TYR B C 1
ATOM 6140 O O . TYR B 1 212 ? -19.391 -15.688 -11.516 1 98.75 212 TYR B O 1
ATOM 6148 N N . THR B 1 213 ? -21.344 -14.711 -12.078 1 98.5 213 THR B N 1
ATOM 6149 C CA . THR B 1 213 ? -21.312 -15.25 -13.438 1 98.5 213 THR B CA 1
ATOM 6150 C C . THR B 1 213 ? -20.359 -14.445 -14.32 1 98.5 213 THR B C 1
ATOM 6152 O O . THR B 1 213 ? -19.969 -13.336 -13.961 1 98.5 213 THR B O 1
ATOM 6155 N N . PRO B 1 214 ? -20 -15.047 -15.461 1 98 214 PRO B N 1
ATOM 6156 C CA . PRO B 1 214 ? -19.156 -14.266 -16.359 1 98 214 PRO B CA 1
ATOM 6157 C C . PRO B 1 214 ? -19.766 -12.922 -16.734 1 98 214 PRO B C 1
ATOM 6159 O O . PRO B 1 214 ? -19.062 -11.906 -16.781 1 98 214 PRO B O 1
ATOM 6162 N N . GLU B 1 215 ? -21.062 -12.852 -16.953 1 97.94 215 GLU B N 1
ATOM 6163 C CA . GLU B 1 215 ? -21.75 -11.625 -17.344 1 97.94 215 GLU B CA 1
ATOM 6164 C C . GLU B 1 215 ? -21.781 -10.617 -16.188 1 97.94 215 GLU B C 1
ATOM 6166 O O . GLU B 1 215 ? -21.531 -9.43 -16.391 1 97.94 215 GLU B O 1
ATOM 6171 N N . GLU B 1 216 ? -22.062 -11.133 -14.992 1 98.25 216 GLU B N 1
ATOM 6172 C CA . GLU B 1 216 ? -22.094 -10.266 -13.82 1 98.25 216 GLU B CA 1
ATOM 6173 C C . GLU B 1 216 ? -20.734 -9.641 -13.57 1 98.25 216 GLU B C 1
ATOM 6175 O O . GLU B 1 216 ? -20.641 -8.453 -13.234 1 98.25 216 GLU B O 1
ATOM 6180 N N . PHE B 1 217 ? -19.703 -10.422 -13.688 1 98.31 217 PHE B N 1
ATOM 6181 C CA . PHE B 1 217 ? -18.359 -9.922 -13.461 1 98.31 217 PHE B CA 1
ATOM 6182 C C . PHE B 1 217 ? -18.031 -8.797 -14.43 1 98.31 217 PHE B C 1
ATOM 6184 O O . PHE B 1 217 ? -17.469 -7.766 -14.031 1 98.31 217 PHE B O 1
ATOM 6191 N N . GLN B 1 218 ? -18.344 -8.914 -15.695 1 97.25 218 GLN B N 1
ATOM 6192 C CA . GLN B 1 218 ? -18.047 -7.93 -16.734 1 97.25 218 GLN B CA 1
ATOM 6193 C C . GLN B 1 218 ? -18.766 -6.609 -16.453 1 97.25 218 GLN B C 1
ATOM 6195 O O . GLN B 1 218 ? -18.344 -5.559 -16.938 1 97.25 218 GLN B O 1
ATOM 6200 N N . GLU B 1 219 ? -19.781 -6.688 -15.656 1 97.62 219 GLU B N 1
ATOM 6201 C CA . GLU B 1 219 ? -20.562 -5.488 -15.352 1 97.62 219 GLU B CA 1
ATOM 6202 C C . GLU B 1 219 ? -20 -4.762 -14.133 1 97.62 219 GLU B C 1
ATOM 6204 O O . GLU B 1 219 ? -20.328 -3.6 -13.891 1 97.62 219 GLU B O 1
ATOM 6209 N N . THR B 1 220 ? -19.188 -5.461 -13.344 1 97.19 220 THR B N 1
ATOM 6210 C CA . THR B 1 220 ? -18.594 -4.797 -12.195 1 97.19 220 THR B CA 1
ATOM 6211 C C . THR B 1 220 ? -17.578 -3.738 -12.648 1 97.19 220 THR B C 1
ATOM 6213 O O . THR B 1 220 ? -17.094 -3.783 -13.773 1 97.19 220 THR B O 1
ATOM 6216 N N . SER B 1 221 ? -17.312 -2.783 -11.781 1 95.62 221 SER B N 1
ATOM 6217 C CA . SER B 1 221 ? -16.312 -1.758 -12.086 1 95.62 221 SER B CA 1
ATOM 6218 C C . SER B 1 221 ? -14.945 -2.373 -12.328 1 95.62 221 SER B C 1
ATOM 6220 O O . SER B 1 221 ? -14.211 -1.938 -13.219 1 95.62 221 SER B O 1
ATOM 6222 N N . HIS B 1 222 ? -14.625 -3.402 -11.602 1 97.75 222 HIS B N 1
ATOM 6223 C CA . HIS B 1 222 ? -13.336 -4.062 -11.742 1 97.75 222 HIS B CA 1
ATOM 6224 C C . HIS B 1 222 ? -13.266 -4.855 -13.047 1 97.75 222 HIS B C 1
ATOM 6226 O O . HIS B 1 222 ? -12.266 -4.793 -13.766 1 97.75 222 HIS B O 1
ATOM 6232 N N . GLY B 1 223 ? -14.312 -5.656 -13.32 1 98.31 223 GLY B N 1
ATOM 6233 C CA . GLY B 1 223 ? -14.352 -6.445 -14.539 1 98.31 223 GLY B CA 1
ATOM 6234 C C . GLY B 1 223 ? -14.188 -5.609 -15.797 1 98.31 223 GLY B C 1
ATOM 6235 O O . GLY B 1 223 ? -13.484 -6.012 -16.734 1 98.31 223 GLY B O 1
ATOM 6236 N N . LYS B 1 224 ? -14.758 -4.395 -15.828 1 98.06 224 LYS B N 1
ATOM 6237 C CA . LYS B 1 224 ? -14.68 -3.492 -16.969 1 98.06 224 LYS B CA 1
ATOM 6238 C C . LYS B 1 224 ? -13.242 -3.039 -17.219 1 98.06 224 LYS B C 1
ATOM 6240 O O . LYS B 1 224 ? -12.82 -2.902 -18.359 1 98.06 224 LYS B O 1
ATOM 6245 N N . VAL B 1 225 ? -12.531 -2.928 -16.172 1 98 225 VAL B N 1
ATOM 6246 C CA . VAL B 1 225 ? -11.164 -2.43 -16.266 1 98 225 VAL B CA 1
ATOM 6247 C C . VAL B 1 225 ? -10.227 -3.568 -16.672 1 98 225 VAL B C 1
ATOM 6249 O O . VAL B 1 225 ? -9.469 -3.449 -17.641 1 98 225 VAL B O 1
ATOM 6252 N N . ILE B 1 226 ? -10.312 -4.68 -16.047 1 97.56 226 ILE B N 1
ATOM 6253 C CA . ILE B 1 226 ? -9.305 -5.723 -16.188 1 97.56 226 ILE B CA 1
ATOM 6254 C C . ILE B 1 226 ? -9.523 -6.48 -17.484 1 97.56 226 ILE B C 1
ATOM 6256 O O . ILE B 1 226 ? -8.594 -7.07 -18.031 1 97.56 226 ILE B O 1
ATOM 6260 N N . SER B 1 227 ? -10.727 -6.445 -18 1 96.94 227 SER B N 1
ATOM 6261 C CA . SER B 1 227 ? -11.023 -7.117 -19.25 1 96.94 227 SER B CA 1
ATOM 6262 C C . SER B 1 227 ? -10.312 -6.441 -20.422 1 96.94 227 SER B C 1
ATOM 6264 O O . SER B 1 227 ? -10.172 -7.031 -21.5 1 96.94 227 SER B O 1
ATOM 6266 N N . GLN B 1 228 ? -9.844 -5.211 -20.234 1 96.88 228 GLN B N 1
ATOM 6267 C CA . GLN B 1 228 ? -9.141 -4.477 -21.281 1 96.88 228 GLN B CA 1
ATOM 6268 C C . GLN B 1 228 ? -7.641 -4.746 -21.234 1 96.88 228 GLN B C 1
ATOM 6270 O O . GLN B 1 228 ? -6.906 -4.352 -22.141 1 96.88 228 GLN B O 1
ATOM 6275 N N . GLU B 1 229 ? -7.18 -5.398 -20.234 1 97.5 229 GLU B N 1
ATOM 6276 C CA . GLU B 1 229 ? -5.762 -5.699 -20.094 1 97.5 229 GLU B CA 1
ATOM 6277 C C . GLU B 1 229 ? -5.391 -6.992 -20.812 1 97.5 229 GLU B C 1
ATOM 6279 O O . GLU B 1 229 ? -6.207 -7.91 -20.922 1 97.5 229 GLU B O 1
ATOM 6284 N N . PRO B 1 230 ? -4.18 -7.082 -21.328 1 97.75 230 PRO B N 1
ATOM 6285 C CA . PRO B 1 230 ? -3.742 -8.312 -21.984 1 97.75 230 PRO B CA 1
ATOM 6286 C C . PRO B 1 230 ? -3.492 -9.453 -21 1 97.75 230 PRO B C 1
ATOM 6288 O O . PRO B 1 230 ? -3.557 -9.242 -19.781 1 97.75 230 PRO B O 1
ATOM 6291 N N . LEU B 1 231 ? -3.242 -10.633 -21.547 1 98.5 231 LEU B N 1
ATOM 6292 C CA . LEU B 1 231 ? -2.975 -11.836 -20.766 1 98.5 231 LEU B CA 1
ATOM 6293 C C . LEU B 1 231 ? -1.849 -11.594 -19.766 1 98.5 231 LEU B C 1
ATOM 6295 O O . LEU B 1 231 ? -1.933 -12.023 -18.609 1 98.5 231 LEU B O 1
ATOM 6299 N N . TYR B 1 232 ? -0.789 -10.953 -20.203 1 98.62 232 TYR B N 1
ATOM 6300 C CA . TYR B 1 232 ? 0.299 -10.469 -19.359 1 98.62 232 TYR B CA 1
ATOM 6301 C C . TYR B 1 232 ? 0.977 -9.258 -19.984 1 98.62 232 TYR B C 1
ATOM 6303 O O . TYR B 1 232 ? 0.697 -8.914 -21.141 1 98.62 232 TYR B O 1
ATOM 6311 N N . THR B 1 233 ? 1.815 -8.555 -19.234 1 98.44 233 THR B N 1
ATOM 6312 C CA . THR B 1 233 ? 2.561 -7.434 -19.781 1 98.44 233 THR B CA 1
ATOM 6313 C C . THR B 1 233 ? 4.062 -7.621 -19.562 1 98.44 233 THR B C 1
ATOM 6315 O O . THR B 1 233 ? 4.484 -8.195 -18.562 1 98.44 233 THR B O 1
ATOM 6318 N N . VAL B 1 234 ? 4.855 -7.254 -20.516 1 98.5 234 VAL B N 1
ATOM 6319 C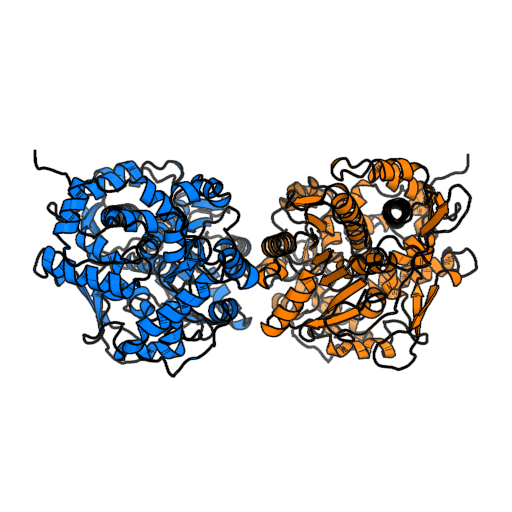 CA . VAL B 1 234 ? 6.309 -7.117 -20.453 1 98.5 234 VAL B CA 1
ATOM 6320 C C . VAL B 1 234 ? 6.711 -5.695 -20.828 1 98.5 234 VAL B C 1
ATOM 6322 O O . VAL B 1 234 ? 6.758 -5.355 -22.016 1 98.5 234 VAL B O 1
ATOM 6325 N N . ASN B 1 235 ? 7.066 -4.895 -19.828 1 98.19 235 ASN B N 1
ATOM 6326 C CA . ASN B 1 235 ? 7.332 -3.479 -20.062 1 98.19 235 ASN B CA 1
ATOM 6327 C C . ASN B 1 235 ? 8.812 -3.148 -19.906 1 98.19 235 ASN B C 1
ATOM 6329 O O . ASN B 1 235 ? 9.398 -3.408 -18.844 1 98.19 235 ASN B O 1
ATOM 6333 N N . LEU B 1 236 ? 9.414 -2.592 -20.953 1 98.25 236 LEU B N 1
ATOM 6334 C CA . LEU B 1 236 ? 10.789 -2.115 -20.906 1 98.25 236 LEU B CA 1
ATOM 6335 C C . LEU B 1 236 ? 10.914 -0.914 -19.969 1 98.25 236 LEU B C 1
ATOM 6337 O O . LEU B 1 236 ? 10.172 0.061 -20.109 1 98.25 236 LEU B O 1
ATOM 6341 N N . VAL B 1 237 ? 11.758 -1.127 -19.047 1 97.06 237 VAL B N 1
ATOM 6342 C CA . VAL B 1 237 ? 12.133 -0.015 -18.172 1 97.06 237 VAL B CA 1
ATOM 6343 C C . VAL B 1 237 ? 13.656 0.14 -18.156 1 97.06 237 VAL B C 1
ATOM 6345 O O . VAL B 1 237 ? 14.383 -0.775 -18.547 1 97.06 237 VAL B O 1
ATOM 6348 N N . SER B 1 238 ? 14.188 1.291 -17.859 1 96.5 238 SER B N 1
ATOM 6349 C CA . SER B 1 238 ? 15.617 1.601 -17.891 1 96.5 238 SER B CA 1
ATOM 6350 C C . SER B 1 238 ? 16.234 1.271 -19.234 1 96.5 238 SER B C 1
ATOM 6352 O O . SER B 1 238 ? 17.219 0.534 -19.312 1 96.5 238 SER B O 1
ATOM 6354 N N . PRO B 1 239 ? 15.75 1.801 -20.297 1 97.31 239 PRO B N 1
ATOM 6355 C CA . PRO B 1 239 ? 16.219 1.473 -21.656 1 97.31 239 PRO B CA 1
ATOM 6356 C C . PRO B 1 239 ? 17.688 1.824 -21.875 1 97.31 239 PRO B C 1
ATOM 6358 O O . PRO B 1 239 ? 18.281 1.399 -22.859 1 97.31 239 PRO B O 1
ATOM 6361 N N . GLU B 1 240 ? 18.266 2.57 -20.969 1 97.12 240 GLU B N 1
ATOM 6362 C CA . GLU B 1 240 ? 19.656 2.996 -21.109 1 97.12 240 GLU B CA 1
ATOM 6363 C C . GLU B 1 240 ? 20.625 1.854 -20.797 1 97.12 240 GLU B C 1
ATOM 6365 O O . GLU B 1 240 ? 21.812 1.927 -21.109 1 97.12 240 GLU B O 1
ATOM 6370 N N . LEU B 1 241 ? 20.219 0.784 -20.141 1 98.56 241 LEU B N 1
ATOM 6371 C CA . LEU B 1 241 ? 21.078 -0.338 -19.781 1 98.56 241 LEU B CA 1
ATOM 6372 C C . LEU B 1 241 ? 21.406 -1.187 -21 1 98.56 241 LEU B C 1
ATOM 6374 O O . LEU B 1 241 ? 20.547 -1.427 -21.844 1 98.56 241 LEU B O 1
ATOM 6378 N N . PRO B 1 242 ? 22.562 -1.691 -21.156 1 98.38 242 PRO B N 1
ATOM 6379 C CA . PRO B 1 242 ? 23 -2.43 -22.344 1 98.38 242 PRO B CA 1
ATOM 6380 C C . PRO B 1 242 ? 22.438 -3.852 -22.391 1 98.38 242 PRO B C 1
ATOM 6382 O O . PRO B 1 242 ? 21.953 -4.367 -21.375 1 98.38 242 PRO B O 1
ATOM 6385 N N . PRO B 1 243 ? 22.516 -4.477 -23.578 1 98.31 243 PRO B N 1
ATOM 6386 C CA . PRO B 1 243 ? 22.172 -5.895 -23.672 1 98.31 243 PRO B CA 1
ATOM 6387 C C . PRO B 1 243 ? 22.984 -6.77 -22.734 1 98.31 243 PRO B C 1
ATOM 6389 O O . PRO B 1 243 ? 24.172 -6.48 -22.484 1 98.31 243 PRO B O 1
ATOM 6392 N N . VAL B 1 244 ? 22.422 -7.762 -22.219 1 97.75 244 VAL B N 1
ATOM 6393 C CA . VAL B 1 244 ? 23.094 -8.688 -21.297 1 97.75 244 VAL B CA 1
ATOM 6394 C C . VAL B 1 244 ? 23.391 -10 -22.031 1 97.75 244 VAL B C 1
ATOM 6396 O O . VAL B 1 244 ? 22.469 -10.742 -22.375 1 97.75 244 VAL B O 1
ATOM 6399 N N . PRO B 1 245 ? 24.594 -10.344 -22.234 1 95.62 245 PRO B N 1
ATOM 6400 C CA . PRO B 1 245 ? 24.906 -11.602 -22.906 1 95.62 245 PRO B CA 1
ATOM 6401 C C . PRO B 1 245 ? 24.531 -12.828 -22.062 1 95.62 245 PRO B C 1
ATOM 6403 O O . PRO B 1 245 ? 24.516 -12.75 -20.844 1 95.62 245 PRO B O 1
ATOM 6406 N N . TRP B 1 246 ? 24.25 -13.914 -22.766 1 93.81 246 TRP B N 1
ATOM 6407 C CA . TRP B 1 246 ? 24.047 -15.172 -22.062 1 93.81 246 TRP B CA 1
ATOM 6408 C C . TRP B 1 246 ? 25.344 -15.648 -21.406 1 93.81 246 TRP B C 1
ATOM 6410 O O . TRP B 1 246 ? 26.422 -15.531 -21.984 1 93.81 246 TRP B O 1
ATOM 6420 N N . VAL B 1 247 ? 25.203 -16.141 -20.234 1 88.81 247 VAL B N 1
ATOM 6421 C CA . VAL B 1 247 ? 26.359 -16.656 -19.516 1 88.81 247 VAL B CA 1
ATOM 6422 C C . VAL B 1 247 ? 26.812 -17.984 -20.141 1 88.81 247 VAL B C 1
ATOM 6424 O O . VAL B 1 247 ? 25.969 -18.828 -20.453 1 88.81 247 VAL B O 1
ATOM 6427 N N . THR B 1 248 ? 28.047 -18.125 -20.359 1 85.12 248 THR B N 1
ATOM 6428 C CA . THR B 1 248 ? 28.594 -19.375 -20.859 1 85.12 248 THR B CA 1
ATOM 6429 C C . THR B 1 248 ? 28.75 -20.391 -19.734 1 85.12 248 THR B C 1
ATOM 6431 O O . THR B 1 248 ? 29.359 -20.094 -18.703 1 85.12 248 THR B O 1
ATOM 6434 N N . VAL B 1 249 ? 28 -21.453 -19.906 1 82 249 VAL B N 1
ATOM 6435 C CA . VAL B 1 249 ? 28.094 -22.484 -18.875 1 82 249 VAL B CA 1
ATOM 6436 C C . VAL B 1 249 ? 28.484 -23.812 -19.516 1 82 249 VAL B C 1
ATOM 6438 O O . VAL B 1 249 ? 28.219 -24.031 -20.703 1 82 249 VAL B O 1
ATOM 6441 N N . ASP B 1 250 ? 29.203 -24.594 -18.719 1 80.12 250 ASP B N 1
ATOM 6442 C CA . ASP B 1 250 ? 29.531 -25.953 -19.156 1 80.12 250 ASP B CA 1
ATOM 6443 C C . ASP B 1 250 ? 28.438 -26.938 -18.781 1 80.12 250 ASP B C 1
ATOM 6445 O O . ASP B 1 250 ? 28.531 -27.609 -17.75 1 80.12 250 ASP B O 1
ATOM 6449 N N . ASP B 1 251 ? 27.391 -26.906 -19.453 1 77 251 ASP B N 1
ATOM 6450 C CA . ASP B 1 251 ? 26.25 -27.797 -19.266 1 77 251 ASP B CA 1
ATOM 6451 C C . ASP B 1 251 ? 26 -28.641 -20.531 1 77 251 ASP B C 1
ATOM 6453 O O . ASP B 1 251 ? 25.562 -28.109 -21.547 1 77 251 ASP B O 1
ATOM 6457 N N . ASP B 1 252 ? 26.234 -29.938 -20.469 1 82.38 252 ASP B N 1
ATOM 6458 C CA . ASP B 1 252 ? 26.094 -30.844 -21.594 1 82.38 252 ASP B CA 1
ATOM 6459 C C . ASP B 1 252 ? 24.641 -30.906 -22.062 1 82.38 252 ASP B C 1
ATOM 6461 O O . ASP B 1 252 ? 24.375 -31.297 -23.203 1 82.38 252 ASP B O 1
ATOM 6465 N N . ARG B 1 253 ? 23.75 -30.453 -21.266 1 85.94 253 ARG B N 1
ATOM 6466 C CA . ARG B 1 253 ? 22.328 -30.516 -21.625 1 85.94 253 ARG B CA 1
ATOM 6467 C C . ARG B 1 253 ? 21.938 -29.312 -22.469 1 85.94 253 ARG B C 1
ATOM 6469 O O . ARG B 1 253 ? 20.875 -29.328 -23.125 1 85.94 253 ARG B O 1
ATOM 6476 N N . ARG B 1 254 ? 22.797 -28.297 -22.453 1 91.44 254 ARG B N 1
ATOM 6477 C CA . ARG B 1 254 ? 22.547 -27.094 -23.25 1 91.44 254 ARG B CA 1
ATOM 6478 C C . ARG B 1 254 ? 21.188 -26.5 -22.922 1 91.44 254 ARG B C 1
ATOM 6480 O O . ARG B 1 254 ? 20.391 -26.219 -23.828 1 91.44 254 ARG B O 1
ATOM 6487 N N . ARG B 1 255 ? 20.922 -26.312 -21.656 1 93.75 255 ARG B N 1
ATOM 6488 C CA . ARG B 1 255 ? 19.625 -25.797 -21.203 1 93.75 255 ARG B CA 1
ATOM 6489 C C . ARG B 1 255 ? 19.516 -24.297 -21.453 1 93.75 255 ARG B C 1
ATOM 6491 O O . ARG B 1 255 ? 20.484 -23.562 -21.281 1 93.75 255 ARG B O 1
ATOM 6498 N N . PRO B 1 256 ? 18.359 -23.875 -21.797 1 95 256 PRO B N 1
ATOM 6499 C CA . PRO B 1 256 ? 18.156 -22.516 -22.281 1 95 256 PRO B CA 1
ATOM 6500 C C . PRO B 1 256 ? 18.531 -21.453 -21.25 1 95 256 PRO B C 1
ATOM 6502 O O . PRO B 1 256 ? 19.062 -20.406 -21.594 1 95 256 PRO B O 1
ATOM 6505 N N . LEU B 1 257 ? 18.344 -21.719 -19.906 1 96.94 257 LEU B N 1
ATOM 6506 C CA . LEU B 1 257 ? 18.516 -20.656 -18.922 1 96.94 257 LEU B CA 1
ATOM 6507 C C . LEU B 1 257 ? 19.656 -20.969 -17.969 1 96.94 257 LEU B C 1
ATOM 6509 O O . LEU B 1 257 ? 19.719 -20.453 -16.859 1 96.94 257 LEU B O 1
ATOM 6513 N N . ALA B 1 258 ? 20.531 -21.875 -18.453 1 95.25 258 ALA B N 1
ATOM 6514 C CA . ALA B 1 258 ? 21.719 -22.156 -17.641 1 95.25 258 ALA B CA 1
ATOM 6515 C C . ALA B 1 258 ? 22.484 -20.875 -17.328 1 95.25 258 ALA B C 1
ATOM 6517 O O . ALA B 1 258 ? 22.75 -20.078 -18.234 1 95.25 258 ALA B O 1
ATOM 6518 N N . GLY B 1 259 ? 22.75 -20.688 -16.031 1 94.06 259 GLY B N 1
ATOM 6519 C CA . GLY B 1 259 ? 23.516 -19.516 -15.625 1 94.06 259 GLY B CA 1
ATOM 6520 C C . GLY B 1 259 ? 22.641 -18.344 -15.219 1 94.06 259 GLY B C 1
ATOM 6521 O O . GLY B 1 259 ? 23.125 -17.375 -14.625 1 94.06 259 GLY B O 1
ATOM 6522 N N . VAL B 1 260 ? 21.359 -18.344 -15.547 1 97.12 260 VAL B N 1
ATOM 6523 C CA . VAL B 1 260 ? 20.438 -17.281 -15.141 1 97.12 260 VAL B CA 1
ATOM 6524 C C . VAL B 1 260 ? 20.109 -17.422 -13.656 1 97.12 260 VAL B C 1
ATOM 6526 O O . VAL B 1 260 ? 19.812 -18.516 -13.172 1 97.12 260 VAL B O 1
ATOM 6529 N N . ARG B 1 261 ? 20.219 -16.359 -12.914 1 98.31 261 ARG B N 1
ATOM 6530 C CA . ARG B 1 261 ? 19.969 -16.359 -11.477 1 98.31 261 ARG B CA 1
ATOM 6531 C C . ARG B 1 261 ? 18.562 -15.828 -11.164 1 98.31 261 ARG B C 1
ATOM 6533 O O . ARG B 1 261 ? 18.25 -14.68 -11.484 1 98.31 261 ARG B O 1
ATOM 6540 N N . VAL B 1 262 ? 17.766 -16.656 -10.5 1 98.81 262 VAL B N 1
ATOM 6541 C CA . VAL B 1 262 ? 16.375 -16.328 -10.203 1 98.81 262 VAL B CA 1
ATOM 6542 C C . VAL B 1 262 ? 16.156 -16.328 -8.688 1 98.81 262 VAL B C 1
ATOM 6544 O O . VAL B 1 262 ? 16.438 -17.312 -8.008 1 98.81 262 VAL B O 1
ATOM 6547 N N . LEU B 1 263 ? 15.711 -15.211 -8.156 1 98.88 263 LEU B N 1
ATOM 6548 C CA . LEU B 1 263 ? 15.227 -15.125 -6.785 1 98.88 263 LEU B CA 1
ATOM 6549 C C . LEU B 1 263 ? 13.719 -15.359 -6.727 1 98.88 263 LEU B C 1
ATOM 6551 O O . LEU B 1 263 ? 12.961 -14.711 -7.449 1 98.88 263 LEU B O 1
ATOM 6555 N N . ASP B 1 264 ? 13.344 -16.266 -5.883 1 98.75 264 ASP B N 1
ATOM 6556 C CA . ASP B 1 264 ? 11.945 -16.656 -5.766 1 98.75 264 ASP B CA 1
ATOM 6557 C C . ASP B 1 264 ? 11.367 -16.234 -4.418 1 98.75 264 ASP B C 1
ATOM 6559 O O . ASP B 1 264 ? 11.641 -16.859 -3.395 1 98.75 264 ASP B O 1
ATOM 6563 N N . LEU B 1 265 ? 10.578 -15.188 -4.43 1 98.38 265 LEU B N 1
ATOM 6564 C CA . LEU B 1 265 ? 9.812 -14.773 -3.258 1 98.38 265 LEU B CA 1
ATOM 6565 C C . LEU B 1 265 ? 8.328 -15.062 -3.453 1 98.38 265 LEU B C 1
ATOM 6567 O O . LEU B 1 265 ? 7.551 -14.148 -3.754 1 98.38 265 LEU B O 1
ATOM 6571 N N . SER B 1 266 ? 7.961 -16.25 -3.322 1 96.38 266 SER B N 1
ATOM 6572 C CA . SER B 1 266 ? 6.598 -16.703 -3.57 1 96.38 266 SER B CA 1
ATOM 6573 C C . SER B 1 266 ? 6.223 -17.859 -2.639 1 96.38 266 SER B C 1
ATOM 6575 O O . SER B 1 266 ? 7.074 -18.375 -1.916 1 96.38 266 SER B O 1
ATOM 6577 N N . ARG B 1 267 ? 4.918 -18.125 -2.631 1 93.81 267 ARG B N 1
ATOM 6578 C CA . ARG B 1 267 ? 4.402 -19.219 -1.827 1 93.81 267 ARG B CA 1
ATOM 6579 C C . ARG B 1 267 ? 3.262 -19.938 -2.545 1 93.81 267 ARG B C 1
ATOM 6581 O O . ARG B 1 267 ? 2.67 -19.391 -3.479 1 93.81 267 ARG B O 1
ATOM 6588 N N . VAL B 1 268 ? 3.057 -21.141 -2.182 1 94.06 268 VAL B N 1
ATOM 6589 C CA . VAL B 1 268 ? 1.881 -21.969 -2.453 1 94.06 268 VAL B CA 1
ATOM 6590 C C . VAL B 1 268 ? 1.999 -22.594 -3.84 1 94.06 268 VAL B C 1
ATOM 6592 O O . VAL B 1 268 ? 2.68 -23.609 -4.012 1 94.06 268 VAL B O 1
ATOM 6595 N N . VAL B 1 269 ? 1.445 -21.891 -5.004 1 97.38 269 VAL B N 1
ATOM 6596 C CA . VAL B 1 269 ? 1.469 -22.688 -6.227 1 97.38 269 VAL B CA 1
ATOM 6597 C C . VAL B 1 269 ? 1.851 -21.797 -7.41 1 97.38 269 VAL B C 1
ATOM 6599 O O . VAL B 1 269 ? 2.855 -22.047 -8.078 1 97.38 269 VAL B O 1
ATOM 6602 N N . ALA B 1 270 ? 1.164 -20.703 -7.711 1 98.25 270 ALA B N 1
ATOM 6603 C CA . ALA B 1 270 ? 1.371 -19.922 -8.93 1 98.25 270 ALA B CA 1
ATOM 6604 C C . ALA B 1 270 ? 2.797 -19.391 -9.008 1 98.25 270 ALA B C 1
ATOM 6606 O O . ALA B 1 270 ? 3.521 -19.656 -9.969 1 98.25 270 ALA B O 1
ATOM 6607 N N . GLY B 1 271 ? 3.182 -18.688 -7.973 1 97.94 271 GLY B N 1
ATOM 6608 C CA . GLY B 1 271 ? 4.531 -18.156 -7.918 1 97.94 271 GLY B CA 1
ATOM 6609 C C . GLY B 1 271 ? 5.605 -19.219 -7.984 1 97.94 271 GLY B C 1
ATOM 6610 O O . GLY B 1 271 ? 6.453 -19.203 -8.883 1 97.94 271 GLY B O 1
ATOM 6611 N N . PRO B 1 272 ? 5.531 -20.188 -7.102 1 98 272 PRO B N 1
ATOM 6612 C CA . PRO B 1 272 ? 6.543 -21.25 -7.09 1 98 272 PRO B CA 1
ATOM 6613 C C . PRO B 1 272 ? 6.59 -22.031 -8.398 1 98 272 PRO B C 1
ATOM 6615 O O . PRO B 1 272 ? 7.648 -22.531 -8.781 1 98 272 PRO B O 1
ATOM 6618 N N . THR B 1 273 ? 5.449 -22.109 -9.086 1 98.56 273 THR B N 1
ATOM 6619 C CA . THR B 1 273 ? 5.441 -22.766 -10.383 1 98.56 273 THR B CA 1
ATOM 6620 C C . THR B 1 273 ? 6.301 -22.016 -11.391 1 98.56 273 THR B C 1
ATOM 6622 O O . THR B 1 273 ? 7.027 -22.625 -12.18 1 98.56 273 THR B O 1
ATOM 6625 N N . ILE B 1 274 ? 6.262 -20.688 -11.344 1 98.81 274 ILE B N 1
ATOM 6626 C CA . ILE B 1 274 ? 7.09 -19.875 -12.234 1 98.81 274 ILE B CA 1
ATOM 6627 C C . ILE B 1 274 ? 8.555 -20.297 -12.094 1 98.81 274 ILE B C 1
ATOM 6629 O O . ILE B 1 274 ? 9.195 -20.672 -13.086 1 98.81 274 ILE B O 1
ATOM 6633 N N . SER B 1 275 ? 9.031 -20.297 -10.891 1 98.56 275 SER B N 1
ATOM 6634 C CA . SER B 1 275 ? 10.453 -20.5 -10.656 1 98.56 275 SER B CA 1
ATOM 6635 C C . SER B 1 275 ? 10.852 -21.953 -10.859 1 98.56 275 SER B C 1
ATOM 6637 O O . SER B 1 275 ? 11.977 -22.25 -11.266 1 98.56 275 SER B O 1
ATOM 6639 N N . SER B 1 276 ? 9.914 -22.875 -10.633 1 98.5 276 SER B N 1
ATOM 6640 C CA . SER B 1 276 ? 10.219 -24.281 -10.898 1 98.5 276 SER B CA 1
ATOM 6641 C C . SER B 1 276 ? 10.375 -24.547 -12.391 1 98.5 276 SER B C 1
ATOM 6643 O O . SER B 1 276 ? 11.211 -25.344 -12.805 1 98.5 276 SER B O 1
ATOM 6645 N N . VAL B 1 277 ? 9.555 -23.922 -13.172 1 98.81 277 VAL B N 1
ATOM 6646 C CA . VAL B 1 277 ? 9.68 -24.047 -14.617 1 98.81 277 VAL B CA 1
ATOM 6647 C C . VAL B 1 277 ? 11.008 -23.469 -15.078 1 98.81 277 VAL B C 1
ATOM 6649 O O . VAL B 1 277 ? 11.695 -24.047 -15.914 1 98.81 277 VAL B O 1
ATOM 6652 N N . LEU B 1 278 ? 11.391 -22.328 -14.492 1 98.75 278 LEU B N 1
ATOM 6653 C CA . LEU B 1 278 ? 12.664 -21.719 -14.844 1 98.75 278 LEU B CA 1
ATOM 6654 C C . LEU B 1 278 ? 13.828 -22.625 -14.445 1 98.75 278 LEU B C 1
ATOM 6656 O O . LEU B 1 278 ? 14.82 -22.719 -15.172 1 98.75 278 LEU B O 1
ATOM 6660 N N . ALA B 1 279 ? 13.688 -23.266 -13.328 1 98.44 279 ALA B N 1
ATOM 6661 C CA . ALA B 1 279 ? 14.703 -24.219 -12.906 1 98.44 279 ALA B CA 1
ATOM 6662 C C . ALA B 1 279 ? 14.805 -25.391 -13.883 1 98.44 279 ALA B C 1
ATOM 6664 O O . ALA B 1 279 ? 15.898 -25.859 -14.195 1 98.44 279 ALA B O 1
ATOM 6665 N N . LEU B 1 280 ? 13.664 -25.828 -14.344 1 98.19 280 LEU B N 1
ATOM 6666 C CA . LEU B 1 280 ? 13.617 -26.906 -15.344 1 98.19 280 LEU B CA 1
ATOM 6667 C C . LEU B 1 280 ? 14.383 -26.5 -16.594 1 98.19 280 LEU B C 1
ATOM 6669 O O . LEU B 1 280 ? 15.023 -27.344 -17.234 1 98.19 280 LEU B O 1
ATOM 6673 N N . LEU B 1 281 ? 14.352 -25.219 -16.906 1 97.75 281 LEU B N 1
ATOM 6674 C CA . LEU B 1 281 ? 15.023 -24.703 -18.078 1 97.75 281 LEU B CA 1
ATOM 6675 C C . LEU B 1 281 ? 16.5 -24.422 -17.797 1 97.75 281 LEU B C 1
ATOM 6677 O O . LEU B 1 281 ? 17.234 -24 -18.688 1 97.75 281 LEU B O 1
ATOM 6681 N N . GLY B 1 282 ? 16.922 -24.594 -16.531 1 96.44 282 GLY B N 1
ATOM 6682 C CA . GLY B 1 282 ? 18.344 -24.562 -16.234 1 96.44 282 GLY B CA 1
ATOM 6683 C C . GLY B 1 282 ? 18.734 -23.406 -15.328 1 96.44 282 GLY B C 1
ATOM 6684 O O . GLY B 1 282 ? 19.891 -23.297 -14.93 1 96.44 282 GLY B O 1
ATOM 6685 N N . ALA B 1 283 ? 17.844 -22.578 -14.938 1 97.5 283 ALA B N 1
ATOM 6686 C CA . ALA B 1 283 ? 18.156 -21.422 -14.102 1 97.5 283 ALA B CA 1
ATOM 6687 C C . ALA B 1 283 ? 18.547 -21.859 -12.695 1 97.5 283 ALA B C 1
ATOM 6689 O O . ALA B 1 283 ? 18.078 -22.891 -12.203 1 97.5 283 ALA B O 1
ATOM 6690 N N . GLU B 1 284 ? 19.422 -21.125 -12.086 1 97.38 284 GLU B N 1
ATOM 6691 C CA . GLU B 1 284 ? 19.672 -21.25 -10.648 1 97.38 284 GLU B CA 1
ATOM 6692 C C . GLU B 1 284 ? 18.625 -20.5 -9.836 1 97.38 284 GLU B C 1
ATOM 6694 O O . GLU B 1 284 ? 18.625 -19.266 -9.82 1 97.38 284 GLU B O 1
ATOM 6699 N N . VAL B 1 285 ? 17.781 -21.25 -9.156 1 98.69 285 VAL B N 1
ATOM 6700 C CA . VAL B 1 285 ? 16.703 -20.609 -8.414 1 98.69 285 VAL B CA 1
ATOM 6701 C C . VAL B 1 285 ? 16.984 -20.688 -6.918 1 98.69 285 VAL B C 1
ATOM 6703 O O . VAL B 1 285 ? 17.25 -21.766 -6.387 1 98.69 285 VAL B O 1
ATOM 6706 N N . LEU B 1 286 ? 16.953 -19.594 -6.254 1 98.81 286 LEU B N 1
ATOM 6707 C CA . LEU B 1 286 ? 17.047 -19.5 -4.801 1 98.81 286 LEU B CA 1
ATOM 6708 C C . LEU B 1 286 ? 15.773 -18.891 -4.219 1 98.81 286 LEU B C 1
ATOM 6710 O O . LEU B 1 286 ? 15.461 -17.734 -4.492 1 98.81 286 LEU B O 1
ATOM 6714 N N . ARG B 1 287 ? 15.039 -19.656 -3.504 1 98.62 287 ARG B N 1
ATOM 6715 C CA . ARG B 1 287 ? 13.828 -19.188 -2.842 1 98.62 287 ARG B CA 1
ATOM 6716 C C . ARG B 1 287 ? 14.141 -18.625 -1.462 1 98.62 287 ARG B C 1
ATOM 6718 O O . ARG B 1 287 ? 15 -19.156 -0.749 1 98.62 287 ARG B O 1
ATOM 6725 N N . ILE B 1 288 ? 13.461 -17.516 -1.114 1 98.56 288 ILE B N 1
ATOM 6726 C CA . ILE B 1 288 ? 13.57 -16.891 0.2 1 98.56 288 ILE B CA 1
ATOM 6727 C C . ILE B 1 288 ? 12.383 -17.312 1.067 1 98.56 288 ILE B C 1
ATOM 6729 O O . ILE B 1 288 ? 11.234 -17.047 0.717 1 98.56 288 ILE B O 1
ATOM 6733 N N . SER B 1 289 ? 12.688 -17.938 2.146 1 96.75 289 SER B N 1
ATOM 6734 C CA . SER B 1 289 ? 11.648 -18.344 3.078 1 96.75 289 SER B CA 1
ATOM 6735 C C . SER B 1 289 ? 11.852 -17.734 4.457 1 96.75 289 SER B C 1
ATOM 6737 O O . SER B 1 289 ? 12.828 -17 4.676 1 96.75 289 SER B O 1
ATOM 6739 N N . SER B 1 290 ? 10.875 -17.875 5.348 1 96 290 SER B N 1
ATOM 6740 C CA . SER B 1 290 ? 10.953 -17.438 6.738 1 96 290 SER B CA 1
ATOM 6741 C C . SER B 1 290 ? 10.133 -18.359 7.648 1 96 290 SER B C 1
ATOM 6743 O O . SER B 1 290 ? 9.031 -18.781 7.277 1 96 290 SER B O 1
ATOM 6745 N N . ASP B 1 291 ? 10.656 -18.594 8.812 1 94.38 291 ASP B N 1
ATOM 6746 C CA . ASP B 1 291 ? 9.914 -19.391 9.773 1 94.38 291 ASP B CA 1
ATOM 6747 C C . ASP B 1 291 ? 8.781 -18.594 10.398 1 94.38 291 ASP B C 1
ATOM 6749 O O . ASP B 1 291 ? 7.969 -19.125 11.156 1 94.38 291 ASP B O 1
ATOM 6753 N N . LYS B 1 292 ? 8.719 -17.344 10.008 1 94.25 292 LYS B N 1
ATOM 6754 C CA . LYS B 1 292 ? 7.668 -16.484 10.531 1 94.25 292 LYS B CA 1
ATOM 6755 C C . LYS B 1 292 ? 6.512 -16.375 9.539 1 94.25 292 LYS B C 1
ATOM 6757 O O . LYS B 1 292 ? 5.516 -15.695 9.812 1 94.25 292 LYS B O 1
ATOM 6762 N N . LEU B 1 293 ? 6.645 -17 8.453 1 94.25 293 LEU B N 1
ATOM 6763 C CA . LEU B 1 293 ? 5.598 -17.031 7.438 1 94.25 293 LEU B CA 1
ATOM 6764 C C . LEU B 1 293 ? 5.035 -18.438 7.277 1 94.25 293 LEU B C 1
ATOM 6766 O O . LEU B 1 293 ? 5.789 -19.406 7.25 1 94.25 293 LEU B O 1
ATOM 6770 N N . PRO B 1 294 ? 3.738 -18.516 7.238 1 95.56 294 PRO B N 1
ATOM 6771 C CA . PRO B 1 294 ? 3.146 -19.844 7.039 1 95.56 294 PRO B CA 1
ATOM 6772 C C . PRO B 1 294 ? 3.365 -20.375 5.625 1 95.56 294 PRO B C 1
ATOM 6774 O O . PRO B 1 294 ? 3.588 -19.594 4.691 1 95.56 294 PRO B O 1
ATOM 6777 N N . ASP B 1 295 ? 3.34 -21.656 5.477 1 94.5 295 ASP B N 1
ATOM 6778 C CA . ASP B 1 295 ? 3.398 -22.344 4.195 1 94.5 295 ASP B CA 1
ATOM 6779 C C . ASP B 1 295 ? 2.689 -23.703 4.27 1 94.5 295 ASP B C 1
ATOM 6781 O O . ASP B 1 295 ? 2.031 -24.016 5.266 1 94.5 295 ASP B O 1
ATOM 6785 N N . THR B 1 296 ? 2.773 -24.484 3.131 1 93.56 296 THR B N 1
ATOM 6786 C CA . THR B 1 296 ? 1.959 -25.688 3.053 1 93.56 296 THR B CA 1
ATOM 6787 C C . THR B 1 296 ? 2.789 -26.859 2.553 1 93.56 296 THR B C 1
ATOM 6789 O O . THR B 1 296 ? 3.947 -26.703 2.168 1 93.56 296 THR B O 1
ATOM 6792 N N . VAL B 1 297 ? 2.188 -28.047 2.527 1 94.94 297 VAL B N 1
ATOM 6793 C CA . VAL B 1 297 ? 2.781 -29.312 2.107 1 94.94 297 VAL B CA 1
ATOM 6794 C C . VAL B 1 297 ? 3.029 -29.281 0.601 1 94.94 297 VAL B C 1
ATOM 6796 O O . VAL B 1 297 ? 3.818 -30.078 0.084 1 94.94 297 VAL B O 1
ATOM 6799 N N . LEU B 1 298 ? 2.479 -28.344 -0.067 1 95.62 298 LEU B N 1
ATOM 6800 C CA . LEU B 1 298 ? 2.637 -28.266 -1.516 1 95.62 298 LEU B CA 1
ATOM 6801 C C . LEU B 1 298 ? 4.082 -27.953 -1.889 1 95.62 298 LEU B C 1
ATOM 6803 O O . LEU B 1 298 ? 4.484 -28.141 -3.039 1 95.62 298 LEU B O 1
ATOM 6807 N N . LEU B 1 299 ? 4.871 -27.562 -0.906 1 94.81 299 LEU B N 1
ATOM 6808 C CA . LEU B 1 299 ? 6.27 -27.203 -1.105 1 94.81 299 LEU B CA 1
ATOM 6809 C C . LEU B 1 299 ? 7.074 -28.406 -1.608 1 94.81 299 LEU B C 1
ATOM 6811 O O . LEU B 1 299 ? 8.062 -28.234 -2.324 1 94.81 299 LEU B O 1
ATOM 6815 N N . TYR B 1 300 ? 6.625 -29.594 -1.251 1 97.19 300 TYR B N 1
ATOM 6816 C CA . TYR B 1 300 ? 7.379 -30.781 -1.652 1 97.19 300 TYR B CA 1
ATOM 6817 C C . TYR B 1 300 ? 7.59 -30.797 -3.162 1 97.19 300 TYR B C 1
ATOM 6819 O O . TYR B 1 300 ? 8.695 -31.094 -3.633 1 97.19 300 TYR B O 1
ATOM 6827 N N . ASP B 1 301 ? 6.578 -30.484 -3.848 1 97.44 301 ASP B N 1
ATOM 6828 C CA . ASP B 1 301 ? 6.648 -30.516 -5.305 1 97.44 301 ASP B CA 1
ATOM 6829 C C . ASP B 1 301 ? 7.203 -29.203 -5.852 1 97.44 301 ASP B C 1
ATOM 6831 O O . ASP B 1 301 ? 8.07 -29.203 -6.727 1 97.44 301 ASP B O 1
ATOM 6835 N N . THR B 1 302 ? 6.773 -28.062 -5.336 1 96.81 302 THR B N 1
ATOM 6836 C CA . THR B 1 302 ? 7.082 -26.766 -5.926 1 96.81 302 THR B CA 1
ATOM 6837 C C . THR B 1 302 ? 8.523 -26.359 -5.625 1 96.81 302 THR B C 1
ATOM 6839 O O . THR B 1 302 ? 9.047 -25.422 -6.219 1 96.81 302 THR B O 1
ATOM 6842 N N . GLN B 1 303 ? 9.203 -27.141 -4.773 1 97.62 303 GLN B N 1
ATOM 6843 C CA . GLN B 1 303 ? 10.586 -26.828 -4.43 1 97.62 303 GLN B CA 1
ATOM 6844 C C . GLN B 1 303 ? 11.562 -27.609 -5.305 1 97.62 303 GLN B C 1
ATOM 6846 O O . GLN B 1 303 ? 12.773 -27.406 -5.223 1 97.62 303 GLN B O 1
ATOM 6851 N N . ILE B 1 304 ? 11.062 -28.5 -6.109 1 97.69 304 ILE B N 1
ATOM 6852 C CA . ILE B 1 304 ? 11.938 -29.281 -6.965 1 97.69 304 ILE B CA 1
ATOM 6853 C C . ILE B 1 304 ? 12.758 -28.359 -7.863 1 97.69 304 ILE B C 1
ATOM 6855 O O . ILE B 1 304 ? 12.219 -27.469 -8.5 1 97.69 304 ILE B O 1
ATOM 6859 N N . GLY B 1 305 ? 14.016 -28.578 -7.887 1 97.44 305 GLY B N 1
ATOM 6860 C CA . GLY B 1 305 ? 14.93 -27.844 -8.734 1 97.44 305 GLY B CA 1
ATOM 6861 C C . GLY B 1 305 ? 15.453 -26.578 -8.094 1 97.44 305 GLY B C 1
ATOM 6862 O O . GLY B 1 305 ? 16.281 -25.859 -8.68 1 97.44 305 GLY B O 1
ATOM 6863 N N . LYS B 1 306 ? 15.055 -26.297 -6.844 1 98.19 306 LYS B N 1
ATOM 6864 C CA . LYS B 1 306 ? 15.375 -25 -6.238 1 98.19 306 LYS B CA 1
ATOM 6865 C C . LYS B 1 306 ? 16.25 -25.188 -5 1 98.19 306 LYS B C 1
ATOM 6867 O O . LYS B 1 306 ? 16.359 -26.297 -4.469 1 98.19 306 LYS B O 1
ATOM 6872 N N . ARG B 1 307 ? 16.938 -24.156 -4.629 1 98.25 307 ARG B N 1
ATOM 6873 C CA . ARG B 1 307 ? 17.484 -23.969 -3.289 1 98.25 307 ARG B CA 1
ATOM 6874 C C . ARG B 1 307 ? 16.594 -23.062 -2.455 1 98.25 307 ARG B C 1
ATOM 6876 O O . ARG B 1 307 ? 15.766 -22.328 -2.998 1 98.25 307 ARG B O 1
ATOM 6883 N N . ASP B 1 308 ? 16.75 -23.203 -1.148 1 98.31 308 ASP B N 1
ATOM 6884 C CA . ASP B 1 308 ? 15.922 -22.391 -0.252 1 98.31 308 ASP B CA 1
ATOM 6885 C C . ASP B 1 308 ? 16.75 -21.859 0.917 1 98.31 308 ASP B C 1
ATOM 6887 O O . ASP B 1 308 ? 17.484 -22.609 1.564 1 98.31 308 ASP B O 1
ATOM 6891 N N . THR B 1 309 ? 16.656 -20.562 1.143 1 98.38 309 THR B N 1
ATOM 6892 C CA . THR B 1 309 ? 17.344 -19.984 2.289 1 98.38 309 THR B CA 1
ATOM 6893 C C . THR B 1 309 ? 16.375 -19.188 3.156 1 98.38 309 THR B C 1
ATOM 6895 O O . THR B 1 309 ? 15.414 -18.609 2.648 1 98.38 309 THR B O 1
ATOM 6898 N N . ARG B 1 310 ? 16.625 -19.203 4.457 1 97.75 310 ARG B N 1
ATOM 6899 C CA . ARG B 1 310 ? 15.766 -18.484 5.398 1 97.75 310 ARG B CA 1
ATOM 6900 C C . ARG B 1 310 ? 16.281 -17.078 5.656 1 97.75 310 ARG B C 1
ATOM 6902 O O . ARG B 1 310 ? 17.406 -16.906 6.141 1 97.75 310 ARG B O 1
ATOM 6909 N N . LEU B 1 311 ? 15.445 -16.094 5.297 1 98.25 311 LEU B N 1
ATOM 6910 C CA . LEU B 1 311 ? 15.703 -14.695 5.613 1 98.25 311 LEU B CA 1
ATOM 6911 C C . LEU B 1 311 ? 14.453 -14.023 6.172 1 98.25 311 LEU B C 1
ATOM 6913 O O . LEU B 1 311 ? 13.391 -14.062 5.543 1 98.25 311 LEU B O 1
ATOM 6917 N N . HIS B 1 312 ? 14.586 -13.492 7.371 1 97.12 312 HIS B N 1
ATOM 6918 C CA . HIS B 1 312 ? 13.523 -12.656 7.926 1 97.12 312 HIS B CA 1
ATOM 6919 C C . HIS B 1 312 ? 13.695 -11.195 7.5 1 97.12 312 HIS B C 1
ATOM 6921 O O . HIS B 1 312 ? 14.492 -10.461 8.094 1 97.12 312 HIS B O 1
ATOM 6927 N N . LEU B 1 313 ? 12.883 -10.719 6.582 1 96.88 313 LEU B N 1
ATOM 6928 C CA . LEU B 1 313 ? 13.156 -9.492 5.844 1 96.88 313 LEU B CA 1
ATOM 6929 C C . LEU B 1 313 ? 12.758 -8.266 6.66 1 96.88 313 LEU B C 1
ATOM 6931 O O . LEU B 1 313 ? 13.055 -7.137 6.273 1 96.88 313 LEU B O 1
ATOM 6935 N N . LYS B 1 314 ? 12.117 -8.43 7.852 1 94.25 314 LYS B N 1
ATOM 6936 C CA . LYS B 1 314 ? 11.875 -7.312 8.758 1 94.25 314 LYS B CA 1
ATOM 6937 C C . LYS B 1 314 ? 13.109 -7.023 9.609 1 94.25 314 LYS B C 1
ATOM 6939 O O . LYS B 1 314 ? 13.188 -5.98 10.266 1 94.25 314 LYS B O 1
ATOM 6944 N N . ASN B 1 315 ? 14.008 -7.973 9.633 1 95.44 315 ASN B N 1
ATOM 6945 C CA . ASN B 1 315 ? 15.32 -7.766 10.25 1 95.44 315 ASN B CA 1
ATOM 6946 C C . ASN B 1 315 ? 16.281 -7.07 9.289 1 95.44 315 ASN B C 1
ATOM 6948 O O . ASN B 1 315 ? 16.594 -7.594 8.219 1 95.44 315 ASN B O 1
ATOM 6952 N N . PRO B 1 316 ? 16.844 -5.941 9.672 1 94.25 316 PRO B N 1
ATOM 6953 C CA . PRO B 1 316 ? 17.672 -5.156 8.758 1 94.25 316 PRO B CA 1
ATOM 6954 C C . PRO B 1 316 ? 18.891 -5.922 8.266 1 94.25 316 PRO B C 1
ATOM 6956 O O . PRO B 1 316 ? 19.297 -5.762 7.109 1 94.25 316 PRO B O 1
ATOM 6959 N N . GLU B 1 317 ? 19.531 -6.711 9.109 1 95.56 317 GLU B N 1
ATOM 6960 C CA . GLU B 1 317 ? 20.703 -7.473 8.703 1 95.56 317 GLU B CA 1
ATOM 6961 C C . GLU B 1 317 ? 20.344 -8.523 7.656 1 95.56 317 GLU B C 1
ATOM 6963 O O . GLU B 1 317 ? 21.078 -8.695 6.676 1 95.56 317 GLU B O 1
ATOM 6968 N N . GLU B 1 318 ? 19.266 -9.227 7.84 1 97.5 318 GLU B N 1
ATOM 6969 C CA . GLU B 1 318 ? 18.812 -10.242 6.895 1 97.5 318 GLU B CA 1
ATOM 6970 C C . GLU B 1 318 ? 18.297 -9.609 5.609 1 97.5 318 GLU B C 1
ATOM 6972 O O . GLU B 1 318 ? 18.469 -10.164 4.523 1 97.5 318 GLU B O 1
ATOM 6977 N N . LYS B 1 319 ? 17.688 -8.469 5.777 1 97.19 319 LYS B N 1
ATOM 6978 C CA . LYS B 1 319 ? 17.281 -7.68 4.613 1 97.19 319 LYS B CA 1
ATOM 6979 C C . LYS B 1 319 ? 18.5 -7.324 3.754 1 97.19 319 LYS B C 1
ATOM 6981 O O . LYS B 1 319 ? 18.422 -7.355 2.523 1 97.19 319 LYS B O 1
ATOM 6986 N N . GLY B 1 320 ? 19.609 -6.973 4.41 1 97.25 320 GLY B N 1
ATOM 6987 C CA . GLY B 1 320 ? 20.859 -6.688 3.703 1 97.25 320 GLY B CA 1
ATOM 6988 C C . GLY B 1 320 ? 21.375 -7.875 2.916 1 97.25 320 GLY B C 1
ATOM 6989 O O . GLY B 1 320 ? 21.938 -7.707 1.828 1 97.25 320 GLY B O 1
ATOM 6990 N N . LYS B 1 321 ? 21.203 -9.062 3.461 1 98.06 321 LYS B N 1
ATOM 6991 C CA . LYS B 1 321 ? 21.609 -10.273 2.744 1 98.06 321 LYS B CA 1
ATOM 6992 C C . LYS B 1 321 ? 20.812 -10.445 1.461 1 98.06 321 LYS B C 1
ATOM 6994 O O . LYS B 1 321 ? 21.359 -10.797 0.417 1 98.06 321 LYS B O 1
ATOM 6999 N N . LEU B 1 322 ? 19.516 -10.195 1.536 1 98.56 322 LEU B N 1
ATOM 7000 C CA . LEU B 1 322 ? 18.703 -10.266 0.328 1 98.56 322 LEU B CA 1
ATOM 7001 C C . LEU B 1 322 ? 19.156 -9.242 -0.701 1 98.56 322 LEU B C 1
ATOM 7003 O O . LEU B 1 322 ? 19.203 -9.531 -1.897 1 98.56 322 LEU B O 1
ATOM 7007 N N . LYS B 1 323 ? 19.422 -8.016 -0.231 1 97.94 323 LYS B N 1
ATOM 7008 C CA . LYS B 1 323 ? 19.859 -6.969 -1.146 1 97.94 323 LYS B CA 1
ATOM 7009 C C . LYS B 1 323 ? 21.094 -7.414 -1.93 1 97.94 323 LYS B C 1
ATOM 7011 O O . LYS B 1 323 ? 21.188 -7.199 -3.141 1 97.94 323 LYS B O 1
ATOM 7016 N N . ARG B 1 324 ? 22.078 -8.078 -1.252 1 97.75 324 ARG B N 1
ATOM 7017 C CA . ARG B 1 324 ? 23.281 -8.578 -1.911 1 97.75 324 ARG B CA 1
ATOM 7018 C C . ARG B 1 324 ? 22.922 -9.633 -2.955 1 97.75 324 ARG B C 1
ATOM 7020 O O . ARG B 1 324 ? 23.516 -9.664 -4.035 1 97.75 324 ARG B O 1
ATOM 7027 N N . LEU B 1 325 ? 22 -10.461 -2.654 1 98.56 325 LEU B N 1
ATOM 7028 C CA . LEU B 1 325 ? 21.547 -11.469 -3.609 1 98.56 325 LEU B CA 1
ATOM 7029 C C . LEU B 1 325 ? 20.906 -10.82 -4.828 1 98.56 325 LEU B C 1
ATOM 7031 O O . LEU B 1 325 ? 21.141 -11.242 -5.961 1 98.56 325 LEU B O 1
ATOM 7035 N N . VAL B 1 326 ? 20.094 -9.773 -4.613 1 98.56 326 VAL B N 1
ATOM 7036 C CA . VAL B 1 326 ? 19.391 -9.078 -5.691 1 98.56 326 VAL B CA 1
ATOM 7037 C C . VAL B 1 326 ? 20.422 -8.43 -6.621 1 98.56 326 VAL B C 1
ATOM 7039 O O . VAL B 1 326 ? 20.219 -8.375 -7.836 1 98.56 326 VAL B O 1
ATOM 7042 N N . GLU B 1 327 ? 21.516 -7.98 -6.086 1 97.94 327 GLU B N 1
ATOM 7043 C CA . GLU B 1 327 ? 22.547 -7.305 -6.859 1 97.94 327 GLU B CA 1
ATOM 7044 C C . GLU B 1 327 ? 23.141 -8.227 -7.922 1 97.94 327 GLU B C 1
ATOM 7046 O O . GLU B 1 327 ? 23.719 -7.762 -8.906 1 97.94 327 GLU B O 1
ATOM 7051 N N . GLU B 1 328 ? 22.922 -9.516 -7.734 1 97.5 328 GLU B N 1
ATOM 7052 C CA . GLU B 1 328 ? 23.5 -10.469 -8.688 1 97.5 328 GLU B CA 1
ATOM 7053 C C . GLU B 1 328 ? 22.391 -11.219 -9.43 1 97.5 328 GLU B C 1
ATOM 7055 O O . GLU B 1 328 ? 22.688 -12.039 -10.305 1 97.5 328 GLU B O 1
ATOM 7060 N N . ALA B 1 329 ? 21.188 -10.945 -9.172 1 98.44 329 ALA B N 1
ATOM 7061 C CA . ALA B 1 329 ? 20.078 -11.703 -9.727 1 98.44 329 ALA B CA 1
ATOM 7062 C C . ALA B 1 329 ? 19.734 -11.219 -11.133 1 98.44 329 ALA B C 1
ATOM 7064 O O . ALA B 1 329 ? 19.922 -10.039 -11.453 1 98.44 329 ALA B O 1
ATOM 7065 N N . ASP B 1 330 ? 19.203 -12.086 -11.953 1 98.62 330 ASP B N 1
ATOM 7066 C CA . ASP B 1 330 ? 18.656 -11.758 -13.273 1 98.62 330 ASP B CA 1
ATOM 7067 C C . ASP B 1 330 ? 17.156 -11.562 -13.203 1 98.62 330 ASP B C 1
ATOM 7069 O O . ASP B 1 330 ? 16.594 -10.75 -13.945 1 98.62 330 ASP B O 1
ATOM 7073 N N . VAL B 1 331 ? 16.5 -12.328 -12.414 1 98.88 331 VAL B N 1
ATOM 7074 C CA . VAL B 1 331 ? 15.055 -12.344 -12.305 1 98.88 331 VAL B CA 1
ATOM 7075 C C . VAL B 1 331 ? 14.648 -12.328 -10.828 1 98.88 331 VAL B C 1
ATOM 7077 O O . VAL B 1 331 ? 15.258 -13.016 -10.008 1 98.88 331 VAL B O 1
ATOM 7080 N N . LEU B 1 332 ? 13.711 -11.531 -10.461 1 98.88 332 LEU B N 1
ATOM 7081 C CA . LEU B 1 332 ? 13.062 -11.555 -9.156 1 98.88 332 LEU B CA 1
ATOM 7082 C C . LEU B 1 332 ? 11.57 -11.828 -9.297 1 98.88 332 LEU B C 1
ATOM 7084 O O . LEU B 1 332 ? 10.852 -11.047 -9.93 1 98.88 332 LEU B O 1
ATOM 7088 N N . VAL B 1 333 ? 11.102 -12.906 -8.734 1 98.81 333 VAL B N 1
ATOM 7089 C CA . VAL B 1 333 ? 9.695 -13.297 -8.75 1 98.81 333 VAL B CA 1
ATOM 7090 C C . VAL B 1 333 ? 9.023 -12.859 -7.445 1 98.81 333 VAL B C 1
ATOM 7092 O O . VAL B 1 333 ? 9.391 -13.328 -6.363 1 98.81 333 VAL B O 1
ATOM 7095 N N . ASP B 1 334 ? 8.078 -11.953 -7.609 1 98.12 334 ASP B N 1
ATOM 7096 C CA . ASP B 1 334 ? 7.301 -11.414 -6.5 1 98.12 334 ASP B CA 1
ATOM 7097 C C . ASP B 1 334 ? 5.859 -11.906 -6.547 1 98.12 334 ASP B C 1
ATOM 7099 O O . ASP B 1 334 ? 5.059 -11.438 -7.363 1 98.12 334 ASP B O 1
ATOM 7103 N N . ALA B 1 335 ? 5.504 -12.812 -5.633 1 96.75 335 ALA B N 1
ATOM 7104 C CA . ALA B 1 335 ? 4.133 -13.305 -5.559 1 96.75 335 ALA B CA 1
ATOM 7105 C C . ALA B 1 335 ? 3.578 -13.18 -4.145 1 96.75 335 ALA B C 1
ATOM 7107 O O . ALA B 1 335 ? 2.873 -14.07 -3.666 1 96.75 335 ALA B O 1
ATOM 7108 N N . TYR B 1 336 ? 3.992 -12.125 -3.406 1 94.81 336 TYR B N 1
ATOM 7109 C CA . TYR B 1 336 ? 3.365 -11.703 -2.156 1 94.81 336 TYR B CA 1
ATOM 7110 C C . TYR B 1 336 ? 2.131 -10.852 -2.424 1 94.81 336 TYR B C 1
ATOM 7112 O O . TYR B 1 336 ? 1.822 -10.539 -3.576 1 94.81 336 TYR B O 1
ATOM 7120 N N . ARG B 1 337 ? 1.404 -10.531 -1.335 1 94 337 ARG B N 1
ATOM 7121 C CA . ARG B 1 337 ? 0.289 -9.602 -1.461 1 94 337 ARG B CA 1
ATOM 7122 C C . ARG B 1 337 ? 0.733 -8.305 -2.123 1 94 337 ARG B C 1
ATOM 7124 O O . ARG B 1 337 ? 1.867 -7.855 -1.934 1 94 337 ARG B O 1
ATOM 7131 N N . PRO B 1 338 ? -0.153 -7.707 -2.893 1 94.25 338 PRO B N 1
ATOM 7132 C CA . PRO B 1 338 ? 0.225 -6.461 -3.562 1 94.25 338 PRO B CA 1
ATOM 7133 C C . PRO B 1 338 ? 0.824 -5.434 -2.605 1 94.25 338 PRO B C 1
ATOM 7135 O O . PRO B 1 338 ? 0.23 -5.133 -1.565 1 94.25 338 PRO B O 1
ATOM 7138 N N . GLY B 1 339 ? 2.053 -4.973 -2.949 1 93.19 339 GLY B N 1
ATOM 7139 C CA . GLY B 1 339 ? 2.695 -3.906 -2.199 1 93.19 339 GLY B CA 1
ATOM 7140 C C . GLY B 1 339 ? 3.576 -4.414 -1.072 1 93.19 339 GLY B C 1
ATOM 7141 O O . GLY B 1 339 ? 4.359 -3.656 -0.497 1 93.19 339 GLY B O 1
ATOM 7142 N N . ALA B 1 340 ? 3.512 -5.684 -0.714 1 94.5 340 ALA B N 1
ATOM 7143 C CA . ALA B 1 340 ? 4.215 -6.223 0.447 1 94.5 340 ALA B CA 1
ATOM 7144 C C . ALA B 1 340 ? 5.727 -6.129 0.264 1 94.5 340 ALA B C 1
ATOM 7146 O O . ALA B 1 340 ? 6.441 -5.668 1.159 1 94.5 340 ALA B O 1
ATOM 7147 N N . LEU B 1 341 ? 6.258 -6.559 -0.86 1 96.19 341 LEU B N 1
ATOM 7148 C CA . LEU B 1 341 ? 7.695 -6.535 -1.088 1 96.19 341 LEU B CA 1
ATOM 7149 C C . LEU B 1 341 ? 8.211 -5.102 -1.185 1 96.19 341 LEU B C 1
ATOM 7151 O O . LEU B 1 341 ? 9.328 -4.809 -0.759 1 96.19 341 LEU B O 1
ATOM 7155 N N . GLU B 1 342 ? 7.363 -4.23 -1.751 1 94.25 342 GLU B N 1
ATOM 7156 C CA . GLU B 1 342 ? 7.699 -2.811 -1.811 1 94.25 342 GLU B CA 1
ATOM 7157 C C . GLU B 1 342 ? 7.879 -2.227 -0.413 1 94.25 342 GLU B C 1
ATOM 7159 O O . GLU B 1 342 ? 8.812 -1.465 -0.168 1 94.25 342 GLU B O 1
ATOM 7164 N N . ARG B 1 343 ? 7.039 -2.578 0.486 1 93.62 343 ARG B N 1
ATOM 7165 C CA . ARG B 1 343 ? 7.094 -2.078 1.855 1 93.62 343 ARG B CA 1
ATOM 7166 C C . ARG B 1 343 ? 8.32 -2.615 2.584 1 93.62 343 ARG B C 1
ATOM 7168 O O . ARG B 1 343 ? 8.766 -2.035 3.578 1 93.62 343 ARG B O 1
ATOM 7175 N N . LEU B 1 344 ? 8.867 -3.711 2.055 1 96 344 LEU B N 1
ATOM 7176 C CA . LEU B 1 344 ? 10.07 -4.293 2.639 1 96 344 LEU B CA 1
ATOM 7177 C C . LEU B 1 344 ? 11.328 -3.717 1.99 1 96 344 LEU B C 1
ATOM 7179 O O . LEU B 1 344 ? 12.445 -4.098 2.346 1 96 344 LEU B O 1
ATOM 7183 N N . GLY B 1 345 ? 11.141 -2.883 0.975 1 96.31 345 GLY B N 1
ATOM 7184 C CA . GLY B 1 345 ? 12.273 -2.164 0.417 1 96.31 345 GLY B CA 1
ATOM 7185 C C . GLY B 1 345 ? 12.703 -2.686 -0.944 1 96.31 345 GLY B C 1
ATOM 7186 O O . GLY B 1 345 ? 13.734 -2.273 -1.478 1 96.31 345 GLY B O 1
ATOM 7187 N N . PHE B 1 346 ? 11.898 -3.566 -1.485 1 97.62 346 PHE B N 1
ATOM 7188 C CA . PHE B 1 346 ? 12.289 -4.188 -2.746 1 97.62 346 PHE B CA 1
ATOM 7189 C C . PHE B 1 346 ? 11.211 -3.979 -3.807 1 97.62 346 PHE B C 1
ATOM 7191 O O . PHE B 1 346 ? 10.781 -4.934 -4.457 1 97.62 346 PHE B O 1
ATOM 7198 N N . GLY B 1 347 ? 10.828 -2.719 -3.938 1 95.31 347 GLY B N 1
ATOM 7199 C CA . GLY B 1 347 ? 9.93 -2.334 -5.012 1 95.31 347 GLY B CA 1
ATOM 7200 C C . GLY B 1 347 ? 10.641 -2.117 -6.336 1 95.31 347 GLY B C 1
ATOM 7201 O O . GLY B 1 347 ? 11.867 -2.193 -6.406 1 95.31 347 GLY B O 1
ATOM 7202 N N . ARG B 1 348 ? 9.93 -1.848 -7.344 1 96.38 348 ARG B N 1
ATOM 7203 C CA . ARG B 1 348 ? 10.445 -1.727 -8.703 1 96.38 348 ARG B CA 1
ATOM 7204 C C . ARG B 1 348 ? 11.453 -0.587 -8.805 1 96.38 348 ARG B C 1
ATOM 7206 O O . ARG B 1 348 ? 12.445 -0.693 -9.531 1 96.38 348 ARG B O 1
ATOM 7213 N N . ARG B 1 349 ? 11.242 0.493 -8.07 1 94.06 349 ARG B N 1
ATOM 7214 C CA . ARG B 1 349 ? 12.164 1.619 -8.141 1 94.06 349 ARG B CA 1
ATOM 7215 C C . ARG B 1 349 ? 13.531 1.241 -7.574 1 94.06 349 ARG B C 1
ATOM 7217 O O . ARG B 1 349 ? 14.562 1.59 -8.148 1 94.06 349 ARG B O 1
ATOM 7224 N N . GLU B 1 350 ? 13.508 0.56 -6.449 1 95.88 350 GLU B N 1
ATOM 7225 C CA . GLU B 1 350 ? 14.758 0.072 -5.871 1 95.88 350 GLU B CA 1
ATOM 7226 C C . GLU B 1 350 ? 15.453 -0.911 -6.805 1 95.88 350 GLU B C 1
ATOM 7228 O O . GLU B 1 350 ? 16.672 -0.837 -7 1 95.88 350 GLU B O 1
ATOM 7233 N N . LEU B 1 351 ? 14.734 -1.782 -7.406 1 97.94 351 LEU B N 1
ATOM 7234 C CA . LEU B 1 351 ? 15.297 -2.785 -8.305 1 97.94 351 LEU B CA 1
ATOM 7235 C C . LEU B 1 351 ? 15.914 -2.129 -9.531 1 97.94 351 LEU B C 1
ATOM 7237 O O . LEU B 1 351 ? 16.984 -2.543 -10 1 97.94 351 LEU B O 1
ATOM 7241 N N . GLN B 1 352 ? 15.234 -1.144 -10.094 1 95.81 352 GLN B N 1
ATOM 7242 C CA . GLN B 1 352 ? 15.758 -0.408 -11.242 1 95.81 352 GLN B CA 1
ATOM 7243 C C . GLN B 1 352 ? 17.062 0.297 -10.891 1 95.81 352 GLN B C 1
ATOM 7245 O O . GLN B 1 352 ? 18 0.324 -11.695 1 95.81 352 GLN B O 1
ATOM 7250 N N . GLU B 1 353 ? 17.062 0.789 -9.695 1 95.19 353 GLU B N 1
ATOM 7251 C CA . GLU B 1 353 ? 18.281 1.474 -9.273 1 95.19 353 GLU B CA 1
ATOM 7252 C C . GLU B 1 353 ? 19.438 0.492 -9.117 1 95.19 353 GLU B C 1
ATOM 7254 O O . GLU B 1 353 ? 20.562 0.793 -9.5 1 95.19 353 GLU B O 1
ATOM 7259 N N . ILE B 1 354 ? 19.188 -0.622 -8.508 1 96.88 354 ILE B N 1
ATOM 7260 C CA . ILE B 1 354 ? 20.219 -1.654 -8.383 1 96.88 354 ILE B CA 1
ATOM 7261 C C . ILE B 1 354 ? 20.719 -2.051 -9.766 1 96.88 354 ILE B C 1
ATOM 7263 O O . ILE B 1 354 ? 21.922 -2.178 -9.984 1 96.88 354 ILE B O 1
ATOM 7267 N N . ALA B 1 355 ? 19.828 -2.221 -10.719 1 98.31 355 ALA B N 1
ATOM 7268 C CA . ALA B 1 355 ? 20.188 -2.576 -12.094 1 98.31 355 ALA B CA 1
ATOM 7269 C C . ALA B 1 355 ? 21.078 -1.507 -12.719 1 98.31 355 ALA B C 1
ATOM 7271 O O . ALA B 1 355 ? 22.094 -1.826 -13.359 1 98.31 355 ALA B O 1
ATOM 7272 N N . LYS B 1 356 ? 20.719 -0.284 -12.523 1 96.44 356 LYS B N 1
ATOM 7273 C CA . LYS B 1 356 ? 21.5 0.826 -13.07 1 96.44 356 LYS B CA 1
ATOM 7274 C C . LYS B 1 356 ? 22.906 0.844 -12.492 1 96.44 356 LYS B C 1
ATOM 7276 O O . LYS B 1 356 ? 23.891 1.002 -13.227 1 96.44 356 LYS B O 1
ATOM 7281 N N . ARG B 1 357 ? 22.984 0.636 -11.227 1 95.19 357 ARG B N 1
ATOM 7282 C CA . ARG B 1 357 ? 24.266 0.697 -10.539 1 95.19 357 ARG B CA 1
ATOM 7283 C C . ARG B 1 357 ? 25.188 -0.426 -11.008 1 95.19 357 ARG B C 1
ATOM 7285 O O . ARG B 1 357 ? 26.406 -0.234 -11.125 1 95.19 357 ARG B O 1
ATOM 7292 N N . ARG B 1 358 ? 24.609 -1.548 -11.281 1 96.75 358 ARG B N 1
ATOM 7293 C CA . ARG B 1 358 ? 25.438 -2.672 -11.703 1 96.75 358 ARG B CA 1
ATOM 7294 C C . ARG B 1 358 ? 25.547 -2.742 -13.219 1 96.75 358 ARG B C 1
ATOM 7296 O O . ARG B 1 358 ? 26.188 -3.645 -13.766 1 96.75 358 ARG B O 1
ATOM 7303 N N . ASN B 1 359 ? 24.844 -1.812 -13.922 1 97.5 359 ASN B N 1
ATOM 7304 C CA . ASN B 1 359 ? 24.828 -1.707 -15.375 1 97.5 359 ASN B CA 1
ATOM 7305 C C . ASN B 1 359 ? 24.391 -3.012 -16.031 1 97.5 359 ASN B C 1
ATOM 7307 O O . ASN B 1 359 ? 24.984 -3.465 -17 1 97.5 359 ASN B O 1
ATOM 7311 N N . LYS B 1 360 ? 23.453 -3.652 -15.438 1 98.25 360 LYS B N 1
ATOM 7312 C CA . LYS B 1 360 ? 22.859 -4.906 -15.898 1 98.25 360 LYS B CA 1
ATOM 7313 C C . LYS B 1 360 ? 21.375 -4.965 -15.578 1 98.25 360 LYS B C 1
ATOM 7315 O O . LYS B 1 360 ? 20.969 -4.879 -14.414 1 98.25 360 LYS B O 1
ATOM 7320 N N . GLY B 1 361 ? 20.594 -5.156 -16.562 1 98.62 361 GLY B N 1
ATOM 7321 C CA . GLY B 1 361 ? 19.141 -5.148 -16.406 1 98.62 361 GLY B CA 1
ATOM 7322 C C . GLY B 1 361 ? 18.625 -6.316 -15.586 1 98.62 361 GLY B C 1
ATOM 7323 O O . GLY B 1 361 ? 19.25 -7.387 -15.562 1 98.62 361 GLY B O 1
ATOM 7324 N N . ILE B 1 362 ? 17.484 -6.105 -14.938 1 98.75 362 ILE B N 1
ATOM 7325 C CA . ILE B 1 362 ? 16.812 -7.129 -14.141 1 98.75 362 ILE B CA 1
ATOM 7326 C C . ILE B 1 362 ? 15.383 -7.324 -14.633 1 98.75 362 ILE B C 1
ATOM 7328 O O . ILE B 1 362 ? 14.781 -6.402 -15.188 1 98.75 362 ILE B O 1
ATOM 7332 N N . VAL B 1 363 ? 14.844 -8.5 -14.562 1 98.88 363 VAL B N 1
ATOM 7333 C CA . VAL B 1 363 ? 13.445 -8.805 -14.828 1 98.88 363 VAL B CA 1
ATOM 7334 C C . VAL B 1 363 ? 12.688 -8.961 -13.516 1 98.88 363 VAL B C 1
ATOM 7336 O O . VAL B 1 363 ? 13.031 -9.82 -12.695 1 98.88 363 VAL B O 1
ATOM 7339 N N . HIS B 1 364 ? 11.742 -8.125 -13.281 1 98.81 364 HIS B N 1
ATOM 7340 C CA . HIS B 1 364 ? 10.875 -8.227 -12.109 1 98.81 364 HIS B CA 1
ATOM 7341 C C . HIS B 1 364 ? 9.477 -8.695 -12.492 1 98.81 364 HIS B C 1
ATOM 7343 O O . HIS B 1 364 ? 8.789 -8.031 -13.273 1 98.81 364 HIS B O 1
ATOM 7349 N N . VAL B 1 365 ? 9.039 -9.797 -11.969 1 98.75 365 VAL B N 1
ATOM 7350 C CA . VAL B 1 365 ? 7.711 -10.328 -12.234 1 98.75 365 VAL B CA 1
ATOM 7351 C C . VAL B 1 365 ? 6.867 -10.281 -10.969 1 98.75 365 VAL B C 1
ATOM 7353 O O . VAL B 1 365 ? 7.316 -10.711 -9.898 1 98.75 365 VAL B O 1
ATOM 7356 N N . ARG B 1 366 ? 5.723 -9.727 -11.109 1 98.44 366 ARG B N 1
ATOM 7357 C CA . ARG B 1 366 ? 4.797 -9.781 -9.984 1 98.44 366 ARG B CA 1
ATOM 7358 C C . ARG B 1 366 ? 3.498 -10.477 -10.375 1 98.44 366 ARG B C 1
ATOM 7360 O O . ARG B 1 366 ? 3.023 -10.328 -11.5 1 98.44 366 ARG B O 1
ATOM 7367 N N . GLU B 1 367 ? 3.02 -11.289 -9.484 1 98.44 367 GLU B N 1
ATOM 7368 C CA . GLU B 1 367 ? 1.822 -12.109 -9.648 1 98.44 367 GLU B CA 1
ATOM 7369 C C . GLU B 1 367 ? 0.796 -11.812 -8.562 1 98.44 367 GLU B C 1
ATOM 7371 O O . GLU B 1 367 ? 1.148 -11.695 -7.387 1 98.44 367 GLU B O 1
ATOM 7376 N N . ASN B 1 368 ? -0.511 -11.523 -8.969 1 98.25 368 ASN B N 1
ATOM 7377 C CA . ASN B 1 368 ? -1.565 -11.383 -7.969 1 98.25 368 ASN B CA 1
ATOM 7378 C C . ASN B 1 368 ? -2.865 -12.031 -8.438 1 98.25 368 ASN B C 1
ATOM 7380 O O . ASN B 1 368 ? -2.877 -12.773 -9.422 1 98.25 368 ASN B O 1
ATOM 7384 N N . CYS B 1 369 ? -3.908 -11.914 -7.684 1 98.5 369 CYS B N 1
ATOM 7385 C CA . CYS B 1 369 ? -5.18 -12.57 -7.957 1 98.5 369 CYS B CA 1
ATOM 7386 C C . CYS B 1 369 ? -6.035 -11.742 -8.906 1 98.5 369 CYS B C 1
ATOM 7388 O O . CYS B 1 369 ? -6.383 -12.195 -9.992 1 98.5 369 CYS B O 1
ATOM 7390 N N . TYR B 1 370 ? -6.195 -10.461 -8.742 1 98.56 370 TYR B N 1
ATOM 7391 C CA . TYR B 1 370 ? -7.277 -9.672 -9.328 1 98.56 370 TYR B CA 1
ATOM 7392 C C . TYR B 1 370 ? -6.781 -8.875 -10.523 1 98.56 370 TYR B C 1
ATOM 7394 O O . TYR B 1 370 ? -7.574 -8.242 -11.227 1 98.56 370 TYR B O 1
ATOM 7402 N N . GLY B 1 371 ? -5.48 -8.891 -10.773 1 98.38 371 GLY B N 1
ATOM 7403 C CA . GLY B 1 371 ? -4.898 -7.984 -11.75 1 98.38 371 GLY B CA 1
ATOM 7404 C C . GLY B 1 371 ? -4.324 -6.723 -11.133 1 98.38 371 GLY B C 1
ATOM 7405 O O . GLY B 1 371 ? -4.562 -6.438 -9.953 1 98.38 371 GLY B O 1
ATOM 7406 N N . TRP B 1 372 ? -3.615 -5.969 -11.875 1 97.62 372 TRP B N 1
ATOM 7407 C CA . TRP B 1 372 ? -2.822 -4.879 -11.312 1 97.62 372 TRP B CA 1
ATOM 7408 C C . TRP B 1 372 ? -3.471 -3.529 -11.602 1 97.62 372 TRP B C 1
ATOM 7410 O O . TRP B 1 372 ? -2.871 -2.48 -11.352 1 97.62 372 TRP B O 1
ATOM 7420 N N . LYS B 1 373 ? -4.641 -3.537 -12.18 1 97.06 373 LYS B N 1
ATOM 7421 C CA . LYS B 1 373 ? -5.488 -2.361 -12.359 1 97.06 373 LYS B CA 1
ATOM 7422 C C . LYS B 1 373 ? -6.902 -2.619 -11.844 1 97.06 373 LYS B C 1
ATOM 7424 O O . LYS B 1 373 ? -7.305 -3.771 -11.68 1 97.06 373 LYS B O 1
ATOM 7429 N N . GLY B 1 374 ? -7.566 -1.521 -11.531 1 95.88 374 GLY B N 1
ATOM 7430 C CA . GLY B 1 374 ? -8.961 -1.643 -11.125 1 95.88 374 GLY B CA 1
ATOM 7431 C C . GLY B 1 374 ? -9.148 -1.58 -9.625 1 95.88 374 GLY B C 1
ATOM 7432 O O . GLY B 1 374 ? -8.18 -1.614 -8.867 1 95.88 374 GLY B O 1
ATOM 7433 N N . GLU B 1 375 ? -10.398 -1.623 -9.195 1 93.88 375 GLU B N 1
ATOM 7434 C CA . GLU B 1 375 ? -10.836 -1.333 -7.836 1 93.88 375 GLU B CA 1
ATOM 7435 C C . GLU B 1 375 ? -10.359 -2.404 -6.859 1 93.88 375 GLU B C 1
ATOM 7437 O O . GLU B 1 375 ? -10.078 -2.109 -5.699 1 93.88 375 GLU B O 1
ATOM 7442 N N . TRP B 1 376 ? -10.195 -3.691 -7.324 1 97.25 376 TRP B N 1
ATOM 7443 C CA . TRP B 1 376 ? -9.922 -4.805 -6.422 1 97.25 376 TRP B CA 1
ATOM 7444 C C . TRP B 1 376 ? -8.461 -5.223 -6.492 1 97.25 376 TRP B C 1
ATOM 7446 O O . TRP B 1 376 ? -8.07 -6.234 -5.902 1 97.25 376 TRP B O 1
ATOM 7456 N N . SER B 1 377 ? -7.59 -4.391 -7.172 1 96.94 377 SER B N 1
ATOM 7457 C CA . SER B 1 377 ? -6.211 -4.777 -7.453 1 96.94 377 SER B CA 1
ATOM 7458 C C . SER B 1 377 ? -5.406 -4.938 -6.164 1 96.94 377 SER B C 1
ATOM 7460 O O . SER B 1 377 ? -4.402 -5.652 -6.137 1 96.94 377 SER B O 1
ATOM 7462 N N . HIS B 1 378 ? -5.855 -4.367 -5.023 1 95.19 378 HIS B N 1
ATOM 7463 C CA . HIS B 1 378 ? -5.117 -4.395 -3.768 1 95.19 378 HIS B CA 1
ATOM 7464 C C . HIS B 1 378 ? -5.496 -5.613 -2.932 1 95.19 378 HIS B C 1
ATOM 7466 O O . HIS B 1 378 ? -4.824 -5.926 -1.944 1 95.19 378 HIS B O 1
ATOM 7472 N N . ARG B 1 379 ? -6.547 -6.336 -3.312 1 97.06 379 ARG B N 1
ATOM 7473 C CA . ARG B 1 379 ? -7.094 -7.426 -2.51 1 97.06 379 ARG B CA 1
ATOM 7474 C C . ARG B 1 379 ? -6.188 -8.648 -2.562 1 97.06 379 ARG B C 1
ATOM 7476 O O . ARG B 1 379 ? -5.512 -8.891 -3.568 1 97.06 379 ARG B O 1
ATOM 7483 N N . SER B 1 380 ? -6.203 -9.383 -1.446 1 95.69 380 SER B N 1
ATOM 7484 C CA . SER B 1 380 ? -5.594 -10.703 -1.451 1 95.69 380 SER B CA 1
ATOM 7485 C C . SER B 1 380 ? -6.453 -11.703 -2.217 1 95.69 380 SER B C 1
ATOM 7487 O O . SER B 1 380 ? -7.656 -11.5 -2.379 1 95.69 380 SER B O 1
ATOM 7489 N N . GLY B 1 381 ? -5.711 -12.695 -2.711 1 96.06 381 GLY B N 1
ATOM 7490 C CA . GLY B 1 381 ? -6.508 -13.68 -3.426 1 96.06 381 GLY B CA 1
ATOM 7491 C C . GLY B 1 381 ? -5.77 -14.977 -3.67 1 96.06 381 GLY B C 1
ATOM 7492 O O . GLY B 1 381 ? -4.582 -15.094 -3.363 1 96.06 381 GLY B O 1
ATOM 7493 N N . TRP B 1 382 ? -6.516 -15.938 -4.18 1 97.06 382 TRP B N 1
ATOM 7494 C CA . TRP B 1 382 ? -6.148 -17.312 -4.496 1 97.06 382 TRP B CA 1
ATOM 7495 C C . TRP B 1 382 ? -6.82 -17.781 -5.781 1 97.06 382 TRP B C 1
ATOM 7497 O O . TRP B 1 382 ? -7.707 -17.094 -6.305 1 97.06 382 TRP B O 1
ATOM 7507 N N . GLN B 1 383 ? -6.367 -18.891 -6.316 1 97.19 383 GLN B N 1
ATOM 7508 C CA . GLN B 1 383 ? -6.98 -19.391 -7.539 1 97.19 383 GLN B CA 1
ATOM 7509 C C . GLN B 1 383 ? -8.492 -19.516 -7.383 1 97.19 383 GLN B C 1
ATOM 7511 O O . GLN B 1 383 ? -9.25 -19.125 -8.281 1 97.19 383 GLN B O 1
ATOM 7516 N N . GLN B 1 384 ? -8.977 -20.078 -6.223 1 97.44 384 GLN B N 1
ATOM 7517 C CA . GLN B 1 384 ? -10.406 -20.312 -6.051 1 97.44 384 GLN B CA 1
ATOM 7518 C C . GLN B 1 384 ? -11.188 -19 -6.094 1 97.44 384 GLN B C 1
ATOM 7520 O O . GLN B 1 384 ? -12.312 -18.953 -6.582 1 97.44 384 GLN B O 1
ATOM 7525 N N . ILE B 1 385 ? -10.523 -17.984 -5.535 1 98.44 385 ILE B N 1
ATOM 7526 C CA . ILE B 1 385 ? -11.141 -16.656 -5.539 1 98.44 385 ILE B CA 1
ATOM 7527 C C . ILE B 1 385 ? -11.188 -16.125 -6.965 1 98.44 385 ILE B C 1
ATOM 7529 O O . ILE B 1 385 ? -12.211 -15.578 -7.398 1 98.44 385 ILE B O 1
ATOM 7533 N N . ALA B 1 386 ? -10.117 -16.281 -7.684 1 98.69 386 ALA B N 1
ATOM 7534 C CA . ALA B 1 386 ? -10.086 -15.859 -9.086 1 98.69 386 ALA B CA 1
ATOM 7535 C C . ALA B 1 386 ? -11.133 -16.609 -9.906 1 98.69 386 ALA B C 1
ATOM 7537 O O . ALA B 1 386 ? -11.797 -16.031 -10.766 1 98.69 386 ALA B O 1
ATOM 7538 N N . ASP B 1 387 ? -11.289 -17.906 -9.648 1 98.62 387 ASP B N 1
ATOM 7539 C CA . ASP B 1 387 ? -12.273 -18.719 -10.352 1 98.62 387 ASP B CA 1
ATOM 7540 C C . ASP B 1 387 ? -13.695 -18.234 -10.07 1 98.62 387 ASP B C 1
ATOM 7542 O O . ASP B 1 387 ? -14.516 -18.141 -10.984 1 98.62 387 ASP B O 1
ATOM 7546 N N . ALA B 1 388 ? -13.922 -17.938 -8.836 1 98.69 388 ALA B N 1
ATOM 7547 C CA . ALA B 1 388 ? -15.266 -17.547 -8.406 1 98.69 388 ALA B CA 1
ATOM 7548 C C . ALA B 1 388 ? -15.617 -16.156 -8.93 1 98.69 388 ALA B C 1
ATOM 7550 O O . ALA B 1 388 ? -16.734 -15.922 -9.391 1 98.69 388 ALA B O 1
ATOM 7551 N N . VAL B 1 389 ? -14.641 -15.242 -8.875 1 98.62 389 VAL B N 1
ATOM 7552 C CA . VAL B 1 389 ? -14.938 -13.859 -9.219 1 98.62 389 VAL B CA 1
ATOM 7553 C C . VAL B 1 389 ? -15.109 -13.719 -10.727 1 98.62 389 VAL B C 1
ATOM 7555 O O . VAL B 1 389 ? -15.922 -12.922 -11.195 1 98.62 389 VAL B O 1
ATOM 7558 N N . SER B 1 390 ? -14.398 -14.516 -11.531 1 98.31 390 SER B N 1
ATOM 7559 C CA . SER B 1 390 ? -14.367 -14.352 -12.984 1 98.31 390 SER B CA 1
ATOM 7560 C C . SER B 1 390 ? -15.484 -15.148 -13.648 1 98.31 390 SER B C 1
ATOM 7562 O O . SER B 1 390 ? -15.695 -15.039 -14.859 1 98.31 390 SER B O 1
ATOM 7564 N N . GLY B 1 391 ? -16.156 -16 -12.906 1 98.44 391 GLY B N 1
ATOM 7565 C CA . GLY B 1 391 ? -17.281 -16.734 -13.445 1 98.44 391 GLY B CA 1
ATOM 7566 C C . GLY B 1 391 ? -16.938 -18.172 -13.836 1 98.44 391 GLY B C 1
ATOM 7567 O O . GLY B 1 391 ? -17.828 -18.938 -14.211 1 98.44 391 GLY B O 1
ATOM 7568 N N . VAL B 1 392 ? -15.773 -18.594 -13.672 1 98.5 392 VAL B N 1
ATOM 7569 C CA . VAL B 1 392 ? -15.312 -19.922 -14.039 1 98.5 392 VAL B CA 1
ATOM 7570 C C . VAL B 1 392 ? -16.078 -20.969 -13.234 1 98.5 392 VAL B C 1
ATOM 7572 O O . VAL B 1 392 ? -16.422 -22.031 -13.758 1 98.5 392 VAL B O 1
ATOM 7575 N N . THR B 1 393 ? -16.391 -20.656 -11.992 1 98.62 393 THR B N 1
ATOM 7576 C CA . THR B 1 393 ? -17.078 -21.625 -11.133 1 98.62 393 THR B CA 1
ATOM 7577 C C . THR B 1 393 ? -18.484 -21.891 -11.641 1 98.62 393 THR B C 1
ATOM 7579 O O . THR B 1 393 ? -18.984 -23.016 -11.539 1 98.62 393 THR B O 1
ATOM 7582 N N . TRP B 1 394 ? -19.141 -20.875 -12.172 1 98.56 394 TRP B N 1
ATOM 7583 C CA . TRP B 1 394 ? -20.484 -21.062 -12.711 1 98.56 394 TRP B CA 1
ATOM 7584 C C . TRP B 1 394 ? -20.453 -21.906 -13.977 1 98.56 394 TRP B C 1
ATOM 7586 O O . TRP B 1 394 ? -21.344 -22.734 -14.211 1 98.56 394 TRP B O 1
ATOM 7596 N N . VAL B 1 395 ? -19.422 -21.703 -14.773 1 98.19 395 VAL B N 1
ATOM 7597 C CA . VAL B 1 395 ? -19.266 -22.5 -15.984 1 98.19 395 VAL B CA 1
ATOM 7598 C C . VAL B 1 395 ? -19.094 -23.969 -15.602 1 98.19 395 VAL B C 1
ATOM 7600 O O . VAL B 1 395 ? -19.672 -24.859 -16.25 1 98.19 395 VAL B O 1
ATOM 7603 N N . GLN B 1 396 ? -18.328 -24.219 -14.586 1 97.94 396 GLN B N 1
ATOM 7604 C CA . GLN B 1 396 ? -18.125 -25.578 -14.102 1 97.94 396 GLN B CA 1
ATOM 7605 C C . GLN B 1 396 ? -19.438 -26.172 -13.594 1 97.94 396 GLN B C 1
ATOM 7607 O O . GLN B 1 396 ? -19.734 -27.359 -13.828 1 97.94 396 GLN B O 1
ATOM 7612 N N . GLY B 1 397 ? -20.203 -25.375 -12.844 1 98.19 397 GLY B N 1
ATOM 7613 C CA . GLY B 1 397 ? -21.516 -25.828 -12.398 1 98.19 397 GLY B CA 1
ATOM 7614 C C . GLY B 1 397 ? -22.438 -26.203 -13.547 1 98.19 397 GLY B C 1
ATOM 7615 O O . GLY B 1 397 ? -23.109 -27.234 -13.508 1 98.19 397 GLY B O 1
ATOM 7616 N N . GLU B 1 398 ? -22.469 -25.391 -14.578 1 97.5 398 GLU B N 1
ATOM 7617 C CA . GLU B 1 398 ? -23.297 -25.625 -15.75 1 97.5 398 GLU B CA 1
ATOM 7618 C C . GLU B 1 398 ? -22.906 -26.922 -16.453 1 97.5 398 GLU B C 1
ATOM 7620 O O . GLU B 1 398 ? -23.766 -27.641 -16.969 1 97.5 398 GLU B O 1
ATOM 7625 N N . PHE B 1 399 ? -21.656 -27.203 -16.562 1 97.25 399 PHE B N 1
ATOM 7626 C CA . PHE B 1 399 ? -21.188 -28.453 -17.156 1 97.25 399 PHE B CA 1
ATOM 7627 C C . PHE B 1 399 ? -21.828 -29.656 -16.469 1 97.25 399 PHE B C 1
ATOM 7629 O O . PHE B 1 399 ? -22.141 -30.656 -17.141 1 97.25 399 PHE B O 1
ATOM 7636 N N . LEU B 1 400 ? -22 -29.5 -15.172 1 96.5 400 LEU B N 1
ATOM 7637 C CA . LEU B 1 400 ? -22.547 -30.609 -14.398 1 96.5 400 LEU B CA 1
ATOM 7638 C C . LEU B 1 400 ? -24.078 -30.547 -14.367 1 96.5 400 LEU B C 1
ATOM 7640 O O . LEU B 1 400 ? -24.719 -31.328 -13.656 1 96.5 400 LEU B O 1
ATOM 7644 N N . GLY B 1 401 ? -24.656 -29.594 -15.078 1 96.25 401 GLY B N 1
ATOM 7645 C CA . GLY B 1 401 ? -26.109 -29.438 -15.141 1 96.25 401 GLY B CA 1
ATOM 7646 C C . GLY B 1 401 ? -26.688 -28.828 -13.883 1 96.25 401 GLY B C 1
ATOM 7647 O O . GLY B 1 401 ? -27.859 -29.047 -13.57 1 96.25 401 GLY B O 1
ATOM 7648 N N . LEU B 1 402 ? -25.875 -28.109 -13.148 1 97.25 402 LEU B N 1
ATOM 7649 C CA . LEU B 1 402 ? -26.312 -27.547 -11.875 1 97.25 402 LEU B CA 1
ATOM 7650 C C . LEU B 1 402 ? -26.453 -26.031 -11.969 1 97.25 402 LEU B C 1
ATOM 7652 O O . LEU B 1 402 ? -25.766 -25.391 -12.789 1 97.25 402 LEU B O 1
ATOM 7656 N N . LYS B 1 403 ? -27.328 -25.469 -11.156 1 96.88 403 LYS B N 1
ATOM 7657 C CA . LYS B 1 403 ? -27.5 -24.031 -11.047 1 96.88 403 LYS B CA 1
ATOM 7658 C C . LYS B 1 403 ? -26.797 -23.484 -9.805 1 96.88 403 LYS B C 1
ATOM 7660 O O . LYS B 1 403 ? -27.406 -22.797 -8.984 1 96.88 403 LYS B O 1
ATOM 7665 N N . GLU B 1 404 ? -25.578 -23.812 -9.648 1 98.12 404 GLU B N 1
ATOM 7666 C CA . GLU B 1 404 ? -24.703 -23.359 -8.57 1 98.12 404 GLU B CA 1
ATOM 7667 C C . GLU B 1 404 ? -23.234 -23.328 -9.023 1 98.12 404 GLU B C 1
ATOM 7669 O O . GLU B 1 404 ? -22.859 -24.047 -9.938 1 98.12 404 GLU B O 1
ATOM 7674 N N . PRO B 1 405 ? -22.453 -22.453 -8.484 1 98.62 405 PRO B N 1
ATOM 7675 C CA . PRO B 1 405 ? -21.016 -22.438 -8.797 1 98.62 405 PRO B CA 1
ATOM 7676 C C . PRO B 1 405 ? -20.266 -23.609 -8.164 1 98.62 405 PRO B C 1
ATOM 7678 O O . PRO B 1 405 ? -20.562 -24.016 -7.039 1 98.62 405 PRO B O 1
ATOM 7681 N N . ILE B 1 406 ? -19.359 -24.172 -8.875 1 97.88 406 ILE B N 1
ATOM 7682 C CA . ILE B 1 406 ? -18.484 -25.234 -8.422 1 97.88 406 ILE B CA 1
ATOM 7683 C C . ILE B 1 406 ? -17.031 -24.906 -8.766 1 97.88 406 ILE B C 1
ATOM 7685 O O . ILE B 1 406 ? -16.719 -24.562 -9.906 1 97.88 406 ILE B O 1
ATOM 7689 N N . ILE B 1 407 ? -16.188 -24.906 -7.719 1 94.19 407 ILE B N 1
ATOM 7690 C CA . ILE B 1 407 ? -14.781 -24.609 -8.008 1 94.19 407 ILE B CA 1
ATOM 7691 C C . ILE B 1 407 ? -14.25 -25.609 -9.031 1 94.19 407 ILE B C 1
ATOM 7693 O O . ILE B 1 407 ? -14.68 -26.766 -9.07 1 94.19 407 ILE B O 1
ATOM 7697 N N . PRO B 1 408 ? -13.281 -25.156 -9.82 1 86 408 PRO B N 1
ATOM 7698 C CA . PRO B 1 408 ? -12.734 -26.109 -10.781 1 86 408 PRO B CA 1
ATOM 7699 C C . PRO B 1 408 ? -12 -27.266 -10.117 1 86 408 PRO B C 1
ATOM 7701 O O . PRO B 1 408 ? -11.617 -27.172 -8.945 1 86 408 PRO B O 1
ATOM 7704 N N . LEU B 1 409 ? -11.812 -28.328 -10.805 1 91.56 409 LEU B N 1
ATOM 7705 C CA . LEU B 1 409 ? -11.453 -29.641 -10.297 1 91.56 409 LEU B CA 1
ATOM 7706 C C . LEU B 1 409 ? -9.953 -29.719 -10.008 1 91.56 409 LEU B C 1
ATOM 7708 O O . LEU B 1 409 ? -9.5 -30.641 -9.32 1 91.56 409 LEU B O 1
ATOM 7712 N N . LEU B 1 410 ? -9.156 -28.734 -10.461 1 94.19 410 LEU B N 1
ATOM 7713 C CA . LEU B 1 410 ? -7.703 -28.703 -10.297 1 94.19 410 LEU B CA 1
ATOM 7714 C C . LEU B 1 410 ? -7.219 -27.312 -9.945 1 94.19 410 LEU B C 1
ATOM 7716 O O . LEU B 1 410 ? -7.941 -26.328 -10.148 1 94.19 410 LEU B O 1
ATOM 7720 N N . PRO B 1 411 ? -5.992 -27.234 -9.305 1 96.44 411 PRO B N 1
ATOM 7721 C CA . PRO B 1 411 ? -5.387 -25.906 -9.195 1 96.44 411 PRO B CA 1
ATOM 7722 C C . PRO B 1 411 ? -4.914 -25.359 -10.547 1 96.44 411 PRO B C 1
ATOM 7724 O O . PRO B 1 411 ? -3.756 -24.953 -10.68 1 96.44 411 PRO B O 1
ATOM 7727 N N . ASN B 1 412 ? -5.867 -25.297 -11.438 1 97.19 412 ASN B N 1
ATOM 7728 C CA . ASN B 1 412 ? -5.637 -25 -12.852 1 97.19 412 ASN B CA 1
ATOM 7729 C C . ASN B 1 412 ? -5.102 -23.578 -13.039 1 97.19 412 ASN B C 1
ATOM 7731 O O . ASN B 1 412 ? -4.066 -23.391 -13.68 1 97.19 412 ASN B O 1
ATOM 7735 N N . SER B 1 413 ? -5.773 -22.594 -12.469 1 98.06 413 SER B N 1
ATOM 7736 C CA . SER B 1 413 ? -5.371 -21.203 -12.664 1 98.06 413 SER B CA 1
ATOM 7737 C C . SER B 1 413 ? -4.004 -20.922 -12.047 1 98.06 413 SER B C 1
ATOM 7739 O O . SER B 1 413 ? -3.219 -20.141 -12.586 1 98.06 413 SER B O 1
ATOM 7741 N N . ASP B 1 414 ? -3.721 -21.562 -10.922 1 98.31 414 ASP B N 1
ATOM 7742 C CA . ASP B 1 414 ? -2.416 -21.422 -10.281 1 98.31 414 ASP B CA 1
ATOM 7743 C C . ASP B 1 414 ? -1.296 -21.906 -11.203 1 98.31 414 ASP B C 1
ATOM 7745 O O . ASP B 1 414 ? -0.382 -21.141 -11.523 1 98.31 414 ASP B O 1
ATOM 7749 N N . TYR B 1 415 ? -1.4 -23.109 -11.656 1 98.69 415 TYR B N 1
ATOM 7750 C CA . TYR B 1 415 ? -0.341 -23.719 -12.461 1 98.69 415 TYR B CA 1
ATOM 7751 C C . TYR B 1 415 ? -0.181 -22.969 -13.781 1 98.69 415 TYR B C 1
ATOM 7753 O O . TYR B 1 415 ? 0.94 -22.703 -14.219 1 98.69 415 TYR B O 1
ATOM 7761 N N . GLN B 1 416 ? -1.255 -22.641 -14.367 1 98.81 416 GLN B N 1
ATOM 7762 C CA . GLN B 1 416 ? -1.143 -22.078 -15.703 1 98.81 416 GLN B CA 1
ATOM 7763 C C . GLN B 1 416 ? -0.762 -20.594 -15.656 1 98.81 416 GLN B C 1
ATOM 7765 O O . GLN B 1 416 ? -0.108 -20.094 -16.562 1 98.81 416 GLN B O 1
ATOM 7770 N N . THR B 1 417 ? -1.18 -19.906 -14.586 1 98.88 417 THR B N 1
ATOM 7771 C CA . THR B 1 417 ? -0.588 -18.594 -14.375 1 98.88 417 THR B CA 1
ATOM 7772 C C . THR B 1 417 ? 0.92 -18.703 -14.18 1 98.88 417 THR B C 1
ATOM 7774 O O . THR B 1 417 ? 1.677 -17.844 -14.633 1 98.88 417 THR B O 1
ATOM 7777 N N . GLY B 1 418 ? 1.352 -19.734 -13.484 1 98.81 418 GLY B N 1
ATOM 7778 C CA . GLY B 1 418 ? 2.775 -20.016 -13.383 1 98.81 418 GLY B CA 1
ATOM 7779 C C . GLY B 1 418 ? 3.449 -20.188 -14.734 1 98.81 418 GLY B C 1
ATOM 7780 O O . GLY B 1 418 ? 4.543 -19.672 -14.961 1 98.81 418 GLY B O 1
ATOM 7781 N N . LEU B 1 419 ? 2.803 -20.891 -15.656 1 98.94 419 LEU B N 1
ATOM 7782 C CA . LEU B 1 419 ? 3.334 -21.078 -17 1 98.94 419 LEU B CA 1
ATOM 7783 C C . LEU B 1 419 ? 3.441 -19.734 -17.734 1 98.94 419 LEU B C 1
ATOM 7785 O O . LEU B 1 419 ? 4.441 -19.469 -18.406 1 98.94 419 LEU B O 1
ATOM 7789 N N . ILE B 1 420 ? 2.428 -18.938 -17.547 1 98.88 420 ILE B N 1
ATOM 7790 C CA . ILE B 1 420 ? 2.412 -17.625 -18.188 1 98.88 420 ILE B CA 1
ATOM 7791 C C . ILE B 1 420 ? 3.578 -16.797 -17.672 1 98.88 420 ILE B C 1
ATOM 7793 O O . ILE B 1 420 ? 4.258 -16.109 -18.438 1 98.88 420 ILE B O 1
ATOM 7797 N N . GLY B 1 421 ? 3.779 -16.844 -16.359 1 98.88 421 GLY B N 1
ATOM 7798 C CA . GLY B 1 421 ? 4.914 -16.141 -15.789 1 98.88 421 GLY B CA 1
ATOM 7799 C C . GLY B 1 421 ? 6.246 -16.594 -16.344 1 98.88 421 GLY B C 1
ATOM 7800 O O . GLY B 1 421 ? 7.09 -15.766 -16.703 1 98.88 421 GLY B O 1
ATOM 7801 N N . ALA B 1 422 ? 6.441 -17.875 -16.453 1 98.88 422 ALA B N 1
ATOM 7802 C CA . ALA B 1 422 ? 7.684 -18.406 -17 1 98.88 422 ALA B CA 1
ATOM 7803 C C . ALA B 1 422 ? 7.875 -17.984 -18.453 1 98.88 422 ALA B C 1
ATOM 7805 O O . ALA B 1 422 ? 8.969 -17.578 -18.859 1 98.88 422 ALA B O 1
ATOM 7806 N N . MET B 1 423 ? 6.801 -18.094 -19.219 1 98.69 423 MET B N 1
ATOM 7807 C CA . MET B 1 423 ? 6.832 -17.672 -20.609 1 98.69 423 MET B CA 1
ATOM 7808 C C . MET B 1 423 ? 7.207 -16.203 -20.734 1 98.69 423 MET B C 1
ATOM 7810 O O . MET B 1 423 ? 8.07 -15.836 -21.531 1 98.69 423 MET B O 1
ATOM 7814 N N . ALA B 1 424 ? 6.594 -15.367 -19.906 1 98.88 424 ALA B N 1
ATOM 7815 C CA . ALA B 1 424 ? 6.832 -13.922 -19.938 1 98.88 424 ALA B CA 1
ATOM 7816 C C . ALA B 1 424 ? 8.266 -13.602 -19.547 1 98.88 424 ALA B C 1
ATOM 7818 O O . ALA B 1 424 ? 8.875 -12.672 -20.078 1 98.88 424 ALA B O 1
ATOM 7819 N N . ILE B 1 425 ? 8.805 -14.336 -18.594 1 98.88 425 ILE B N 1
ATOM 7820 C CA . ILE B 1 425 ? 10.188 -14.133 -18.156 1 98.88 425 ILE B CA 1
ATOM 7821 C C . ILE B 1 425 ? 11.141 -14.516 -19.297 1 98.88 425 ILE B C 1
ATOM 7823 O O . ILE B 1 425 ? 12.117 -13.812 -19.562 1 98.88 425 ILE B O 1
ATOM 7827 N N . CYS B 1 426 ? 10.914 -15.656 -19.969 1 98.69 426 CYS B N 1
ATOM 7828 C CA . CYS B 1 426 ? 11.734 -16.031 -21.125 1 98.69 426 CYS B CA 1
ATOM 7829 C C . CYS B 1 426 ? 11.727 -14.93 -22.172 1 98.69 426 CYS B C 1
ATOM 7831 O O . CYS B 1 426 ? 12.773 -14.594 -22.734 1 98.69 426 CYS B O 1
ATOM 7833 N N . GLN B 1 427 ? 10.57 -14.383 -22.406 1 98.62 427 GLN B N 1
ATOM 7834 C CA . GLN B 1 427 ? 10.453 -13.273 -23.359 1 98.62 427 GLN B CA 1
ATOM 7835 C C . GLN B 1 427 ? 11.266 -12.07 -22.891 1 98.62 427 GLN B C 1
ATOM 7837 O O . GLN B 1 427 ? 11.977 -11.461 -23.688 1 98.62 427 GLN B O 1
ATOM 7842 N N . ALA B 1 428 ? 11.102 -11.758 -21.625 1 98.75 428 ALA B N 1
ATOM 7843 C CA . ALA B 1 428 ? 11.82 -10.609 -21.062 1 98.75 428 ALA B CA 1
ATOM 7844 C C . ALA B 1 428 ? 13.328 -10.805 -21.156 1 98.75 428 ALA B C 1
ATOM 7846 O O . ALA B 1 428 ? 14.062 -9.883 -21.516 1 98.75 428 ALA B O 1
ATOM 7847 N N . LEU B 1 429 ? 13.797 -11.992 -20.812 1 98.56 429 LEU B N 1
ATOM 7848 C CA . LEU B 1 429 ? 15.227 -12.297 -20.875 1 98.56 429 LEU B CA 1
ATOM 7849 C C . LEU B 1 429 ? 15.727 -12.25 -22.312 1 98.56 429 LEU B C 1
ATOM 7851 O O . LEU B 1 429 ? 16.859 -11.82 -22.562 1 98.56 429 LEU B O 1
ATOM 7855 N N . TRP B 1 430 ? 14.93 -12.727 -23.25 1 97.62 430 TRP B N 1
ATOM 7856 C CA . TRP B 1 430 ? 15.258 -12.641 -24.672 1 97.62 430 TRP B CA 1
ATOM 7857 C C . TRP B 1 430 ? 15.438 -11.188 -25.094 1 97.62 430 TRP B C 1
ATOM 7859 O O . TRP B 1 430 ? 16.422 -10.852 -25.75 1 97.62 430 TRP B O 1
ATOM 7869 N N . LYS B 1 431 ? 14.492 -10.352 -24.734 1 97.69 431 LYS B N 1
ATOM 7870 C CA . LYS B 1 431 ? 14.562 -8.93 -25.062 1 97.69 431 LYS B CA 1
ATOM 7871 C C . LYS B 1 431 ? 15.766 -8.273 -24.391 1 97.69 431 LYS B C 1
ATOM 7873 O O . LYS B 1 431 ? 16.453 -7.449 -25 1 97.69 431 LYS B O 1
ATOM 7878 N N . ARG B 1 432 ? 15.977 -8.633 -23.109 1 98.12 432 ARG B N 1
ATOM 7879 C CA . ARG B 1 432 ? 17.109 -8.086 -22.375 1 98.12 432 ARG B CA 1
ATOM 7880 C C . ARG B 1 432 ? 18.422 -8.406 -23.078 1 98.12 432 ARG B C 1
ATOM 7882 O O . ARG B 1 432 ? 19.328 -7.574 -23.141 1 98.12 432 ARG B O 1
ATOM 7889 N N . HIS B 1 433 ? 18.562 -9.586 -23.594 1 97 433 HIS B N 1
ATOM 7890 C CA . HIS B 1 433 ? 19.75 -10.023 -24.297 1 97 433 HIS B CA 1
ATOM 7891 C C . HIS B 1 433 ? 19.938 -9.242 -25.594 1 97 433 HIS B C 1
ATOM 7893 O O . HIS B 1 433 ? 21.062 -8.898 -25.969 1 97 433 HIS B O 1
ATOM 7899 N N . ARG B 1 434 ? 18.938 -8.914 -26.266 1 95.56 434 ARG B N 1
ATOM 7900 C CA . ARG B 1 434 ? 19 -8.352 -27.609 1 95.56 434 ARG B CA 1
ATOM 7901 C C . ARG B 1 434 ? 19.016 -6.828 -27.562 1 95.56 434 ARG B C 1
ATOM 7903 O O . ARG B 1 434 ? 19.734 -6.188 -28.344 1 95.56 434 ARG B O 1
ATOM 7910 N N . VAL B 1 435 ? 18.219 -6.273 -26.641 1 96.5 435 VAL B N 1
ATOM 7911 C CA . VAL B 1 435 ? 17.953 -4.836 -26.703 1 96.5 435 VAL B CA 1
ATOM 7912 C C . VAL B 1 435 ? 18.531 -4.164 -25.453 1 96.5 435 VAL B C 1
ATOM 7914 O O . VAL B 1 435 ? 18.859 -2.975 -25.469 1 96.5 435 VAL B O 1
ATOM 7917 N N . GLY B 1 436 ? 18.641 -4.895 -24.406 1 98.38 436 GLY B N 1
ATOM 7918 C CA . GLY B 1 436 ? 19.062 -4.316 -23.141 1 98.38 436 GLY B CA 1
ATOM 7919 C C . GLY B 1 436 ? 17.891 -3.895 -22.266 1 98.38 436 GLY B C 1
ATOM 7920 O O . GLY B 1 436 ? 16.766 -4.348 -22.469 1 98.38 436 GLY B O 1
ATOM 7921 N N . GLY B 1 437 ? 18.172 -3.178 -21.172 1 98.5 437 GLY B N 1
ATOM 7922 C CA . GLY B 1 437 ? 17.141 -2.646 -20.297 1 98.5 437 GLY B CA 1
ATOM 7923 C C . GLY B 1 437 ? 16.719 -3.615 -19.203 1 98.5 437 GLY B C 1
ATOM 7924 O O . GLY B 1 437 ? 17.234 -4.734 -19.141 1 98.5 437 GLY B O 1
ATOM 7925 N N . SER B 1 438 ? 15.898 -3.135 -18.281 1 98.69 438 SER B N 1
ATOM 7926 C CA . SER B 1 438 ? 15.156 -3.93 -17.312 1 98.69 438 SER B CA 1
ATOM 7927 C C . SER B 1 438 ? 13.703 -4.121 -17.734 1 98.69 438 SER B C 1
ATOM 7929 O O . SER B 1 438 ? 13.219 -3.412 -18.625 1 98.69 438 SER B O 1
ATOM 7931 N N . TYR B 1 439 ? 13.055 -5.098 -17.172 1 98.81 439 TYR B N 1
ATOM 7932 C CA . TYR B 1 439 ? 11.688 -5.398 -17.594 1 98.81 439 TYR B CA 1
ATOM 7933 C C . TYR B 1 439 ? 10.789 -5.652 -16.391 1 98.81 439 TYR B C 1
ATOM 7935 O O . TYR B 1 439 ? 11.156 -6.387 -15.477 1 98.81 439 TYR B O 1
ATOM 7943 N N . ASN B 1 440 ? 9.656 -4.969 -16.406 1 98.62 440 ASN B N 1
ATOM 7944 C CA . ASN B 1 440 ? 8.562 -5.254 -15.484 1 98.62 440 ASN B CA 1
ATOM 7945 C C . ASN B 1 440 ? 7.527 -6.18 -16.125 1 98.62 440 ASN B C 1
ATOM 7947 O O . ASN B 1 440 ? 6.988 -5.883 -17.188 1 98.62 440 ASN B O 1
ATOM 7951 N N . VAL B 1 441 ? 7.27 -7.273 -15.422 1 98.81 441 VAL B N 1
ATOM 7952 C CA . VAL B 1 441 ? 6.309 -8.266 -15.906 1 98.81 441 VAL B CA 1
ATOM 7953 C C . VAL B 1 441 ? 5.145 -8.375 -14.922 1 98.81 441 VAL B C 1
ATOM 7955 O O . VAL B 1 441 ? 5.352 -8.562 -13.727 1 98.81 441 VAL B O 1
ATOM 7958 N N . ASP B 1 442 ? 3.912 -8.234 -15.453 1 98.75 442 ASP B N 1
ATOM 7959 C CA . ASP B 1 442 ? 2.717 -8.352 -14.617 1 98.75 442 ASP B CA 1
ATOM 7960 C C . ASP B 1 442 ? 1.828 -9.5 -15.094 1 98.75 442 ASP B C 1
ATOM 7962 O O . ASP B 1 442 ? 1.48 -9.57 -16.281 1 98.75 442 ASP B O 1
ATOM 7966 N N . ILE B 1 443 ? 1.484 -10.375 -14.164 1 98.81 443 ILE B N 1
ATOM 7967 C CA . ILE B 1 443 ? 0.569 -11.477 -14.445 1 98.81 443 ILE B CA 1
ATOM 7968 C C . ILE B 1 443 ? -0.448 -11.609 -13.32 1 98.81 443 ILE B C 1
ATOM 7970 O O . ILE B 1 443 ? -0.246 -11.07 -12.227 1 98.81 443 ILE B O 1
ATOM 7974 N N . SER B 1 444 ? -1.592 -12.289 -13.562 1 98.69 444 SER B N 1
ATOM 7975 C CA . SER B 1 444 ? -2.578 -12.492 -12.508 1 98.69 444 SER B CA 1
ATOM 7976 C C . SER B 1 444 ? -3.453 -13.703 -12.805 1 98.69 444 SER B C 1
ATOM 7978 O O . SER B 1 444 ? -3.594 -14.117 -13.953 1 98.69 444 SER B O 1
ATOM 7980 N N . LEU B 1 445 ? -4.012 -14.227 -11.789 1 98.75 445 LEU B N 1
ATOM 7981 C CA . LEU B 1 445 ? -4.91 -15.367 -11.875 1 98.75 445 LEU B CA 1
ATOM 7982 C C . LEU B 1 445 ? -6.164 -15.016 -12.672 1 98.75 445 LEU B C 1
ATOM 7984 O O . LEU B 1 445 ? -6.609 -15.797 -13.516 1 98.75 445 LEU B O 1
ATOM 7988 N N . THR B 1 446 ? -6.684 -13.852 -12.438 1 98.75 446 THR B N 1
ATOM 7989 C CA . THR B 1 446 ? -7.93 -13.461 -13.086 1 98.75 446 THR B CA 1
ATOM 7990 C C . THR B 1 446 ? -7.703 -13.195 -14.57 1 98.75 446 THR B C 1
ATOM 7992 O O . THR B 1 446 ? -8.57 -13.484 -15.398 1 98.75 446 THR B O 1
ATOM 7995 N N . GLN B 1 447 ? -6.543 -12.672 -14.938 1 98.56 447 GLN B N 1
ATOM 7996 C CA . GLN B 1 447 ? -6.242 -12.484 -16.359 1 98.56 447 GLN B CA 1
ATOM 7997 C C . GLN B 1 447 ? -6.176 -13.812 -17.094 1 98.56 447 GLN B C 1
ATOM 7999 O O . GLN B 1 447 ? -6.648 -13.93 -18.219 1 98.56 447 GLN B O 1
ATOM 8004 N N . TYR B 1 448 ? -5.578 -14.742 -16.469 1 98.69 448 TYR B N 1
ATOM 8005 C CA . TYR B 1 448 ? -5.59 -16.078 -17.078 1 98.69 448 TYR B CA 1
ATOM 8006 C C . TYR B 1 448 ? -7.016 -16.562 -17.281 1 98.69 448 TYR B C 1
ATOM 8008 O O . TYR B 1 448 ? -7.352 -17.078 -18.344 1 98.69 448 TYR B O 1
ATOM 8016 N N . ASN B 1 449 ? -7.82 -16.484 -16.203 1 98.69 449 ASN B N 1
ATOM 8017 C CA . ASN B 1 449 ? -9.188 -16.984 -16.297 1 98.69 449 ASN B CA 1
ATOM 8018 C C . ASN B 1 449 ? -9.969 -16.297 -17.406 1 98.69 449 ASN B C 1
ATOM 8020 O O . ASN B 1 449 ? -10.758 -16.938 -18.109 1 98.69 449 ASN B O 1
ATOM 8024 N N . LEU B 1 450 ? -9.758 -14.984 -17.547 1 98.56 450 LEU B N 1
ATOM 8025 C CA . LEU B 1 450 ? -10.422 -14.273 -18.625 1 98.56 450 LEU B CA 1
ATOM 8026 C C . LEU B 1 450 ? -9.969 -14.797 -19.984 1 98.56 450 LEU B C 1
ATOM 8028 O O . LEU B 1 450 ? -10.789 -14.953 -20.891 1 98.56 450 LEU B O 1
ATOM 8032 N N . TRP B 1 451 ? -8.711 -15.078 -20.125 1 98.56 451 TRP B N 1
ATOM 8033 C CA . TRP B 1 451 ? -8.195 -15.672 -21.344 1 98.56 451 TRP B CA 1
ATOM 8034 C C . TRP B 1 451 ? -8.766 -17.062 -21.562 1 98.56 451 TRP B C 1
ATOM 8036 O O . TRP B 1 451 ? -9.188 -17.406 -22.672 1 98.56 451 TRP B O 1
ATOM 8046 N N . LEU B 1 452 ? -8.828 -17.859 -20.516 1 98.44 452 LEU B N 1
ATOM 8047 C CA . LEU B 1 452 ? -9.398 -19.203 -20.578 1 98.44 452 LEU B CA 1
ATOM 8048 C C . LEU B 1 452 ? -10.836 -19.156 -21.094 1 98.44 452 LEU B C 1
ATOM 8050 O O . LEU B 1 452 ? -11.219 -19.969 -21.938 1 98.44 452 LEU B O 1
ATOM 8054 N N . MET B 1 453 ? -11.555 -18.188 -20.594 1 97.44 453 MET B N 1
ATOM 8055 C CA . MET B 1 453 ? -12.945 -18.047 -21 1 97.44 453 MET B CA 1
ATOM 8056 C C . MET B 1 453 ? -13.039 -17.641 -22.469 1 97.44 453 MET B C 1
ATOM 8058 O O . MET B 1 453 ? -13.977 -18.031 -23.172 1 97.44 453 MET B O 1
ATOM 8062 N N . LYS B 1 454 ? -12.133 -16.906 -22.938 1 96.88 454 LYS B N 1
ATOM 8063 C CA . LYS B 1 454 ? -12.117 -16.453 -24.312 1 96.88 454 LYS B CA 1
ATOM 8064 C C . LYS B 1 454 ? -11.828 -17.609 -25.266 1 96.88 454 LYS B C 1
ATOM 8066 O O . LYS B 1 454 ? -12.109 -17.531 -26.469 1 96.88 454 LYS B O 1
ATOM 8071 N N . LEU B 1 455 ? -11.273 -18.688 -24.797 1 97.62 455 LEU B N 1
ATOM 8072 C CA . LEU B 1 455 ? -11.008 -19.859 -25.641 1 97.62 455 LEU B CA 1
ATOM 8073 C C . LEU B 1 455 ? -12.305 -20.547 -26.047 1 97.62 455 LEU B C 1
ATOM 8075 O O . LEU B 1 455 ? -12.312 -21.375 -26.953 1 97.62 455 LEU B O 1
ATOM 8079 N N . GLY B 1 456 ? -13.352 -20.188 -25.344 1 96.06 456 GLY B N 1
ATOM 8080 C CA . GLY B 1 456 ? -14.594 -20.922 -25.5 1 96.06 456 GLY B CA 1
ATOM 8081 C C . GLY B 1 456 ? -14.648 -22.188 -24.656 1 96.06 456 GLY B C 1
ATOM 8082 O O . GLY B 1 456 ? -13.664 -22.562 -24.016 1 96.06 456 GLY B O 1
ATOM 8083 N N . ILE B 1 457 ? -15.789 -22.812 -24.625 1 95.75 457 ILE B N 1
ATOM 8084 C CA . ILE B 1 457 ? -15.969 -24.047 -23.875 1 95.75 457 ILE B CA 1
ATOM 8085 C C . ILE B 1 457 ? -16.266 -25.203 -24.844 1 95.75 457 ILE B C 1
ATOM 8087 O O . ILE B 1 457 ? -16.609 -24.953 -26.016 1 95.75 457 ILE B O 1
ATOM 8091 N N . HIS B 1 458 ? -16.125 -26.391 -24.406 1 96.12 458 HIS B N 1
ATOM 8092 C CA . HIS B 1 458 ? -16.438 -27.547 -25.234 1 96.12 458 HIS B CA 1
ATOM 8093 C C . HIS B 1 458 ? -17.922 -27.578 -25.594 1 96.12 458 HIS B C 1
ATOM 8095 O O . HIS B 1 458 ? -18.766 -27.219 -24.766 1 96.12 458 HIS B O 1
ATOM 8101 N N . ASP B 1 459 ? -18.203 -28.078 -26.781 1 94.25 459 ASP B N 1
ATOM 8102 C CA . ASP B 1 459 ? -19.594 -28.172 -27.203 1 94.25 459 ASP B CA 1
ATOM 8103 C C . ASP B 1 459 ? -20.312 -29.297 -26.469 1 94.25 459 ASP B C 1
ATOM 8105 O O . ASP B 1 459 ? -19.703 -30.078 -25.766 1 94.25 459 ASP B O 1
ATOM 8109 N N . GLN B 1 460 ? -21.562 -29.375 -26.688 1 94.62 460 GLN B N 1
ATOM 8110 C CA . GLN B 1 460 ? -22.422 -30.281 -25.922 1 94.62 460 GLN B CA 1
ATOM 8111 C C . GLN B 1 460 ? -22.062 -31.734 -26.203 1 94.62 460 GLN B C 1
ATOM 8113 O O . GLN B 1 460 ? -22.125 -32.594 -25.297 1 94.62 460 GLN B O 1
ATOM 8118 N N . GLU B 1 461 ? -21.734 -32 -27.359 1 94.38 461 GLU B N 1
ATOM 8119 C CA . GLU B 1 461 ? -21.359 -33.375 -27.703 1 94.38 461 GLU B CA 1
ATOM 8120 C C . GLU B 1 461 ? -20.094 -33.812 -26.969 1 94.38 461 GLU B C 1
ATOM 8122 O O . GLU B 1 461 ? -20.031 -34.875 -26.391 1 94.38 461 GLU B O 1
ATOM 8127 N N . THR B 1 462 ? -19.109 -32.969 -27.062 1 94.75 462 THR B N 1
ATOM 8128 C CA . THR B 1 462 ? -17.859 -33.219 -26.359 1 94.75 462 THR B CA 1
ATOM 8129 C C . THR B 1 462 ? -18.094 -33.344 -24.859 1 94.75 462 THR B C 1
ATOM 8131 O O . THR B 1 462 ? -17.547 -34.219 -24.203 1 94.75 462 THR B O 1
ATOM 8134 N N . CYS B 1 463 ? -18.891 -32.469 -24.328 1 96.12 463 CYS B N 1
ATOM 8135 C CA . CYS B 1 463 ? -19.203 -32.5 -22.906 1 96.12 463 CYS B CA 1
ATOM 8136 C C . CYS B 1 463 ? -19.891 -33.812 -22.531 1 96.12 463 CYS B C 1
ATOM 8138 O O . CYS B 1 463 ? -19.609 -34.375 -21.469 1 96.12 463 CYS B O 1
ATOM 8140 N N . GLY B 1 464 ? -20.797 -34.219 -23.391 1 95.31 464 GLY B N 1
ATOM 8141 C CA . GLY B 1 464 ? -21.438 -35.5 -23.156 1 95.31 464 GLY B CA 1
ATOM 8142 C C . GLY B 1 464 ? -20.453 -36.656 -23.094 1 95.31 464 GLY B C 1
ATOM 8143 O O . GLY B 1 464 ? -20.562 -37.531 -22.234 1 95.31 464 GLY B O 1
ATOM 8144 N N . LYS B 1 465 ? -19.516 -36.688 -24 1 94.62 465 LYS B N 1
ATOM 8145 C CA . LYS B 1 465 ? -18.484 -37.719 -24.016 1 94.62 465 LYS B CA 1
ATOM 8146 C C . LYS B 1 465 ? -17.625 -37.656 -22.75 1 94.62 465 LYS B C 1
ATOM 8148 O O . LYS B 1 465 ? -17.281 -38.688 -22.172 1 94.62 465 LYS B O 1
ATOM 8153 N N . ILE B 1 466 ? -17.312 -36.469 -22.344 1 96.06 466 ILE B N 1
ATOM 8154 C CA . ILE B 1 466 ? -16.5 -36.281 -21.125 1 96.06 466 ILE B CA 1
ATOM 8155 C C . ILE B 1 466 ? -17.266 -36.812 -19.922 1 96.06 466 ILE B C 1
ATOM 8157 O O . ILE B 1 466 ? -16.688 -37.531 -19.094 1 96.06 466 ILE B O 1
ATOM 8161 N N . ARG B 1 467 ? -18.531 -36.531 -19.828 1 96 467 ARG B N 1
ATOM 8162 C CA . ARG B 1 467 ? -19.328 -37.031 -18.734 1 96 467 ARG B CA 1
ATOM 8163 C C . ARG B 1 467 ? -19.391 -38.562 -18.75 1 96 467 ARG B C 1
ATOM 8165 O O . ARG B 1 467 ? -19.359 -39.188 -17.688 1 96 467 ARG B O 1
ATOM 8172 N N . SER B 1 468 ? -19.453 -39.094 -19.906 1 94.81 468 SER B N 1
ATOM 8173 C CA . SER B 1 468 ? -19.5 -40.562 -20.047 1 94.81 468 SER B CA 1
ATOM 8174 C C . SER B 1 468 ? -18.188 -41.188 -19.594 1 94.81 468 SER B C 1
ATOM 8176 O O . SER B 1 468 ? -18.188 -42.312 -19.062 1 94.81 468 SER B O 1
ATOM 8178 N N . LEU B 1 469 ? -17.109 -40.5 -19.844 1 94 469 LEU B N 1
ATOM 8179 C CA . LEU B 1 469 ? -15.789 -41 -19.438 1 94 469 LEU B CA 1
ATOM 8180 C C . LEU B 1 469 ? -15.617 -40.906 -17.922 1 94 469 LEU B C 1
ATOM 8182 O O . LEU B 1 469 ? -14.719 -41.531 -17.359 1 94 469 LEU B O 1
ATOM 8186 N N . ASN B 1 470 ? -16.438 -40.094 -17.266 1 95.38 470 ASN B N 1
ATOM 8187 C CA . ASN B 1 470 ? -16.344 -39.812 -15.844 1 95.38 470 ASN B CA 1
ATOM 8188 C C . ASN B 1 470 ? -17.688 -40 -15.133 1 95.38 470 ASN B C 1
ATOM 8190 O O . ASN B 1 470 ? -18.172 -39.062 -14.469 1 95.38 470 ASN B O 1
ATOM 8194 N N . PRO B 1 471 ? -18.188 -41.094 -15.18 1 94.12 471 PRO B N 1
ATOM 8195 C CA . PRO B 1 471 ? -19.562 -41.281 -14.703 1 94.12 471 PRO B CA 1
ATOM 8196 C C . PRO B 1 471 ? -19.703 -41.094 -13.195 1 94.12 471 PRO B C 1
ATOM 8198 O O . PRO B 1 471 ? -20.781 -40.781 -12.703 1 94.12 471 PRO B O 1
ATOM 8201 N N . ARG B 1 472 ? -18.641 -41.188 -12.414 1 94.88 472 ARG B N 1
ATOM 8202 C CA . ARG B 1 472 ? -18.75 -41.062 -10.961 1 94.88 472 ARG B CA 1
ATOM 8203 C C . ARG B 1 472 ? -18.312 -39.688 -10.477 1 94.88 472 ARG B C 1
ATOM 8205 O O . ARG B 1 472 ? -18.328 -39.406 -9.273 1 94.88 472 ARG B O 1
ATOM 8212 N N . PHE B 1 473 ? -17.906 -38.844 -11.375 1 95.62 473 PHE B N 1
ATOM 8213 C CA . PHE B 1 473 ? -17.516 -37.5 -10.961 1 95.62 473 PHE B CA 1
ATOM 8214 C C . PHE B 1 473 ? -18.734 -36.688 -10.539 1 95.62 473 PHE B C 1
ATOM 8216 O O . PHE B 1 473 ? -19.641 -36.438 -11.336 1 95.62 473 PHE B O 1
ATOM 8223 N N . LYS B 1 474 ? -18.812 -36.344 -9.289 1 94.88 474 LYS B N 1
ATOM 8224 C CA . LYS B 1 474 ? -19.891 -35.531 -8.711 1 94.88 474 LYS B CA 1
ATOM 8225 C C . LYS B 1 474 ? -19.328 -34.406 -7.844 1 94.88 474 LYS B C 1
ATOM 8227 O O . LYS B 1 474 ? -18.344 -34.594 -7.137 1 94.88 474 LYS B O 1
ATOM 8232 N N . ALA B 1 475 ? -19.938 -33.312 -7.949 1 96.12 475 ALA B N 1
ATOM 8233 C CA .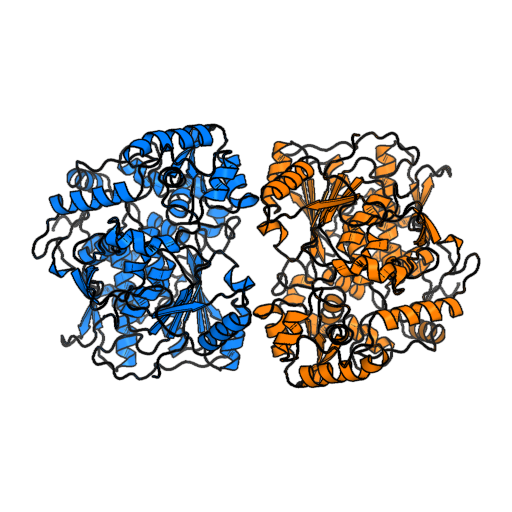 ALA B 1 475 ? -19.516 -32.156 -7.152 1 96.12 475 ALA B CA 1
ATOM 8234 C C . ALA B 1 475 ? -20.672 -31.219 -6.852 1 96.12 475 ALA B C 1
ATOM 8236 O O . ALA B 1 475 ? -21.656 -31.172 -7.609 1 96.12 475 ALA B O 1
ATOM 8237 N N . ARG B 1 476 ? -20.625 -30.547 -5.715 1 96.38 476 ARG B N 1
ATOM 8238 C CA . ARG B 1 476 ? -21.5 -29.453 -5.312 1 96.38 476 ARG B CA 1
ATOM 8239 C C . ARG B 1 476 ? -20.688 -28.203 -4.965 1 96.38 476 ARG B C 1
ATOM 8241 O O . ARG B 1 476 ? -19.453 -28.25 -4.938 1 96.38 476 ARG B O 1
ATOM 8248 N N . HIS B 1 477 ? -21.453 -27.141 -4.738 1 96.81 477 HIS B N 1
ATOM 8249 C CA . HIS B 1 477 ? -20.766 -25.859 -4.52 1 96.81 477 HIS B CA 1
ATOM 8250 C C . HIS B 1 477 ? -19.828 -25.938 -3.33 1 96.81 477 HIS B C 1
ATOM 8252 O O . HIS B 1 477 ? -18.859 -25.188 -3.252 1 96.81 477 HIS B O 1
ATOM 8258 N N . ASP B 1 478 ? -20.062 -26.828 -2.373 1 95.31 478 ASP B N 1
ATOM 8259 C CA . ASP B 1 478 ? -19.25 -26.891 -1.167 1 95.31 478 ASP B CA 1
ATOM 8260 C C . ASP B 1 478 ? -18.375 -28.141 -1.168 1 95.31 478 ASP B C 1
ATOM 8262 O O . ASP B 1 478 ? -17.938 -28.609 -0.11 1 95.31 478 ASP B O 1
ATOM 8266 N N . THR B 1 479 ? -18.203 -28.828 -2.373 1 94.75 479 THR B N 1
ATOM 8267 C CA . THR B 1 479 ? -17.203 -29.875 -2.498 1 94.75 479 THR B CA 1
ATOM 8268 C C . THR B 1 479 ? -15.797 -29.281 -2.537 1 94.75 479 THR B C 1
ATOM 8270 O O . THR B 1 479 ? -15.523 -28.375 -3.328 1 94.75 479 THR B O 1
ATOM 8273 N N . GLU B 1 480 ? -14.93 -29.766 -1.694 1 91.12 480 GLU B N 1
ATOM 8274 C CA . GLU B 1 480 ? -13.586 -29.188 -1.563 1 91.12 480 GLU B CA 1
ATOM 8275 C C . GLU B 1 480 ? -12.672 -29.688 -2.678 1 91.12 480 GLU B C 1
ATOM 8277 O O . GLU B 1 480 ? -12.852 -30.781 -3.199 1 91.12 480 GLU B O 1
ATOM 8282 N N . LEU B 1 481 ? -11.648 -28.969 -2.932 1 91.25 481 LEU B N 1
ATOM 8283 C CA . LEU B 1 481 ? -10.727 -29.203 -4.031 1 91.25 481 LEU B CA 1
ATOM 8284 C C . LEU B 1 481 ? -10.039 -30.562 -3.887 1 91.25 481 LEU B C 1
ATOM 8286 O O . LEU B 1 481 ? -9.93 -31.312 -4.859 1 91.25 481 LEU B O 1
ATOM 8290 N N . PRO B 1 482 ? -9.57 -30.969 -2.662 1 89.31 482 PRO B N 1
ATOM 8291 C CA . PRO B 1 482 ? -8.914 -32.281 -2.564 1 89.31 482 PRO B CA 1
ATOM 8292 C C . PRO B 1 482 ? -9.836 -33.438 -2.961 1 89.31 482 PRO B C 1
ATOM 8294 O O . PRO B 1 482 ? -9.383 -34.406 -3.555 1 89.31 482 PRO B O 1
ATOM 8297 N N . SER B 1 483 ? -11.109 -33.25 -2.621 1 92.12 483 SER B N 1
ATOM 8298 C CA . SER B 1 483 ? -12.078 -34.281 -3.012 1 92.12 483 SER B CA 1
ATOM 8299 C C . SER B 1 483 ? -12.242 -34.312 -4.527 1 92.12 483 SER B C 1
ATOM 8301 O O . SER B 1 483 ? -12.312 -35.406 -5.113 1 92.12 483 SER B O 1
ATOM 8303 N N . LEU B 1 484 ? -12.297 -33.219 -5.109 1 95.44 484 LEU B N 1
ATOM 8304 C CA . LEU B 1 484 ? -12.438 -33.125 -6.559 1 95.44 484 LEU B CA 1
ATOM 8305 C C . LEU B 1 484 ? -11.219 -33.719 -7.254 1 95.44 484 LEU B C 1
ATOM 8307 O O . LEU B 1 484 ? -11.352 -34.469 -8.227 1 95.44 484 LEU B O 1
ATOM 8311 N N . LEU B 1 485 ? -10.109 -33.438 -6.762 1 94.94 485 LEU B N 1
ATOM 8312 C CA . LEU B 1 485 ? -8.859 -33.938 -7.32 1 94.94 485 LEU B CA 1
ATOM 8313 C C . LEU B 1 485 ? -8.797 -35.469 -7.238 1 94.94 485 LEU B C 1
ATOM 8315 O O . LEU B 1 485 ? -8.367 -36.125 -8.188 1 94.94 485 LEU B O 1
ATOM 8319 N N . THR B 1 486 ? -9.211 -35.969 -6.164 1 94.44 486 THR B N 1
ATOM 8320 C CA . THR B 1 486 ? -9.227 -37.438 -5.984 1 94.44 486 THR B CA 1
ATOM 8321 C C . THR B 1 486 ? -10.156 -38.094 -6.996 1 94.44 486 THR B C 1
ATOM 8323 O O . THR B 1 486 ? -9.82 -39.125 -7.586 1 94.44 486 THR B O 1
ATOM 8326 N N . GLN B 1 487 ? -11.281 -37.438 -7.191 1 96.19 487 GLN B N 1
ATOM 8327 C CA . GLN B 1 487 ? -12.234 -37.969 -8.164 1 96.19 487 GLN B CA 1
ATOM 8328 C C . GLN B 1 487 ? -11.641 -38 -9.57 1 96.19 487 GLN B C 1
ATOM 8330 O O . GLN B 1 487 ? -11.75 -38.969 -10.289 1 96.19 487 GLN B O 1
ATOM 8335 N N . VAL B 1 488 ? -10.992 -36.906 -9.922 1 96.31 488 VAL B N 1
ATOM 8336 C CA . VAL B 1 488 ? -10.406 -36.781 -11.258 1 96.31 488 VAL B CA 1
ATOM 8337 C C . VAL B 1 488 ? -9.32 -37.844 -11.445 1 96.31 488 VAL B C 1
ATOM 8339 O O . VAL B 1 488 ? -9.258 -38.5 -12.484 1 96.31 488 VAL B O 1
ATOM 8342 N N . LYS B 1 489 ? -8.516 -38 -10.453 1 95.31 489 LYS B N 1
ATOM 8343 C CA . LYS B 1 489 ? -7.422 -38.969 -10.508 1 95.31 489 LYS B CA 1
ATOM 8344 C C . LYS B 1 489 ? -7.953 -40.375 -10.68 1 95.31 489 LYS B C 1
ATOM 8346 O O . LYS B 1 489 ? -7.523 -41.125 -11.57 1 95.31 489 LYS B O 1
ATOM 8351 N N . GLU B 1 490 ? -8.914 -40.75 -9.906 1 95.31 490 GLU B N 1
ATOM 8352 C CA . GLU B 1 490 ? -9.453 -42.125 -9.922 1 95.31 490 GLU B CA 1
ATOM 8353 C C . GLU B 1 490 ? -10.219 -42.406 -11.219 1 95.31 490 GLU B C 1
ATOM 8355 O O . GLU B 1 490 ? -10.047 -43.438 -11.836 1 95.31 490 GLU B O 1
ATOM 8360 N N . GLU B 1 491 ? -11.008 -41.438 -11.609 1 94.88 491 GLU B N 1
ATOM 8361 C CA . GLU B 1 491 ? -11.805 -41.625 -12.812 1 94.88 491 GLU B CA 1
ATOM 8362 C C . GLU B 1 491 ? -10.922 -41.719 -14.055 1 94.88 491 GLU B C 1
ATOM 8364 O O . GLU B 1 491 ? -11.195 -42.469 -14.977 1 94.88 491 GLU B O 1
ATOM 8369 N N . SER B 1 492 ? -9.906 -40.938 -14.102 1 95.44 492 SER B N 1
ATOM 8370 C CA . SER B 1 492 ? -9.055 -40.906 -15.289 1 95.44 492 SER B CA 1
ATOM 8371 C C . SER B 1 492 ? -8.18 -42.156 -15.367 1 95.44 492 SER B C 1
ATOM 8373 O O . SER B 1 492 ? -7.824 -42.594 -16.469 1 95.44 492 SER B O 1
ATOM 8375 N N . LYS B 1 493 ? -7.816 -42.75 -14.25 1 95.94 493 LYS B N 1
ATOM 8376 C CA . LYS B 1 493 ? -7.105 -44.031 -14.266 1 95.94 493 LYS B CA 1
ATOM 8377 C C . LYS B 1 493 ? -7.957 -45.125 -14.914 1 95.94 493 LYS B C 1
ATOM 8379 O O . LYS B 1 493 ? -7.438 -45.969 -15.633 1 95.94 493 LYS B O 1
ATOM 8384 N N . ILE B 1 494 ? -9.195 -45 -14.609 1 95.44 494 ILE B N 1
ATOM 8385 C CA . ILE B 1 494 ? -10.125 -46 -15.133 1 95.44 494 ILE B CA 1
ATOM 8386 C C . ILE B 1 494 ? -10.383 -45.719 -16.625 1 95.44 494 ILE B C 1
ATOM 8388 O O . ILE B 1 494 ? -10.289 -46.656 -17.438 1 95.44 494 ILE B O 1
ATOM 8392 N N . SER B 1 495 ? -10.641 -44.531 -16.969 1 93.81 495 SER B N 1
ATOM 8393 C CA . SER B 1 495 ? -11.109 -44.219 -18.297 1 93.81 495 SER B CA 1
ATOM 8394 C C . SER B 1 495 ? -9.953 -44.156 -19.297 1 93.81 495 SER B C 1
ATOM 8396 O O . SER B 1 495 ? -10.117 -44.469 -20.469 1 93.81 495 SER B O 1
ATOM 8398 N N . LEU B 1 496 ? -8.789 -43.688 -18.828 1 93.88 496 LEU B N 1
ATOM 8399 C CA . LEU B 1 496 ? -7.703 -43.438 -19.766 1 93.88 496 LEU B CA 1
ATOM 8400 C C . LEU B 1 496 ? -6.562 -44.438 -19.547 1 93.88 496 LEU B C 1
ATOM 8402 O O . LEU B 1 496 ? -5.676 -44.562 -20.406 1 93.88 496 LEU B O 1
ATOM 8406 N N . GLY B 1 497 ? -6.473 -45.031 -18.359 1 93.69 497 GLY B N 1
ATOM 8407 C CA . GLY B 1 497 ? -5.629 -46.219 -18.172 1 93.69 497 GLY B CA 1
ATOM 8408 C C . GLY B 1 497 ? -4.305 -45.875 -17.5 1 93.69 497 GLY B C 1
ATOM 8409 O O . GLY B 1 497 ? -3.943 -44.719 -17.359 1 93.69 497 GLY B O 1
ATOM 8410 N N . VAL B 1 498 ? -3.451 -46.875 -17.031 1 93.88 498 VAL B N 1
ATOM 8411 C CA . VAL B 1 498 ? -2.217 -46.781 -16.25 1 93.88 498 VAL B CA 1
ATOM 8412 C C . VAL B 1 498 ? -1.073 -47.438 -17.016 1 93.88 498 VAL B C 1
ATOM 8414 O O . VAL B 1 498 ? 0.09 -47.344 -16.625 1 93.88 498 VAL B O 1
ATOM 8417 N N . GLY B 1 499 ? -1.134 -47.875 -18.172 1 91.81 499 GLY B N 1
ATOM 8418 C CA . GLY B 1 499 ? -0.114 -48.656 -18.875 1 91.81 499 GLY B CA 1
ATOM 8419 C C . GLY B 1 499 ? 0.637 -47.844 -19.906 1 91.81 499 GLY B C 1
ATOM 8420 O O . GLY B 1 499 ? 0.398 -46.625 -20.047 1 91.81 499 GLY B O 1
ATOM 8421 N N . PRO B 1 500 ? 1.623 -48.469 -20.5 1 93.69 500 PRO B N 1
ATOM 8422 C CA . PRO B 1 500 ? 2.443 -47.781 -21.484 1 93.69 500 PRO B CA 1
ATOM 8423 C C . PRO B 1 500 ? 1.608 -47.031 -22.531 1 93.69 500 PRO B C 1
ATOM 8425 O O . PRO B 1 500 ? 0.698 -47.625 -23.125 1 93.69 500 PRO B O 1
ATOM 8428 N N . GLY B 1 501 ? 1.976 -45.781 -22.641 1 92.38 501 GLY B N 1
ATOM 8429 C CA . GLY B 1 501 ? 1.318 -44.969 -23.656 1 92.38 501 GLY B CA 1
ATOM 8430 C C . GLY B 1 501 ? 0.015 -44.375 -23.172 1 92.38 501 GLY B C 1
ATOM 8431 O O . GLY B 1 501 ? -0.566 -43.531 -23.859 1 92.38 501 GLY B O 1
ATOM 8432 N N . LYS B 1 502 ? -0.49 -44.781 -22.062 1 95.75 502 LYS B N 1
ATOM 8433 C CA . LYS B 1 502 ? -1.735 -44.25 -21.516 1 95.75 502 LYS B CA 1
ATOM 8434 C C . LYS B 1 502 ? -1.479 -43.031 -20.641 1 95.75 502 LYS B C 1
ATOM 8436 O O . LYS B 1 502 ? -0.332 -42.625 -20.469 1 95.75 502 LYS B O 1
ATOM 8441 N N . LEU B 1 503 ? -2.555 -42.469 -20.188 1 96.31 503 LEU B N 1
ATOM 8442 C CA . LEU B 1 503 ? -2.434 -41.25 -19.406 1 96.31 503 LEU B CA 1
ATOM 8443 C C . LEU B 1 503 ? -1.541 -41.469 -18.188 1 96.31 503 LEU B C 1
ATOM 8445 O O . LEU B 1 503 ? -0.64 -40.656 -17.922 1 96.31 503 LEU B O 1
ATOM 8449 N N . TRP B 1 504 ? -1.821 -42.562 -17.5 1 97.56 504 TRP B N 1
ATOM 8450 C CA . TRP B 1 504 ? -1.107 -42.844 -16.266 1 97.56 504 TRP B CA 1
ATOM 8451 C C . TRP B 1 504 ? 0.025 -43.844 -16.5 1 97.56 504 TRP B C 1
ATOM 8453 O O . TRP B 1 504 ? 0.193 -44.781 -15.727 1 97.56 504 TRP B O 1
ATOM 8463 N N . ASP B 1 505 ? 0.744 -43.625 -17.578 1 97.19 505 ASP B N 1
ATOM 8464 C CA . ASP B 1 505 ? 1.984 -44.344 -17.875 1 97.19 505 ASP B CA 1
ATOM 8465 C C . ASP B 1 505 ? 3.041 -44.062 -16.812 1 97.19 505 ASP B C 1
ATOM 8467 O O . ASP B 1 505 ? 3.434 -42.906 -16.594 1 97.19 505 ASP B O 1
ATOM 8471 N N . PRO B 1 506 ? 3.564 -45.094 -16.125 1 96.12 506 PRO B N 1
ATOM 8472 C CA . PRO B 1 506 ? 4.602 -44.875 -15.109 1 96.12 506 PRO B CA 1
ATOM 8473 C C . PRO B 1 506 ? 5.824 -44.156 -15.664 1 96.12 506 PRO B C 1
ATOM 8475 O O . PRO B 1 506 ? 6.543 -43.5 -14.914 1 96.12 506 PRO B O 1
ATOM 8478 N N . ALA B 1 507 ? 6.035 -44.219 -16.922 1 96.69 507 ALA B N 1
ATOM 8479 C CA . ALA B 1 507 ? 7.18 -43.562 -17.562 1 96.69 507 ALA B CA 1
ATOM 8480 C C . ALA B 1 507 ? 7.078 -42.062 -17.484 1 96.69 507 ALA B C 1
ATOM 8482 O O . ALA B 1 507 ? 8.062 -41.344 -17.719 1 96.69 507 ALA B O 1
ATOM 8483 N N . ARG B 1 508 ? 5.895 -41.562 -17.172 1 97.5 508 ARG B N 1
ATOM 8484 C CA . ARG B 1 508 ? 5.703 -40.125 -17.031 1 97.5 508 ARG B CA 1
ATOM 8485 C C . ARG B 1 508 ? 6.164 -39.625 -15.656 1 97.5 508 ARG B C 1
ATOM 8487 O O . ARG B 1 508 ? 6.133 -38.438 -15.367 1 97.5 508 ARG B O 1
ATOM 8494 N N . PHE B 1 509 ? 6.574 -40.438 -14.789 1 97.62 509 PHE B N 1
ATOM 8495 C CA . PHE B 1 509 ? 7.047 -40.125 -13.445 1 97.62 509 PHE B CA 1
ATOM 8496 C C . PHE B 1 509 ? 8.531 -40.438 -13.312 1 97.62 509 PHE B C 1
ATOM 8498 O O . PHE B 1 509 ? 9.094 -41.188 -14.102 1 97.62 509 PHE B O 1
ATOM 8505 N N . THR B 1 510 ? 9.133 -39.781 -12.414 1 97.56 510 THR B N 1
ATOM 8506 C CA . THR B 1 510 ? 10.555 -39.969 -12.133 1 97.56 510 THR B CA 1
ATOM 8507 C C . THR B 1 510 ? 10.82 -39.938 -10.633 1 97.56 510 THR B C 1
ATOM 8509 O O . THR B 1 510 ? 9.891 -39.781 -9.836 1 97.56 510 THR B O 1
ATOM 8512 N N . THR B 1 511 ? 12.016 -40.219 -10.258 1 96.62 511 THR B N 1
ATOM 8513 C CA . THR B 1 511 ? 12.438 -40.188 -8.859 1 96.62 511 THR B CA 1
ATOM 8514 C C . THR B 1 511 ? 13.609 -39.219 -8.672 1 96.62 511 THR B C 1
ATOM 8516 O O . THR B 1 511 ? 14.391 -39 -9.594 1 96.62 511 THR B O 1
ATOM 8519 N N . SER B 1 512 ? 13.625 -38.625 -7.586 1 96.06 512 SER B N 1
ATOM 8520 C CA . SER B 1 512 ? 14.734 -37.75 -7.234 1 96.06 512 SER B CA 1
ATOM 8521 C C . SER B 1 512 ? 14.984 -37.719 -5.73 1 96.06 512 SER B C 1
ATOM 8523 O O . SER B 1 512 ? 14.102 -38.094 -4.949 1 96.06 512 SER B O 1
ATOM 8525 N N . LYS B 1 513 ? 16.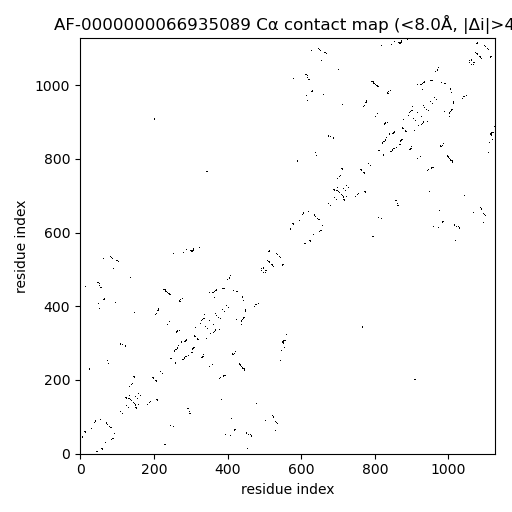219 -37.375 -5.379 1 95.56 513 LYS B N 1
ATOM 8526 C CA . LYS B 1 513 ? 16.547 -37.219 -3.965 1 95.56 513 LYS B CA 1
ATOM 8527 C C . LYS B 1 513 ? 15.875 -35.969 -3.389 1 95.56 513 LYS B C 1
ATOM 8529 O O . LYS B 1 513 ? 15.797 -34.938 -4.059 1 95.56 513 LYS B O 1
ATOM 8534 N N . MET B 1 514 ? 15.398 -36.062 -2.236 1 96.44 514 MET B N 1
ATOM 8535 C CA . MET B 1 514 ? 14.828 -34.906 -1.576 1 96.44 514 MET B CA 1
ATOM 8536 C C . MET B 1 514 ? 15.578 -34.594 -0.284 1 96.44 514 MET B C 1
ATOM 8538 O O . MET B 1 514 ? 16.031 -35.5 0.406 1 96.44 514 MET B O 1
ATOM 8542 N N . ARG B 1 515 ? 15.766 -33.344 0.06 1 96.06 515 ARG B N 1
ATOM 8543 C CA . ARG B 1 515 ? 16.5 -32.875 1.234 1 96.06 515 ARG B CA 1
ATOM 8544 C C . ARG B 1 515 ? 15.539 -32.25 2.258 1 96.06 515 ARG B C 1
ATOM 8546 O O . ARG B 1 515 ? 15.523 -31.031 2.451 1 96.06 515 ARG B O 1
ATOM 8553 N N . TRP B 1 516 ? 14.82 -33.094 2.896 1 95.38 516 TRP B N 1
ATOM 8554 C CA . TRP B 1 516 ? 13.836 -32.656 3.879 1 95.38 516 TRP B CA 1
ATOM 8555 C C . TRP B 1 516 ? 14.148 -33.219 5.258 1 95.38 516 TRP B C 1
ATOM 8557 O O . TRP B 1 516 ? 13.234 -33.562 6.02 1 95.38 516 TRP B O 1
ATOM 8567 N N . GLY B 1 517 ? 15.383 -33.469 5.508 1 87.25 517 GLY B N 1
ATOM 8568 C CA . GLY B 1 517 ? 15.797 -33.812 6.859 1 87.25 517 GLY B CA 1
ATOM 8569 C C . GLY B 1 517 ? 16.25 -35.25 6.996 1 87.25 517 GLY B C 1
ATOM 8570 O O . GLY B 1 517 ? 16.875 -35.625 7.996 1 87.25 517 GLY B O 1
ATOM 8571 N N . PHE B 1 518 ? 15.961 -36.156 6.055 1 87.88 518 PHE B N 1
ATOM 8572 C CA . PHE B 1 518 ? 16.391 -37.531 6.125 1 87.88 518 PHE B CA 1
ATOM 8573 C C . PHE B 1 518 ? 17.406 -37.844 5.027 1 87.88 518 PHE B C 1
ATOM 8575 O O . PHE B 1 518 ? 17.219 -37.469 3.871 1 87.88 518 PHE B O 1
ATOM 8582 N N . PRO B 1 519 ? 18.375 -38.562 5.48 1 88.31 519 PRO B N 1
ATOM 8583 C CA . PRO B 1 519 ? 19.406 -38.875 4.492 1 88.31 519 PRO B CA 1
ATOM 8584 C C . PRO B 1 519 ? 18.891 -39.812 3.402 1 88.31 519 PRO B C 1
ATOM 8586 O O . PRO B 1 519 ? 18.109 -40.719 3.684 1 88.31 519 PRO B O 1
ATOM 8589 N N . ASP B 1 520 ? 19.172 -39.625 2.213 1 89 520 ASP B N 1
ATOM 8590 C CA . ASP B 1 520 ? 18.984 -40.469 1.04 1 89 520 ASP B CA 1
ATOM 8591 C C . ASP B 1 520 ? 17.5 -40.719 0.779 1 89 520 ASP B C 1
ATOM 8593 O O . ASP B 1 520 ? 17.125 -41.781 0.294 1 89 520 ASP B O 1
ATOM 8597 N N . GLU B 1 521 ? 16.75 -39.781 1.269 1 94.44 521 GLU B N 1
ATOM 8598 C CA . GLU B 1 521 ? 15.32 -39.906 0.976 1 94.44 521 GLU B CA 1
ATOM 8599 C C . GLU B 1 521 ? 15.031 -39.625 -0.497 1 94.44 521 GLU B C 1
ATOM 8601 O O . GLU B 1 521 ? 15.625 -38.719 -1.093 1 94.44 521 GLU B O 1
ATOM 8606 N N . GLU B 1 522 ? 14.109 -40.438 -1.075 1 95.38 522 GLU B N 1
ATOM 8607 C CA . GLU B 1 522 ? 13.742 -40.281 -2.479 1 95.38 522 GLU B CA 1
ATOM 8608 C C . GLU B 1 522 ? 12.258 -39.938 -2.621 1 95.38 522 GLU B C 1
ATOM 8610 O O . GLU B 1 522 ? 11.43 -40.406 -1.826 1 95.38 522 GLU B O 1
ATOM 8615 N N . ALA B 1 523 ? 12 -39.188 -3.533 1 97.12 523 ALA B N 1
ATOM 8616 C CA . ALA B 1 523 ? 10.633 -38.844 -3.9 1 97.12 523 ALA B CA 1
ATOM 8617 C C . ALA B 1 523 ? 10.297 -39.312 -5.305 1 97.12 523 ALA B C 1
ATOM 8619 O O . ALA B 1 523 ? 11.18 -39.406 -6.164 1 97.12 523 ALA B O 1
ATOM 8620 N N . SER B 1 524 ? 9.117 -39.688 -5.5 1 97.94 524 SER B N 1
ATOM 8621 C CA . SER B 1 524 ? 8.539 -39.906 -6.82 1 97.94 524 SER B CA 1
ATOM 8622 C C . SER B 1 524 ? 7.574 -38.812 -7.207 1 97.94 524 SER B C 1
ATOM 8624 O O . SER B 1 524 ? 6.73 -38.406 -6.402 1 97.94 524 SER B O 1
ATOM 8626 N N . HIS B 1 525 ? 7.711 -38.281 -8.336 1 98.25 525 HIS B N 1
ATOM 8627 C CA . HIS B 1 525 ? 6.883 -37.156 -8.781 1 98.25 525 HIS B CA 1
ATOM 8628 C C . HIS B 1 525 ? 6.754 -37.125 -10.305 1 98.25 525 HIS B C 1
ATOM 8630 O O . HIS B 1 525 ? 7.473 -37.844 -11 1 98.25 525 HIS B O 1
ATOM 8636 N N . LEU B 1 526 ? 5.785 -36.375 -10.812 1 98.31 526 LEU B N 1
ATOM 8637 C CA . LEU B 1 526 ? 5.648 -36.219 -12.25 1 98.31 526 LEU B CA 1
ATOM 8638 C C . LEU B 1 526 ? 6.938 -35.656 -12.859 1 98.31 526 LEU B C 1
ATOM 8640 O O . LEU B 1 526 ? 7.57 -34.781 -12.289 1 98.31 526 LEU B O 1
ATOM 8644 N N . ASP B 1 527 ? 7.363 -36.219 -14 1 98.12 527 ASP B N 1
ATOM 8645 C CA . ASP B 1 527 ? 8.57 -35.781 -14.703 1 98.12 527 ASP B CA 1
ATOM 8646 C C . ASP B 1 527 ? 8.242 -34.688 -15.719 1 98.12 527 ASP B C 1
ATOM 8648 O O . ASP B 1 527 ? 7.945 -35 -16.875 1 98.12 527 ASP B O 1
ATOM 8652 N N . TRP B 1 528 ? 8.43 -33.438 -15.312 1 98 528 TRP B N 1
ATOM 8653 C CA . TRP B 1 528 ? 8.078 -32.312 -16.172 1 98 528 TRP B CA 1
ATOM 8654 C C . TRP B 1 528 ? 8.953 -32.281 -17.422 1 98 528 TRP B C 1
ATOM 8656 O O . TRP B 1 528 ? 8.617 -31.641 -18.406 1 98 528 TRP B O 1
ATOM 8666 N N . ARG B 1 529 ? 10.125 -33.031 -17.5 1 96.5 529 ARG B N 1
ATOM 8667 C CA . ARG B 1 529 ? 11.023 -33.094 -18.656 1 96.5 529 ARG B CA 1
ATOM 8668 C C . ARG B 1 529 ? 10.336 -33.75 -19.844 1 96.5 529 ARG B C 1
ATOM 8670 O O . ARG B 1 529 ? 10.766 -33.562 -20.984 1 96.5 529 ARG B O 1
ATOM 8677 N N . THR B 1 530 ? 9.344 -34.5 -19.469 1 95.62 530 THR B N 1
ATOM 8678 C CA . THR B 1 530 ? 8.719 -35.281 -20.531 1 95.62 530 THR B CA 1
ATOM 8679 C C . THR B 1 530 ? 7.684 -34.438 -21.281 1 95.62 530 THR B C 1
ATOM 8681 O O . THR B 1 530 ? 7.133 -34.875 -22.297 1 95.62 530 THR B O 1
ATOM 8684 N N . ILE B 1 531 ? 7.406 -33.281 -20.844 1 98.25 531 ILE B N 1
ATOM 8685 C CA . ILE B 1 531 ? 6.328 -32.469 -21.406 1 98.25 531 ILE B CA 1
ATOM 8686 C C . ILE B 1 531 ? 6.781 -31.875 -22.734 1 98.25 531 ILE B C 1
ATOM 8688 O O . ILE B 1 531 ? 6.027 -31.875 -23.719 1 98.25 531 ILE B O 1
ATOM 8692 N N . ILE B 1 532 ? 7.98 -31.391 -22.781 1 97.69 532 ILE B N 1
ATOM 8693 C CA . ILE B 1 532 ? 8.547 -30.781 -23.984 1 97.69 532 ILE B CA 1
ATOM 8694 C C . ILE B 1 532 ? 9.703 -31.641 -24.5 1 97.69 532 ILE B C 1
ATOM 8696 O O . ILE B 1 532 ? 10.586 -32.031 -23.734 1 97.69 532 ILE B O 1
ATOM 8700 N N . SER B 1 533 ? 9.734 -31.844 -25.719 1 95.38 533 SER B N 1
ATOM 8701 C CA . SER B 1 533 ? 10.891 -32.438 -26.391 1 95.38 533 SER B CA 1
ATOM 8702 C C . SER B 1 533 ? 11.359 -31.562 -27.547 1 95.38 533 SER B C 1
ATOM 8704 O O . SER B 1 533 ? 10.539 -30.953 -28.234 1 95.38 533 SER B O 1
ATOM 8706 N N . PHE B 1 534 ? 12.641 -31.547 -27.688 1 94.56 534 PHE B N 1
ATOM 8707 C CA . PHE B 1 534 ? 13.258 -30.766 -28.766 1 94.56 534 PHE B CA 1
ATOM 8708 C C . PHE B 1 534 ? 13.945 -31.688 -29.766 1 94.56 534 PHE B C 1
ATOM 8710 O O . PHE B 1 534 ? 14.555 -32.688 -29.391 1 94.56 534 PHE B O 1
ATOM 8717 N N . GLU B 1 535 ? 13.812 -31.312 -30.969 1 91 535 GLU B N 1
ATOM 8718 C CA . GLU B 1 535 ? 14.516 -32 -32.031 1 91 535 GLU B CA 1
ATOM 8719 C C . GLU B 1 535 ? 15.016 -31.047 -33.094 1 91 535 GLU B C 1
ATOM 8721 O O . GLU B 1 535 ? 14.258 -30.188 -33.562 1 91 535 GLU B O 1
ATOM 8726 N N . SER B 1 536 ? 16.297 -31.297 -33.438 1 85.88 536 SER B N 1
ATOM 8727 C CA . SER B 1 536 ? 16.859 -30.453 -34.5 1 85.88 536 SER B CA 1
ATOM 8728 C C . SER B 1 536 ? 16.344 -30.859 -35.875 1 85.88 536 SER B C 1
ATOM 8730 O O . SER B 1 536 ? 15.727 -31.922 -36 1 85.88 536 SER B O 1
ATOM 8732 N N . SER B 1 537 ? 16.641 -29.953 -36.812 1 78.62 537 SER B N 1
ATOM 8733 C CA . SER B 1 537 ? 16.25 -30.234 -38.188 1 78.62 537 SER B CA 1
ATOM 8734 C C . SER B 1 537 ? 16.938 -31.5 -38.719 1 78.62 537 SER B C 1
ATOM 8736 O O . SER B 1 537 ? 16.438 -32.156 -39.625 1 78.62 537 SER B O 1
ATOM 8738 N N . HIS B 1 538 ? 18.047 -31.812 -38.094 1 80.62 538 HIS B N 1
ATOM 8739 C CA . HIS B 1 538 ? 18.781 -33 -38.531 1 80.62 538 HIS B CA 1
ATOM 8740 C C . HIS B 1 538 ? 18.469 -34.188 -37.656 1 80.62 538 HIS B C 1
ATOM 8742 O O . HIS B 1 538 ? 19.125 -35.25 -37.75 1 80.62 538 HIS B O 1
ATOM 8748 N N . GLY B 1 539 ? 17.562 -33.969 -36.719 1 77.88 539 GLY B N 1
ATOM 8749 C CA . GLY B 1 539 ? 17.078 -35.062 -35.938 1 77.88 539 GLY B CA 1
ATOM 8750 C C . GLY B 1 539 ? 17.828 -35.219 -34.625 1 77.88 539 GLY B C 1
ATOM 8751 O O . GLY B 1 539 ? 17.516 -36.125 -33.812 1 77.88 539 GLY B O 1
ATOM 8752 N N . ALA B 1 540 ? 18.719 -34.344 -34.375 1 80.56 540 ALA B N 1
ATOM 8753 C CA . ALA B 1 540 ? 19.516 -34.438 -33.156 1 80.56 540 ALA B CA 1
ATOM 8754 C C . ALA B 1 540 ? 18.781 -33.844 -31.969 1 80.56 540 ALA B C 1
ATOM 8756 O O . ALA B 1 540 ? 18.062 -32.844 -32.125 1 80.56 540 ALA B O 1
ATOM 8757 N N . LYS B 1 541 ? 18.859 -34.531 -30.828 1 82.44 541 LYS B N 1
ATOM 8758 C CA . LYS B 1 541 ? 18.328 -34.031 -29.578 1 82.44 541 LYS B CA 1
ATOM 8759 C C . LYS B 1 541 ? 19.422 -33.344 -28.75 1 82.44 541 LYS B C 1
ATOM 8761 O O . LYS B 1 541 ? 19.969 -33.969 -27.828 1 82.44 541 LYS B O 1
ATOM 8766 N N . GLU B 1 542 ? 19.578 -32.031 -29.031 1 82.5 542 GLU B N 1
ATOM 8767 C CA . GLU B 1 542 ? 20.734 -31.328 -28.5 1 82.5 542 GLU B CA 1
ATOM 8768 C C . GLU B 1 542 ? 20.344 -30.484 -27.281 1 82.5 542 GLU B C 1
ATOM 8770 O O . GLU B 1 542 ? 21.219 -29.906 -26.625 1 82.5 542 GLU B O 1
ATOM 8775 N N . VAL B 1 543 ? 19.062 -30.406 -27.125 1 88.25 543 VAL B N 1
ATOM 8776 C CA . VAL B 1 543 ? 18.578 -29.641 -25.984 1 88.25 543 VAL B CA 1
ATOM 8777 C C . VAL B 1 543 ? 17.75 -30.547 -25.062 1 88.25 543 VAL B C 1
ATOM 8779 O O . VAL B 1 543 ? 16.859 -31.266 -25.531 1 88.25 543 VAL B O 1
ATOM 8782 N N . ALA B 1 544 ? 18.125 -30.594 -23.797 1 88.06 544 ALA B N 1
ATOM 8783 C CA . ALA B 1 544 ? 17.391 -31.406 -22.844 1 88.06 544 ALA B CA 1
ATOM 8784 C C . ALA B 1 544 ? 17.047 -30.609 -21.594 1 88.06 544 ALA B C 1
ATOM 8786 O O . ALA B 1 544 ? 17.891 -29.859 -21.078 1 88.06 544 ALA B O 1
ATOM 8787 N N . LEU B 1 545 ? 15.812 -30.766 -21.125 1 94.69 545 LEU B N 1
ATOM 8788 C CA . LEU B 1 545 ? 15.359 -30.141 -19.891 1 94.69 545 LEU B CA 1
ATOM 8789 C C . LEU B 1 545 ? 15.688 -31.016 -18.688 1 94.69 545 LEU B C 1
ATOM 8791 O O . LEU B 1 545 ? 15.891 -32.219 -18.828 1 94.69 545 LEU B O 1
ATOM 8795 N N . GLY B 1 546 ? 15.789 -30.344 -17.516 1 95 546 GLY B N 1
ATOM 8796 C CA . GLY B 1 546 ? 16 -31.141 -16.328 1 95 546 GLY B CA 1
ATOM 8797 C C . GLY B 1 546 ? 16.312 -30.297 -15.094 1 95 546 GLY B C 1
ATOM 8798 O O . GLY B 1 546 ? 16.719 -29.141 -15.219 1 95 546 GLY B O 1
ATOM 8799 N N . TYR B 1 547 ? 16.156 -30.906 -13.938 1 95.94 547 TYR B N 1
ATOM 8800 C CA . TYR B 1 547 ? 16.469 -30.266 -12.664 1 95.94 547 TYR B CA 1
ATOM 8801 C C . TYR B 1 547 ? 17.859 -30.656 -12.172 1 95.94 547 TYR B C 1
ATOM 8803 O O . TYR B 1 547 ? 18.281 -31.797 -12.352 1 95.94 547 TYR B O 1
ATOM 8811 N N . ASP B 1 548 ? 18.516 -29.734 -11.5 1 93.56 548 ASP B N 1
ATOM 8812 C CA . ASP B 1 548 ? 19.828 -30.031 -10.938 1 93.56 548 ASP B CA 1
ATOM 8813 C C . ASP B 1 548 ? 19.703 -30.609 -9.531 1 93.56 548 ASP B C 1
ATOM 8815 O O . ASP B 1 548 ? 20.672 -31.172 -9 1 93.56 548 ASP B O 1
ATOM 8819 N N . ARG B 1 549 ? 18.547 -30.531 -8.992 1 95.69 549 ARG B N 1
ATOM 8820 C CA . ARG B 1 549 ? 18.344 -30.969 -7.621 1 95.69 549 ARG B CA 1
ATOM 8821 C C . ARG B 1 549 ? 16.875 -31.328 -7.383 1 95.69 549 ARG B C 1
ATOM 8823 O O . ARG B 1 549 ? 15.992 -30.906 -8.133 1 95.69 549 ARG B O 1
ATOM 8830 N N . GLY B 1 550 ? 16.688 -32.156 -6.375 1 96.62 550 GLY B N 1
ATOM 8831 C CA . GLY B 1 550 ? 15.336 -32.469 -5.961 1 96.62 550 GLY B CA 1
ATOM 8832 C C . GLY B 1 550 ? 14.758 -31.469 -4.984 1 96.62 550 GLY B C 1
ATOM 8833 O O . GLY B 1 550 ? 15.266 -30.359 -4.859 1 96.62 550 GLY B O 1
ATOM 8834 N N . SER B 1 551 ? 13.664 -31.875 -4.391 1 97.81 551 SER B N 1
ATOM 8835 C CA . SER B 1 551 ? 12.953 -31.031 -3.445 1 97.81 551 SER B CA 1
ATOM 8836 C C . SER B 1 551 ? 13.781 -30.766 -2.193 1 97.81 551 SER B C 1
ATOM 8838 O O . SER B 1 551 ? 14.547 -31.625 -1.764 1 97.81 551 SER B O 1
ATOM 8840 N N . CYS B 1 552 ? 13.664 -29.625 -1.633 1 97.12 552 CYS B N 1
ATOM 8841 C CA . CYS B 1 552 ? 14.406 -29.328 -0.413 1 97.12 552 CYS B CA 1
ATOM 8842 C C . CYS B 1 552 ? 13.523 -28.594 0.591 1 97.12 552 CYS B C 1
ATOM 8844 O O . CYS B 1 552 ? 12.562 -27.922 0.207 1 97.12 552 CYS B O 1
ATOM 8846 N N . ALA B 1 553 ? 13.859 -28.719 1.832 1 96.56 553 ALA B N 1
ATOM 8847 C CA . ALA B 1 553 ? 13.133 -28.062 2.91 1 96.56 553 ALA B CA 1
ATOM 8848 C C . ALA B 1 553 ? 13.469 -26.562 2.963 1 96.56 553 ALA B C 1
ATOM 8850 O O . ALA B 1 553 ? 14.57 -26.156 2.58 1 96.56 553 ALA B O 1
ATOM 8851 N N . PRO B 1 554 ? 12.516 -25.75 3.432 1 96.5 554 PRO B N 1
ATOM 8852 C CA . PRO B 1 554 ? 12.852 -24.344 3.648 1 96.5 554 PRO B CA 1
ATOM 8853 C C . PRO B 1 554 ? 14.07 -24.156 4.547 1 96.5 554 PRO B C 1
ATOM 8855 O O . PRO B 1 554 ? 14.188 -24.812 5.582 1 96.5 554 PRO B O 1
ATOM 8858 N N . GLY B 1 555 ? 14.992 -23.328 4.102 1 96.25 555 GLY B N 1
ATOM 8859 C CA . GLY B 1 555 ? 16.156 -22.969 4.902 1 96.25 555 GLY B CA 1
ATOM 8860 C C . GLY B 1 555 ? 17.312 -23.938 4.73 1 96.25 555 GLY B C 1
ATOM 8861 O O . GLY B 1 555 ? 18.297 -23.859 5.457 1 96.25 555 GLY B O 1
ATOM 8862 N N . SER B 1 556 ? 17.297 -24.781 3.773 1 95.94 556 SER B N 1
ATOM 8863 C CA . SER B 1 556 ? 18.266 -25.844 3.619 1 95.94 556 SER B CA 1
ATOM 8864 C C . SER B 1 556 ? 19.578 -25.328 3.043 1 95.94 556 SER B C 1
ATOM 8866 O O . SER B 1 556 ? 20.594 -26.031 3.021 1 95.94 556 SER B O 1
ATOM 8868 N N . ASP B 1 557 ? 19.641 -24.109 2.57 1 97.56 557 ASP B N 1
ATOM 8869 C CA . ASP B 1 557 ? 20.812 -23.594 1.878 1 97.56 557 ASP B CA 1
ATOM 8870 C C . ASP B 1 557 ? 21.234 -22.234 2.436 1 97.56 557 ASP B C 1
ATOM 8872 O O . ASP B 1 557 ? 20.469 -21.578 3.125 1 97.56 557 ASP B O 1
ATOM 8876 N N . GLU B 1 558 ? 22.469 -21.844 2.139 1 97.38 558 GLU B N 1
ATOM 8877 C CA . GLU B 1 558 ? 22.984 -20.531 2.512 1 97.38 558 GLU B CA 1
ATOM 8878 C C . GLU B 1 558 ? 22.484 -19.453 1.552 1 97.38 558 GLU B C 1
ATOM 8880 O O . GLU B 1 558 ? 22.172 -19.734 0.394 1 97.38 558 GLU B O 1
ATOM 8885 N N . PRO B 1 559 ? 22.375 -18.25 2.027 1 97.88 559 PRO B N 1
ATOM 8886 C CA . PRO B 1 559 ? 21.922 -17.156 1.175 1 97.88 559 PRO B CA 1
ATOM 8887 C C . PRO B 1 559 ? 23.016 -16.641 0.247 1 97.88 559 PRO B C 1
ATOM 8889 O O . PRO B 1 559 ? 23.375 -15.453 0.301 1 97.88 559 PRO B O 1
ATOM 8892 N N . ILE B 1 560 ? 23.578 -17.516 -0.622 1 97.5 560 ILE B N 1
ATOM 8893 C CA . ILE B 1 560 ? 24.625 -17.172 -1.571 1 97.5 560 ILE B CA 1
ATOM 8894 C C . ILE B 1 560 ? 24.344 -17.828 -2.922 1 97.5 560 ILE B C 1
ATOM 8896 O O . ILE B 1 560 ? 23.641 -18.844 -2.992 1 97.5 560 ILE B O 1
ATOM 8900 N N . TRP B 1 561 ? 24.797 -17.172 -3.939 1 96.56 561 TRP B N 1
ATOM 8901 C CA . TRP B 1 561 ? 24.781 -17.812 -5.254 1 96.56 561 TRP B CA 1
ATOM 8902 C C . TRP B 1 561 ? 25.891 -18.844 -5.375 1 96.56 561 TRP B C 1
ATOM 8904 O O . TRP B 1 561 ? 26.953 -18.703 -4.777 1 96.56 561 TRP B O 1
ATOM 8914 N N . LEU B 1 562 ? 25.562 -19.828 -6.035 1 89.25 562 LEU B N 1
ATOM 8915 C CA . LEU B 1 562 ? 26.578 -20.859 -6.262 1 89.25 562 LEU B CA 1
ATOM 8916 C C . LEU B 1 562 ? 27.641 -20.375 -7.25 1 89.25 562 LEU B C 1
ATOM 8918 O O . LEU B 1 562 ? 27.344 -19.562 -8.133 1 89.25 562 LEU B O 1
ATOM 8922 N N . THR B 1 563 ? 28.953 -20.422 -6.883 1 68.62 563 THR B N 1
ATOM 8923 C CA . THR B 1 563 ? 30.078 -19.953 -7.68 1 68.62 563 THR B CA 1
ATOM 8924 C C . THR B 1 563 ? 29.984 -20.469 -9.109 1 68.62 563 THR B C 1
ATOM 8926 O O . THR B 1 563 ? 29.688 -21.641 -9.336 1 68.62 563 THR B O 1
ATOM 8929 N N . GLY B 1 564 ? 29.594 -19.641 -10.164 1 51.38 564 GLY B N 1
ATOM 8930 C CA . GLY B 1 564 ? 29.828 -19.953 -11.562 1 51.38 564 GLY B CA 1
ATOM 8931 C C . GLY B 1 564 ? 31.281 -19.812 -11.961 1 51.38 564 GLY B C 1
ATOM 8932 O O . GLY B 1 564 ? 32.062 -19.172 -11.266 1 51.38 564 GLY B O 1
#

InterPro domains:
  IPR003673 CoA-transferase family III [PF02515] (257-503)
  IPR023606 CoA-transferase family III domain 1 superfamily [G3DSA:3.40.50.10540] (254-493)
  IPR023606 CoA-transferase family III domain 1 superfamily [SSF89796] (48-253)
  IPR023606 CoA-transferase family III domain 1 superfamily [SSF89796] (255-460)
  IPR052985 CoA-transferase III family involved in biosynthesis and detoxification [PTHR48229] (7-462)

Radius of gyration: 33.06 Å; Cα contacts (8 Å, |Δi|>4): 2535; chains: 2; bounding box: 62×106×82 Å

Secondary structure (DSSP, 8-state):
----TTBHHHHHHHIIIIIITT-GGG---HHHHHHHTT-EEE-TT-B--SSSSB-HHHHHHHHHHHHHHHHHHHHHHHHTPPPEEEEEEHHHHHHGGGGGGG-EETTEETTSHHHHGGGGGG-TB-TTSGGGGGGSEEEE-TTS-EEEE--TTB-HHHHHHTT--S--GGG-SGGGHHHHHHHHHHHHTTS-HHHHHHIIIIIS---EEE---HHHHHHSHHHHHHTTS-S-EEEEE-TTSPP-PPPP---TT--TTTT-EEEEE--TTHHHHHHHHHHHTT-EEEEEE-TTS---TTHHHHTTTEEEEE--TTSHHHHHHHHHHHTT-SEEEE-SSTTHHHHTT-SHHHHHHHHHHHT---EEEEEESS-SSSTTTTS---HHHHHHHHTHHHHHHHHTT-SS----SSSHHHHHHHHHHHHHHHHHHHHHHHT--EEEEEEEHHHHHHHHHHT-B--HHHHHHHHHH-TT----TT--HHHHHHHHHHHHHHHH-SSTTSTT-GGGEEEEE-BSSSTT-EEEEE-GGGTEEEEETTS--------SS--B-TT-S-SS----/----TTBHHHHHHHIIIIIITT-GGG---HHHHHHHTT-EEE-TT-B--SSSSB-HHHHHHHHHHHHHHHHHHHHHHHHTPPPEEEEEEHHHHHHGGGGGGG-EETTEETTSHHHHGGGGGG-TB-TTSGGGGGGSEEEE-TTS-EEEE--TTB-HHHHHHTT--S--GGG-SGGGHHHHHHHHHHHHTTS-HHHHHHIIIIIS---EEE---HHHHHHSHHHHHHTTS-S-EEEEE-TTSPP-PPPP---TT--TTTT-EEEEE--TTHHHHHHHHHHHTT-EEEEEE-TTS---TTHHHHTTTEEEEE--TTSHHHHHHHHHHHTT-SEEEE-SSTTHHHHTT-SHHHHHHHHHHHT---EEEEEESS-SSSTTTTS---HHHHHHHHTHHHHHHHHTT-SS----SSSHHHHHHHHHHHHHHHHHHHHHHHH--EEEEEEEHHHHHHHHHHT-B--HHHHHHHHHH-TT----TT--HHHHHHHHHHHHHHHH-SSTTSTT-GGGEEEEE-BSSSTT-EEEEE-GGGTEEEEETTS--------SS--B-TT-S-SS----

pLDDT: mean 95.38, std 6.63, range [25.3, 98.94]

Organism: NCBI:txid1442368

Nearest PDB structures (foldseek):
  1pt8-assembly1_B  TM=8.869E-01  e=7.552E-12  unclassified
  3ubm-assembly2_D  TM=8.402E-01  e=1.931E-11  Acetobacter aceti
  2vjm-assembly1_B  TM=8.335E-01  e=3.175E-11  Oxalobacter formigenes
  2vjo-assembly1_B  TM=8.313E-01  e=6.162E-11  Oxalobacter formigenes
  4hl6-assembly3_E  TM=8.399E-01  e=1.760E-10  Escherichia coli K-12